Protein AF-0000000072902416 (afdb_homodimer)

Secondary structure (DSSP, 8-state):
-HHHHHHHHHHTT---TT-EEEEE--SSHHHHHHHHHHHHTHHHHT-EEEEEEEE--TTTHHHHHHHHHHHHHHHHTT--EEEEE--HHHHHHHHT--HHHHHHHHHHHHHHHHHHHTT-SEEE----HHHHHHHHHHHHHH---HHHHT---SEEEETTEEEE-GGGG--HHHHHHHHHHTT--PPPPGGGG-TTSHHHHHHTTHHHHHHH-TTHHHHHHHHHHHHHHHHHHHHHHHHHHHHHHEEEE-SSEEEEEHHHHHHS-HHHHHHHHHHHHHHHHSS--TT--HHHHHHHHHHHH---SEEEEEEGGGEEEEEETTEEEEESS-------EEEE-SSEEEE-TTS-EEEEEEEE--SS-PPPSTTEEEEEE-TTSPPP-EEEE---TT-EEEBTTSSSEEEHHHHHHHTT--HHHHTT--EEEETT--EEEETTTEEBTT--SS--SSEEEEEEE-/-HHHHHHHHHHTT---TT-EEEEE--SSHHHHHHHHHHHHTHHHHT-EEEEEEEE--TTTHHHHHHHHHHHHHHHHTT--EEEEE--HHHHHHHHT--HHHHHHHHHHHHHHHHHHHTT-SEEE----HHHHHHHHHHHHHH---HHHHT---SEEEETTEEEE-GGGG--HHHHHHHHHHTT--PPPPGGGG-TTSHHHHHHTTHHHHHHH-TTHHHHHHHHHHHHHHHHHHHHHHHHHHHHHHEEEE-SSEEEEEHHHHHHS-HHHHHHHHHHHHHHHHSS--TT--HHHHHHHHHHHH--SSEEEEEEGGGEEEEEETTEEEEESS-------EEEE-SSEEEE-TTS-EEEEEEEE--SS-PPPSTTEEEEEE-TTSPPP-EEEE---TT-EEEBTTSSSEEEHHHHHHHTT--HHHHTT--EEEETT--EEEETTTEEBTT--SS--SSEEEEEEE-

InterPro domains:
  IPR011063 tRNA(Ile)-lysidine/2-thiocytidine synthase, N-terminal [PF01171] (21-204)
  IPR012094 tRNA(Ile)-lysidine synthase [MF_01161] (5-318)
  IPR012094 tRNA(Ile)-lysidine synthase [PTHR43033] (7-285)
  IPR012795 tRNA(Ile)-lysidine synthase, N-terminal [TIGR02432] (21-204)
  IPR012795 tRNA(Ile)-lysidine synthase, N-terminal [cd01992] (21-207)
  IPR012796 Lysidine-tRNA(Ile) synthetase, C-terminal [PF11734] (386-446)
  IPR012796 Lysidine-tRNA(Ile) synthetase, C-terminal [SM00977] (386-459)
  IPR012796 Lysidine-tRNA(Ile) synthetase, C-terminal [TIGR02433] (386-431)
  IPR014729 Rossmann-like alpha/beta/alpha sandwich fold [G3DSA:3.40.50.620] (7-237)
  IPR015262 tRNA(Ile)-lysidine synthase, substrate-binding domain [PF09179] (259-324)

pLDDT: mean 87.26, std 10.02, range [50.94, 98.5]

Organism: NCBI:txid1402861

Radius of gyration: 38.82 Å; Cα contacts (8 Å, |Δi|>4): 1625; chains: 2; bounding box: 75×131×85 Å

Structure (mmCIF, N/CA/C/O backbone):
data_AF-0000000072902416-model_v1
#
loop_
_entity.id
_entity.type
_entity.pdbx_description
1 polymer 'tRNA(Ile)-lysidine synthase'
#
loop_
_atom_site.group_PDB
_atom_site.id
_atom_site.type_symbol
_atom_site.label_atom_id
_atom_site.label_alt_id
_atom_site.label_comp_id
_atom_site.label_asym_id
_atom_site.label_entity_id
_atom_site.label_seq_id
_atom_site.pdbx_PDB_ins_code
_atom_site.Cartn_x
_atom_site.Cartn_y
_atom_site.Cartn_z
_atom_site.occupancy
_atom_site.B_iso_or_equiv
_atom_site.auth_seq_id
_atom_site.auth_comp_id
_atom_site.auth_asym_id
_atom_site.auth_atom_id
_atom_site.pdbx_PDB_model_num
ATOM 1 N N . MET A 1 1 ? -11.773 -19.172 -18.016 1 92.19 1 MET A N 1
ATOM 2 C CA . MET A 1 1 ? -12.375 -18.281 -17.016 1 92.19 1 MET A CA 1
ATOM 3 C C . MET A 1 1 ? -12.875 -19.062 -15.812 1 92.19 1 MET A C 1
ATOM 5 O O . MET A 1 1 ? -12.57 -18.719 -14.672 1 92.19 1 MET A O 1
ATOM 9 N N . LYS A 1 2 ? -13.5 -20.203 -16.078 1 92.44 2 LYS A N 1
ATOM 10 C CA . LYS A 1 2 ? -14.094 -21 -15 1 92.44 2 LYS A CA 1
ATOM 11 C C . LYS A 1 2 ? -13.023 -21.516 -14.039 1 92.44 2 LYS A C 1
ATOM 13 O O . LYS A 1 2 ? -13.156 -21.375 -12.82 1 92.44 2 LYS A O 1
ATOM 18 N N . THR A 1 3 ? -11.953 -22.016 -14.555 1 92.94 3 THR A N 1
ATOM 19 C CA . THR A 1 3 ? -10.867 -22.562 -13.742 1 92.94 3 THR A CA 1
ATOM 20 C C . THR A 1 3 ? -10.211 -21.469 -12.898 1 92.94 3 THR A C 1
ATOM 22 O O . THR A 1 3 ? -9.906 -21.672 -11.727 1 92.94 3 THR A O 1
ATOM 25 N N . LYS A 1 4 ? -10.047 -20.359 -13.508 1 93.12 4 LYS A N 1
ATOM 26 C CA . LYS A 1 4 ? -9.438 -19.219 -12.812 1 93.12 4 LYS A CA 1
ATOM 27 C C . LYS A 1 4 ? -10.297 -18.766 -11.641 1 93.12 4 LYS A C 1
ATOM 29 O O . LYS A 1 4 ? -9.789 -18.484 -10.555 1 93.12 4 LYS A O 1
ATOM 34 N N . VAL A 1 5 ? -11.594 -18.703 -11.867 1 95.88 5 VAL A N 1
ATOM 35 C CA . VAL A 1 5 ? -12.523 -18.234 -10.852 1 95.88 5 VAL A CA 1
ATOM 36 C C . VAL A 1 5 ? -12.617 -19.25 -9.719 1 95.88 5 VAL A C 1
ATOM 38 O O . VAL A 1 5 ? -12.633 -18.875 -8.539 1 95.88 5 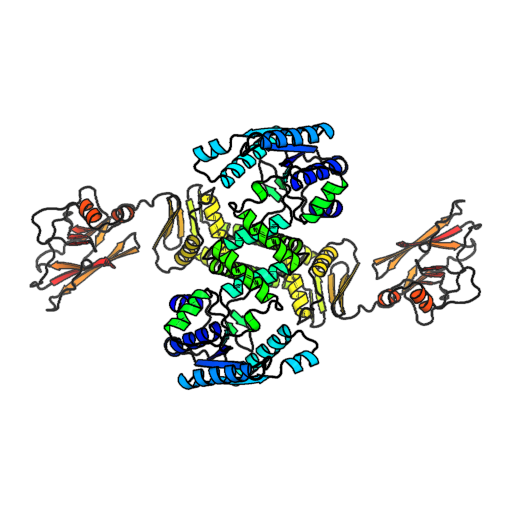VAL A O 1
ATOM 41 N N . GLU A 1 6 ? -12.609 -20.5 -10.062 1 94.94 6 GLU A N 1
ATOM 42 C CA . GLU A 1 6 ? -12.664 -21.547 -9.039 1 94.94 6 GLU A CA 1
ATOM 43 C C . GLU A 1 6 ? -11.414 -21.516 -8.164 1 94.94 6 GLU A C 1
ATOM 45 O O . GLU A 1 6 ? -11.5 -21.688 -6.945 1 94.94 6 GLU A O 1
ATOM 50 N N . LYS A 1 7 ? -10.312 -21.391 -8.852 1 91.94 7 LYS A N 1
ATOM 51 C CA . LYS A 1 7 ? -9.062 -21.281 -8.109 1 91.94 7 LYS A CA 1
ATOM 52 C C . LYS A 1 7 ? -9.094 -20.094 -7.148 1 91.94 7 LYS A C 1
ATOM 54 O O . LYS A 1 7 ? -8.625 -20.188 -6.012 1 91.94 7 LYS A O 1
ATOM 59 N N . PHE A 1 8 ? -9.648 -19 -7.586 1 94.56 8 PHE A N 1
ATOM 60 C CA . PHE A 1 8 ? -9.758 -17.812 -6.762 1 94.56 8 PHE A CA 1
ATOM 61 C C . PHE A 1 8 ? -10.711 -18.031 -5.598 1 94.56 8 PHE A C 1
ATOM 63 O O . PHE A 1 8 ? -10.445 -17.609 -4.473 1 94.56 8 PHE A O 1
ATOM 70 N N . ILE A 1 9 ? -11.805 -18.719 -5.852 1 95.62 9 ILE A N 1
ATOM 71 C CA . ILE A 1 9 ? -12.797 -19.031 -4.832 1 95.62 9 ILE A CA 1
ATOM 72 C C . ILE A 1 9 ? -12.172 -19.906 -3.75 1 95.62 9 ILE A C 1
ATOM 74 O O . ILE A 1 9 ? -12.367 -19.672 -2.557 1 95.62 9 ILE A O 1
ATOM 78 N N . ARG A 1 10 ? -11.406 -20.828 -4.16 1 92.19 10 ARG A N 1
ATOM 79 C CA . ARG A 1 10 ? -10.758 -21.734 -3.219 1 92.19 10 ARG A CA 1
ATOM 80 C C . ARG A 1 10 ? -9.664 -21.016 -2.426 1 92.19 10 ARG A C 1
ATOM 82 O O . ARG A 1 10 ? -9.57 -21.188 -1.207 1 92.19 10 ARG A O 1
ATOM 89 N N . LYS A 1 11 ? -8.922 -20.25 -3.113 1 87.94 11 LYS A N 1
ATOM 90 C CA . LYS A 1 11 ? -7.812 -19.531 -2.492 1 87.94 11 LYS A CA 1
ATOM 91 C C . LYS A 1 11 ? -8.305 -18.625 -1.363 1 87.94 11 LYS A C 1
ATOM 93 O O . LYS A 1 11 ? -7.664 -18.531 -0.316 1 87.94 11 LYS A O 1
ATOM 98 N N . HIS A 1 12 ? -9.445 -18 -1.574 1 93.19 12 HIS A N 1
ATOM 99 C CA . HIS A 1 12 ? -9.93 -17.016 -0.615 1 93.19 12 HIS A CA 1
ATOM 100 C C . HIS A 1 12 ? -11.109 -17.562 0.186 1 93.19 12 HIS A C 1
ATOM 102 O O . HIS A 1 12 ? -11.773 -16.812 0.901 1 93.19 12 HIS A O 1
ATOM 108 N N . CYS A 1 13 ? -11.438 -18.812 0.018 1 93.56 13 CYS A N 1
ATOM 109 C CA . CYS A 1 13 ? -12.531 -19.469 0.73 1 93.56 13 CYS A CA 1
ATOM 110 C C . CYS A 1 13 ? -13.82 -18.672 0.596 1 93.56 13 CYS A C 1
ATOM 112 O O . CYS A 1 13 ? -14.469 -18.359 1.596 1 93.56 13 CYS A O 1
ATOM 114 N N . LEU A 1 14 ? -14.141 -18.344 -0.62 1 96.31 14 LEU A N 1
ATOM 115 C CA . LEU A 1 14 ? -15.289 -17.469 -0.87 1 96.31 14 LEU A CA 1
ATOM 116 C C . LEU A 1 14 ? -16.594 -18.234 -0.757 1 96.31 14 LEU A C 1
ATOM 118 O O . LEU A 1 14 ? -17.641 -17.656 -0.42 1 96.31 14 LEU A O 1
ATOM 122 N N . LEU A 1 15 ? -16.547 -19.547 -1.1 1 96.5 15 LEU A N 1
ATOM 123 C CA . LEU A 1 15 ? -17.734 -20.375 -1.063 1 96.5 15 LEU A CA 1
ATOM 124 C C . LEU A 1 15 ? -17.5 -21.641 -0.241 1 96.5 15 LEU A C 1
ATOM 126 O O . LEU A 1 15 ? -16.375 -22.141 -0.185 1 96.5 15 LEU A O 1
ATOM 130 N N . LYS A 1 16 ? -18.594 -22.078 0.347 1 94.62 16 LYS A N 1
ATOM 131 C CA . LYS A 1 16 ? -18.625 -23.328 1.083 1 94.62 16 LYS A CA 1
ATOM 132 C C . LYS A 1 16 ? -19.859 -24.156 0.702 1 94.62 16 LYS A C 1
ATOM 134 O O . LYS A 1 16 ? -20.797 -23.641 0.115 1 94.62 16 LYS A O 1
ATOM 139 N N . GLU A 1 17 ? -19.781 -25.391 1.167 1 94.38 17 GLU A N 1
ATOM 140 C CA . GLU A 1 17 ? -20.922 -26.25 0.919 1 94.38 17 GLU A CA 1
ATOM 141 C C . GLU A 1 17 ? -22.172 -25.75 1.641 1 94.38 17 GLU A C 1
ATOM 143 O O . GLU A 1 17 ? -22.094 -25.312 2.787 1 94.38 17 GLU A O 1
ATOM 148 N N . ASN A 1 18 ? -23.25 -25.75 0.947 1 93.88 18 ASN A N 1
ATOM 149 C CA . ASN A 1 18 ? -24.562 -25.406 1.484 1 93.88 18 ASN A CA 1
ATOM 150 C C . ASN A 1 18 ? -24.719 -23.891 1.622 1 93.88 18 ASN A C 1
ATOM 152 O O . ASN A 1 18 ? -25.594 -23.422 2.367 1 93.88 18 ASN A O 1
ATOM 156 N N . ASP A 1 19 ? -23.953 -23.172 0.962 1 96.69 19 ASP A N 1
ATOM 157 C CA . ASP A 1 19 ? -24.125 -21.719 0.946 1 96.69 19 ASP A CA 1
ATOM 158 C C . ASP A 1 19 ? -25.359 -21.328 0.149 1 96.69 19 ASP A C 1
ATOM 160 O O . ASP A 1 19 ? -25.672 -21.938 -0.875 1 96.69 19 ASP A O 1
ATOM 164 N N . ASN A 1 20 ? -26.047 -20.375 0.669 1 97.62 20 ASN A N 1
ATOM 165 C CA . ASN A 1 20 ? -27.078 -19.656 -0.087 1 97.62 20 ASN A CA 1
ATOM 166 C C . ASN A 1 20 ? -26.531 -18.359 -0.678 1 97.62 20 ASN A C 1
ATOM 168 O O . ASN A 1 20 ? -26.469 -17.344 0.01 1 97.62 20 ASN A O 1
ATOM 172 N N . VAL A 1 21 ? -26.344 -18.438 -1.997 1 98.38 21 VAL A N 1
ATOM 173 C CA . VAL A 1 21 ? -25.609 -17.344 -2.633 1 98.38 21 VAL A CA 1
ATOM 174 C C . VAL A 1 21 ? -26.578 -16.422 -3.365 1 98.38 21 VAL A C 1
ATOM 176 O O . VAL A 1 21 ? -27.234 -16.828 -4.328 1 98.38 21 VAL A O 1
ATOM 179 N N . ILE A 1 22 ? -26.656 -15.188 -2.859 1 98.5 22 ILE A N 1
ATOM 180 C CA . ILE A 1 22 ? -27.406 -14.141 -3.543 1 98.5 22 ILE A CA 1
ATOM 181 C C . ILE A 1 22 ? -26.5 -13.422 -4.543 1 98.5 22 ILE A C 1
ATOM 183 O O . ILE A 1 22 ? -25.438 -12.922 -4.172 1 98.5 22 ILE A O 1
ATOM 187 N N . VAL A 1 23 ? -26.891 -13.406 -5.793 1 98.38 23 VAL A N 1
ATOM 188 C CA . VAL A 1 23 ? -26.078 -12.773 -6.828 1 98.38 23 VAL A CA 1
ATOM 189 C C . VAL A 1 23 ? -26.719 -11.453 -7.254 1 98.38 23 VAL A C 1
ATOM 191 O O . VAL A 1 23 ? -27.891 -11.43 -7.668 1 98.38 23 VAL A O 1
ATOM 194 N N . GLY A 1 24 ? -25.906 -10.336 -7.062 1 96.88 24 GLY A N 1
ATOM 195 C CA . GLY A 1 24 ? -26.391 -9.078 -7.613 1 96.88 24 GLY A CA 1
ATOM 196 C C . GLY A 1 24 ? -26.281 -9.016 -9.125 1 96.88 24 GLY A C 1
ATOM 197 O O . GLY A 1 24 ? -25.188 -9.07 -9.688 1 96.88 24 GLY A O 1
ATOM 198 N N . VAL A 1 25 ? -27.516 -8.836 -9.773 1 95.38 25 VAL A N 1
ATOM 199 C CA . VAL A 1 25 ? -27.531 -8.875 -11.227 1 95.38 25 VAL A CA 1
ATOM 200 C C . VAL A 1 25 ? -28.125 -7.574 -11.773 1 95.38 25 VAL A C 1
ATOM 202 O O . VAL A 1 25 ? -29.234 -7.188 -11.398 1 95.38 25 VAL A O 1
ATOM 205 N N . SER A 1 26 ? -27.375 -6.906 -12.617 1 89.25 26 SER A N 1
ATOM 206 C CA . SER A 1 26 ? -27.859 -5.676 -13.242 1 89.25 26 SER A CA 1
ATOM 207 C C . SER A 1 26 ? -28.375 -5.938 -14.648 1 89.25 26 SER A C 1
ATOM 209 O O . SER A 1 26 ? -29.109 -5.117 -15.211 1 89.25 26 SER A O 1
ATOM 211 N N . GLY A 1 27 ? -28.047 -7.129 -15.203 1 89.25 27 GLY A N 1
ATOM 212 C CA . GLY A 1 27 ? -28.391 -7.434 -16.578 1 89.25 27 GLY A CA 1
ATOM 213 C C . GLY A 1 27 ? -27.234 -7.199 -17.547 1 89.25 27 GLY A C 1
ATOM 214 O O . GLY A 1 27 ? -27.297 -7.605 -18.703 1 89.25 27 GLY A O 1
ATOM 215 N N . GLY A 1 28 ? -26.219 -6.582 -17.047 1 91.75 28 GLY A N 1
ATOM 216 C CA . GLY A 1 28 ? -25.031 -6.355 -17.844 1 91.75 28 GLY A CA 1
ATOM 217 C C . GLY A 1 28 ? -24.172 -7.602 -18.016 1 91.75 28 GLY A C 1
ATOM 218 O O . GLY A 1 28 ? -24.484 -8.656 -17.453 1 91.75 28 GLY A O 1
ATOM 219 N N . PRO A 1 29 ? -23.156 -7.492 -18.75 1 94 29 PRO A N 1
ATOM 220 C CA . PRO A 1 29 ? -22.344 -8.664 -19.078 1 94 29 PRO A CA 1
ATOM 221 C C . PRO A 1 29 ? -21.672 -9.273 -17.844 1 94 29 PRO A C 1
ATOM 223 O O . PRO A 1 29 ? -21.672 -10.492 -17.672 1 94 29 PRO A O 1
ATOM 226 N N . ASP A 1 30 ? -21.219 -8.469 -16.938 1 95.75 30 ASP A N 1
ATOM 227 C CA . ASP A 1 30 ? -20.453 -8.961 -15.781 1 95.75 30 ASP A CA 1
ATOM 228 C C . ASP A 1 30 ? -21.375 -9.711 -14.812 1 95.75 30 ASP A C 1
ATOM 230 O O . ASP A 1 30 ? -21.062 -10.836 -14.406 1 95.75 30 ASP A O 1
ATOM 234 N N . SER A 1 31 ? -22.453 -9.094 -14.5 1 95.94 31 SER A N 1
ATOM 235 C CA . SER A 1 31 ? -23.359 -9.695 -13.516 1 95.94 31 SER A CA 1
ATOM 236 C C . SER A 1 31 ? -24.016 -10.945 -14.078 1 95.94 31 SER A C 1
ATOM 238 O O . SER A 1 31 ? -24.188 -11.938 -13.359 1 95.94 31 SER A O 1
ATOM 240 N N . LEU A 1 32 ? -24.344 -10.914 -15.344 1 95.81 32 LEU A N 1
ATOM 241 C CA . LEU A 1 32 ? -24.969 -12.078 -15.969 1 95.81 32 LEU A CA 1
ATOM 242 C C . LEU A 1 32 ? -23.984 -13.242 -16.031 1 95.81 32 LEU A C 1
ATOM 244 O O . LEU A 1 32 ? -24.375 -14.398 -15.828 1 95.81 32 LEU A O 1
ATOM 248 N N . ALA A 1 33 ? -22.781 -12.914 -16.422 1 97.19 33 ALA A N 1
ATOM 249 C CA . ALA A 1 33 ? -21.734 -13.945 -16.469 1 97.19 33 ALA A CA 1
ATOM 250 C C . ALA A 1 33 ? -21.547 -14.586 -15.102 1 97.19 33 ALA A C 1
ATOM 252 O O . ALA A 1 33 ? -21.391 -15.812 -15 1 97.19 33 ALA A O 1
ATOM 253 N N . LEU A 1 34 ? -21.516 -13.773 -14.07 1 97.94 34 LEU A N 1
ATOM 254 C CA . LEU A 1 34 ? -21.344 -14.289 -12.719 1 97.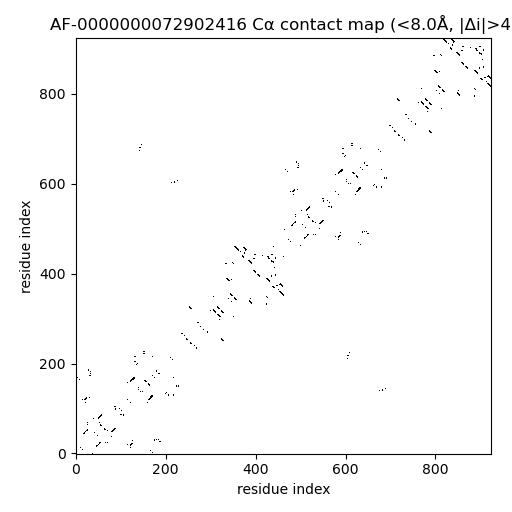94 34 LEU A CA 1
ATOM 255 C C . LEU A 1 34 ? -22.484 -15.211 -12.328 1 97.94 34 LEU A C 1
ATOM 257 O O . LEU A 1 34 ? -22.266 -16.281 -11.766 1 97.94 34 LEU A O 1
ATOM 261 N N . LEU A 1 35 ? -23.719 -14.734 -12.617 1 97.5 35 LEU A N 1
ATOM 262 C CA . LEU A 1 35 ? -24.891 -15.531 -12.312 1 97.5 35 LEU A CA 1
ATOM 263 C C . LEU A 1 35 ? -24.844 -16.891 -13.008 1 97.5 35 LEU A C 1
ATOM 265 O O . LEU A 1 35 ? -25.062 -17.922 -12.383 1 97.5 35 LEU A O 1
ATOM 269 N N . HIS A 1 36 ? -24.516 -16.844 -14.281 1 97.38 36 HIS A N 1
ATOM 270 C CA . HIS A 1 36 ? -24.453 -18.062 -15.078 1 97.38 36 HIS A CA 1
ATOM 271 C C . HIS A 1 36 ? -23.375 -19 -14.57 1 97.38 36 HIS A C 1
ATOM 273 O O . HIS A 1 36 ? -23.578 -20.219 -14.492 1 97.38 36 HIS A O 1
ATOM 279 N N . LEU A 1 37 ? -22.234 -18.453 -14.289 1 97.31 37 LEU A N 1
ATOM 280 C CA . LEU A 1 37 ? -21.109 -19.25 -13.828 1 97.31 37 LEU A CA 1
ATOM 281 C C . LEU A 1 37 ? -21.438 -19.938 -12.508 1 97.31 37 LEU A C 1
ATOM 283 O O . LEU A 1 37 ? -21.203 -21.141 -12.352 1 97.31 37 LEU A O 1
ATOM 287 N N . LEU A 1 38 ? -21.984 -19.188 -11.531 1 97.38 38 LEU A N 1
ATOM 288 C CA . LEU A 1 38 ? -22.297 -19.75 -10.227 1 97.38 38 LEU A CA 1
ATOM 289 C C . LEU A 1 38 ? -23.422 -20.781 -10.344 1 97.38 38 LEU A C 1
ATOM 291 O O . LEU A 1 38 ? -23.422 -21.781 -9.617 1 97.38 38 LEU A O 1
ATOM 295 N N . TRP A 1 39 ? -24.344 -20.484 -11.211 1 96.56 39 TRP A N 1
ATOM 296 C CA . TR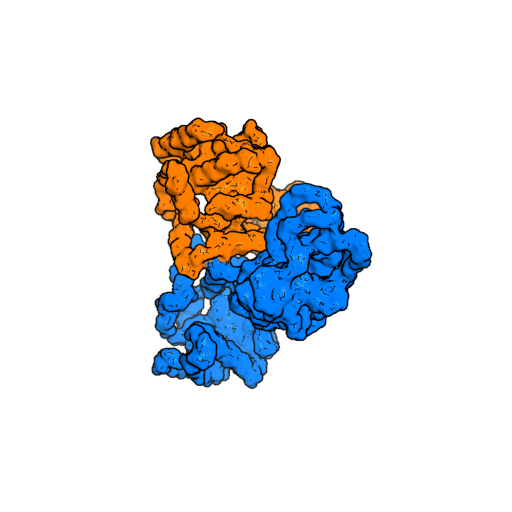P A 1 39 ? -25.406 -21.453 -11.492 1 96.56 39 TRP A CA 1
ATOM 297 C C . TRP A 1 39 ? -24.828 -22.75 -12.031 1 96.56 39 TRP A C 1
ATOM 299 O O . TRP A 1 39 ? -25.266 -23.844 -11.641 1 96.56 39 TRP A O 1
ATOM 309 N N . SER A 1 40 ? -23.891 -22.641 -12.93 1 95.44 40 SER A N 1
ATOM 310 C CA . SER A 1 40 ? -23.266 -23.812 -13.523 1 95.44 40 SER A CA 1
ATOM 311 C C . SER A 1 40 ? -22.484 -24.609 -12.484 1 95.44 40 SER A C 1
ATOM 313 O O . SER A 1 40 ? -22.266 -25.812 -12.648 1 95.44 40 SER A O 1
ATOM 315 N N . LEU A 1 41 ? -22.078 -23.953 -11.438 1 94.06 41 LEU A N 1
ATOM 316 C CA . LEU A 1 41 ? -21.266 -24.578 -10.391 1 94.06 41 LEU A CA 1
ATOM 317 C C . LEU A 1 41 ? -22.141 -25.031 -9.234 1 94.06 41 LEU A C 1
ATOM 319 O O . LEU A 1 41 ? -21.641 -25.609 -8.258 1 94.06 41 LEU A O 1
ATOM 323 N N . LYS A 1 42 ? -23.391 -24.828 -9.297 1 94.75 42 LYS A N 1
ATOM 324 C CA . LYS A 1 42 ? -24.328 -25.047 -8.203 1 94.75 42 LYS A CA 1
ATOM 325 C C . LYS A 1 42 ? -24.266 -26.469 -7.68 1 94.75 42 LYS A C 1
ATOM 327 O O . LYS A 1 42 ? -24.203 -26.703 -6.469 1 94.75 42 LYS A O 1
ATOM 332 N N . LYS A 1 43 ? -24.172 -27.438 -8.547 1 93.62 43 LYS A N 1
ATOM 333 C CA . LYS A 1 43 ? -24.188 -28.844 -8.164 1 93.62 43 LYS A CA 1
ATOM 334 C C . LYS A 1 43 ? -22.828 -29.266 -7.605 1 93.62 43 LYS A C 1
ATOM 336 O O . LYS A 1 43 ? -22.766 -29.938 -6.578 1 93.62 43 LYS A O 1
ATOM 341 N N . GLU A 1 44 ? -21.828 -28.828 -8.336 1 92.25 44 GLU A N 1
ATOM 342 C CA . GLU A 1 44 ? -20.469 -29.203 -7.938 1 92.25 44 GLU A CA 1
ATOM 343 C C . GLU A 1 44 ? -20.156 -28.688 -6.535 1 92.25 44 GLU A C 1
ATOM 345 O O . GLU A 1 44 ? -19.5 -29.375 -5.754 1 92.25 44 GLU A O 1
ATOM 350 N N . TRP A 1 45 ? -20.672 -27.547 -6.195 1 93.31 45 TRP A N 1
ATOM 351 C CA . TRP A 1 45 ? -20.359 -26.906 -4.918 1 93.31 45 TRP A CA 1
ATOM 352 C C . TRP A 1 45 ? -21.5 -27.094 -3.918 1 93.31 45 TRP A C 1
ATOM 354 O O . TRP A 1 45 ? -21.359 -26.719 -2.75 1 93.31 45 TRP A O 1
ATOM 364 N N . ASN A 1 46 ? -22.547 -27.672 -4.332 1 95.31 46 ASN A N 1
ATOM 365 C CA . ASN A 1 46 ? -23.734 -27.844 -3.506 1 95.31 46 ASN A CA 1
ATOM 366 C C . ASN A 1 46 ? -24.203 -26.531 -2.885 1 95.31 46 ASN A C 1
ATOM 368 O O . ASN A 1 46 ? -24.328 -26.438 -1.664 1 95.31 46 ASN A O 1
ATOM 372 N N . ILE A 1 47 ? -24.422 -25.547 -3.723 1 96.5 47 ILE A N 1
ATOM 373 C CA . ILE A 1 47 ? -24.875 -24.234 -3.273 1 96.5 47 ILE A CA 1
ATOM 374 C C . ILE A 1 47 ? -26.219 -23.891 -3.924 1 96.5 47 ILE A C 1
ATOM 376 O O . ILE A 1 47 ? -26.609 -24.516 -4.906 1 96.5 47 ILE A O 1
ATOM 380 N N . GLU A 1 48 ? -26.875 -22.984 -3.281 1 96.94 48 GLU A N 1
ATOM 381 C CA . GLU A 1 48 ? -28.078 -22.391 -3.879 1 96.94 48 GLU A CA 1
ATOM 382 C C . GLU A 1 48 ? -27.781 -21 -4.438 1 96.94 48 GLU A C 1
ATOM 384 O O . GLU A 1 48 ? -27 -20.25 -3.859 1 96.94 48 GLU A O 1
ATOM 389 N N . VAL A 1 49 ? -28.422 -20.75 -5.562 1 97.81 49 VAL A N 1
ATOM 390 C CA . VAL A 1 49 ? -28.172 -19.469 -6.23 1 97.81 49 VAL A CA 1
ATOM 391 C C . VAL A 1 49 ? -29.484 -18.719 -6.406 1 97.81 49 VAL A C 1
ATOM 393 O O . VAL A 1 49 ? -30.469 -19.266 -6.918 1 97.81 49 VAL A O 1
ATOM 396 N N . ILE A 1 50 ? -29.484 -17.469 -5.934 1 97.94 50 ILE A N 1
ATOM 397 C CA . ILE A 1 50 ? -30.641 -16.594 -6.07 1 97.94 50 ILE A CA 1
ATOM 398 C C . ILE A 1 50 ? -30.219 -15.266 -6.707 1 97.94 50 ILE A C 1
ATOM 400 O O . ILE A 1 50 ? -29.188 -14.703 -6.344 1 97.94 50 ILE A O 1
ATOM 404 N N . ALA A 1 51 ? -30.984 -14.812 -7.68 1 97.94 51 ALA A N 1
ATOM 405 C CA . ALA A 1 51 ? -30.672 -13.547 -8.352 1 97.94 51 ALA A CA 1
ATOM 406 C C . ALA A 1 51 ? -31.375 -12.383 -7.676 1 97.94 51 ALA A C 1
ATOM 408 O O . ALA A 1 51 ? -32.562 -12.5 -7.285 1 97.94 51 ALA A O 1
ATOM 409 N N . ALA A 1 52 ? -30.656 -11.359 -7.434 1 97.5 52 ALA A N 1
ATOM 410 C CA . ALA A 1 52 ? -31.203 -10.117 -6.902 1 97.5 52 ALA A CA 1
ATOM 411 C C . ALA A 1 52 ? -31 -8.961 -7.879 1 97.5 52 ALA A C 1
ATOM 413 O O . ALA A 1 52 ? -29.859 -8.625 -8.219 1 97.5 52 ALA A O 1
ATOM 414 N N . HIS A 1 53 ? -32.094 -8.367 -8.336 1 95.12 53 HIS A N 1
ATOM 415 C CA . HIS A 1 53 ? -32.031 -7.293 -9.32 1 95.12 53 HIS A CA 1
ATOM 416 C C . HIS A 1 53 ? -32.781 -6.059 -8.836 1 95.12 53 HIS A C 1
ATOM 418 O O . HIS A 1 53 ? -33.938 -6.152 -8.414 1 95.12 53 HIS A O 1
ATOM 424 N N . LEU A 1 54 ? -32 -4.961 -8.844 1 90.88 54 LEU A N 1
ATOM 425 C CA . LEU A 1 54 ? -32.625 -3.691 -8.477 1 90.88 54 LEU A CA 1
ATOM 426 C C . LEU A 1 54 ? -32.719 -2.762 -9.68 1 90.88 54 LEU A C 1
ATOM 428 O O . LEU A 1 54 ? -31.719 -2.492 -10.344 1 90.88 54 LEU A O 1
ATOM 432 N N . ASP A 1 55 ? -33.906 -2.32 -9.945 1 86.25 55 ASP A N 1
ATOM 433 C CA . ASP A 1 55 ? -34.156 -1.319 -10.977 1 86.25 55 ASP A CA 1
ATOM 434 C C . ASP A 1 55 ? -34.219 0.082 -10.375 1 86.25 55 ASP A C 1
ATOM 436 O O . ASP A 1 55 ? -35.156 0.394 -9.625 1 86.25 55 ASP A O 1
ATOM 440 N N . HIS A 1 56 ? -33.312 0.9 -10.734 1 80.38 56 HIS A N 1
ATOM 441 C CA . HIS A 1 56 ? -33.188 2.23 -10.148 1 80.38 56 HIS A CA 1
ATOM 442 C C . HIS A 1 56 ? -34.156 3.209 -10.797 1 80.38 56 HIS A C 1
ATOM 444 O O . HIS A 1 56 ? -34.312 4.34 -10.336 1 80.38 56 HIS A O 1
ATOM 450 N N . MET A 1 57 ? -34.75 2.895 -11.805 1 69.94 57 MET A N 1
ATOM 451 C CA . MET A 1 57 ? -35.812 3.631 -12.516 1 69.94 57 MET A CA 1
ATOM 452 C C . MET A 1 57 ? -35.25 4.926 -13.102 1 69.94 57 MET A C 1
ATOM 454 O O . MET A 1 57 ? -36 5.898 -13.273 1 69.94 57 MET A O 1
ATOM 458 N N . PHE A 1 58 ? -33.938 5.059 -13.242 1 67.5 58 PHE A N 1
ATOM 459 C CA . PHE A 1 58 ? -33.344 6.285 -13.766 1 67.5 58 PHE A CA 1
ATOM 460 C C . PHE A 1 58 ? -33.75 6.508 -15.219 1 67.5 58 PHE A C 1
ATOM 462 O O . PHE A 1 58 ? -33.844 7.652 -15.672 1 67.5 58 PHE A O 1
ATOM 469 N N . ARG A 1 59 ? -34.094 5.371 -15.961 1 68.62 59 ARG A N 1
ATOM 470 C CA . ARG A 1 59 ? -34.25 5.465 -17.406 1 68.62 59 ARG A CA 1
ATOM 471 C C . ARG A 1 59 ? -35.656 5.121 -17.828 1 68.62 59 ARG A C 1
ATOM 473 O O . ARG A 1 59 ? -35.906 4.75 -18.984 1 68.62 59 ARG A O 1
ATOM 480 N N . GLY A 1 60 ? -36.438 5.137 -17 1 69.75 60 GLY A N 1
ATOM 481 C CA . GLY A 1 60 ? -37.844 4.91 -17.328 1 69.75 60 GLY A CA 1
ATOM 482 C C . GLY A 1 60 ? -38.094 3.555 -17.969 1 69.75 60 GLY A C 1
ATOM 483 O O . GLY A 1 60 ? -37.875 2.518 -17.344 1 69.75 60 GLY A O 1
ATOM 484 N N . GLU A 1 61 ? -38.312 3.559 -19.25 1 70.12 61 GLU A N 1
ATOM 485 C CA . GLU A 1 61 ? -38.688 2.373 -20 1 70.12 61 GLU A CA 1
ATOM 486 C C . GLU A 1 61 ? -37.531 1.396 -20.141 1 70.12 61 GLU A C 1
ATOM 488 O O . GLU A 1 61 ? -37.719 0.18 -20.078 1 70.12 61 GLU A O 1
ATOM 493 N N . GLN A 1 62 ? -36.375 1.865 -20.359 1 75.81 62 GLN A N 1
ATOM 494 C CA . GLN A 1 62 ? -35.219 1.01 -20.531 1 75.81 62 GLN A CA 1
ATOM 495 C C . GLN A 1 62 ? -34.938 0.203 -19.266 1 75.81 62 GLN A C 1
ATOM 497 O O . GLN A 1 62 ? -34.531 -0.956 -19.344 1 75.81 62 GLN A O 1
ATOM 502 N N . SER A 1 63 ? -35.219 0.766 -18.172 1 78.12 63 SER A N 1
ATOM 503 C CA . SER A 1 63 ? -35 0.073 -16.906 1 78.12 63 SER A CA 1
ATOM 504 C C . SER A 1 63 ? -36 -1.076 -16.75 1 78.12 63 SER A C 1
ATOM 506 O O . SER A 1 63 ? -35.656 -2.127 -16.203 1 78.12 63 SER A O 1
ATOM 508 N N . ARG A 1 64 ? -37.188 -0.912 -17.25 1 81.12 64 ARG A N 1
ATOM 509 C CA . ARG A 1 64 ? -38.188 -1.961 -17.203 1 81.12 64 ARG A CA 1
ATOM 510 C C . ARG A 1 64 ? -37.812 -3.133 -18.094 1 81.12 64 ARG A C 1
ATOM 512 O O . ARG A 1 64 ? -38.031 -4.293 -17.734 1 81.12 64 ARG A O 1
ATOM 519 N N . GLU A 1 65 ? -37.25 -2.82 -19.156 1 83.19 65 GLU A N 1
ATOM 520 C CA . GLU A 1 65 ? -36.812 -3.863 -20.078 1 83.19 65 GLU A CA 1
ATOM 521 C C . GLU A 1 65 ? -35.688 -4.695 -19.469 1 83.19 65 GLU A C 1
ATOM 523 O O . GLU A 1 65 ? -35.625 -5.906 -19.672 1 83.19 65 GLU A O 1
ATOM 528 N N . ASP A 1 66 ? -34.812 -4.051 -18.812 1 86.19 66 ASP A N 1
ATOM 529 C CA . ASP A 1 66 ? -33.719 -4.754 -18.156 1 86.19 66 ASP A CA 1
ATOM 530 C C . ASP A 1 66 ? -34.281 -5.707 -17.078 1 86.19 66 ASP A C 1
ATOM 532 O O . ASP A 1 66 ? -33.781 -6.828 -16.938 1 86.19 66 ASP A O 1
ATOM 536 N N . LEU A 1 67 ? -35.25 -5.195 -16.359 1 88 67 LEU A N 1
ATOM 537 C CA . LEU A 1 67 ? -35.875 -6.004 -15.32 1 88 67 LEU A CA 1
ATOM 538 C C . LEU A 1 67 ? -36.5 -7.262 -15.922 1 88 67 LEU A C 1
ATOM 540 O O . LEU A 1 67 ? -36.312 -8.359 -15.398 1 88 67 LEU A O 1
ATOM 544 N N . LEU A 1 68 ? -37.156 -7.086 -17.016 1 89.81 68 LEU A N 1
ATOM 545 C CA . LEU A 1 68 ? -37.812 -8.211 -17.672 1 89.81 68 LEU A CA 1
ATOM 546 C C . LEU A 1 68 ? -36.812 -9.188 -18.234 1 89.81 68 LEU A C 1
ATOM 548 O O . LEU A 1 68 ? -37 -10.406 -18.188 1 89.81 68 LEU A O 1
ATOM 552 N N . TYR A 1 69 ? -35.812 -8.633 -18.734 1 91.69 69 TYR A N 1
ATOM 553 C CA . TYR A 1 69 ? -34.75 -9.469 -19.281 1 91.69 69 TYR A CA 1
ATOM 554 C C . TYR A 1 69 ? -34.156 -10.383 -18.203 1 91.69 69 TYR A C 1
ATOM 556 O O . TYR A 1 69 ? -34 -11.586 -18.422 1 91.69 69 TYR A O 1
ATOM 564 N N . VAL A 1 70 ? -33.844 -9.844 -17.078 1 93.69 70 VAL A N 1
ATOM 565 C CA . VAL A 1 70 ? -33.25 -10.594 -15.992 1 93.69 70 VAL A CA 1
ATOM 566 C C . VAL A 1 70 ? -34.219 -11.648 -15.477 1 93.69 70 VAL A C 1
ATOM 568 O O . VAL A 1 70 ? -33.844 -12.789 -15.219 1 93.69 70 VAL A O 1
ATOM 571 N N . LYS A 1 71 ? -35.469 -11.289 -15.344 1 94.06 71 LYS A N 1
ATOM 572 C CA . LYS A 1 71 ? -36.5 -12.219 -14.883 1 94.06 71 LYS A CA 1
ATOM 573 C C . LYS A 1 71 ? -36.625 -13.406 -15.844 1 94.06 71 LYS A C 1
ATOM 575 O O . LYS A 1 71 ? -36.75 -14.547 -15.406 1 94.06 71 LYS A O 1
ATOM 580 N N . ASN A 1 72 ? -36.625 -13.062 -17.094 1 94.44 72 ASN A N 1
ATOM 581 C CA . ASN A 1 72 ? -36.75 -14.109 -18.094 1 94.44 72 ASN A CA 1
ATOM 582 C C . ASN A 1 72 ? -35.531 -15.047 -18.078 1 94.44 72 ASN A C 1
ATOM 584 O O . ASN A 1 72 ? -35.688 -16.266 -18.25 1 94.44 72 ASN A O 1
ATOM 588 N N . PHE A 1 73 ? -34.406 -14.438 -18 1 94.56 73 PHE A N 1
ATOM 589 C CA . PHE A 1 73 ? -33.188 -15.242 -17.922 1 94.56 73 PHE A CA 1
ATOM 590 C C . PHE A 1 73 ? -33.25 -16.203 -16.75 1 94.56 73 PHE A C 1
ATOM 592 O O . PHE A 1 73 ? -32.938 -17.391 -16.891 1 94.56 73 PHE A O 1
ATOM 599 N N . CYS A 1 74 ? -33.656 -15.719 -15.609 1 96.25 74 CYS A N 1
ATOM 600 C CA . CYS A 1 74 ? -33.75 -16.531 -14.398 1 96.25 74 CYS A CA 1
ATOM 601 C C . CYS A 1 74 ? -34.812 -17.609 -14.555 1 96.25 74 CYS A C 1
ATOM 603 O O . CYS A 1 74 ? -34.625 -18.75 -14.133 1 96.25 74 CYS A O 1
ATOM 605 N N . PHE A 1 75 ? -35.875 -17.281 -15.164 1 95 75 PHE A N 1
ATOM 606 C CA . PHE A 1 75 ? -36.969 -18.219 -15.391 1 95 75 PHE A CA 1
ATOM 607 C C . PHE A 1 75 ? -36.5 -19.375 -16.266 1 95 75 PHE A C 1
ATOM 609 O O . PHE A 1 75 ? -36.75 -20.547 -15.945 1 95 75 PHE A O 1
ATOM 616 N N . LYS A 1 76 ? -35.844 -19.078 -17.266 1 94.5 76 LYS A N 1
ATOM 617 C CA . LYS A 1 76 ? -35.375 -20.062 -18.219 1 94.5 76 LYS A CA 1
ATOM 618 C C . LYS A 1 76 ? -34.375 -21.047 -17.562 1 94.5 76 LYS A C 1
ATOM 620 O O . LYS A 1 76 ? -34.281 -22.203 -17.969 1 94.5 76 LYS A O 1
ATOM 625 N N . HIS A 1 77 ? -33.688 -20.594 -16.609 1 94.62 77 HIS A N 1
ATOM 626 C CA . HIS A 1 77 ? -32.656 -21.422 -15.969 1 94.62 77 HIS A CA 1
ATOM 627 C C . HIS A 1 77 ? -33.125 -21.922 -14.602 1 94.62 77 HIS A C 1
ATOM 629 O O . HIS A 1 77 ? -32.344 -22.5 -13.852 1 94.62 77 HIS A O 1
ATOM 635 N N . ASP A 1 78 ? -34.312 -21.641 -14.219 1 94.69 78 ASP A N 1
ATOM 636 C CA . ASP A 1 78 ? -34.906 -22.062 -12.945 1 94.69 78 ASP A CA 1
ATOM 637 C C . ASP A 1 78 ? -34.125 -21.5 -11.766 1 94.69 78 ASP A C 1
ATOM 639 O O . ASP A 1 78 ? -33.719 -22.234 -10.859 1 94.69 78 ASP A O 1
ATOM 643 N N . ILE A 1 79 ? -33.781 -20.25 -11.859 1 96.5 79 ILE A N 1
ATOM 644 C CA . ILE A 1 79 ? -33.125 -19.531 -10.781 1 96.5 79 ILE A CA 1
ATOM 645 C C . ILE A 1 79 ? -34.125 -18.609 -10.086 1 96.5 79 ILE A C 1
ATOM 647 O O . ILE A 1 79 ? -34.75 -17.781 -10.727 1 96.5 79 ILE A O 1
ATOM 651 N N . PRO A 1 80 ? -34.281 -18.812 -8.727 1 96.75 80 PRO A N 1
ATOM 652 C CA . PRO A 1 80 ? -35.125 -17.844 -8.023 1 96.75 80 PRO A CA 1
ATOM 653 C C . PRO A 1 80 ? -34.625 -16.406 -8.18 1 96.75 80 PRO A C 1
ATOM 655 O O . PRO A 1 80 ? -33.406 -16.156 -8.141 1 96.75 80 PRO A O 1
ATOM 658 N N . CYS A 1 81 ? -35.594 -15.461 -8.406 1 96.44 81 CYS A N 1
ATOM 659 C CA . CYS A 1 81 ? -35.219 -14.086 -8.711 1 96.44 81 CYS A CA 1
ATOM 660 C C . CYS A 1 81 ? -36.031 -13.102 -7.871 1 96.44 81 CYS A C 1
ATOM 662 O O . CYS A 1 81 ? -37.25 -13.188 -7.832 1 96.44 81 CYS A O 1
ATOM 664 N N . GLU A 1 82 ? -35.312 -12.297 -7.121 1 95.62 82 GLU A N 1
ATOM 665 C CA . GLU A 1 82 ? -35.906 -11.164 -6.422 1 95.62 82 GLU A CA 1
ATOM 666 C C . GLU A 1 82 ? -35.625 -9.852 -7.152 1 95.62 82 GLU A C 1
ATOM 668 O O . GLU A 1 82 ? -34.5 -9.406 -7.238 1 95.62 82 GLU A O 1
ATOM 673 N N . ALA A 1 83 ? -36.688 -9.305 -7.762 1 93.25 83 ALA A N 1
ATOM 674 C CA . ALA A 1 83 ? -36.531 -8.062 -8.516 1 93.25 83 ALA A CA 1
ATOM 675 C C . ALA A 1 83 ? -37.5 -6.992 -8.008 1 93.25 83 ALA A C 1
ATOM 677 O O . ALA A 1 83 ? -38.688 -7.262 -7.809 1 93.25 83 ALA A O 1
ATOM 678 N N . ILE A 1 84 ? -36.875 -5.816 -7.699 1 89.81 84 ILE A N 1
ATOM 679 C CA . ILE A 1 84 ? -37.75 -4.727 -7.25 1 89.81 84 ILE A CA 1
ATOM 680 C C . ILE A 1 84 ? -37.375 -3.439 -7.98 1 89.81 84 ILE A C 1
ATOM 682 O O . ILE A 1 84 ? -36.281 -3.33 -8.531 1 89.81 84 ILE A O 1
ATOM 686 N N . SER A 1 85 ? -38.344 -2.525 -8.078 1 90.31 85 SER A N 1
ATOM 687 C CA . SER A 1 85 ? -38.094 -1.184 -8.602 1 90.31 85 SER A CA 1
ATOM 688 C C . SER A 1 85 ? -38.188 -0.138 -7.492 1 90.31 85 SER A C 1
ATOM 690 O O . SER A 1 85 ? -39.094 -0.16 -6.672 1 90.31 85 SER A O 1
ATOM 692 N N . ILE A 1 86 ? -37.125 0.592 -7.438 1 86.69 86 ILE A N 1
ATOM 693 C CA . ILE A 1 86 ? -37.094 1.641 -6.422 1 86.69 86 ILE A CA 1
ATOM 694 C C . ILE A 1 86 ? -36.875 2.998 -7.09 1 86.69 86 ILE A C 1
ATOM 696 O O . ILE A 1 86 ? -36.125 3.119 -8.039 1 86.69 86 ILE A O 1
ATOM 700 N N . ASP A 1 87 ? -37.594 4 -6.637 1 85.56 87 ASP A N 1
ATOM 701 C CA . ASP A 1 87 ? -37.406 5.363 -7.133 1 85.56 87 ASP A CA 1
ATOM 702 C C . ASP A 1 87 ? -36.219 6.039 -6.473 1 85.56 87 ASP A C 1
ATOM 704 O O . ASP A 1 87 ? -36.375 6.777 -5.5 1 85.56 87 ASP A O 1
ATOM 708 N N . VAL A 1 88 ? -35.094 5.938 -7.094 1 85.31 88 VAL A N 1
ATOM 709 C CA . VAL A 1 88 ? -33.844 6.441 -6.539 1 85.31 88 VAL A CA 1
ATOM 710 C C . VAL A 1 88 ? -33.844 7.969 -6.559 1 85.31 88 VAL A C 1
ATOM 712 O O . VAL A 1 88 ? -33.281 8.609 -5.684 1 85.31 88 VAL A O 1
ATOM 715 N N . GLU A 1 89 ? -34.531 8.492 -7.52 1 84.56 89 GLU A N 1
ATOM 716 C CA . GLU A 1 89 ? -34.625 9.945 -7.602 1 84.56 89 GLU A CA 1
ATOM 717 C C . GLU A 1 89 ? -35.312 10.539 -6.375 1 84.56 89 GLU A C 1
ATOM 719 O O . GLU A 1 89 ? -34.875 11.57 -5.852 1 84.56 89 GLU A O 1
ATOM 724 N N . ALA A 1 90 ? -36.344 9.914 -6.039 1 86.31 90 ALA A N 1
ATOM 725 C CA . ALA A 1 90 ? -37.031 10.359 -4.836 1 86.31 90 ALA A CA 1
ATOM 726 C C . ALA A 1 90 ? -36.156 10.203 -3.6 1 86.31 90 ALA A C 1
ATOM 728 O O . ALA A 1 90 ? -36.156 11.055 -2.713 1 86.31 90 ALA A O 1
ATOM 729 N N . TYR A 1 91 ? -35.5 9.164 -3.523 1 88.06 91 TYR A N 1
ATOM 730 C CA . TYR A 1 91 ? -34.594 8.906 -2.418 1 88.06 91 TYR A CA 1
ATOM 731 C C . TYR A 1 91 ? -33.469 9.945 -2.375 1 88.06 91 TYR A C 1
ATOM 733 O O . TYR A 1 91 ? -33.125 10.438 -1.302 1 88.06 91 TYR A O 1
ATOM 741 N N . LYS A 1 92 ? -32.969 10.211 -3.475 1 86.25 92 LYS A N 1
ATOM 742 C CA . LYS A 1 92 ? -31.922 11.219 -3.641 1 86.25 92 LYS A CA 1
ATOM 743 C C . LYS A 1 92 ? -32.375 12.57 -3.094 1 86.25 92 LYS A C 1
ATOM 745 O O . LYS A 1 92 ? -31.641 13.219 -2.35 1 86.25 92 LYS A O 1
ATOM 750 N N . LYS A 1 93 ? -33.5 12.969 -3.486 1 87.56 93 LYS A N 1
ATOM 751 C CA . LYS A 1 93 ? -34.062 14.25 -3.062 1 87.56 93 LYS A CA 1
ATOM 752 C C . LYS A 1 93 ? -34.312 14.266 -1.559 1 87.56 93 LYS A C 1
ATOM 754 O O . LYS A 1 93 ? -34 15.258 -0.888 1 87.56 93 LYS A O 1
ATOM 759 N N . LYS A 1 94 ? -34.75 13.219 -1.128 1 87.31 94 LYS A N 1
ATOM 760 C CA . LYS A 1 94 ? -35.094 13.109 0.286 1 87.31 94 LYS A CA 1
ATOM 761 C C . LYS A 1 94 ? -33.844 13.188 1.167 1 87.31 94 LYS A C 1
ATOM 763 O O . LYS A 1 94 ? -33.875 13.805 2.234 1 87.31 94 LYS A O 1
ATOM 768 N N . HIS A 1 95 ? -32.844 12.664 0.727 1 85.81 95 HIS A N 1
ATOM 769 C CA . HIS A 1 95 ? -31.672 12.547 1.576 1 85.81 95 HIS A CA 1
ATOM 770 C C . HIS A 1 95 ? -30.547 13.477 1.103 1 85.81 95 HIS A C 1
ATOM 772 O O . HIS A 1 95 ? -29.438 13.438 1.634 1 85.81 95 HIS A O 1
ATOM 778 N N . HIS A 1 96 ? -30.766 14.281 0.131 1 86.88 96 HIS A N 1
ATOM 779 C CA . HIS A 1 96 ? -29.828 15.281 -0.384 1 86.88 96 HIS A CA 1
ATOM 780 C C . HIS A 1 96 ? -28.484 14.648 -0.733 1 86.88 96 HIS A C 1
ATOM 782 O O . HIS A 1 96 ? -27.438 15.125 -0.286 1 86.88 96 HIS A O 1
ATOM 788 N N . LEU A 1 97 ? -28.609 13.523 -1.482 1 81 97 LEU A N 1
ATOM 789 C CA . LEU A 1 97 ? -27.438 12.781 -1.898 1 81 97 LEU A CA 1
ATOM 790 C C . LEU A 1 97 ? -27.203 12.922 -3.4 1 81 97 LEU A C 1
ATOM 792 O O . LEU A 1 97 ? -28.109 13.352 -4.133 1 81 97 LEU A O 1
ATOM 796 N N . SER A 1 98 ? -25.938 12.609 -3.811 1 79.31 98 SER A N 1
ATOM 797 C CA . SER A 1 98 ? -25.703 12.5 -5.246 1 79.31 98 SER A CA 1
ATOM 798 C C . SER A 1 98 ? -26.344 11.242 -5.82 1 79.31 98 SER A C 1
ATOM 800 O O . SER A 1 98 ? -26.641 10.297 -5.086 1 79.31 98 SER A O 1
ATOM 802 N N . SER A 1 99 ? -26.594 11.25 -7.105 1 78.38 99 SER A N 1
ATOM 803 C CA . SER A 1 99 ? -27.25 10.133 -7.777 1 78.38 99 SER A CA 1
ATOM 804 C C . SER A 1 99 ? -26.484 8.828 -7.559 1 78.38 99 SER A C 1
ATOM 806 O O . SER A 1 99 ? -27.078 7.781 -7.312 1 78.38 99 SER A O 1
ATOM 808 N N . GLN A 1 100 ? -25.25 8.914 -7.578 1 78.06 100 GLN A N 1
ATOM 809 C CA . GLN A 1 100 ? -24.406 7.727 -7.449 1 78.06 100 GLN A CA 1
ATOM 810 C C . GLN A 1 100 ? -24.453 7.164 -6.035 1 78.06 100 GLN A C 1
ATOM 812 O O . GLN A 1 100 ? -24.578 5.949 -5.844 1 78.06 100 GLN A O 1
ATOM 817 N N . ILE A 1 101 ? -24.422 8.016 -5.094 1 81.5 101 ILE A N 1
ATOM 818 C CA . ILE A 1 101 ? -24.453 7.586 -3.697 1 81.5 101 ILE A CA 1
ATOM 819 C C . ILE A 1 101 ? -25.828 7.035 -3.352 1 81.5 101 ILE A C 1
ATOM 821 O O . ILE A 1 101 ? -25.953 6 -2.695 1 81.5 101 ILE A O 1
ATOM 825 N N . ALA A 1 102 ? -26.812 7.75 -3.793 1 83.56 102 ALA A N 1
ATOM 826 C CA . ALA A 1 102 ? -28.188 7.32 -3.543 1 83.56 102 ALA A CA 1
ATOM 827 C C . ALA A 1 102 ? -28.453 5.941 -4.145 1 83.56 102 ALA A C 1
ATOM 829 O O . ALA A 1 102 ? -29.047 5.078 -3.496 1 83.56 102 ALA A O 1
ATOM 830 N N . ALA A 1 103 ? -28 5.75 -5.363 1 84.75 103 ALA A N 1
ATOM 831 C CA . ALA A 1 103 ? -28.172 4.469 -6.043 1 84.75 103 ALA A CA 1
ATOM 832 C C . ALA A 1 103 ? -27.469 3.348 -5.285 1 84.75 103 ALA A C 1
ATOM 834 O O . ALA A 1 103 ? -28 2.24 -5.168 1 84.75 103 ALA A O 1
ATOM 835 N N . ARG A 1 104 ? -26.375 3.674 -4.793 1 85.44 104 ARG A N 1
ATOM 836 C CA . ARG A 1 104 ? -25.594 2.684 -4.059 1 85.44 104 ARG A CA 1
ATOM 837 C C . ARG A 1 104 ? -26.281 2.318 -2.742 1 85.44 104 ARG A C 1
ATOM 839 O O . ARG A 1 104 ? -26.391 1.139 -2.4 1 85.44 104 ARG A O 1
ATOM 846 N N . GLU A 1 105 ? -26.688 3.268 -2.104 1 86.75 105 GLU A N 1
ATOM 847 C CA . GLU A 1 105 ? -27.328 3.023 -0.813 1 86.75 105 GLU A CA 1
ATOM 848 C C . GLU A 1 105 ? -28.594 2.191 -0.974 1 86.75 105 GLU A C 1
ATOM 850 O O . GLU A 1 105 ? -28.828 1.25 -0.213 1 86.75 105 GLU A O 1
ATOM 855 N N . CYS A 1 106 ? -29.297 2.555 -1.951 1 89.38 106 CYS A N 1
ATOM 856 C CA . CYS A 1 106 ? -30.531 1.812 -2.223 1 89.38 106 CYS A CA 1
ATOM 857 C C . CYS A 1 106 ? -30.219 0.366 -2.594 1 89.38 106 CYS A C 1
ATOM 859 O O . CYS A 1 106 ? -30.891 -0.555 -2.129 1 89.38 106 CYS A O 1
ATOM 861 N N . ARG A 1 107 ? -29.234 0.204 -3.375 1 92.5 107 ARG A N 1
ATOM 862 C CA . ARG A 1 107 ? -28.828 -1.126 -3.824 1 92.5 107 ARG A CA 1
ATOM 863 C C . ARG A 1 107 ? -28.406 -1.998 -2.646 1 92.5 107 ARG A C 1
ATOM 865 O O . ARG A 1 107 ? -28.828 -3.15 -2.539 1 92.5 107 ARG A O 1
ATOM 872 N N . TYR A 1 108 ? -27.641 -1.475 -1.799 1 93.44 108 TYR A N 1
ATOM 873 C CA . TYR A 1 108 ? -27.109 -2.273 -0.701 1 93.44 108 TYR A CA 1
ATOM 874 C C . TYR A 1 108 ? -28.188 -2.537 0.352 1 93.44 108 TYR A C 1
ATOM 876 O O . TYR A 1 108 ? -28.188 -3.596 0.987 1 93.44 108 TYR A O 1
ATOM 884 N N . GLN A 1 109 ? -29.062 -1.583 0.486 1 92.31 109 GLN A N 1
ATOM 885 C CA . GLN A 1 109 ? -30.219 -1.851 1.344 1 92.31 109 GLN A CA 1
ATOM 886 C C . GLN A 1 109 ? -31.062 -2.984 0.783 1 92.31 109 GLN A C 1
ATOM 888 O O . GLN A 1 109 ? -31.516 -3.857 1.528 1 92.31 109 GLN A O 1
ATOM 893 N N . PHE A 1 110 ? -31.281 -2.949 -0.484 1 94.69 110 PHE A N 1
ATOM 894 C CA . PHE A 1 110 ? -32.031 -4.004 -1.163 1 94.69 110 PHE A CA 1
ATOM 895 C C . PHE A 1 110 ? -31.328 -5.352 -0.99 1 94.69 110 PHE A C 1
ATOM 897 O O . PHE A 1 110 ? -31.969 -6.355 -0.682 1 94.69 110 PHE A O 1
ATOM 904 N N . TYR A 1 111 ? -30 -5.375 -1.19 1 96.62 111 TYR A N 1
ATOM 905 C CA . TYR A 1 111 ? -29.234 -6.605 -1.019 1 96.62 111 TYR A CA 1
ATOM 906 C C . TYR A 1 111 ? -29.375 -7.141 0.401 1 96.62 111 TYR A C 1
ATOM 908 O O . TYR A 1 111 ? -29.5 -8.352 0.607 1 96.62 111 TYR A O 1
ATOM 916 N N . GLU A 1 112 ? -29.344 -6.258 1.331 1 96.62 112 GLU A N 1
ATOM 917 C CA . GLU A 1 112 ? -29.484 -6.66 2.727 1 96.62 112 GLU A CA 1
ATOM 918 C C . GLU A 1 112 ? -30.844 -7.32 2.967 1 96.62 112 GLU A C 1
ATOM 920 O O . GLU A 1 112 ? -30.938 -8.344 3.646 1 96.62 112 GLU A O 1
ATOM 925 N N . ASP A 1 113 ? -31.875 -6.723 2.42 1 96.69 113 ASP A N 1
ATOM 926 C CA . ASP A 1 113 ? -33.219 -7.25 2.561 1 96.69 113 ASP A CA 1
ATOM 927 C C . ASP A 1 113 ? -33.344 -8.633 1.934 1 96.69 113 ASP A C 1
ATOM 929 O O . ASP A 1 113 ? -33.969 -9.531 2.504 1 96.69 113 ASP A O 1
ATOM 933 N N . VAL A 1 114 ? -32.812 -8.781 0.795 1 97 114 VAL A N 1
ATOM 934 C CA . VAL A 1 114 ? -32.875 -10.055 0.086 1 97 114 VAL A CA 1
ATOM 935 C C . VAL A 1 114 ? -32.125 -11.125 0.864 1 97 114 VAL A C 1
ATOM 937 O O . VAL A 1 114 ? -32.562 -12.266 0.958 1 97 114 VAL A O 1
ATOM 940 N N . MET A 1 115 ? -30.969 -10.766 1.386 1 97.56 115 MET A N 1
ATOM 941 C CA . MET A 1 115 ? -30.172 -11.688 2.191 1 97.56 115 MET A CA 1
ATOM 942 C C . MET A 1 115 ? -30.969 -12.18 3.396 1 97.56 115 MET A C 1
ATOM 944 O O . MET A 1 115 ? -30.969 -13.375 3.697 1 97.56 115 MET A O 1
ATOM 948 N N . LYS A 1 116 ? -31.625 -11.312 4.031 1 96.62 116 LYS A N 1
ATOM 949 C CA . LYS A 1 116 ? -32.438 -11.664 5.195 1 96.62 116 LYS A CA 1
ATOM 950 C C . LYS A 1 116 ? -33.625 -12.547 4.801 1 96.62 116 LYS A C 1
ATOM 952 O O . LYS A 1 116 ? -33.906 -13.555 5.465 1 96.62 116 LYS A O 1
ATOM 957 N N . LYS A 1 117 ? -34.25 -12.188 3.762 1 96.44 117 LYS A N 1
ATOM 958 C CA . LYS A 1 117 ? -35.438 -12.883 3.303 1 96.44 117 LYS A CA 1
ATOM 959 C C . LYS A 1 117 ? -35.125 -14.336 2.943 1 96.44 117 LYS A C 1
ATOM 961 O O . LYS A 1 117 ? -35.938 -15.234 3.23 1 96.44 117 LYS A O 1
ATOM 966 N N . HIS A 1 118 ? -34.031 -14.57 2.324 1 96.5 118 HIS A N 1
ATOM 967 C CA . HIS A 1 118 ? -33.719 -15.891 1.803 1 96.5 118 HIS A CA 1
ATOM 968 C C . HIS A 1 118 ? -32.656 -16.578 2.656 1 96.5 118 HIS A C 1
ATOM 970 O O . HIS A 1 118 ? -32.062 -17.578 2.24 1 96.5 118 HIS A O 1
ATOM 976 N N . ASN A 1 119 ? -32.25 -16.031 3.838 1 95.75 119 ASN A N 1
ATOM 977 C CA . ASN A 1 119 ? -31.188 -16.547 4.684 1 95.75 119 ASN A CA 1
ATOM 978 C C . ASN A 1 119 ? -29.891 -16.703 3.906 1 95.75 119 ASN A C 1
ATOM 980 O O . ASN A 1 119 ? -29.266 -17.766 3.934 1 95.75 119 ASN A O 1
ATOM 984 N N . GLY A 1 120 ? -29.688 -15.688 3.145 1 96.81 120 GLY A N 1
ATOM 985 C CA . GLY A 1 120 ? -28.469 -15.68 2.352 1 96.81 120 GLY A CA 1
ATOM 986 C C . GLY A 1 120 ? -27.203 -15.68 3.193 1 96.81 120 GLY A C 1
ATOM 987 O O . GLY A 1 120 ? -27.125 -14.969 4.199 1 96.81 120 GLY A O 1
ATOM 988 N N . THR A 1 121 ? -26.219 -16.531 2.807 1 97.75 121 THR A N 1
ATOM 989 C CA . THR A 1 121 ? -24.938 -16.578 3.52 1 97.75 121 THR A CA 1
ATOM 990 C C . THR A 1 121 ? -23.875 -15.773 2.775 1 97.75 121 THR A C 1
ATOM 992 O O . THR A 1 121 ? -22.906 -15.328 3.375 1 97.75 121 THR A O 1
ATOM 995 N N . LYS A 1 122 ? -24.094 -15.648 1.466 1 98.44 122 LYS A N 1
ATOM 996 C CA . LYS A 1 122 ? -23.156 -14.93 0.627 1 98.44 122 LYS A CA 1
ATOM 997 C C . LYS A 1 122 ? -23.875 -14 -0.343 1 98.44 122 LYS A C 1
ATOM 999 O O . LYS A 1 122 ? -24.922 -14.359 -0.898 1 98.44 122 LYS A O 1
ATOM 1004 N N . LEU A 1 123 ? -23.359 -12.789 -0.456 1 98.5 123 LEU A N 1
ATOM 1005 C CA . LEU A 1 123 ? -23.734 -11.898 -1.551 1 98.5 123 LEU A CA 1
ATOM 1006 C C . LEU A 1 123 ? -22.594 -11.797 -2.568 1 98.5 123 LEU A C 1
ATOM 1008 O O . LEU A 1 123 ? -21.516 -11.305 -2.252 1 98.5 123 LEU A O 1
ATOM 1012 N N . ALA A 1 124 ? -22.828 -12.25 -3.771 1 98.5 124 ALA A N 1
ATOM 1013 C CA . ALA A 1 124 ? -21.797 -12.25 -4.805 1 98.5 124 ALA A CA 1
ATOM 1014 C C . ALA A 1 124 ? -22 -11.086 -5.777 1 98.5 124 ALA A C 1
ATOM 1016 O O . ALA A 1 124 ? -23.078 -10.93 -6.34 1 98.5 124 ALA A O 1
ATOM 1017 N N . LEU A 1 125 ? -21 -10.312 -5.934 1 98 125 LEU A N 1
ATOM 1018 C CA . LEU A 1 125 ? -21 -9.219 -6.895 1 98 125 LEU A CA 1
ATOM 1019 C C . LEU A 1 125 ? -19.969 -9.461 -7.996 1 98 125 LEU A C 1
ATOM 1021 O O . LEU A 1 125 ? -18.984 -10.172 -7.793 1 98 125 LEU A O 1
ATOM 1025 N N . ALA A 1 126 ? -20.141 -8.82 -9.133 1 97.44 126 ALA A N 1
ATOM 1026 C CA . ALA A 1 126 ? -19.375 -9.18 -10.32 1 97.44 126 ALA A CA 1
ATOM 1027 C C . ALA A 1 126 ? -18.25 -8.172 -10.578 1 97.44 126 ALA A C 1
ATOM 1029 O O . ALA A 1 126 ? -17.906 -7.895 -11.727 1 97.44 126 ALA A O 1
ATOM 1030 N N . HIS A 1 127 ? -17.812 -7.605 -9.523 1 96.94 127 HIS A N 1
ATOM 1031 C CA . HIS A 1 127 ? -16.625 -6.762 -9.703 1 96.94 127 HIS A CA 1
ATOM 1032 C C . HIS A 1 127 ? -15.438 -7.582 -10.18 1 96.94 127 HIS A C 1
ATOM 1034 O O . HIS A 1 127 ? -15.219 -8.703 -9.719 1 96.94 127 HIS A O 1
ATOM 1040 N N . HIS A 1 128 ? -14.727 -7.051 -11.125 1 97.44 128 HIS A N 1
ATOM 1041 C CA . HIS A 1 128 ? -13.617 -7.801 -11.719 1 97.44 128 HIS A CA 1
ATOM 1042 C C . HIS A 1 128 ? -12.305 -7.035 -11.586 1 97.44 128 HIS A C 1
ATOM 1044 O O . HIS A 1 128 ? -12.242 -6.012 -10.906 1 97.44 128 HIS A O 1
ATOM 1050 N N . GLY A 1 129 ? -11.266 -7.535 -12.188 1 96.5 129 GLY A N 1
ATOM 1051 C CA . GLY A 1 129 ? -9.922 -6.996 -12.031 1 96.5 129 GLY A CA 1
ATOM 1052 C C . GLY A 1 129 ? -9.797 -5.562 -12.508 1 96.5 129 GLY A C 1
ATOM 1053 O O . GLY A 1 129 ? -9.062 -4.766 -11.914 1 96.5 129 GLY A O 1
ATOM 1054 N N . ASP A 1 130 ? -10.477 -5.219 -13.555 1 96.56 130 ASP A N 1
ATOM 1055 C CA . ASP A 1 130 ? -10.422 -3.855 -14.07 1 96.56 130 ASP A CA 1
ATOM 1056 C C . ASP A 1 130 ? -11.055 -2.871 -13.086 1 96.56 130 ASP A C 1
ATOM 1058 O O . ASP A 1 130 ? -10.562 -1.751 -12.922 1 96.56 130 ASP A O 1
ATOM 1062 N N . ASP A 1 131 ? -12.125 -3.389 -12.484 1 95.81 131 ASP A N 1
ATOM 1063 C CA . ASP A 1 131 ? -12.75 -2.562 -11.453 1 95.81 131 ASP A CA 1
ATOM 1064 C C . ASP A 1 131 ? -11.781 -2.301 -10.297 1 95.81 131 ASP A C 1
ATOM 1066 O O . ASP A 1 131 ? -11.805 -1.225 -9.695 1 95.81 131 ASP A O 1
ATOM 1070 N N . GLN A 1 132 ? -11.023 -3.303 -10.008 1 97.38 132 GLN A N 1
ATOM 1071 C CA . GLN A 1 132 ? -10.039 -3.184 -8.93 1 97.38 132 GLN A CA 1
ATOM 1072 C C . GLN A 1 132 ? -9.023 -2.088 -9.227 1 97.38 132 GLN A C 1
ATOM 1074 O O . GLN A 1 132 ? -8.711 -1.271 -8.359 1 97.38 132 GLN A O 1
ATOM 1079 N N . VAL A 1 133 ? -8.516 -2.057 -10.445 1 97.12 133 VAL A N 1
ATOM 1080 C CA . VAL A 1 133 ? -7.543 -1.054 -10.875 1 97.12 133 VAL A CA 1
ATOM 1081 C C . VAL A 1 133 ? -8.156 0.34 -10.758 1 97.12 133 VAL A C 1
ATOM 1083 O O . VAL A 1 133 ? -7.535 1.252 -10.203 1 97.12 133 VAL A O 1
ATOM 1086 N N . GLU A 1 134 ? -9.414 0.449 -11.242 1 96.06 134 GLU A N 1
ATOM 1087 C CA . GLU A 1 134 ? -10.117 1.726 -11.18 1 96.06 134 GLU A CA 1
ATOM 1088 C C . GLU A 1 134 ? -10.258 2.201 -9.734 1 96.06 134 GLU A C 1
ATOM 1090 O O . GLU A 1 134 ? -9.977 3.361 -9.43 1 96.06 134 GLU A O 1
ATOM 1095 N N . THR A 1 135 ? -10.656 1.272 -8.898 1 95.38 135 THR A N 1
ATOM 1096 C CA . THR A 1 135 ? -10.945 1.605 -7.504 1 95.38 135 THR A CA 1
ATOM 1097 C C . THR A 1 135 ? -9.672 2.049 -6.785 1 95.38 135 THR A C 1
ATOM 1099 O O . THR A 1 135 ? -9.672 3.061 -6.078 1 95.38 135 THR A O 1
ATOM 1102 N N . ILE A 1 136 ? -8.609 1.356 -6.965 1 96.5 136 ILE A N 1
ATOM 1103 C CA . ILE A 1 136 ? -7.352 1.678 -6.297 1 96.5 136 ILE A CA 1
ATOM 1104 C C . ILE A 1 136 ? -6.848 3.035 -6.777 1 96.5 136 ILE A C 1
ATOM 1106 O O . ILE A 1 136 ? -6.457 3.881 -5.969 1 96.5 136 ILE A O 1
ATOM 1110 N N . LEU A 1 137 ? -6.91 3.268 -8.07 1 96.44 137 LEU A N 1
ATOM 1111 C CA . LEU A 1 137 ? -6.465 4.543 -8.625 1 96.44 137 LEU A CA 1
ATOM 1112 C C . LEU A 1 137 ? -7.316 5.691 -8.102 1 96.44 137 LEU A C 1
ATOM 1114 O O . LEU A 1 137 ? -6.789 6.746 -7.734 1 96.44 137 LEU A O 1
ATOM 1118 N N . MET A 1 138 ? -8.594 5.48 -8.047 1 93.81 138 MET A N 1
ATOM 1119 C CA . MET A 1 138 ? -9.516 6.5 -7.551 1 93.81 138 MET A CA 1
ATOM 1120 C C . MET A 1 138 ? -9.203 6.844 -6.098 1 93.81 138 MET A C 1
ATOM 1122 O O . MET A 1 138 ? -9.141 8.023 -5.734 1 93.81 138 MET A O 1
ATOM 1126 N N . ARG A 1 139 ? -8.992 5.836 -5.32 1 92.69 139 ARG A N 1
ATOM 1127 C CA . ARG A 1 139 ? -8.797 6.031 -3.889 1 92.69 139 ARG A CA 1
ATOM 1128 C C . ARG A 1 139 ? -7.438 6.664 -3.602 1 92.69 139 ARG A C 1
ATOM 1130 O O . ARG A 1 139 ? -7.316 7.52 -2.721 1 92.69 139 ARG A O 1
ATOM 1137 N N . LEU A 1 140 ? -6.43 6.273 -4.312 1 93.5 140 LEU A N 1
ATOM 1138 C CA . LEU A 1 140 ? -5.117 6.891 -4.156 1 93.5 140 LEU A CA 1
ATOM 1139 C C . LEU A 1 140 ? -5.16 8.367 -4.543 1 93.5 140 LEU A C 1
ATOM 1141 O O . LEU A 1 140 ? -4.531 9.203 -3.891 1 93.5 140 LEU A O 1
ATOM 1145 N N . THR A 1 141 ? -5.914 8.656 -5.605 1 93.44 141 THR A N 1
ATOM 1146 C CA . THR A 1 141 ? -6.02 10.023 -6.098 1 93.44 141 THR A CA 1
ATOM 1147 C C . THR A 1 141 ? -6.742 10.906 -5.082 1 93.44 141 THR A C 1
ATOM 1149 O O . THR A 1 141 ? -6.359 12.062 -4.875 1 93.44 141 THR A O 1
ATOM 1152 N N . ARG A 1 142 ? -7.711 10.398 -4.457 1 88.94 142 ARG A N 1
ATOM 1153 C CA . ARG A 1 142 ? -8.516 11.141 -3.492 1 88.94 142 ARG A CA 1
ATOM 1154 C C . ARG A 1 142 ? -7.809 11.227 -2.145 1 88.94 142 ARG A C 1
ATOM 1156 O O . ARG A 1 142 ? -8.07 12.141 -1.359 1 88.94 142 ARG A O 1
ATOM 1163 N N . GLY A 1 143 ? -6.91 10.391 -1.941 1 85.75 143 GLY A N 1
ATOM 1164 C CA . GLY A 1 143 ? -6.359 10.234 -0.604 1 85.75 143 GLY A CA 1
ATOM 1165 C C . GLY A 1 143 ? -7.168 9.289 0.263 1 85.75 143 GLY A C 1
ATOM 1166 O O . GLY A 1 143 ? -8.391 9.398 0.341 1 85.75 143 GLY A O 1
ATOM 1167 N N . THR A 1 144 ? -6.488 8.266 0.817 1 85 144 THR A N 1
ATOM 1168 C CA . THR A 1 144 ? -7.223 7.238 1.552 1 85 144 THR A CA 1
ATOM 1169 C C . THR A 1 144 ? -6.328 6.582 2.602 1 85 144 THR A C 1
ATOM 1171 O O . THR A 1 144 ? -5.152 6.93 2.727 1 85 144 THR A O 1
ATOM 1174 N N . THR A 1 145 ? -6.977 5.77 3.48 1 83.12 145 THR A N 1
ATOM 1175 C CA . THR A 1 145 ? -6.246 4.945 4.438 1 83.12 145 THR A CA 1
ATOM 1176 C C . THR A 1 145 ? -5.602 3.752 3.744 1 83.12 145 THR A C 1
ATOM 1178 O O . THR A 1 145 ? -5.871 3.49 2.568 1 83.12 145 THR A O 1
ATOM 1181 N N . MET A 1 146 ? -4.777 3.066 4.43 1 88.69 146 MET A N 1
ATOM 1182 C CA . MET A 1 146 ? -4.133 1.887 3.857 1 88.69 146 MET A CA 1
ATOM 1183 C C . MET A 1 146 ? -5.168 0.832 3.479 1 88.69 146 MET A C 1
ATOM 1185 O O . MET A 1 146 ? -5.039 0.176 2.443 1 88.69 146 MET A O 1
ATOM 1189 N N . LYS A 1 147 ? -6.148 0.695 4.344 1 87.81 147 LYS A N 1
ATOM 1190 C CA . LYS A 1 147 ? -7.23 -0.232 4.031 1 87.81 147 LYS A CA 1
ATOM 1191 C C . LYS A 1 147 ? -7.941 0.17 2.74 1 87.81 147 LYS A C 1
ATOM 1193 O O . LYS A 1 147 ? -8.273 -0.685 1.916 1 87.81 147 LYS A O 1
ATOM 1198 N N . GLY A 1 148 ? -8.164 1.476 2.627 1 89.62 148 GLY A N 1
ATOM 1199 C CA . GLY A 1 148 ? -8.789 1.984 1.415 1 89.62 148 GLY A CA 1
ATOM 1200 C C . GLY A 1 148 ? -7.922 1.815 0.182 1 89.62 148 GLY A C 1
ATOM 1201 O O . GLY A 1 148 ? -8.43 1.513 -0.901 1 89.62 148 GLY A O 1
ATOM 1202 N N . ALA A 1 149 ? -6.648 1.991 0.359 1 93.38 149 ALA A N 1
ATOM 1203 C CA . ALA A 1 149 ? -5.711 1.907 -0.756 1 93.38 149 ALA A CA 1
ATOM 1204 C C . ALA A 1 149 ? -5.656 0.491 -1.322 1 93.38 149 ALA A C 1
ATOM 1206 O O . ALA A 1 149 ? -5.254 0.289 -2.471 1 93.38 149 ALA A O 1
ATOM 1207 N N . ALA A 1 150 ? -6.09 -0.484 -0.505 1 94.5 150 ALA A N 1
ATOM 1208 C CA . ALA A 1 150 ? -6.066 -1.884 -0.92 1 94.5 150 ALA A CA 1
ATOM 1209 C C . ALA A 1 150 ? -7.207 -2.189 -1.887 1 94.5 150 ALA A C 1
ATOM 1211 O O . ALA A 1 150 ? -7.246 -3.264 -2.49 1 94.5 150 ALA A O 1
ATOM 1212 N N . GLY A 1 151 ? -8.07 -1.291 -2.119 1 94.75 151 GLY A N 1
ATOM 1213 C CA . GLY A 1 151 ? -9.172 -1.516 -3.041 1 94.75 151 GLY A CA 1
ATOM 1214 C C . GLY A 1 151 ? -10.242 -2.428 -2.477 1 94.75 151 GLY A C 1
ATOM 1215 O O . GLY A 1 151 ? -10.625 -2.299 -1.312 1 94.75 151 GLY A O 1
ATOM 1216 N N . MET A 1 152 ? -10.797 -3.256 -3.309 1 95.62 152 MET A N 1
ATOM 1217 C 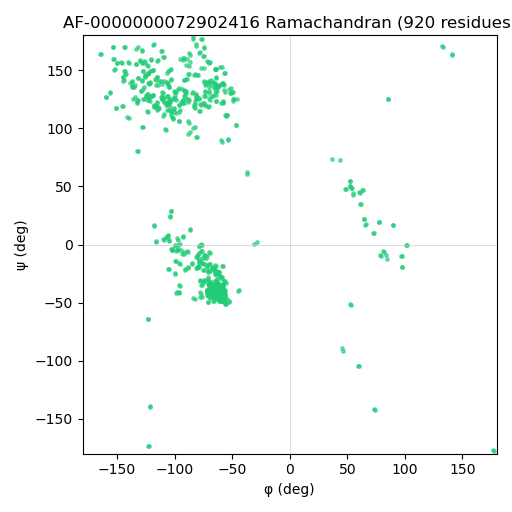CA . MET A 1 152 ? -11.891 -4.133 -2.92 1 95.62 152 MET A CA 1
ATOM 1218 C C . MET A 1 152 ? -11.367 -5.469 -2.4 1 95.62 152 MET A C 1
ATOM 1220 O O . MET A 1 152 ? -10.547 -6.109 -3.053 1 95.62 152 MET A O 1
ATOM 1224 N N . ALA A 1 153 ? -11.906 -5.836 -1.306 1 95.75 153 ALA A N 1
ATOM 1225 C CA . ALA A 1 153 ? -11.539 -7.133 -0.747 1 95.75 153 ALA A CA 1
ATOM 1226 C C . ALA A 1 153 ? -12.312 -8.258 -1.434 1 95.75 153 ALA A C 1
ATOM 1228 O O . ALA A 1 153 ? -13.469 -8.086 -1.823 1 95.75 153 ALA A O 1
ATOM 1229 N N . PRO A 1 154 ? -11.68 -9.375 -1.569 1 96.56 154 PRO A N 1
ATOM 1230 C CA . PRO A 1 154 ? -12.406 -10.508 -2.131 1 96.56 154 PRO A CA 1
ATOM 1231 C C . PRO A 1 154 ? -13.648 -10.867 -1.319 1 96.56 154 PRO A C 1
ATOM 1233 O O . PRO A 1 154 ? -14.656 -11.312 -1.886 1 96.56 154 PRO A O 1
ATOM 1236 N N . SER A 1 155 ? -13.523 -10.68 -0.038 1 96.69 155 SER A N 1
ATOM 1237 C CA . SER A 1 155 ? -14.641 -10.977 0.852 1 96.69 155 SER A CA 1
ATOM 1238 C C . SER A 1 155 ? -14.695 -10 2.02 1 96.69 155 SER A C 1
ATOM 1240 O O . SER A 1 155 ? -13.656 -9.539 2.498 1 96.69 155 SER A O 1
ATOM 1242 N N . ARG A 1 156 ? -15.93 -9.648 2.438 1 93.38 156 ARG A N 1
ATOM 1243 C CA . ARG A 1 156 ? -16.141 -8.844 3.635 1 93.38 156 ARG A CA 1
ATOM 1244 C C . ARG A 1 156 ? -17.469 -9.164 4.293 1 93.38 156 ARG A C 1
ATOM 1246 O O . ARG A 1 156 ? -18.391 -9.648 3.629 1 93.38 156 ARG A O 1
ATOM 1253 N N . SER A 1 157 ? -17.578 -8.906 5.566 1 93.56 157 SER A N 1
ATOM 1254 C CA . SER A 1 157 ? -18.828 -9.148 6.273 1 93.56 157 SER A CA 1
ATOM 1255 C C . SER A 1 157 ? -19.953 -8.242 5.75 1 93.56 157 SER A C 1
ATOM 1257 O O . SER A 1 157 ? -19.719 -7.07 5.453 1 93.56 157 SER A O 1
ATOM 1259 N N . PHE A 1 158 ? -21.141 -8.852 5.625 1 94.62 158 PHE A N 1
ATOM 1260 C CA . PHE A 1 158 ? -22.281 -8.102 5.125 1 94.62 158 PHE A CA 1
ATOM 1261 C C . PHE A 1 158 ? -23.578 -8.781 5.516 1 94.62 158 PHE A C 1
ATOM 1263 O O . PHE A 1 158 ? -23.781 -9.969 5.242 1 94.62 158 PHE A O 1
ATOM 1270 N N . ALA A 1 159 ? -24.469 -8.094 6.117 1 94.62 159 ALA A N 1
ATOM 1271 C CA . ALA A 1 159 ? -25.828 -8.516 6.434 1 94.62 159 ALA A CA 1
ATOM 1272 C C . ALA A 1 159 ? -25.828 -9.898 7.078 1 94.62 159 ALA A C 1
ATOM 1274 O O . ALA A 1 159 ? -26.578 -10.789 6.652 1 94.62 159 ALA A O 1
ATOM 1275 N N . GLY A 1 160 ? -25.016 -10.125 8.031 1 92.5 160 GLY A N 1
ATOM 1276 C CA . GLY A 1 160 ? -24.953 -11.375 8.766 1 92.5 160 GLY A CA 1
ATOM 1277 C C . GLY A 1 160 ? -24.219 -12.469 8.031 1 92.5 160 GLY A C 1
ATOM 1278 O O . GLY A 1 160 ? -23.953 -13.547 8.586 1 92.5 160 GLY A O 1
ATOM 1279 N N . GLY A 1 161 ? -23.891 -12.25 6.777 1 96.19 161 GLY A N 1
ATOM 1280 C CA . GLY A 1 161 ? -23.062 -13.117 5.965 1 96.19 161 GLY A CA 1
ATOM 1281 C C . GLY A 1 161 ? -21.828 -12.422 5.43 1 96.19 161 GLY A C 1
ATOM 1282 O O . GLY A 1 161 ? -21.141 -11.711 6.168 1 96.19 161 GLY A O 1
ATOM 1283 N N . SER A 1 162 ? -21.578 -12.812 4.109 1 97.5 162 SER A N 1
ATOM 1284 C CA . SER A 1 162 ? -20.406 -12.195 3.527 1 97.5 162 SER A CA 1
ATOM 1285 C C . SER A 1 162 ? -20.656 -11.734 2.1 1 97.5 162 SER A C 1
ATOM 1287 O O . SER A 1 162 ? -21.406 -12.375 1.359 1 97.5 162 SER A O 1
ATOM 1289 N N . LEU A 1 163 ? -20.125 -10.586 1.791 1 98 163 LEU A N 1
ATOM 1290 C CA . LEU A 1 163 ? -20.078 -10.117 0.41 1 98 163 LEU A CA 1
ATOM 1291 C C . LEU A 1 163 ? -18.812 -10.609 -0.284 1 98 163 LEU A C 1
ATOM 1293 O O . LEU A 1 163 ? -17.703 -10.43 0.234 1 98 163 LEU A O 1
ATOM 1297 N N . ILE A 1 164 ? -18.953 -11.289 -1.437 1 98.38 164 ILE A N 1
ATOM 1298 C CA . ILE A 1 164 ? -17.797 -11.883 -2.1 1 98.38 164 ILE A CA 1
ATOM 1299 C C . ILE A 1 164 ? -17.703 -11.352 -3.529 1 98.38 164 ILE A C 1
ATOM 1301 O O . ILE A 1 164 ? -18.703 -10.977 -4.133 1 98.38 164 ILE A O 1
ATOM 1305 N N . ARG A 1 165 ? -16.516 -11.359 -4.051 1 98.31 165 ARG A N 1
ATOM 1306 C CA . ARG A 1 165 ? -16.234 -10.875 -5.402 1 98.31 165 ARG A CA 1
ATOM 1307 C C . ARG A 1 165 ? -15.367 -11.875 -6.168 1 98.31 165 ARG A C 1
ATOM 1309 O O . ARG A 1 165 ? -14.18 -11.617 -6.406 1 98.31 165 ARG A O 1
ATOM 1316 N N . PRO A 1 166 ? -15.922 -12.867 -6.684 1 97.69 166 PRO A N 1
ATOM 1317 C CA . PRO A 1 166 ? -15.172 -13.961 -7.305 1 97.69 166 PRO A CA 1
ATOM 1318 C C . PRO A 1 166 ? -14.461 -13.531 -8.586 1 97.69 166 PRO A C 1
ATOM 1320 O O . PRO A 1 166 ? -13.492 -14.164 -9 1 97.69 166 PRO A O 1
ATOM 1323 N N . PHE A 1 167 ? -14.852 -12.438 -9.25 1 98 167 PHE A N 1
ATOM 1324 C CA . PHE A 1 167 ? -14.359 -12.062 -10.57 1 98 167 PHE A CA 1
ATOM 1325 C C . PHE A 1 167 ? -13.164 -11.125 -10.453 1 98 167 PHE A C 1
ATOM 1327 O O . PHE A 1 167 ? -12.625 -10.672 -11.461 1 98 167 PHE A O 1
ATOM 1334 N N . LEU A 1 168 ? -12.641 -10.883 -9.273 1 97 168 LEU A N 1
ATOM 1335 C CA . LEU A 1 168 ? -11.57 -9.906 -9.078 1 97 168 LEU A CA 1
ATOM 1336 C C . LEU A 1 168 ? -10.297 -10.344 -9.797 1 97 168 LEU A C 1
ATOM 1338 O O . LEU A 1 168 ? -9.422 -9.516 -10.062 1 97 168 LEU A O 1
ATOM 1342 N N . THR A 1 169 ? -10.172 -11.562 -10.148 1 93.44 169 THR A N 1
ATOM 1343 C CA . THR A 1 169 ? -8.984 -12.094 -10.812 1 93.44 169 THR A CA 1
ATOM 1344 C C . THR A 1 169 ? -9.117 -11.961 -12.328 1 93.44 169 THR A C 1
ATOM 1346 O O . THR A 1 169 ? -8.133 -12.125 -13.055 1 93.44 169 THR A O 1
ATOM 1349 N N . LEU A 1 170 ? -10.25 -11.523 -12.82 1 96.06 170 LEU A N 1
ATOM 1350 C CA . LEU A 1 170 ? -10.523 -11.555 -14.25 1 96.06 170 LEU A CA 1
ATOM 1351 C C . LEU A 1 170 ? -10.391 -10.164 -14.859 1 96.06 170 LEU A C 1
ATOM 1353 O O . LEU A 1 170 ? -10.586 -9.164 -14.172 1 96.06 170 LEU A O 1
ATOM 1357 N N . LYS A 1 171 ? -10.008 -10.164 -16.125 1 94.38 171 LYS A N 1
ATOM 1358 C CA . LYS A 1 171 ? -10.133 -8.938 -16.906 1 94.38 171 LYS A CA 1
ATOM 1359 C C . LYS A 1 171 ? -11.469 -8.883 -17.641 1 94.38 171 LYS A C 1
ATOM 1361 O O . LYS A 1 171 ? -12.078 -9.922 -17.891 1 94.38 171 LYS A O 1
ATOM 1366 N N . LYS A 1 172 ? -11.891 -7.754 -18.047 1 94.19 172 LYS A N 1
ATOM 1367 C CA . LYS A 1 172 ? -13.164 -7.531 -18.719 1 94.19 172 LYS A CA 1
ATOM 1368 C C . LYS A 1 172 ? -13.266 -8.367 -19.984 1 94.19 172 LYS A C 1
ATOM 1370 O O . LYS A 1 172 ? -14.32 -8.953 -20.281 1 94.19 172 LYS A O 1
ATOM 1375 N N . ASP A 1 173 ? -12.188 -8.523 -20.719 1 94.25 173 ASP A N 1
ATOM 1376 C CA . ASP A 1 173 ? -12.172 -9.25 -21.984 1 94.25 173 ASP A CA 1
ATOM 1377 C C . ASP A 1 173 ? -12.508 -10.727 -21.766 1 94.25 173 ASP A C 1
ATOM 1379 O O . ASP A 1 173 ? -13.18 -11.344 -22.609 1 94.25 173 ASP A O 1
ATOM 1383 N N . GLU A 1 174 ? -12.047 -11.281 -20.734 1 95.44 174 GLU A N 1
ATOM 1384 C CA . GLU A 1 174 ? -12.328 -12.672 -20.422 1 95.44 174 GLU A CA 1
ATOM 1385 C C . GLU A 1 174 ? -13.812 -12.898 -20.172 1 95.44 174 GLU A C 1
ATOM 1387 O O . GLU A 1 174 ? -14.367 -13.922 -20.562 1 95.44 174 GLU A O 1
ATOM 1392 N N . ILE A 1 175 ? -14.445 -11.953 -19.562 1 96.56 175 ILE A N 1
ATOM 1393 C CA . ILE A 1 175 ? -15.875 -12.031 -19.266 1 96.56 175 ILE A CA 1
ATOM 1394 C C . ILE A 1 175 ? -16.688 -11.906 -20.547 1 96.56 175 ILE A C 1
ATOM 1396 O O . ILE A 1 175 ? -17.672 -12.617 -20.75 1 96.56 175 ILE A O 1
ATOM 1400 N N . GLU A 1 176 ? -16.266 -11.031 -21.406 1 95.06 176 GLU A N 1
ATOM 1401 C CA . GLU A 1 176 ? -16.953 -10.844 -22.688 1 95.06 176 GLU A CA 1
ATOM 1402 C C . GLU A 1 176 ? -16.875 -12.109 -23.547 1 95.06 176 GLU A C 1
ATOM 1404 O O . GLU A 1 176 ? -17.859 -12.5 -24.172 1 95.06 176 GLU A O 1
ATOM 1409 N N . VAL A 1 177 ? -15.742 -12.727 -23.562 1 96.06 177 VAL A N 1
ATOM 1410 C CA . VAL A 1 177 ? -15.562 -13.969 -24.312 1 96.06 177 VAL A CA 1
ATOM 1411 C C . VAL A 1 177 ? -16.469 -15.055 -23.719 1 96.06 177 VAL A C 1
ATOM 1413 O O . VAL A 1 177 ? -17.062 -15.844 -24.469 1 96.06 177 VAL A O 1
ATOM 1416 N N . TYR A 1 178 ? -16.547 -15.047 -22.453 1 96.12 178 TYR A N 1
ATOM 1417 C CA . TYR A 1 178 ? -17.438 -15.992 -21.781 1 96.12 178 TYR A CA 1
ATOM 1418 C C . TYR A 1 178 ? -18.891 -15.773 -22.188 1 96.12 178 TYR A C 1
ATOM 1420 O O . TYR A 1 178 ? -19.609 -16.734 -22.484 1 96.12 178 TYR A O 1
ATOM 1428 N N . CYS A 1 179 ? -19.344 -14.57 -22.188 1 95.88 179 CYS A N 1
ATOM 1429 C CA . CYS A 1 179 ? -20.719 -14.242 -22.594 1 95.88 179 CYS A CA 1
ATOM 1430 C C . CYS A 1 179 ? -20.984 -14.68 -24.016 1 95.88 179 CYS A C 1
ATOM 1432 O O . CYS A 1 179 ? -22.062 -15.195 -24.312 1 95.88 179 CYS A O 1
ATOM 1434 N N . GLN A 1 180 ? -20.031 -14.422 -24.828 1 95.44 180 GLN A N 1
ATOM 1435 C CA . GLN A 1 180 ? -20.172 -14.828 -26.219 1 95.44 180 GLN A CA 1
ATOM 1436 C C . GLN A 1 180 ? -20.234 -16.344 -26.359 1 95.44 180 GLN A C 1
ATOM 1438 O O . GLN A 1 180 ? -21.062 -16.875 -27.094 1 95.44 180 GLN A O 1
ATOM 1443 N N . HIS A 1 181 ? -19.422 -17.031 -25.688 1 95.88 181 HIS A N 1
ATOM 1444 C CA . HIS A 1 181 ? -19.312 -18.484 -25.766 1 95.88 181 HIS A CA 1
ATOM 1445 C C . HIS A 1 181 ? -20.609 -19.141 -25.328 1 95.88 181 HIS A C 1
ATOM 1447 O O . HIS A 1 181 ? -21.062 -20.109 -25.938 1 95.88 181 HIS A O 1
ATOM 1453 N N . TYR A 1 182 ? -21.25 -18.625 -24.281 1 94.75 182 TYR A N 1
ATOM 1454 C CA . TYR A 1 182 ? -22.469 -19.219 -23.734 1 94.75 182 TYR A CA 1
ATOM 1455 C C . TYR A 1 182 ? -23.703 -18.5 -24.219 1 94.75 182 TYR A C 1
ATOM 1457 O O . TYR A 1 182 ? -24.812 -18.75 -23.75 1 94.75 182 TYR A O 1
ATOM 1465 N N . GLU A 1 183 ? -23.562 -17.484 -25 1 93.06 183 GLU A N 1
ATOM 1466 C CA . GLU A 1 183 ? -24.641 -16.75 -25.656 1 93.06 183 GLU A CA 1
ATOM 1467 C C . GLU A 1 183 ? -25.562 -16.094 -24.641 1 93.06 183 GLU A C 1
ATOM 1469 O O . GLU A 1 183 ? -26.781 -16.266 -24.703 1 93.06 183 GLU A O 1
ATOM 1474 N N . LEU A 1 184 ? -25.156 -15.414 -23.641 1 92.62 184 LEU A N 1
ATOM 1475 C CA . LEU A 1 184 ? -25.938 -14.773 -22.578 1 92.62 184 LEU A CA 1
ATOM 1476 C C . LEU A 1 184 ? -26.531 -13.453 -23.062 1 92.62 184 LEU A C 1
ATOM 1478 O O . LEU A 1 184 ? -27.5 -12.969 -22.484 1 92.62 184 LEU A O 1
ATOM 1482 N N . HIS A 1 185 ? -26.281 -12.758 -24 1 90.44 185 HIS A N 1
ATOM 1483 C CA . HIS A 1 185 ? -26.766 -11.531 -24.641 1 90.44 185 HIS A CA 1
ATOM 1484 C C . HIS A 1 185 ? -27.062 -10.461 -23.594 1 90.44 185 HIS A C 1
ATOM 1486 O O . HIS A 1 185 ? -28.234 -10.094 -23.391 1 90.44 185 HIS A O 1
ATOM 1492 N N . PRO A 1 186 ? -26.078 -9.883 -23 1 90.56 186 PRO A N 1
ATOM 1493 C CA . PRO A 1 186 ? -26.266 -8.883 -21.938 1 90.56 186 PRO A CA 1
ATOM 1494 C C . PRO A 1 186 ? -26.859 -7.574 -22.453 1 90.56 186 PRO A C 1
ATOM 1496 O O . PRO A 1 186 ? -26.781 -7.293 -23.656 1 90.56 186 PRO A O 1
ATOM 1499 N N . ARG A 1 187 ? -27.484 -6.855 -21.5 1 85.25 187 ARG A N 1
ATOM 1500 C CA . ARG A 1 187 ? -27.984 -5.523 -21.797 1 85.25 187 ARG A CA 1
ATOM 1501 C C . ARG A 1 187 ? -26.938 -4.457 -21.5 1 85.25 187 ARG A C 1
ATOM 1503 O O . ARG A 1 187 ? -26.266 -4.504 -20.469 1 85.25 187 ARG A O 1
ATOM 1510 N N . ILE A 1 188 ? -26.734 -3.611 -22.438 1 80.88 188 ILE A N 1
ATOM 1511 C CA . ILE A 1 188 ? -25.703 -2.596 -22.266 1 80.88 188 ILE A CA 1
ATOM 1512 C C . ILE A 1 188 ? -26.328 -1.324 -21.688 1 80.88 188 ILE A C 1
ATOM 1514 O O . ILE A 1 188 ? -27.328 -0.825 -22.203 1 80.88 188 ILE A O 1
ATOM 1518 N N . ASP A 1 189 ? -25.75 -0.934 -20.578 1 71.75 189 ASP A N 1
ATOM 1519 C CA . ASP A 1 189 ? -26.188 0.297 -19.938 1 71.75 189 ASP A CA 1
ATOM 1520 C C . ASP A 1 189 ? -25.516 1.518 -20.562 1 71.75 189 ASP A C 1
ATOM 1522 O O . ASP A 1 189 ? -24.297 1.675 -20.469 1 71.75 189 ASP A O 1
ATOM 1526 N N . PRO A 1 190 ? -26.25 2.387 -21.109 1 71.31 190 PRO A N 1
ATOM 1527 C CA . PRO A 1 190 ? -25.672 3.561 -21.766 1 71.31 190 PRO A CA 1
ATOM 1528 C C . PRO A 1 190 ? -24.953 4.48 -20.797 1 71.31 190 PRO A C 1
ATOM 1530 O O . PRO A 1 190 ? -24.078 5.262 -21.203 1 71.31 190 PRO A O 1
ATOM 1533 N N . SER A 1 191 ? -25.266 4.457 -19.484 1 69.31 191 SER A N 1
ATOM 1534 C CA . SER A 1 191 ? -24.656 5.344 -18.5 1 69.31 191 SER A CA 1
ATOM 1535 C C . SER A 1 191 ? -23.203 4.988 -18.25 1 69.31 191 SER A C 1
ATOM 1537 O O . SER A 1 191 ? -22.438 5.797 -17.703 1 69.31 191 SER A O 1
ATOM 1539 N N . ASN A 1 192 ? -22.766 3.951 -18.797 1 71.62 192 ASN A N 1
ATOM 1540 C CA . ASN A 1 192 ? -21.391 3.477 -18.609 1 71.62 192 ASN A CA 1
ATOM 1541 C C . ASN A 1 192 ? -20.391 4.332 -19.375 1 71.62 192 ASN A C 1
ATOM 1543 O O . ASN A 1 192 ? -19.188 4.277 -19.109 1 71.62 192 ASN A O 1
ATOM 1547 N N . SER A 1 193 ? -20.906 5.156 -20.156 1 72.94 193 SER A N 1
ATOM 1548 C CA . SER A 1 193 ? -20 5.965 -20.969 1 72.94 193 SER A CA 1
ATOM 1549 C C . SER A 1 193 ? -20.109 7.445 -20.625 1 72.94 193 SER A C 1
ATOM 1551 O O . SER A 1 193 ? -19.422 8.281 -21.203 1 72.94 193 SER A O 1
ATOM 1553 N N . ASP A 1 194 ? -20.969 7.734 -19.609 1 75.69 194 ASP A N 1
ATOM 1554 C CA . ASP A 1 194 ? -21.172 9.133 -19.219 1 75.69 194 ASP A CA 1
ATOM 1555 C C . ASP A 1 194 ? -20.016 9.633 -18.359 1 75.69 194 ASP A C 1
ATOM 1557 O O . ASP A 1 194 ? -19.766 9.102 -17.281 1 75.69 194 ASP A O 1
ATOM 1561 N N . ASP A 1 195 ? -19.406 10.688 -18.734 1 78.38 195 ASP A N 1
ATOM 1562 C CA . ASP A 1 195 ? -18.203 11.219 -18.109 1 78.38 195 ASP A CA 1
ATOM 1563 C C . ASP A 1 195 ? -18.547 11.969 -16.812 1 78.38 195 ASP A C 1
ATOM 1565 O O . ASP A 1 195 ? -17.641 12.438 -16.109 1 78.38 195 ASP A O 1
ATOM 1569 N N . LYS A 1 196 ? -19.797 12.023 -16.516 1 78.44 196 LYS A N 1
ATOM 1570 C CA . LYS A 1 196 ? -20.203 12.727 -15.305 1 78.44 196 LYS A CA 1
ATOM 1571 C C . LYS A 1 196 ? -19.766 11.953 -14.062 1 78.44 196 LYS A C 1
ATOM 1573 O O . LYS A 1 196 ? -19.562 12.547 -13 1 78.44 196 LYS A O 1
ATOM 1578 N N . TYR A 1 197 ? -19.594 10.711 -14.32 1 80.12 197 TYR A N 1
ATOM 1579 C CA . TYR A 1 197 ? -19.234 9.875 -13.18 1 80.12 197 TYR A CA 1
ATOM 1580 C C . TYR A 1 197 ? -17.734 9.672 -13.102 1 80.12 197 TYR A C 1
ATOM 1582 O O . TYR A 1 197 ? -17.078 9.367 -14.109 1 80.12 197 TYR A O 1
ATOM 1590 N N . THR A 1 198 ? -17.172 9.812 -11.938 1 85.5 198 THR A N 1
ATOM 1591 C CA . THR A 1 198 ? -15.734 9.75 -11.695 1 85.5 198 THR A CA 1
ATOM 1592 C C . THR A 1 198 ? -15.172 8.406 -12.156 1 85.5 198 THR A C 1
ATOM 1594 O O . THR A 1 198 ? -14.117 8.359 -12.805 1 85.5 198 THR A O 1
ATOM 1597 N N . ARG A 1 199 ? -15.906 7.352 -11.914 1 86.19 199 ARG A N 1
ATOM 1598 C CA . ARG A 1 199 ? -15.422 6.016 -12.25 1 86.19 199 ARG A CA 1
ATOM 1599 C C . ARG A 1 199 ? -15.25 5.859 -13.758 1 86.19 199 ARG A C 1
ATOM 1601 O O . ARG A 1 199 ? -14.32 5.199 -14.219 1 86.19 199 ARG A O 1
ATOM 1608 N N . ASN A 1 200 ? -16.141 6.445 -14.469 1 88.19 200 ASN A N 1
ATOM 1609 C CA . ASN A 1 200 ? -16.078 6.363 -15.93 1 88.19 200 ASN A CA 1
ATOM 1610 C C . ASN A 1 200 ? -14.836 7.078 -16.469 1 88.19 200 ASN A C 1
ATOM 1612 O O . ASN A 1 200 ? -14.234 6.641 -17.453 1 88.19 200 ASN A O 1
ATOM 1616 N N . ARG A 1 201 ? -14.539 8.109 -15.828 1 91.88 201 ARG A N 1
ATOM 1617 C CA . ARG A 1 201 ? -13.344 8.844 -16.25 1 91.88 201 ARG A CA 1
ATOM 1618 C C . ARG A 1 201 ? -12.086 8.016 -15.992 1 91.88 201 ARG A C 1
ATOM 1620 O O . ARG A 1 201 ? -11.188 7.969 -16.844 1 91.88 201 ARG A O 1
ATOM 1627 N N . PHE A 1 202 ? -12.055 7.391 -14.906 1 93.81 202 PHE A N 1
ATOM 1628 C CA . PHE A 1 202 ? -10.906 6.551 -14.594 1 93.81 202 PHE A CA 1
ATOM 1629 C C . PHE A 1 202 ? -10.859 5.332 -15.508 1 93.81 202 PHE A C 1
ATOM 1631 O O . PHE A 1 202 ? -9.781 4.832 -15.828 1 93.81 202 PHE A O 1
ATOM 1638 N N . ARG A 1 203 ? -12.023 4.879 -15.891 1 92.62 203 ARG A N 1
ATOM 1639 C CA . ARG A 1 203 ? -12.102 3.738 -16.797 1 92.62 203 ARG A CA 1
ATOM 1640 C C . ARG A 1 203 ? -11.398 4.043 -18.109 1 92.62 203 ARG A C 1
ATOM 1642 O O . ARG A 1 203 ? -10.82 3.15 -18.734 1 92.62 203 ARG A O 1
ATOM 1649 N N . LYS A 1 204 ? -11.367 5.219 -18.438 1 92.88 204 LYS A N 1
ATOM 1650 C CA . LYS A 1 204 ? -10.75 5.645 -19.688 1 92.88 204 LYS A CA 1
ATOM 1651 C C . LYS A 1 204 ? -9.234 5.473 -19.641 1 92.88 204 LYS A C 1
ATOM 1653 O O . LYS A 1 204 ? -8.57 5.469 -20.672 1 92.88 204 LYS A O 1
ATOM 1658 N N . LEU A 1 205 ? -8.703 5.324 -18.469 1 94.31 205 LEU A N 1
ATOM 1659 C CA . LEU A 1 205 ? -7.262 5.172 -18.312 1 94.31 205 LEU A CA 1
ATOM 1660 C C . LEU A 1 205 ? -6.844 3.717 -18.5 1 94.31 205 LEU A C 1
ATOM 1662 O O . LEU A 1 205 ? -5.668 3.428 -18.719 1 94.31 205 LEU A O 1
ATOM 1666 N N . LEU A 1 206 ? -7.77 2.824 -18.438 1 94.62 206 LEU A N 1
ATOM 1667 C CA . LEU A 1 206 ? -7.48 1.396 -18.375 1 94.62 206 LEU A CA 1
ATOM 1668 C C . LEU A 1 206 ? -6.738 0.942 -19.625 1 94.62 206 LEU A C 1
ATOM 1670 O O . LEU A 1 206 ? -5.785 0.164 -19.547 1 94.62 206 LEU A O 1
ATOM 1674 N N . PRO A 1 207 ? -7.18 1.437 -20.797 1 94.75 207 PRO A N 1
ATOM 1675 C CA . PRO A 1 207 ? -6.469 1.012 -22 1 94.75 207 PRO A CA 1
ATOM 1676 C C . PRO A 1 207 ? -4.98 1.354 -21.953 1 94.75 207 PRO A C 1
ATOM 1678 O O . PRO A 1 207 ? -4.148 0.579 -22.453 1 94.75 207 PRO A O 1
ATOM 1681 N N . PHE A 1 208 ? -4.707 2.467 -21.391 1 94.88 208 PHE A N 1
ATOM 1682 C CA . PHE A 1 208 ? -3.311 2.863 -21.25 1 94.88 208 PHE A CA 1
ATOM 1683 C C . PHE A 1 208 ? -2.547 1.864 -20.391 1 94.88 208 PHE A C 1
ATOM 1685 O O . PHE A 1 208 ? -1.479 1.389 -20.781 1 94.88 208 PHE A O 1
ATOM 1692 N N . PHE A 1 209 ? -3.066 1.491 -19.266 1 95.81 209 PHE A N 1
ATOM 1693 C CA . PHE A 1 209 ? -2.404 0.588 -18.344 1 95.81 209 PHE A CA 1
ATOM 1694 C C . PHE A 1 209 ? -2.279 -0.81 -18.938 1 95.81 209 PHE A C 1
ATOM 1696 O O . PHE A 1 209 ? -1.255 -1.473 -18.766 1 95.81 209 PHE A O 1
ATOM 1703 N N . LYS A 1 210 ? -3.318 -1.204 -19.578 1 95.31 210 LYS A N 1
ATOM 1704 C CA . LYS A 1 210 ? -3.309 -2.527 -20.203 1 95.31 210 LYS A CA 1
ATOM 1705 C C . LYS A 1 210 ? -2.285 -2.6 -21.328 1 95.31 210 LYS A C 1
ATOM 1707 O O . LYS A 1 210 ? -1.686 -3.65 -21.562 1 95.31 210 LYS A O 1
ATOM 1712 N N . LYS A 1 211 ? -2.109 -1.502 -22.031 1 94.31 211 LYS A N 1
ATOM 1713 C CA . LYS A 1 211 ? -1.108 -1.432 -23.078 1 94.31 211 LYS A CA 1
ATOM 1714 C C . LYS A 1 211 ? 0.305 -1.518 -22.516 1 94.31 211 LYS A C 1
ATOM 1716 O O . LYS A 1 211 ? 1.177 -2.164 -23.094 1 94.31 211 LYS A O 1
ATOM 1721 N N . GLU A 1 212 ? 0.509 -0.871 -21.438 1 92.94 212 GLU A N 1
ATOM 1722 C CA . GLU A 1 212 ? 1.819 -0.899 -20.797 1 92.94 212 GLU A CA 1
ATOM 1723 C C . GLU A 1 212 ? 2.135 -2.289 -20.25 1 92.94 212 GLU A C 1
ATOM 1725 O O . GLU A 1 212 ? 3.289 -2.723 -20.266 1 92.94 212 GLU A O 1
ATOM 1730 N N . ASN A 1 213 ? 1.12 -2.912 -19.688 1 93.12 213 ASN A N 1
ATOM 1731 C CA . ASN A 1 213 ? 1.261 -4.262 -19.156 1 93.12 213 ASN A CA 1
ATOM 1732 C C . ASN A 1 213 ? -0.054 -5.035 -19.219 1 93.12 213 ASN A C 1
ATOM 1734 O O . ASN A 1 213 ? -1.009 -4.711 -18.516 1 93.12 213 ASN A O 1
ATOM 1738 N N . GLU A 1 214 ? -0.052 -6.062 -19.938 1 92.69 214 GLU A N 1
ATOM 1739 C CA . GLU A 1 214 ? -1.27 -6.836 -20.172 1 92.69 214 GLU A CA 1
ATOM 1740 C C . GLU A 1 214 ? -1.745 -7.5 -18.875 1 92.69 214 GLU A C 1
ATOM 1742 O O . GLU A 1 214 ? -2.922 -7.844 -18.75 1 92.69 214 GLU A O 1
ATOM 1747 N N . HIS A 1 215 ? -0.896 -7.66 -17.906 1 91.06 215 HIS A N 1
ATOM 1748 C CA . HIS A 1 215 ? -1.245 -8.336 -16.656 1 91.06 215 HIS A CA 1
ATOM 1749 C C . HIS A 1 215 ? -1.449 -7.328 -15.531 1 91.06 215 HIS A C 1
ATOM 1751 O O . HIS A 1 215 ? -1.352 -7.684 -14.352 1 91.06 215 HIS A O 1
ATOM 1757 N N . VAL A 1 216 ? -1.787 -6.078 -15.891 1 94.56 216 VAL A N 1
ATOM 1758 C CA . VAL A 1 216 ? -1.93 -5 -14.922 1 94.56 216 VAL A CA 1
ATOM 1759 C C . VAL A 1 216 ? -2.986 -5.375 -13.883 1 94.56 216 VAL A C 1
ATOM 1761 O O . VAL A 1 216 ? -2.807 -5.125 -12.688 1 94.56 216 VAL A O 1
ATOM 1764 N N . HIS A 1 217 ? -4.074 -6.02 -14.297 1 94.44 217 HIS A N 1
ATOM 1765 C CA . HIS A 1 217 ? -5.145 -6.375 -13.375 1 94.44 217 HIS A CA 1
ATOM 1766 C C . HIS A 1 217 ? -4.664 -7.379 -12.336 1 94.44 217 HIS A C 1
ATOM 1768 O O . HIS A 1 217 ? -5.043 -7.297 -11.164 1 94.44 217 HIS A O 1
ATOM 1774 N N . THR A 1 218 ? -3.812 -8.297 -12.75 1 91.75 218 THR A N 1
ATOM 1775 C CA . THR A 1 218 ? -3.283 -9.289 -11.82 1 91.75 218 THR A CA 1
ATOM 1776 C C . THR A 1 218 ? -2.33 -8.641 -10.82 1 91.75 218 THR A C 1
ATOM 1778 O O . THR A 1 218 ? -2.303 -9.023 -9.648 1 91.75 218 THR A O 1
ATOM 1781 N N . HIS A 1 219 ? -1.607 -7.699 -11.273 1 92.19 219 HIS A N 1
ATOM 1782 C CA . HIS A 1 219 ? -0.653 -7.016 -10.406 1 92.19 219 HIS A CA 1
ATOM 1783 C C . HIS A 1 219 ? -1.368 -6.176 -9.352 1 92.19 219 HIS A C 1
ATOM 1785 O O . HIS A 1 219 ? -0.986 -6.188 -8.18 1 92.19 219 HIS A O 1
ATOM 1791 N N . PHE A 1 220 ? -2.355 -5.496 -9.789 1 95.5 220 PHE A N 1
ATOM 1792 C CA . PHE A 1 220 ? -3.129 -4.691 -8.852 1 95.5 220 PHE A CA 1
ATOM 1793 C C . PHE A 1 220 ? -3.836 -5.582 -7.832 1 95.5 220 PHE A C 1
ATOM 1795 O O . PHE A 1 220 ? -3.961 -5.215 -6.66 1 95.5 220 PHE A O 1
ATOM 1802 N N . GLN A 1 221 ? -4.305 -6.695 -8.336 1 94.12 221 GLN A N 1
ATOM 1803 C CA . GLN A 1 221 ? -4.965 -7.625 -7.426 1 94.12 221 GLN A CA 1
ATOM 1804 C C . GLN A 1 221 ? -3.982 -8.18 -6.398 1 94.12 221 GLN A C 1
ATOM 1806 O O . GLN A 1 221 ? -4.312 -8.297 -5.219 1 94.12 221 GLN A O 1
ATOM 1811 N N . GLN A 1 222 ? -2.842 -8.539 -6.852 1 89.94 222 GLN A N 1
ATOM 1812 C CA . GLN A 1 222 ? -1.81 -9.023 -5.941 1 89.94 222 GLN A CA 1
ATOM 1813 C C . GLN A 1 222 ? -1.429 -7.961 -4.918 1 89.94 222 GLN A C 1
ATOM 1815 O O . GLN A 1 222 ? -1.252 -8.266 -3.736 1 89.94 222 GLN A O 1
ATOM 1820 N N . PHE A 1 223 ? -1.252 -6.805 -5.375 1 93.56 223 PHE A N 1
ATOM 1821 C CA . PHE A 1 223 ? -0.977 -5.68 -4.488 1 93.56 223 PHE A CA 1
ATOM 1822 C C . PHE A 1 223 ? -2.07 -5.539 -3.436 1 93.56 223 PHE A C 1
ATOM 1824 O O . PHE A 1 223 ? -1.781 -5.395 -2.248 1 93.56 223 PHE A O 1
ATOM 1831 N N . SER A 1 224 ? -3.305 -5.516 -3.918 1 95.81 224 SER A N 1
ATOM 1832 C CA . SER A 1 224 ? -4.465 -5.406 -3.039 1 95.81 224 SER A CA 1
ATOM 1833 C C . SER A 1 224 ? -4.438 -6.473 -1.948 1 95.81 224 SER A C 1
ATOM 1835 O O . SER A 1 224 ? -4.57 -6.156 -0.764 1 95.81 224 SER A O 1
ATOM 1837 N N . GLU A 1 225 ? -4.215 -7.695 -2.34 1 93.19 225 GLU A N 1
ATOM 1838 C CA . GLU A 1 225 ? -4.227 -8.812 -1.402 1 93.19 225 GLU A CA 1
ATOM 1839 C C . GLU A 1 225 ? -3.096 -8.695 -0.383 1 93.19 225 GLU A C 1
ATOM 1841 O O . GLU A 1 225 ? -3.307 -8.914 0.812 1 93.19 225 GLU A O 1
ATOM 1846 N N . ASN A 1 226 ? -1.929 -8.336 -0.855 1 91.88 226 ASN A N 1
ATOM 1847 C CA . ASN A 1 226 ? -0.783 -8.18 0.035 1 91.88 226 ASN A CA 1
ATOM 1848 C C . ASN A 1 226 ? -0.997 -7.051 1.037 1 91.88 226 ASN A C 1
ATOM 1850 O O . ASN A 1 226 ? -0.685 -7.195 2.221 1 91.88 226 ASN A O 1
ATOM 1854 N N . LEU A 1 227 ? -1.47 -5.992 0.531 1 95.25 227 LEU A N 1
ATOM 1855 C CA . LEU A 1 227 ? -1.699 -4.836 1.393 1 95.25 227 LEU A CA 1
ATOM 1856 C C . LEU A 1 227 ? -2.76 -5.145 2.443 1 95.25 227 LEU A C 1
ATOM 1858 O O . LEU A 1 227 ? -2.625 -4.75 3.604 1 95.25 227 LEU A O 1
ATOM 1862 N N . LEU A 1 228 ? -3.807 -5.84 2.055 1 94.69 228 LEU A N 1
ATOM 1863 C CA . LEU A 1 228 ? -4.875 -6.199 2.98 1 94.69 228 LEU A CA 1
ATOM 1864 C C . LEU A 1 228 ? -4.359 -7.137 4.066 1 94.69 228 LEU A C 1
ATOM 1866 O O . LEU A 1 228 ? -4.754 -7.023 5.23 1 94.69 228 LEU A O 1
ATOM 1870 N N . GLU A 1 229 ? -3.549 -8.055 3.672 1 93.62 229 GLU A N 1
ATOM 1871 C CA . GLU A 1 229 ? -2.965 -8.977 4.641 1 93.62 229 GLU A CA 1
ATOM 1872 C C . GLU A 1 229 ? -2.078 -8.242 5.641 1 93.62 229 GLU A C 1
ATOM 1874 O O . GLU A 1 229 ? -2.129 -8.508 6.844 1 93.62 229 GLU A O 1
ATOM 1879 N N . ASP A 1 230 ? -1.261 -7.336 5.133 1 95.69 230 ASP A N 1
ATOM 1880 C CA . ASP A 1 230 ? -0.436 -6.512 6.012 1 95.69 230 ASP A CA 1
ATOM 1881 C C . ASP A 1 230 ? -1.3 -5.707 6.977 1 95.69 230 ASP A C 1
ATOM 1883 O O . ASP A 1 230 ? -1.004 -5.637 8.172 1 95.69 230 ASP A O 1
ATOM 1887 N N . GLN A 1 231 ? -2.318 -5.109 6.387 1 94.38 231 GLN A N 1
ATOM 1888 C CA . GLN A 1 231 ? -3.217 -4.281 7.18 1 94.38 231 GLN A CA 1
ATOM 1889 C C . GLN A 1 231 ? -3.873 -5.09 8.297 1 94.38 231 GLN A C 1
ATOM 1891 O O . GLN A 1 231 ? -3.947 -4.633 9.438 1 94.38 231 GLN A O 1
ATOM 1896 N N . SER A 1 232 ? -4.336 -6.246 7.973 1 94.12 232 SER A N 1
ATOM 1897 C CA . SER A 1 232 ? -5.004 -7.09 8.961 1 94.12 232 SER A CA 1
ATOM 1898 C C . SER A 1 232 ? -4.059 -7.469 10.094 1 94.12 232 SER A C 1
ATOM 1900 O O . SER A 1 232 ? -4.449 -7.461 11.266 1 94.12 232 SER A O 1
ATOM 1902 N N . TYR A 1 233 ? -2.879 -7.805 9.742 1 95.69 233 TYR A N 1
ATOM 1903 C CA . TYR A 1 233 ? -1.897 -8.18 10.75 1 95.69 233 TYR A CA 1
ATOM 1904 C C . TYR A 1 233 ? -1.552 -6.992 11.641 1 95.69 233 TYR A C 1
ATOM 1906 O O . TYR A 1 233 ? -1.499 -7.117 12.867 1 95.69 233 TYR A O 1
ATOM 1914 N N . LEU A 1 234 ? -1.314 -5.879 11.055 1 96.75 234 LEU A N 1
ATOM 1915 C CA . LEU A 1 234 ? -0.984 -4.68 11.812 1 96.75 234 LEU A CA 1
ATOM 1916 C C . LEU A 1 234 ? -2.146 -4.266 12.711 1 96.75 234 LEU A C 1
ATOM 1918 O O . LEU A 1 234 ? -1.936 -3.75 13.812 1 96.75 234 LEU A O 1
ATOM 1922 N N . GLU A 1 235 ? -3.33 -4.445 12.195 1 94.25 235 GLU A N 1
ATOM 1923 C CA . GLU A 1 235 ? -4.504 -4.148 13.016 1 94.25 235 GLU A CA 1
ATOM 1924 C C . GLU A 1 235 ? -4.574 -5.062 14.234 1 94.25 235 GLU A C 1
ATOM 1926 O O . GLU A 1 235 ? -4.941 -4.621 15.328 1 94.25 235 GLU A O 1
ATOM 1931 N N . GLU A 1 236 ? -4.281 -6.305 14.023 1 94.81 236 GLU A N 1
ATOM 1932 C CA . GLU A 1 236 ? -4.246 -7.25 15.141 1 94.81 236 GLU A CA 1
ATOM 1933 C C . GLU A 1 236 ? -3.229 -6.82 16.188 1 94.81 236 GLU A C 1
ATOM 1935 O O . GLU A 1 236 ? -3.523 -6.836 17.391 1 94.81 236 GLU A O 1
ATOM 1940 N N . LEU A 1 237 ? -2.059 -6.508 15.742 1 95.56 237 LEU A N 1
ATOM 1941 C CA . LEU A 1 237 ? -1.024 -6.031 16.656 1 95.56 237 LEU A CA 1
ATOM 1942 C C . LEU A 1 237 ? -1.478 -4.77 17.375 1 95.56 237 LEU A C 1
ATOM 1944 O O . LEU A 1 237 ? -1.208 -4.602 18.578 1 95.56 237 LEU A O 1
ATOM 1948 N N . THR A 1 238 ? -2.129 -3.912 16.625 1 95.88 238 THR A N 1
ATOM 1949 C CA . THR A 1 238 ? -2.615 -2.66 17.203 1 95.88 238 THR A CA 1
ATOM 1950 C C . THR A 1 238 ? -3.646 -2.928 18.297 1 95.88 238 THR A C 1
ATOM 1952 O O . THR A 1 238 ? -3.615 -2.295 19.359 1 95.88 238 THR A O 1
ATOM 1955 N N . TYR A 1 239 ? -4.52 -3.797 17.984 1 94.56 239 TYR A N 1
ATOM 1956 C CA . TYR A 1 239 ? -5.551 -4.148 18.953 1 94.56 239 TYR A CA 1
ATOM 1957 C C . TYR A 1 239 ? -4.93 -4.633 20.266 1 94.56 239 TYR A C 1
ATOM 1959 O O . TYR A 1 239 ? -5.348 -4.223 21.344 1 94.56 239 TYR A O 1
ATOM 1967 N N . ASP A 1 240 ? -3.967 -5.445 20.141 1 94.81 240 ASP A N 1
ATOM 1968 C CA . ASP A 1 240 ? -3.275 -5.984 21.297 1 94.81 240 ASP A CA 1
ATOM 1969 C C . ASP A 1 240 ? -2.594 -4.875 22.094 1 94.81 240 ASP A C 1
ATOM 1971 O O . ASP A 1 240 ? -2.664 -4.852 23.328 1 94.81 240 ASP A O 1
ATOM 1975 N N . MET A 1 241 ? -1.988 -3.996 21.5 1 95.44 241 MET A N 1
ATOM 1976 C CA . MET A 1 241 ? -1.27 -2.914 22.156 1 95.44 241 MET A CA 1
ATOM 1977 C C . MET A 1 241 ? -2.242 -1.912 22.781 1 95.44 241 MET A C 1
ATOM 1979 O O . MET A 1 241 ? -2.008 -1.409 23.875 1 95.44 241 MET A O 1
ATOM 1983 N N . MET A 1 242 ? -3.297 -1.646 22.031 1 95.06 242 MET A N 1
ATOM 1984 C CA . MET A 1 242 ? -4.273 -0.669 22.5 1 95.06 242 MET A CA 1
ATOM 1985 C C . MET A 1 242 ? -4.965 -1.159 23.766 1 95.06 242 MET A C 1
ATOM 1987 O O . MET A 1 242 ? -5.344 -0.358 24.625 1 95.06 242 MET A O 1
ATOM 1991 N N . ASN A 1 243 ? -5.102 -2.432 23.859 1 93.5 243 ASN A N 1
ATOM 1992 C CA . ASN A 1 243 ? -5.691 -3.006 25.062 1 93.5 243 ASN A CA 1
ATOM 1993 C C . ASN A 1 243 ? -4.859 -2.691 26.297 1 93.5 243 ASN A C 1
ATOM 1995 O O . ASN A 1 243 ? -5.391 -2.633 27.406 1 93.5 243 ASN A O 1
ATOM 1999 N N . LYS A 1 244 ? -3.641 -2.439 26.078 1 93.5 244 LYS A N 1
ATOM 2000 C CA . LYS A 1 244 ? -2.75 -2.104 27.172 1 93.5 244 LYS A CA 1
ATOM 2001 C C . LYS A 1 244 ? -2.701 -0.596 27.406 1 93.5 244 LYS A C 1
ATOM 2003 O O . LYS A 1 244 ? -2.34 -0.139 28.5 1 93.5 244 LYS A O 1
ATOM 2008 N N . VAL A 1 245 ? -3.041 0.169 26.438 1 95.06 245 VAL A N 1
ATOM 2009 C CA . VAL A 1 245 ? -2.881 1.618 26.453 1 95.06 245 VAL A CA 1
ATOM 2010 C C . VAL A 1 245 ? -4.184 2.279 26.906 1 95.06 245 VAL A C 1
ATOM 2012 O O . VAL A 1 245 ? -4.168 3.318 27.562 1 95.06 245 VAL A O 1
ATOM 2015 N N . ILE A 1 246 ? -5.312 1.676 26.5 1 95.25 246 ILE A N 1
ATOM 2016 C CA . ILE A 1 246 ? -6.621 2.217 26.844 1 95.25 246 ILE A CA 1
ATOM 2017 C C . ILE A 1 246 ? -6.922 1.944 28.312 1 95.25 246 ILE A C 1
ATOM 2019 O O . ILE A 1 246 ? -6.855 0.799 28.766 1 95.25 246 ILE A O 1
ATOM 2023 N N . VAL A 1 247 ? -7.266 2.945 28.984 1 92.81 247 VAL A N 1
ATOM 2024 C CA . VAL A 1 247 ? -7.527 2.842 30.422 1 92.81 247 VAL A CA 1
ATOM 2025 C C . VAL A 1 247 ? -9.023 2.676 30.656 1 92.81 247 VAL A C 1
ATOM 2027 O O . VAL A 1 247 ? -9.438 2.014 31.625 1 92.81 247 VAL A O 1
ATOM 2030 N N . ASP A 1 248 ? -9.766 3.422 29.906 1 91.75 248 ASP A N 1
ATOM 2031 C CA . ASP A 1 248 ? -11.219 3.395 30.047 1 91.75 248 ASP A CA 1
ATOM 2032 C C . ASP A 1 248 ? -11.906 3.555 28.688 1 91.75 248 ASP A C 1
ATOM 2034 O O . ASP A 1 248 ? -11.422 4.297 27.828 1 91.75 248 ASP A O 1
ATOM 2038 N N . LYS A 1 249 ? -12.984 2.793 28.562 1 92.94 249 LYS A N 1
ATOM 2039 C CA . LYS A 1 249 ? -13.695 2.791 27.281 1 92.94 249 LYS A CA 1
ATOM 2040 C C . LYS A 1 249 ? -15.203 2.633 27.5 1 92.94 249 LYS A C 1
ATOM 2042 O O . LYS A 1 249 ? -15.648 1.7 28.156 1 92.94 249 LYS A O 1
ATOM 2047 N N . THR A 1 250 ? -15.914 3.637 27.062 1 90.5 250 THR A N 1
ATOM 2048 C CA . THR A 1 250 ? -17.375 3.596 27 1 90.5 250 THR A CA 1
ATOM 2049 C C . THR A 1 250 ? -17.859 3.984 25.609 1 90.5 250 THR A C 1
ATOM 2051 O O . THR A 1 250 ? -17.094 4.438 24.766 1 90.5 250 THR A O 1
ATOM 2054 N N . PRO A 1 251 ? -19.031 3.762 25.328 1 88 251 PRO A N 1
ATOM 2055 C CA . PRO A 1 251 ? -19.547 4.156 24.016 1 88 251 PRO A CA 1
ATOM 2056 C C . PRO A 1 251 ? -19.391 5.652 23.75 1 88 251 PRO A C 1
ATOM 2058 O O . PRO A 1 251 ? -19.391 6.078 22.594 1 88 251 PRO A O 1
ATOM 2061 N N . GLU A 1 252 ? -19.188 6.426 24.797 1 87.56 252 GLU A N 1
ATOM 2062 C CA . GLU A 1 252 ? -19.203 7.875 24.641 1 87.56 252 GLU A CA 1
ATOM 2063 C C . GLU A 1 252 ? -17.781 8.453 24.703 1 87.56 252 GLU A C 1
ATOM 2065 O O . GLU A 1 252 ? -17.562 9.586 24.281 1 87.56 252 GLU A O 1
ATOM 2070 N N . TYR A 1 253 ? -16.969 7.645 25.297 1 91.62 253 TYR A N 1
ATOM 2071 C CA . TYR A 1 253 ? -15.609 8.195 25.359 1 91.62 253 TYR A CA 1
ATOM 2072 C C . TYR A 1 253 ? -14.57 7.086 25.422 1 91.62 253 TYR A C 1
ATOM 2074 O O . TYR A 1 253 ? -14.898 5.934 25.719 1 91.62 253 TYR A O 1
ATOM 2082 N N . VAL A 1 254 ? -13.328 7.395 25.078 1 95.5 254 VAL A N 1
ATOM 2083 C CA . VAL A 1 254 ? -12.156 6.527 25.188 1 95.5 254 VAL A CA 1
ATOM 2084 C C . VAL A 1 254 ? -11.008 7.297 25.844 1 95.5 254 VAL A C 1
ATOM 2086 O O . VAL A 1 254 ? -10.695 8.414 25.438 1 95.5 254 VAL A O 1
ATOM 2089 N N . LYS A 1 255 ? -10.492 6.73 26.938 1 93.31 255 LYS A N 1
ATOM 2090 C CA . LYS A 1 255 ? -9.367 7.324 27.656 1 93.31 255 LYS A CA 1
ATOM 2091 C C . LYS A 1 255 ? -8.117 6.453 27.516 1 93.31 255 LYS A C 1
ATOM 2093 O O . LYS A 1 255 ? -8.164 5.246 27.766 1 93.31 255 LYS A O 1
ATOM 2098 N N . LEU A 1 256 ? -7.02 7.078 27.078 1 95.12 256 LEU A N 1
ATOM 2099 C CA . LEU A 1 256 ? -5.809 6.277 26.906 1 95.12 256 LEU A CA 1
ATOM 2100 C C . LEU A 1 256 ? -4.621 6.941 27.594 1 95.12 256 LEU A C 1
ATOM 2102 O O . LEU A 1 256 ? -4.672 8.125 27.922 1 95.12 256 LEU A O 1
ATOM 2106 N N . LEU A 1 257 ? -3.578 6.168 27.922 1 93.38 257 LEU A N 1
ATOM 2107 C CA . LEU A 1 257 ? -2.318 6.648 28.469 1 93.38 257 LEU A CA 1
ATOM 2108 C C . LEU A 1 257 ? -1.442 7.258 27.391 1 93.38 257 LEU A C 1
ATOM 2110 O O . LEU A 1 257 ? -1.013 6.559 26.469 1 93.38 257 LEU A O 1
ATOM 2114 N N . ARG A 1 258 ? -1.112 8.484 27.547 1 91 258 ARG A N 1
ATOM 2115 C CA . ARG A 1 258 ? -0.435 9.258 26.5 1 91 258 ARG A CA 1
ATOM 2116 C C . ARG A 1 258 ? 0.964 8.711 26.25 1 91 258 ARG A C 1
ATOM 2118 O O . ARG A 1 258 ? 1.335 8.453 25.094 1 91 258 ARG A O 1
ATOM 2125 N N . GLN A 1 259 ? 1.73 8.492 27.25 1 90.44 259 GLN A N 1
ATOM 2126 C CA . GLN A 1 259 ? 3.117 8.062 27.109 1 90.44 259 GLN A CA 1
ATOM 2127 C C . GLN A 1 259 ? 3.203 6.668 26.5 1 90.44 259 GLN A C 1
ATOM 2129 O O . GLN A 1 259 ? 4.062 6.402 25.656 1 90.44 259 GLN A O 1
ATOM 2134 N N . ASP A 1 260 ? 2.316 5.805 26.953 1 93.88 260 ASP A N 1
ATOM 2135 C CA . ASP A 1 260 ? 2.301 4.449 26.422 1 93.88 260 ASP A CA 1
ATOM 2136 C C . ASP A 1 260 ? 1.918 4.453 24.938 1 93.88 260 ASP A C 1
ATOM 2138 O O . ASP A 1 260 ? 2.455 3.672 24.156 1 93.88 260 ASP A O 1
ATOM 2142 N N . PHE A 1 261 ? 1.038 5.293 24.641 1 94.5 261 PHE A N 1
ATOM 2143 C CA . PHE A 1 261 ? 0.637 5.426 23.234 1 94.5 261 PHE A CA 1
ATOM 2144 C C . PHE A 1 261 ? 1.8 5.918 22.391 1 94.5 261 PHE A C 1
ATOM 2146 O O . PHE A 1 261 ? 2.037 5.398 21.297 1 94.5 261 PHE A O 1
ATOM 2153 N N . LEU A 1 262 ? 2.545 6.844 22.906 1 91.75 262 LEU A N 1
ATOM 2154 C CA . LEU A 1 262 ? 3.646 7.453 22.172 1 91.75 262 LEU A CA 1
ATOM 2155 C C . LEU A 1 262 ? 4.809 6.473 22.031 1 91.75 262 LEU A C 1
ATOM 2157 O O . LEU A 1 262 ? 5.648 6.633 21.141 1 91.75 262 LEU A O 1
ATOM 2161 N N . ARG A 1 263 ? 4.844 5.48 22.828 1 92.19 263 ARG A N 1
ATOM 2162 C CA . ARG A 1 263 ? 5.906 4.48 22.766 1 92.19 263 ARG A CA 1
ATOM 2163 C C . ARG A 1 263 ? 5.625 3.451 21.672 1 92.19 263 ARG A C 1
ATOM 2165 O O . ARG A 1 263 ? 6.535 2.75 21.219 1 92.19 263 ARG A O 1
ATOM 2172 N N . MET A 1 264 ? 4.379 3.404 21.312 1 93.56 264 MET A N 1
ATOM 2173 C CA . MET A 1 264 ? 4.047 2.5 20.219 1 93.56 264 MET A CA 1
ATOM 2174 C C . MET A 1 264 ? 4.723 2.938 18.922 1 93.56 264 MET A C 1
ATOM 2176 O O . MET A 1 264 ? 5.008 4.121 18.734 1 93.56 264 MET A O 1
ATOM 2180 N N . ARG A 1 265 ? 4.992 1.911 18.062 1 93.12 265 ARG A N 1
ATOM 2181 C CA . ARG A 1 265 ? 5.527 2.244 16.734 1 93.12 265 ARG A CA 1
ATOM 2182 C C . ARG A 1 265 ? 4.508 3.033 15.922 1 93.12 265 ARG A C 1
ATOM 2184 O O . ARG A 1 265 ? 3.301 2.826 16.047 1 93.12 265 ARG A O 1
ATOM 2191 N N . LYS A 1 266 ? 4.922 3.881 15.031 1 91.06 266 LYS A N 1
ATOM 2192 C CA . LYS A 1 266 ? 4.09 4.828 14.297 1 91.06 266 LYS A CA 1
ATOM 2193 C C . LYS A 1 266 ? 2.979 4.109 13.539 1 91.06 266 LYS A C 1
ATOM 2195 O O . LYS A 1 266 ? 1.829 4.559 13.539 1 91.06 266 LYS A O 1
ATOM 2200 N N . PRO A 1 267 ? 3.268 3.01 12.859 1 93.62 267 PRO A N 1
ATOM 2201 C CA . PRO A 1 267 ? 2.188 2.318 12.148 1 93.62 267 PRO A CA 1
ATOM 2202 C C . PRO A 1 267 ? 1.053 1.891 13.078 1 93.62 267 PRO A C 1
ATOM 2204 O O . PRO A 1 267 ? -0.116 1.92 12.688 1 93.62 267 PRO A O 1
ATOM 2207 N N . LEU A 1 268 ? 1.398 1.522 14.273 1 95.38 268 LEU A N 1
ATOM 2208 C CA . LEU A 1 268 ? 0.39 1.092 15.234 1 95.38 268 LEU A CA 1
ATOM 2209 C C . LEU A 1 268 ? -0.359 2.289 15.812 1 95.38 268 LEU A C 1
ATOM 2211 O O . LEU A 1 268 ? -1.562 2.207 16.062 1 95.38 268 LEU A O 1
ATOM 2215 N N . GLN A 1 269 ? 0.385 3.398 15.977 1 92.88 269 GLN A N 1
ATOM 2216 C CA . GLN A 1 269 ? -0.252 4.621 16.453 1 92.88 269 GLN A CA 1
ATOM 2217 C C . GLN A 1 269 ? -1.369 5.062 15.516 1 92.88 269 GLN A C 1
ATOM 2219 O O . GLN A 1 269 ? -2.475 5.379 15.961 1 92.88 269 GLN A O 1
ATOM 2224 N N . ARG A 1 270 ? -1.046 5.09 14.273 1 89.38 270 ARG A N 1
ATOM 2225 C CA . ARG A 1 270 ? -2.006 5.535 13.266 1 89.38 270 ARG A CA 1
ATOM 2226 C C . ARG A 1 270 ? -3.254 4.656 13.281 1 89.38 270 ARG A C 1
ATOM 2228 O O . ARG A 1 270 ? -4.375 5.164 13.25 1 89.38 270 ARG A O 1
ATOM 2235 N N . ARG A 1 271 ? -3.064 3.41 13.273 1 91.88 271 ARG A N 1
ATOM 2236 C CA . ARG A 1 271 ? -4.18 2.473 13.281 1 91.88 271 ARG A CA 1
ATOM 2237 C C . ARG A 1 271 ? -4.934 2.523 14.609 1 91.88 271 ARG A C 1
ATOM 2239 O O . ARG A 1 271 ? -6.148 2.32 14.648 1 91.88 271 ARG A O 1
ATOM 2246 N N . GLY A 1 272 ? -4.184 2.75 15.727 1 92.38 272 GLY A N 1
ATOM 2247 C CA . GLY A 1 272 ? -4.828 2.932 17.016 1 92.38 272 GLY A CA 1
ATOM 2248 C C . GLY A 1 272 ? -5.812 4.086 17.031 1 92.38 272 GLY A C 1
ATOM 2249 O O . GLY A 1 272 ? -6.926 3.949 17.547 1 92.38 272 GLY A O 1
ATOM 2250 N N . ILE A 1 273 ? -5.367 5.125 16.422 1 89.5 273 ILE A N 1
ATOM 2251 C CA . ILE A 1 273 ? -6.23 6.301 16.344 1 89.5 273 ILE A CA 1
ATOM 2252 C C . ILE A 1 273 ? -7.469 5.969 15.5 1 89.5 273 ILE A C 1
ATOM 2254 O O . ILE A 1 273 ? -8.586 6.34 15.867 1 89.5 273 ILE A O 1
ATOM 2258 N N . GLN A 1 274 ? -7.25 5.297 14.445 1 86.56 274 GLN A N 1
ATOM 2259 C CA . GLN A 1 274 ? -8.367 4.906 13.586 1 86.56 274 GLN A CA 1
ATOM 2260 C C . GLN A 1 274 ? -9.352 4.012 14.336 1 86.56 274 GLN A C 1
ATOM 2262 O O . GLN A 1 274 ? -10.562 4.129 14.156 1 86.56 274 GLN A O 1
ATOM 2267 N N . LEU A 1 275 ? -8.852 3.148 15.109 1 88.75 275 LEU A N 1
ATOM 2268 C CA . LEU A 1 275 ? -9.688 2.25 15.898 1 88.75 275 LEU A CA 1
ATOM 2269 C C . LEU A 1 275 ? -10.57 3.033 16.859 1 88.75 275 LEU A C 1
ATOM 2271 O O . LEU A 1 275 ? -11.758 2.73 17 1 88.75 275 LEU A O 1
ATOM 2275 N N . ILE A 1 276 ? -9.969 3.994 17.5 1 91.44 276 ILE A N 1
ATOM 2276 C CA . ILE A 1 276 ? -10.695 4.809 18.469 1 91.44 276 ILE A CA 1
ATOM 2277 C C . ILE A 1 276 ? -11.789 5.598 17.766 1 91.44 276 ILE A C 1
ATOM 2279 O O . ILE A 1 276 ? -12.938 5.641 18.219 1 91.44 276 ILE A O 1
ATOM 2283 N N . LEU A 1 277 ? -11.406 6.176 16.641 1 88.12 277 LEU A N 1
ATOM 2284 C CA . LEU A 1 277 ? -12.352 7 15.906 1 88.12 277 LEU A CA 1
ATOM 2285 C C . LEU A 1 277 ? -13.492 6.152 15.344 1 88.12 277 LEU A C 1
ATOM 2287 O O . LEU A 1 277 ? -14.656 6.566 15.375 1 88.12 277 LEU A O 1
ATOM 2291 N N . ASN A 1 278 ? -13.18 5 14.836 1 84.38 278 ASN A N 1
ATOM 2292 C CA . ASN A 1 278 ? -14.203 4.09 14.344 1 84.38 278 ASN A CA 1
ATOM 2293 C C . ASN A 1 278 ? -15.156 3.654 15.453 1 84.38 278 ASN A C 1
ATOM 2295 O O . ASN A 1 278 ? -16.359 3.471 15.219 1 84.38 278 ASN A O 1
ATOM 2299 N N . TYR A 1 279 ? -14.578 3.438 16.547 1 87.44 279 TYR A N 1
ATOM 2300 C CA . TYR A 1 279 ? -15.352 3.006 17.703 1 87.44 279 TYR A CA 1
ATOM 2301 C C . TYR A 1 279 ? -16.328 4.094 18.156 1 87.44 279 TYR A C 1
ATOM 2303 O O . TYR A 1 279 ? -17.484 3.812 18.438 1 87.44 279 TYR A O 1
ATOM 2311 N N . LEU A 1 280 ? -15.859 5.277 18.141 1 89.38 280 LEU A N 1
ATOM 2312 C CA . LEU A 1 280 ? -16.641 6.387 18.688 1 89.38 280 LEU A CA 1
ATOM 2313 C C . LEU A 1 280 ? -17.625 6.914 17.656 1 89.38 280 LEU A C 1
ATOM 2315 O O . LEU A 1 280 ? -18.781 7.191 17.984 1 89.38 280 LEU A O 1
ATOM 2319 N N . TYR A 1 281 ? -17.234 7.145 16.391 1 85.19 281 TYR A N 1
ATOM 2320 C CA . TYR A 1 281 ? -18.094 7.699 15.352 1 85.19 281 TYR A CA 1
ATOM 2321 C C . TYR A 1 281 ? -19.016 6.629 14.781 1 85.19 281 TYR A C 1
ATOM 2323 O O . TYR A 1 281 ? -20.078 6.938 14.242 1 85.19 281 TYR A O 1
ATOM 2331 N N . LYS A 1 282 ? -18.812 5.402 14.992 1 73.81 282 LYS A N 1
ATOM 2332 C CA . LYS A 1 282 ? -19.516 4.305 14.328 1 73.81 282 LYS A CA 1
ATOM 2333 C C . LYS A 1 282 ? -19.438 4.445 12.812 1 73.81 282 LYS A C 1
ATOM 2335 O O . LYS A 1 282 ? -19.078 3.494 12.117 1 73.81 282 LYS A O 1
ATOM 2340 N N . GLU A 1 283 ? -19.828 5.711 12.242 1 69.5 283 GLU A N 1
ATOM 2341 C CA . GLU A 1 283 ? -19.609 6.074 10.844 1 69.5 283 GLU A CA 1
ATOM 2342 C C . GLU A 1 283 ? -18.688 7.289 10.734 1 69.5 283 GLU A C 1
ATOM 2344 O O . GLU A 1 283 ? -19.016 8.367 11.234 1 69.5 283 GLU A O 1
ATOM 2349 N N . ILE A 1 284 ? -17.594 7.16 10.133 1 69.88 284 ILE A N 1
ATOM 2350 C CA . ILE A 1 284 ? -16.594 8.219 10.039 1 69.88 284 ILE A CA 1
ATOM 2351 C C . ILE A 1 284 ? -17.156 9.398 9.25 1 69.88 284 ILE A C 1
ATOM 2353 O O . ILE A 1 284 ? -17.641 9.227 8.125 1 69.88 284 ILE A O 1
ATOM 2357 N N . PRO A 1 285 ? -17.109 10.461 9.922 1 68.5 285 PRO A N 1
ATOM 2358 C CA . PRO A 1 285 ? -17.625 11.633 9.219 1 68.5 285 PRO A CA 1
ATOM 2359 C C . PRO A 1 285 ? -16.797 12 7.984 1 68.5 285 PRO A C 1
ATOM 2361 O O . PRO A 1 285 ? -15.57 11.852 8 1 68.5 285 PRO A O 1
ATOM 2364 N N . LEU A 1 286 ? -17.375 12.438 6.98 1 59.91 286 LEU A N 1
ATOM 2365 C CA . LEU A 1 286 ? -16.719 12.844 5.738 1 59.91 286 LEU A CA 1
ATOM 2366 C C . LEU A 1 286 ? -15.734 13.977 5.988 1 59.91 286 LEU A C 1
ATOM 2368 O O . LEU A 1 286 ? -14.742 14.109 5.27 1 59.91 286 LEU A O 1
ATOM 2372 N N . ALA A 1 287 ? -16.047 14.742 7.043 1 63.56 287 ALA A N 1
ATOM 2373 C CA . ALA A 1 287 ? -15.227 15.914 7.348 1 63.56 287 ALA A CA 1
ATOM 2374 C C . ALA A 1 287 ? -13.906 15.516 7.992 1 63.56 287 ALA A C 1
ATOM 2376 O O . ALA A 1 287 ? -12.977 16.312 8.07 1 63.56 287 ALA A O 1
ATOM 2377 N N . LEU A 1 288 ? -13.883 14.297 8.445 1 73.88 288 LEU A N 1
ATOM 2378 C CA . LEU A 1 288 ? -12.633 13.836 9.039 1 73.88 288 LEU A CA 1
ATOM 2379 C C . LEU A 1 288 ? -11.562 13.648 7.961 1 73.88 288 LEU A C 1
ATOM 2381 O O . LEU A 1 288 ? -11.789 12.938 6.977 1 73.88 288 LEU A O 1
ATOM 2385 N N . SER A 1 289 ? -10.5 14.383 8.062 1 65.75 289 SER A N 1
ATOM 2386 C CA . SER A 1 289 ? -9.438 14.383 7.062 1 65.75 289 SER A CA 1
ATOM 2387 C C . SER A 1 289 ? -8.117 13.914 7.66 1 65.75 289 SER A C 1
ATOM 2389 O O . SER A 1 289 ? -8.016 13.727 8.875 1 65.75 289 SER A O 1
ATOM 2391 N N . SER A 1 290 ? -7.156 13.742 6.793 1 67.56 290 SER A N 1
ATOM 2392 C CA . SER A 1 290 ? -5.809 13.383 7.227 1 67.56 290 SER A CA 1
ATOM 2393 C C . SER A 1 290 ? -5.195 14.492 8.078 1 67.56 290 SER A C 1
ATOM 2395 O O . SER A 1 290 ? -4.352 14.219 8.938 1 67.56 290 SER A O 1
ATOM 2397 N N . ALA A 1 291 ? -5.719 15.656 7.82 1 69.56 291 ALA A N 1
ATOM 2398 C CA . ALA A 1 291 ? -5.223 16.797 8.594 1 69.56 291 ALA A CA 1
ATOM 2399 C C . ALA A 1 291 ? -5.559 16.641 10.078 1 69.56 291 ALA A C 1
ATOM 2401 O O . ALA A 1 291 ? -4.75 16.969 10.945 1 69.56 291 ALA A O 1
ATOM 2402 N N . HIS A 1 292 ? -6.742 16.125 10.328 1 79.12 292 HIS A N 1
ATOM 2403 C CA . HIS A 1 292 ? -7.141 15.883 11.711 1 79.12 292 HIS A CA 1
ATOM 2404 C C . HIS A 1 292 ? -6.219 14.867 12.375 1 79.12 292 HIS A C 1
ATOM 2406 O O . HIS A 1 292 ? -5.816 15.047 13.531 1 79.12 292 HIS A O 1
ATOM 2412 N N . ILE A 1 293 ? -5.867 13.906 11.641 1 77 293 ILE A N 1
ATOM 2413 C CA . ILE A 1 293 ? -5.023 12.844 12.172 1 77 293 ILE A CA 1
ATOM 2414 C C . ILE A 1 293 ? -3.615 13.375 12.422 1 77 293 ILE A C 1
ATOM 2416 O O . ILE A 1 293 ? -2.998 13.062 13.445 1 77 293 ILE A O 1
ATOM 2420 N N . ASP A 1 294 ? -3.189 14.141 11.508 1 74.44 294 ASP A N 1
ATOM 2421 C CA . ASP A 1 294 ? -1.872 14.75 11.672 1 74.44 294 ASP A CA 1
ATOM 2422 C C . ASP A 1 294 ? -1.835 15.672 12.883 1 74.44 294 ASP A C 1
ATOM 2424 O O . ASP A 1 294 ? -0.851 15.688 13.625 1 74.44 294 ASP A O 1
ATOM 2428 N N . GLN A 1 295 ? -2.896 16.406 12.992 1 80.56 295 GLN A N 1
ATOM 2429 C CA . GLN A 1 295 ? -3.002 17.297 14.141 1 80.56 295 GLN A CA 1
ATOM 2430 C C . GLN A 1 295 ? -3.004 16.5 15.445 1 80.56 295 GLN A C 1
ATOM 2432 O O . GLN A 1 295 ? -2.428 16.938 16.453 1 80.56 295 GLN A O 1
ATOM 2437 N N . LEU A 1 296 ? -3.656 15.484 15.359 1 86.94 296 LEU A N 1
ATOM 2438 C CA . LEU A 1 296 ? -3.75 14.633 16.547 1 86.94 296 LEU A CA 1
ATOM 2439 C C . LEU A 1 296 ? -2.379 14.094 16.938 1 86.94 296 LEU A C 1
ATOM 2441 O O . LEU A 1 296 ? -2.035 14.047 18.109 1 86.94 296 LEU A O 1
ATOM 2445 N N . PHE A 1 297 ? -1.604 13.75 15.992 1 82.62 297 PHE A N 1
ATOM 2446 C CA . PHE A 1 297 ? -0.263 13.242 16.266 1 82.62 297 PHE A CA 1
ATOM 2447 C C . PHE A 1 297 ? 0.607 14.32 16.891 1 82.62 297 PHE A C 1
ATOM 2449 O O . PHE A 1 297 ? 1.343 14.055 17.844 1 82.62 297 PHE A O 1
ATOM 2456 N N . ALA A 1 298 ? 0.486 15.453 16.328 1 80.94 298 ALA A N 1
ATOM 2457 C CA . ALA A 1 298 ? 1.234 16.578 16.891 1 80.94 298 ALA A CA 1
ATOM 2458 C C . ALA A 1 298 ? 0.774 16.891 18.312 1 80.94 298 ALA A C 1
ATOM 2460 O O . ALA A 1 298 ? 1.588 17.219 19.172 1 80.94 298 ALA A O 1
ATOM 2461 N N . PHE A 1 299 ? -0.517 16.75 18.469 1 84.75 299 PHE A N 1
ATOM 2462 C CA . PHE A 1 299 ? -1.154 17.016 19.766 1 84.75 299 PHE A CA 1
ATOM 2463 C C . PHE A 1 299 ? -0.641 16.062 20.828 1 84.75 299 PHE A C 1
ATOM 2465 O O . PHE A 1 299 ? -0.406 16.484 21.969 1 84.75 299 PHE A O 1
ATOM 2472 N N . PHE A 1 300 ? -0.334 14.852 20.5 1 87.06 300 PHE A N 1
ATOM 2473 C CA . PHE A 1 300 ? 0.165 13.852 21.438 1 87.06 300 PHE A CA 1
ATOM 2474 C C . PHE A 1 300 ? 1.612 14.141 21.812 1 87.06 300 PHE A C 1
ATOM 2476 O O . PHE A 1 300 ? 2.035 13.836 22.938 1 87.06 300 PHE A O 1
ATOM 2483 N N . LYS A 1 301 ? 2.307 14.719 20.906 1 82.62 301 LYS A N 1
ATOM 2484 C CA . LYS A 1 301 ? 3.744 14.891 21.094 1 82.62 301 LYS A CA 1
ATOM 2485 C C . LYS A 1 301 ? 4.047 16.203 21.828 1 82.62 301 LYS A C 1
ATOM 2487 O O . LYS A 1 301 ? 5.141 16.375 22.375 1 82.62 301 LYS A O 1
ATOM 2492 N N . GLU A 1 302 ? 3.088 17.031 21.766 1 78.94 302 GLU A N 1
ATOM 2493 C CA . GLU A 1 302 ? 3.305 18.344 22.375 1 78.94 302 GLU A CA 1
ATOM 2494 C C . GLU A 1 302 ? 3.643 18.203 23.859 1 78.94 302 GLU A C 1
ATOM 2496 O O . GLU A 1 302 ? 3.082 17.344 24.562 1 78.94 302 GLU A O 1
ATOM 2501 N N . GLU A 1 303 ? 4.562 18.984 24.219 1 71.25 303 GLU A N 1
ATOM 2502 C CA . GLU A 1 303 ? 5.047 18.938 25.609 1 71.25 303 GLU A CA 1
ATOM 2503 C C . GLU A 1 303 ? 4.109 19.672 26.547 1 71.25 303 GLU A C 1
ATOM 2505 O O . GLU A 1 303 ? 4.086 19.406 27.75 1 71.25 303 GLU A O 1
ATOM 2510 N N . GLN A 1 304 ? 3.283 20.531 25.969 1 67 304 GLN A N 1
ATOM 2511 C CA . GLN A 1 304 ? 2.361 21.25 26.844 1 67 304 GLN A CA 1
ATOM 2512 C C . GLN A 1 304 ? 1.392 20.297 27.531 1 67 304 GLN A C 1
ATOM 2514 O O . GLN A 1 304 ? 0.897 19.344 26.906 1 67 304 GLN A O 1
ATOM 2519 N N . PRO A 1 305 ? 1.283 20.484 28.766 1 61.62 305 PRO A N 1
ATOM 2520 C CA . PRO A 1 305 ? 0.569 19.5 29.578 1 61.62 305 PRO A CA 1
ATOM 2521 C C . PRO A 1 305 ? -0.9 19.359 29.188 1 61.62 305 PRO A C 1
ATOM 2523 O O . PRO A 1 305 ? -1.463 18.266 29.266 1 61.62 305 PRO A O 1
ATOM 25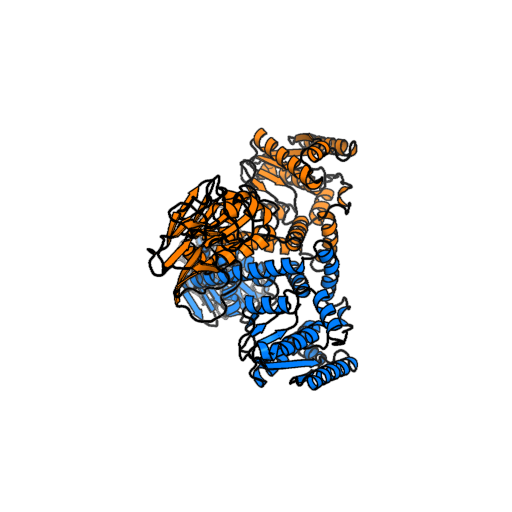26 N N . SER A 1 306 ? -1.546 20.531 28.922 1 71.12 306 SER A N 1
ATOM 2527 C CA . SER A 1 306 ? -2.975 20.375 28.672 1 71.12 306 SER A CA 1
ATOM 2528 C C . SER A 1 306 ? -3.371 21.062 27.359 1 71.12 306 SER A C 1
ATOM 2530 O O . SER A 1 306 ? -2.707 21.984 26.906 1 71.12 306 SER A O 1
ATOM 2532 N N . GLY A 1 307 ? -4.273 20.406 26.625 1 77.44 307 GLY A N 1
ATOM 2533 C CA . GLY A 1 307 ? -4.797 20.938 25.375 1 77.44 307 GLY A CA 1
ATOM 2534 C C . GLY A 1 307 ? -6.055 20.234 24.906 1 77.44 307 GLY A C 1
ATOM 2535 O O . GLY A 1 307 ? -6.465 19.234 25.484 1 77.44 307 GLY A O 1
ATOM 2536 N N . MET A 1 308 ? -6.695 20.922 24 1 83.25 308 MET A N 1
ATOM 2537 C CA . MET A 1 308 ? -7.934 20.359 23.484 1 83.25 308 MET A CA 1
ATOM 2538 C C . MET A 1 308 ? -8.016 20.516 21.969 1 83.25 308 MET A C 1
ATOM 2540 O O . MET A 1 308 ? -7.629 21.547 21.422 1 83.25 308 MET A O 1
ATOM 2544 N N . LEU A 1 309 ? -8.438 19.469 21.281 1 88.25 309 LEU A N 1
ATOM 2545 C CA . LEU A 1 309 ? -8.695 19.5 19.844 1 88.25 309 LEU A CA 1
ATOM 2546 C C . LEU A 1 309 ? -10.172 19.266 19.547 1 88.25 309 LEU A C 1
ATOM 2548 O O . LEU A 1 309 ? -10.836 18.5 20.25 1 88.25 309 LEU A O 1
ATOM 2552 N N . HIS A 1 310 ? -10.617 19.938 18.547 1 86.88 310 HIS A N 1
ATOM 2553 C CA . HIS A 1 310 ? -12 19.781 18.094 1 86.88 310 HIS A CA 1
ATOM 2554 C C . HIS A 1 310 ? -12.062 18.938 16.828 1 86.88 310 HIS A C 1
ATOM 2556 O O . HIS A 1 310 ? -11.43 19.281 15.82 1 86.88 310 HIS A O 1
ATOM 2562 N N . PHE A 1 311 ? -12.812 17.906 16.859 1 88.5 311 PHE A N 1
ATOM 2563 C CA . PHE A 1 311 ? -13.023 17.047 15.695 1 88.5 311 PHE A CA 1
ATOM 2564 C C . PHE A 1 311 ? -14.453 17.156 15.188 1 88.5 311 PHE A C 1
ATOM 2566 O O . PHE A 1 311 ? -15.312 17.719 15.859 1 88.5 311 PHE A O 1
ATOM 2573 N N . PRO A 1 312 ? -14.664 16.672 14.055 1 84.88 312 PRO A N 1
ATOM 2574 C CA . PRO A 1 312 ? -16 16.781 13.484 1 84.88 312 PRO A CA 1
ATOM 2575 C C . PRO A 1 312 ? -17.062 16.094 14.344 1 84.88 312 PRO A C 1
ATOM 2577 O O . PRO A 1 312 ? -16.75 15.18 15.109 1 84.88 312 PRO A O 1
ATOM 2580 N N . LYS A 1 313 ? -18.328 16.578 14.266 1 86.06 313 LYS A N 1
ATOM 2581 C CA . LYS A 1 313 ? -19.516 16.047 14.93 1 86.06 313 LYS A CA 1
ATOM 2582 C C . LYS A 1 313 ? -19.391 16.156 16.453 1 86.06 313 LYS A C 1
ATOM 2584 O O . LYS A 1 313 ? -19.875 15.289 17.172 1 86.06 313 LYS A O 1
ATOM 2589 N N . GLY A 1 314 ? -18.562 17.031 16.922 1 84.38 314 GLY A N 1
ATOM 2590 C CA . GLY A 1 314 ? -18.547 17.391 18.328 1 84.38 314 GLY A CA 1
ATOM 2591 C C . GLY A 1 314 ? -17.609 16.516 19.141 1 84.38 314 GLY A C 1
ATOM 2592 O O . GLY A 1 314 ? -17.75 16.406 20.359 1 84.38 314 GLY A O 1
ATOM 2593 N N . LEU A 1 315 ? -16.719 15.828 18.516 1 90.38 315 LEU A N 1
ATOM 2594 C CA . LEU A 1 315 ? -15.742 15.023 19.25 1 90.38 315 LEU A CA 1
ATOM 2595 C C . LEU A 1 315 ? -14.594 15.891 19.75 1 90.38 315 LEU A C 1
ATOM 2597 O O . LEU A 1 315 ? -14.039 16.688 18.984 1 90.38 315 LEU A O 1
ATOM 2601 N N . TYR A 1 316 ? -14.352 15.789 21.047 1 89.62 316 TYR A N 1
ATOM 2602 C CA . TYR A 1 316 ? -13.242 16.5 21.656 1 89.62 316 TYR A CA 1
ATOM 2603 C C . TYR A 1 316 ? -12.102 15.555 22.016 1 89.62 316 TYR A C 1
ATOM 2605 O O . TYR A 1 316 ? -12.344 14.43 22.453 1 89.62 316 TYR A O 1
ATOM 2613 N N . VAL A 1 317 ? -10.953 16.016 21.766 1 92.19 317 VAL A N 1
ATOM 2614 C CA . VAL A 1 317 ? -9.766 15.32 22.25 1 92.19 317 VAL A CA 1
ATOM 2615 C C . VAL A 1 317 ? -9.047 16.188 23.281 1 92.19 317 VAL A C 1
ATOM 2617 O O . VAL A 1 317 ? -8.578 17.281 22.969 1 92.19 317 VAL A O 1
ATOM 2620 N N . ILE A 1 318 ? -9 15.672 24.484 1 86.62 318 ILE A N 1
ATOM 2621 C CA . ILE A 1 318 ? -8.469 16.453 25.609 1 86.62 318 ILE A CA 1
ATOM 2622 C C . ILE A 1 318 ? -7.207 15.781 26.141 1 86.62 318 ILE A C 1
ATOM 2624 O O . ILE A 1 318 ? -7.234 14.594 26.5 1 86.62 318 ILE A O 1
ATOM 2628 N N . ARG A 1 319 ? -6.184 16.5 26.062 1 87.31 319 ARG A N 1
ATOM 2629 C CA . ARG A 1 319 ? -4.938 16.031 26.656 1 87.31 319 ARG A CA 1
ATOM 2630 C C . ARG A 1 319 ? -4.785 16.547 28.094 1 87.31 319 ARG A C 1
ATOM 2632 O O . ARG A 1 319 ? -4.902 17.75 28.344 1 87.31 319 ARG A O 1
ATOM 2639 N N . SER A 1 320 ? -4.656 15.625 28.969 1 78 320 SER A N 1
ATOM 2640 C CA . SER A 1 320 ? -4.418 15.969 30.375 1 78 320 SER A CA 1
ATOM 2641 C C . SER A 1 320 ? -3.215 15.211 30.922 1 78 320 SER A C 1
ATOM 2643 O O . SER A 1 320 ? -3.35 14.086 31.406 1 78 320 SER A O 1
ATOM 2645 N N . TYR A 1 321 ? -2.135 15.805 31.016 1 75.44 321 TYR A N 1
ATOM 2646 C CA . TYR A 1 321 ? -0.888 15.258 31.531 1 75.44 321 TYR A CA 1
ATOM 2647 C C . TYR A 1 321 ? -0.611 13.883 30.938 1 75.44 321 TYR A C 1
ATOM 2649 O O . TYR A 1 321 ? -0.223 13.758 29.781 1 75.44 321 TYR A O 1
ATOM 2657 N N . GLU A 1 322 ? -1.122 12.898 31.719 1 81.44 322 GLU A N 1
ATOM 2658 C CA . GLU A 1 322 ? -0.682 11.562 31.344 1 81.44 322 GLU A CA 1
ATOM 2659 C C . GLU A 1 322 ? -1.727 10.852 30.484 1 81.44 322 GLU A C 1
ATOM 2661 O O . GLU A 1 322 ? -1.472 9.773 29.953 1 81.44 322 GLU A O 1
ATOM 2666 N N . THR A 1 323 ? -2.852 11.586 30.359 1 88.75 323 THR A N 1
ATOM 2667 C CA . THR A 1 323 ? -3.924 10.891 29.641 1 88.75 323 THR A CA 1
ATOM 2668 C C . THR A 1 323 ? -4.457 11.758 28.5 1 88.75 323 THR A C 1
ATOM 2670 O O . THR A 1 323 ? -4.227 12.961 28.469 1 88.75 323 THR A O 1
ATOM 2673 N N . CYS A 1 324 ? -4.996 11.109 27.594 1 92.44 324 CYS A N 1
ATOM 2674 C CA . CYS A 1 324 ? -5.742 11.742 26.516 1 92.44 324 CYS A CA 1
ATOM 2675 C C . CYS A 1 324 ? -7.164 11.195 26.438 1 92.44 324 CYS A C 1
ATOM 2677 O O . CYS A 1 324 ? -7.363 9.984 26.375 1 92.44 324 CYS A O 1
ATOM 2679 N N . LEU A 1 325 ? -8.07 12.062 26.406 1 91 325 LEU A N 1
ATOM 2680 C CA . LEU A 1 325 ? -9.477 11.68 26.453 1 91 325 LEU A CA 1
ATOM 2681 C C . LEU A 1 325 ? -10.18 12.062 25.156 1 91 325 LEU A C 1
ATOM 2683 O O . LEU A 1 325 ? -10.086 13.211 24.703 1 91 325 LEU A O 1
ATOM 2687 N N . PHE A 1 326 ? -10.758 11.039 24.5 1 94.12 326 PHE A N 1
ATOM 2688 C CA . PHE A 1 326 ? -11.68 11.266 23.406 1 94.12 326 PHE A CA 1
ATOM 2689 C C . PHE A 1 326 ? -13.125 11.227 23.891 1 94.12 326 PHE A C 1
ATOM 2691 O O . PHE A 1 326 ? -13.586 10.219 24.422 1 94.12 326 PHE A O 1
ATOM 2698 N N . THR A 1 327 ? -13.82 12.336 23.688 1 91.69 327 THR A N 1
ATOM 2699 C CA . THR A 1 327 ? -15.156 12.352 24.266 1 91.69 327 THR A CA 1
ATOM 2700 C C . THR A 1 327 ? -16.078 13.258 23.469 1 91.69 327 THR A C 1
ATOM 2702 O O . THR A 1 327 ? -15.625 14.219 22.844 1 91.69 327 THR A O 1
ATOM 2705 N N . PHE A 1 328 ? -17.344 12.93 23.484 1 90.56 328 PHE A N 1
ATOM 2706 C CA . PHE A 1 328 ? -18.344 13.789 22.875 1 90.56 328 PHE A CA 1
ATOM 2707 C C . PHE A 1 328 ? -18.938 14.742 23.906 1 90.56 328 PHE A C 1
ATOM 2709 O O . PHE A 1 328 ? -19.703 15.648 23.562 1 90.56 328 PHE A O 1
ATOM 2716 N N . GLU A 1 329 ? -18.578 14.5 25.109 1 81.62 329 GLU A N 1
ATOM 2717 C CA . GLU A 1 329 ? -19.062 15.375 26.172 1 81.62 329 GLU A CA 1
ATOM 2718 C C . GLU A 1 329 ? -18.219 16.641 26.266 1 81.62 329 GLU A C 1
ATOM 2720 O O . GLU A 1 329 ? -17 16.578 26.344 1 81.62 329 GLU A O 1
ATOM 2725 N N . LYS A 1 330 ? -19.016 17.672 26.078 1 71 330 LYS A N 1
ATOM 2726 C CA . LYS A 1 330 ? -18.328 18.953 26.203 1 71 330 LYS A CA 1
ATOM 2727 C C . LYS A 1 330 ? -17.609 19.078 27.547 1 71 330 LYS A C 1
ATOM 2729 O O . LYS A 1 330 ? -18.219 18.797 28.594 1 71 330 LYS A O 1
ATOM 2734 N N . PRO A 1 331 ? -16.359 19.047 27.406 1 63 331 PRO A N 1
ATOM 2735 C CA . PRO A 1 331 ? -15.633 19.172 28.672 1 63 331 PRO A CA 1
ATOM 2736 C C . PRO A 1 331 ? -16.172 20.297 29.547 1 63 331 PRO A C 1
ATOM 2738 O O . PRO A 1 331 ? -16.453 21.391 29.047 1 63 331 PRO A O 1
ATOM 2741 N N . ARG A 1 332 ? -16.969 19.922 30.594 1 55.44 332 ARG A N 1
ATOM 2742 C CA . ARG A 1 332 ? -17.453 20.906 31.562 1 55.44 332 ARG A CA 1
ATOM 2743 C C . ARG A 1 332 ? -16.281 21.609 32.25 1 55.44 332 ARG A C 1
ATOM 2745 O O . ARG A 1 332 ? -15.398 20.953 32.812 1 55.44 332 ARG A O 1
ATOM 2752 N N . VAL A 1 333 ? -15.898 22.562 31.688 1 55.19 333 VAL A N 1
ATOM 2753 C CA . VAL A 1 333 ? -14.922 23.281 32.5 1 55.19 333 VAL A CA 1
ATOM 2754 C C . VAL A 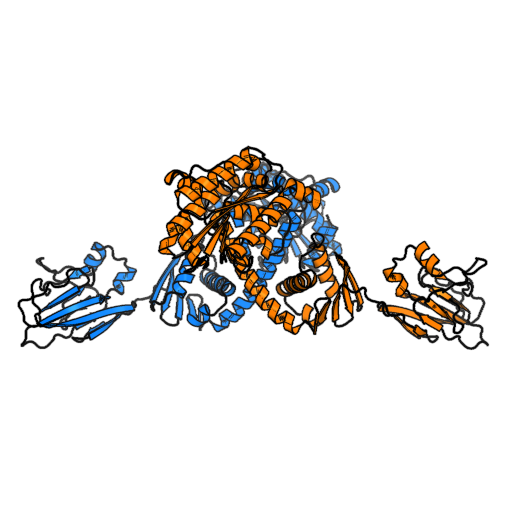1 333 ? -15.5 23.578 33.875 1 55.19 333 VAL A C 1
ATOM 2756 O O . VAL A 1 333 ? -16.547 24.203 34 1 55.19 333 VAL A O 1
ATOM 2759 N N . GLU A 1 334 ? -15.305 22.688 34.781 1 60.94 334 GLU A N 1
ATOM 2760 C CA . GLU A 1 334 ? -15.758 22.969 36.156 1 60.94 334 GLU A CA 1
ATOM 2761 C C . GLU A 1 334 ? -15.281 24.344 36.594 1 60.94 334 GLU A C 1
ATOM 2763 O O . GLU A 1 334 ? -14.141 24.734 36.344 1 60.94 334 GLU A O 1
ATOM 2768 N N . PRO A 1 335 ? -16.359 25.062 37.156 1 73.31 335 PRO A N 1
ATOM 2769 C CA . PRO A 1 335 ? -15.922 26.328 37.75 1 73.31 335 PRO A CA 1
ATOM 2770 C C . PRO A 1 335 ? -14.766 26.141 38.75 1 73.31 335 PRO A C 1
ATOM 2772 O O . PRO A 1 335 ? -14.695 25.125 39.438 1 73.31 335 PRO A O 1
ATOM 2775 N N . TYR A 1 336 ? -13.789 26.875 38.719 1 79.56 336 TYR A N 1
ATOM 2776 C CA . TYR A 1 336 ? -12.664 26.812 39.656 1 79.56 336 TYR A CA 1
ATOM 2777 C C . TYR A 1 336 ? -12.516 28.109 40.438 1 79.56 336 TYR A C 1
ATOM 2779 O O . TYR A 1 336 ? -13.086 29.141 40.031 1 79.56 336 TYR A O 1
ATOM 2787 N N . CYS A 1 337 ? -12.008 28.062 41.688 1 85.62 337 CYS A N 1
ATOM 2788 C CA . CYS A 1 337 ? -11.703 29.172 42.562 1 85.62 337 CYS A CA 1
ATOM 2789 C C . CYS A 1 337 ? -10.406 28.922 43.344 1 85.62 337 CYS A C 1
ATOM 2791 O O . CYS A 1 337 ? -10.32 28.016 44.156 1 85.62 337 CYS A O 1
ATOM 2793 N N . PHE A 1 338 ? -9.398 29.656 43 1 88.44 338 PHE A N 1
ATOM 2794 C CA . PHE A 1 338 ? -8.102 29.531 43.656 1 88.44 338 PHE A CA 1
ATOM 2795 C C . PHE A 1 338 ? -7.73 30.812 44.375 1 88.44 338 PHE A C 1
ATOM 2797 O O . PHE A 1 338 ? -7.992 31.906 43.875 1 88.44 338 PHE A O 1
ATOM 2804 N N . SER A 1 339 ? -7.098 30.688 45.562 1 88.69 339 SER A N 1
ATOM 2805 C CA . SER A 1 339 ? -6.523 31.844 46.25 1 88.69 339 SER A CA 1
ATOM 2806 C C . SER A 1 339 ? -5.121 32.156 45.75 1 88.69 339 SER A C 1
ATOM 2808 O O . SER A 1 339 ? -4.309 31.234 45.562 1 88.69 339 SER A O 1
ATOM 2810 N N . LEU A 1 340 ? -4.957 33.312 45.469 1 89.06 340 LEU A N 1
ATOM 2811 C CA . LEU A 1 340 ? -3.643 33.781 45.031 1 89.06 340 LEU A CA 1
ATOM 2812 C C . LEU A 1 340 ? -2.998 34.656 46.094 1 89.06 340 LEU A C 1
ATOM 2814 O O . LEU A 1 340 ? -3.479 35.781 46.344 1 89.06 340 LEU A O 1
ATOM 2818 N N . HIS A 1 341 ? -1.958 34.156 46.656 1 85.69 341 HIS A N 1
ATOM 2819 C CA . HIS A 1 341 ? -1.204 34.938 47.625 1 85.69 341 HIS A CA 1
ATOM 2820 C C . HIS A 1 341 ? -0.211 35.875 46.938 1 85.69 341 HIS A C 1
ATOM 2822 O O . HIS A 1 341 ? 0.326 35.531 45.875 1 85.69 341 HIS A O 1
ATOM 2828 N N . ILE A 1 342 ? -0.038 37 47.562 1 82 342 ILE A N 1
ATOM 2829 C CA . ILE A 1 342 ? 0.911 37.969 47.062 1 82 342 ILE A CA 1
ATOM 2830 C C . ILE A 1 342 ? 2.197 37.938 47.875 1 82 342 ILE A C 1
ATOM 2832 O O . ILE A 1 342 ? 2.182 38.219 49.062 1 82 342 ILE A O 1
ATOM 2836 N N . PRO A 1 343 ? 3.242 37.5 47.375 1 82.56 343 PRO A N 1
ATOM 2837 C CA . PRO A 1 343 ? 3.494 37.062 46 1 82.56 343 PRO A CA 1
ATOM 2838 C C . PRO A 1 343 ? 3.197 35.562 45.812 1 82.56 343 PRO A C 1
ATOM 2840 O O . PRO A 1 343 ? 3.133 34.812 46.781 1 82.56 343 PRO A O 1
ATOM 2843 N N . GLY A 1 344 ? 2.879 35.188 44.594 1 86.94 344 GLY A N 1
ATOM 2844 C CA . GLY A 1 344 ? 2.572 33.781 44.344 1 86.94 344 GLY A CA 1
ATOM 2845 C C . GLY A 1 344 ? 2.145 33.5 42.906 1 86.94 344 GLY A C 1
ATOM 2846 O O . GLY A 1 344 ? 2.295 34.375 42.031 1 86.94 344 GLY A O 1
ATOM 2847 N N . ARG A 1 345 ? 1.805 32.281 42.656 1 88.56 345 ARG A N 1
ATOM 2848 C CA . ARG A 1 345 ? 1.306 31.859 41.344 1 88.56 345 ARG A CA 1
ATOM 2849 C C . ARG A 1 345 ? 0.217 30.797 41.5 1 88.56 345 ARG A C 1
ATOM 2851 O O . ARG A 1 345 ? 0.184 30.078 42.5 1 88.56 345 ARG A O 1
ATOM 2858 N N . VAL A 1 346 ? -0.708 30.797 40.562 1 87.44 346 VAL A N 1
ATOM 2859 C CA . VAL A 1 346 ? -1.75 29.781 40.531 1 87.44 346 VAL A CA 1
ATOM 2860 C C . VAL A 1 346 ? -1.811 29.172 39.125 1 87.44 346 VAL A C 1
ATOM 2862 O O . VAL A 1 346 ? -1.762 29.891 38.125 1 87.44 346 VAL A O 1
ATOM 2865 N N . THR A 1 347 ? -1.829 27.906 39.094 1 84.44 347 THR A N 1
ATOM 2866 C CA . THR A 1 347 ? -1.996 27.203 37.844 1 84.44 347 THR A CA 1
ATOM 2867 C C . THR A 1 347 ? -3.471 26.922 37.562 1 84.44 347 THR A C 1
ATOM 2869 O O . THR A 1 347 ? -4.168 26.344 38.406 1 84.44 347 THR A O 1
ATOM 2872 N N . LEU A 1 348 ? -3.881 27.297 36.438 1 81.31 348 LEU A N 1
ATOM 2873 C CA . LEU A 1 348 ? -5.281 27.156 36.062 1 81.31 348 LEU A CA 1
ATOM 2874 C C . LEU A 1 348 ? -5.547 25.797 35.438 1 81.31 348 LEU A C 1
ATOM 2876 O O . LEU A 1 348 ? -4.613 25.125 35 1 81.31 348 LEU A O 1
ATOM 2880 N N . PRO A 1 349 ? -6.863 25.484 35.375 1 71.5 349 PRO A N 1
ATOM 2881 C CA . PRO A 1 349 ? -7.219 24.188 34.781 1 71.5 349 PRO A CA 1
ATOM 2882 C C . PRO A 1 349 ? -6.859 24.125 33.281 1 71.5 349 PRO A C 1
ATOM 2884 O O . PRO A 1 349 ? -6.672 23.031 32.75 1 71.5 349 PRO A O 1
ATOM 2887 N N . THR A 1 350 ? -6.762 25.266 32.75 1 66.69 350 THR A N 1
ATOM 2888 C CA . THR A 1 350 ? -6.43 25.328 31.328 1 66.69 350 THR A CA 1
ATOM 2889 C C . THR A 1 350 ? -4.93 25.125 31.109 1 66.69 350 THR A C 1
ATOM 2891 O O . THR A 1 350 ? -4.473 25.016 29.969 1 66.69 350 THR A O 1
ATOM 2894 N N . GLY A 1 351 ? -4.227 25.109 32.188 1 69.06 351 GLY A N 1
ATOM 2895 C CA . GLY A 1 351 ? -2.785 24.938 32.094 1 69.06 351 GLY A CA 1
ATOM 2896 C C . GLY A 1 351 ? -2.033 26.266 32.156 1 69.06 351 GLY A C 1
ATOM 2897 O O . GLY A 1 351 ? -0.819 26.281 32.375 1 69.06 351 GLY A O 1
ATOM 2898 N N . ARG A 1 352 ? -2.621 27.297 31.922 1 76.81 352 ARG A N 1
ATOM 2899 C CA . ARG A 1 352 ? -2 28.625 32.031 1 76.81 352 ARG A CA 1
ATOM 2900 C C . ARG A 1 352 ? -1.844 29.016 33.5 1 76.81 352 ARG A C 1
ATOM 2902 O O . ARG A 1 352 ? -2.359 28.344 34.406 1 76.81 352 ARG A O 1
ATOM 2909 N N . GLU A 1 353 ? -0.962 30.016 33.75 1 86.31 353 GLU A N 1
ATOM 2910 C CA . GLU A 1 353 ? -0.699 30.422 35.125 1 86.31 353 GLU A CA 1
ATOM 2911 C C . GLU A 1 353 ? -0.913 31.922 35.312 1 86.31 353 GLU A C 1
ATOM 2913 O O . GLU A 1 353 ? -0.7 32.688 34.375 1 86.31 353 GLU A O 1
ATOM 2918 N N . ILE A 1 354 ? -1.382 32.344 36.406 1 90.12 354 ILE A N 1
ATOM 2919 C CA . ILE A 1 354 ? -1.408 33.719 36.844 1 90.12 354 ILE A CA 1
ATOM 2920 C C . ILE A 1 354 ? -0.367 33.938 37.938 1 90.12 354 ILE A C 1
ATOM 2922 O O . ILE A 1 354 ? -0.365 33.25 38.969 1 90.12 354 ILE A O 1
ATOM 2926 N N . VAL A 1 355 ? 0.515 34.844 37.656 1 90.56 355 VAL A N 1
ATOM 2927 C CA . VAL A 1 355 ? 1.604 35.094 38.594 1 90.56 355 VAL A CA 1
ATOM 2928 C C . VAL A 1 355 ? 1.442 36.5 39.188 1 90.56 355 VAL A C 1
ATOM 2930 O O . VAL A 1 355 ? 1.05 37.438 38.469 1 90.56 355 VAL A O 1
ATOM 2933 N N . CYS A 1 356 ? 1.718 36.625 40.469 1 88.38 356 CYS A N 1
ATOM 2934 C CA . CYS A 1 356 ? 1.701 37.906 41.188 1 88.38 356 CYS A CA 1
ATOM 2935 C C . CYS A 1 356 ? 3.055 38.188 41.812 1 88.38 356 CYS A C 1
ATOM 2937 O O . CYS A 1 356 ? 3.584 37.375 42.562 1 88.38 356 CYS A O 1
ATOM 2939 N N . GLU A 1 357 ? 3.572 39.281 41.469 1 87.75 357 GLU A N 1
ATOM 2940 C CA . GLU A 1 357 ? 4.852 39.75 42.031 1 87.75 357 GLU A CA 1
ATOM 2941 C C . GLU A 1 357 ? 4.73 41.094 42.688 1 87.75 357 GLU A C 1
ATOM 2943 O O . GLU A 1 357 ? 3.916 41.938 42.281 1 87.75 357 GLU A O 1
ATOM 2948 N N . ILE A 1 358 ? 5.555 41.25 43.75 1 83.12 358 ILE A N 1
ATOM 2949 C CA . ILE A 1 358 ? 5.609 42.531 44.406 1 83.12 358 ILE A CA 1
ATOM 2950 C C . ILE A 1 358 ? 6.84 43.312 43.938 1 83.12 358 ILE A C 1
ATOM 2952 O O . ILE A 1 358 ? 7.938 42.75 43.875 1 83.12 358 ILE A O 1
ATOM 2956 N N . HIS A 1 359 ? 6.559 44.375 43.531 1 81.25 359 HIS A N 1
ATOM 2957 C CA . HIS A 1 359 ? 7.66 45.25 43.125 1 81.25 359 HIS A CA 1
ATOM 2958 C C . HIS A 1 359 ? 7.734 46.5 44 1 81.25 359 HIS A C 1
ATOM 2960 O O . HIS A 1 359 ? 6.719 46.938 44.531 1 81.25 359 HIS A O 1
ATOM 2966 N N . LYS A 1 360 ? 8.961 46.844 44.375 1 72.25 360 LYS A N 1
ATOM 2967 C CA . LYS A 1 360 ? 9.195 48.125 45.062 1 72.25 360 LYS A CA 1
ATOM 2968 C C . LYS A 1 360 ? 9.453 49.219 44.031 1 72.25 360 LYS A C 1
ATOM 2970 O O . LYS A 1 360 ? 9.945 48.969 42.938 1 72.25 360 LYS A O 1
ATOM 2975 N N . THR A 1 361 ? 9.047 50.312 44.344 1 58.62 361 THR A N 1
ATOM 2976 C CA . THR A 1 361 ? 9.023 51.531 43.531 1 58.62 361 THR A CA 1
ATOM 2977 C C . THR A 1 361 ? 10.25 51.625 42.656 1 58.62 361 THR A C 1
ATOM 2979 O O . THR A 1 361 ? 11.383 51.625 43.125 1 58.62 361 THR A O 1
ATOM 2982 N N . GLU A 1 362 ? 10.516 50.688 41.688 1 54.5 362 GLU A N 1
ATOM 2983 C CA . GLU A 1 362 ? 11.547 51.25 40.812 1 54.5 362 GLU A CA 1
ATOM 2984 C C . GLU A 1 362 ? 10.953 52.188 39.781 1 54.5 362 GLU A C 1
ATOM 2986 O O . GLU A 1 362 ? 9.789 52.031 39.406 1 54.5 362 GLU A O 1
ATOM 2991 N N . THR A 1 363 ? 11.383 53.469 39.625 1 50.94 363 THR A N 1
ATOM 2992 C CA . THR A 1 363 ? 11.117 54.531 38.656 1 50.94 363 THR A CA 1
ATOM 2993 C C . THR A 1 363 ? 10.805 53.969 37.281 1 50.94 363 THR A C 1
ATOM 2995 O O . THR A 1 363 ? 10.609 54.719 36.312 1 50.94 363 THR A O 1
ATOM 2998 N N . GLY A 1 364 ? 10.789 52.75 37.094 1 53.72 364 GLY A N 1
ATOM 2999 C CA . GLY A 1 364 ? 10.805 52.344 35.688 1 53.72 364 GLY A CA 1
ATOM 3000 C C . GLY A 1 364 ? 9.422 52.125 35.094 1 53.72 364 GLY A C 1
ATOM 3001 O O . GLY A 1 364 ? 8.422 52.219 35.812 1 53.72 364 GLY A O 1
ATOM 3002 N N . LYS A 1 365 ? 9.156 52.156 33.75 1 60.09 365 LYS A N 1
ATOM 3003 C CA . LYS A 1 365 ? 7.992 51.969 32.906 1 60.09 365 LYS A CA 1
ATOM 3004 C C . LYS A 1 365 ? 7.297 50.656 33.156 1 60.09 365 LYS A C 1
ATOM 3006 O O . LYS A 1 365 ? 7.922 49.594 33.094 1 60.09 365 LYS A O 1
ATOM 3011 N N . LEU A 1 366 ? 6.156 50.688 33.688 1 64.62 366 LEU A N 1
ATOM 3012 C CA . LEU A 1 366 ? 5.336 49.5 33.906 1 64.62 366 LEU A CA 1
ATOM 3013 C C . LEU A 1 366 ? 5.02 48.844 32.562 1 64.62 366 LEU A C 1
ATOM 3015 O O . LEU A 1 366 ? 4.891 49.5 31.547 1 64.62 366 LEU A O 1
ATOM 3019 N N . LYS A 1 367 ? 5.125 47.594 32.625 1 68.94 367 LYS A N 1
ATOM 3020 C CA . LYS A 1 367 ? 4.77 46.844 31.438 1 68.94 367 LYS A CA 1
ATOM 3021 C C . LYS A 1 367 ? 3.332 47.125 31.016 1 68.94 367 LYS A C 1
ATOM 3023 O O . LYS A 1 367 ? 2.428 47.156 31.844 1 68.94 367 LYS A O 1
ATOM 3028 N N . LYS A 1 368 ? 3.215 47.625 29.734 1 70.19 368 LYS A N 1
ATOM 3029 C CA . LYS A 1 368 ? 1.91 47.938 29.172 1 70.19 368 LYS A CA 1
ATOM 3030 C C . LYS A 1 368 ? 1.329 46.75 28.422 1 70.19 368 LYS A C 1
ATOM 3032 O O . LYS A 1 368 ? 2.064 45.844 28.031 1 70.19 368 LYS A O 1
ATOM 3037 N N . GLY A 1 369 ? 0.004 46.5 28.5 1 75.94 369 GLY A N 1
ATOM 3038 C CA . GLY A 1 369 ? -0.714 45.469 27.766 1 75.94 369 GLY A CA 1
ATOM 3039 C C . GLY A 1 369 ? -1.796 44.781 28.594 1 75.94 369 GLY A C 1
ATOM 3040 O O . GLY A 1 369 ? -1.777 44.875 29.828 1 75.94 369 GLY A O 1
ATOM 3041 N N . HIS A 1 370 ? -2.658 44.125 27.953 1 78.5 370 HIS A N 1
ATOM 3042 C CA . HIS A 1 370 ? -3.801 43.5 28.609 1 78.5 370 HIS A CA 1
ATOM 3043 C C . HIS A 1 370 ? -3.389 42.219 29.328 1 78.5 370 HIS A C 1
ATOM 3045 O O . HIS A 1 370 ? -4.184 41.625 30.062 1 78.5 370 HIS A O 1
ATOM 3051 N N . ASP A 1 371 ? -2.117 41.938 29.234 1 83.81 371 ASP A N 1
ATOM 3052 C CA . ASP A 1 371 ? -1.664 40.688 29.891 1 83.81 371 ASP A CA 1
ATOM 3053 C C . ASP A 1 371 ? -1.083 41 31.266 1 83.81 371 ASP A C 1
ATOM 3055 O O . ASP A 1 371 ? -0.704 40.062 32 1 83.81 371 ASP A O 1
ATOM 3059 N N . PHE A 1 372 ? -1.019 42.25 31.562 1 85.06 372 PHE A N 1
ATOM 3060 C CA . PHE A 1 372 ? -0.481 42.656 32.875 1 85.06 372 PHE A CA 1
ATOM 3061 C C . PHE A 1 372 ? -1.499 43.5 33.625 1 85.06 372 PHE A C 1
ATOM 3063 O O . PHE A 1 372 ? -2.318 44.188 33.031 1 85.06 372 PHE A O 1
ATOM 3070 N N . PHE A 1 373 ? -1.508 43.375 34.875 1 87.81 373 PHE A N 1
ATOM 3071 C CA . PHE A 1 373 ? -2.311 44.219 35.75 1 87.81 373 PHE A CA 1
ATOM 3072 C C . PHE A 1 373 ? -1.483 44.688 36.938 1 87.81 373 PHE A C 1
ATOM 3074 O O . PHE A 1 373 ? -0.853 43.906 37.625 1 87.81 373 PHE A O 1
ATOM 3081 N N . HIS A 1 374 ? -1.48 45.969 37.125 1 85.81 374 HIS A N 1
ATOM 3082 C CA . HIS A 1 374 ? -0.712 46.562 38.219 1 85.81 374 HIS A CA 1
ATOM 3083 C C . HIS A 1 374 ? -1.63 47.094 39.312 1 85.81 374 HIS A C 1
ATOM 3085 O O . HIS A 1 374 ? -2.469 47.969 39.031 1 85.81 374 HIS A O 1
ATOM 3091 N N . LEU A 1 375 ? -1.459 46.625 40.469 1 83.56 375 LEU A N 1
ATOM 3092 C CA . LEU A 1 375 ? -2.24 47.031 41.625 1 83.56 375 LEU A CA 1
ATOM 3093 C C . LEU A 1 375 ? -1.371 47.75 42.656 1 83.56 375 LEU A C 1
ATOM 3095 O O . LEU A 1 375 ? -0.384 47.219 43.156 1 83.56 375 LEU A O 1
ATOM 3099 N N . PRO A 1 376 ? -1.692 48.938 42.906 1 79.56 376 PRO A N 1
ATOM 3100 C CA . PRO A 1 376 ? -0.915 49.656 43.938 1 79.56 376 PRO A CA 1
ATOM 3101 C C . PRO A 1 376 ? -1.168 49.156 45.344 1 79.56 376 PRO A C 1
ATOM 3103 O O . PRO A 1 376 ? -2.299 48.781 45.688 1 79.56 376 PRO A O 1
ATOM 3106 N N . LEU A 1 377 ? -0.063 48.906 46.031 1 76.44 377 LEU A N 1
ATOM 3107 C CA . LEU A 1 377 ? -0.181 48.5 47.438 1 76.44 377 LEU A CA 1
ATOM 3108 C C . LEU A 1 377 ? 0.053 49.688 48.375 1 76.44 377 LEU A C 1
ATOM 3110 O O . LEU A 1 377 ? 1.035 50.406 48.219 1 76.44 377 LEU A O 1
ATOM 3114 N N . ASN A 1 378 ? -0.911 50.094 49.062 1 64.75 378 ASN A N 1
ATOM 3115 C CA . ASN A 1 378 ? -0.672 51.062 50.125 1 64.75 378 ASN A CA 1
ATOM 3116 C C . ASN A 1 378 ? 0.099 50.438 51.312 1 64.75 378 ASN A C 1
ATOM 3118 O O . ASN A 1 378 ? -0.172 49.312 51.688 1 64.75 378 ASN A O 1
ATOM 3122 N N . GLU A 1 379 ? 1.234 51 51.75 1 56.81 379 GLU A N 1
ATOM 3123 C CA . GLU A 1 379 ? 2.154 50.531 52.781 1 56.81 379 GLU A CA 1
ATOM 3124 C C . GLU A 1 379 ? 1.397 50.062 54.031 1 56.81 379 GLU A C 1
ATOM 3126 O O . GLU A 1 379 ? 1.839 49.156 54.75 1 56.81 379 GLU A O 1
ATOM 3131 N N . LYS A 1 380 ? 0.392 50.688 54.469 1 61.09 380 LYS A N 1
ATOM 3132 C CA . LYS A 1 380 ? -0.292 50.438 55.75 1 61.09 380 LYS A CA 1
ATOM 3133 C C . LYS A 1 380 ? -1.427 49.438 55.562 1 61.09 380 LYS A C 1
ATOM 3135 O O . LYS A 1 380 ? -2.012 48.969 56.531 1 61.09 380 LYS A O 1
ATOM 3140 N N . ALA A 1 381 ? -1.718 49.062 54.406 1 57.09 381 ALA A N 1
ATOM 3141 C CA . ALA A 1 381 ? -2.922 48.25 54.188 1 57.09 381 ALA A CA 1
ATOM 3142 C C . ALA A 1 381 ? -2.58 46.781 54.062 1 57.09 381 ALA A C 1
ATOM 3144 O O . ALA A 1 381 ? -1.481 46.438 53.625 1 57.09 381 ALA A O 1
ATOM 3145 N N . LYS A 1 382 ? -3.205 45.875 54.781 1 61.91 382 LYS A N 1
ATOM 3146 C CA . LYS A 1 382 ? -3.109 44.438 54.656 1 61.91 382 LYS A CA 1
ATOM 3147 C C . LYS A 1 382 ? -3.213 44 53.188 1 61.91 382 LYS A C 1
ATOM 3149 O O . LYS A 1 382 ? -4.043 44.531 52.438 1 61.91 382 LYS A O 1
ATOM 3154 N N . LEU A 1 383 ? -2.213 43.281 52.812 1 65 383 LEU A N 1
ATOM 3155 C CA . LEU A 1 383 ? -2.234 42.719 51.438 1 65 383 LEU A CA 1
ATOM 3156 C C . LEU A 1 383 ? -3.568 42.031 51.156 1 65 383 LEU A C 1
ATOM 3158 O O . LEU A 1 383 ? -4.043 41.219 51.938 1 65 383 LEU A O 1
ATOM 3162 N N . PRO A 1 384 ? -4.211 42.469 50.125 1 72 384 PRO A N 1
ATOM 3163 C CA . PRO A 1 384 ? -5.488 41.812 49.812 1 72 384 PRO A CA 1
ATOM 3164 C C . PRO A 1 384 ? -5.324 40.375 49.344 1 72 384 PRO A C 1
ATOM 3166 O O . PRO A 1 384 ? -4.266 40.031 48.844 1 72 384 PRO A O 1
ATOM 3169 N N . THR A 1 385 ? -6.141 39.594 49.719 1 79.31 385 THR A N 1
ATOM 3170 C CA . THR A 1 385 ? -6.207 38.219 49.188 1 79.31 385 THR A CA 1
ATOM 3171 C C . THR A 1 385 ? -6.891 38.219 47.812 1 79.31 385 THR A C 1
ATOM 3173 O O . THR A 1 385 ? -8.023 38.719 47.688 1 79.31 385 THR A O 1
ATOM 3176 N N . LEU A 1 386 ? -6.027 37.844 46.844 1 89.31 386 LEU A N 1
ATOM 3177 C CA . LEU A 1 386 ? -6.586 37.781 45.5 1 89.31 386 LEU A CA 1
ATOM 3178 C C . LEU A 1 386 ? -7.148 36.375 45.219 1 89.31 386 LEU A C 1
ATOM 3180 O O . LEU A 1 386 ? -6.66 35.375 45.781 1 89.31 386 LEU A O 1
ATOM 3184 N N . ILE A 1 387 ? -8.242 36.344 44.531 1 92.06 387 ILE A N 1
ATOM 3185 C CA . ILE A 1 387 ? -8.867 35.094 44.125 1 92.06 387 ILE A CA 1
ATOM 3186 C C . ILE A 1 387 ? -8.93 35 42.594 1 92.06 387 ILE A C 1
ATOM 3188 O O . ILE A 1 387 ? -9.297 35.969 41.938 1 92.06 387 ILE A O 1
ATOM 3192 N N . VAL A 1 388 ? -8.445 33.906 42.156 1 93.12 388 VAL A N 1
ATOM 3193 C CA . VAL A 1 388 ? -8.586 33.625 40.719 1 93.12 388 VAL A CA 1
ATOM 3194 C C . VAL A 1 388 ? -9.68 32.562 40.531 1 93.12 388 VAL A C 1
ATOM 3196 O O . VAL A 1 388 ? -9.594 31.453 41.062 1 93.12 388 VAL A O 1
ATOM 3199 N N . ARG A 1 389 ? -10.672 32.969 39.781 1 90.25 389 ARG A N 1
ATOM 3200 C CA . ARG A 1 389 ? -11.797 32.031 39.625 1 90.25 389 ARG A CA 1
ATOM 3201 C C . ARG A 1 389 ? -12.367 32.125 38.219 1 90.25 389 ARG A C 1
ATOM 3203 O O . ARG A 1 389 ? -12.023 33.062 37.469 1 90.25 389 ARG A O 1
ATOM 3210 N N . SER A 1 390 ? -13.266 31.125 37.938 1 88.81 390 SER A N 1
ATOM 3211 C CA . SER A 1 390 ? -14.016 31.172 36.688 1 88.81 390 SER A CA 1
ATOM 3212 C C . SER A 1 390 ? -15.172 32.156 36.781 1 88.81 390 SER A C 1
ATOM 3214 O O . SER A 1 390 ? -15.531 32.625 37.875 1 88.81 390 SER A O 1
ATOM 3216 N N . ARG A 1 391 ? -15.711 32.5 35.656 1 87.31 391 ARG A N 1
ATOM 3217 C CA . ARG A 1 391 ? -16.766 33.5 35.625 1 87.31 391 ARG A CA 1
ATOM 3218 C C . ARG A 1 391 ? -18.031 33 36.312 1 87.31 391 ARG A C 1
ATOM 3220 O O . ARG A 1 391 ? -18.312 31.781 36.312 1 87.31 391 ARG A O 1
ATOM 3227 N N . LYS A 1 392 ? -18.688 33.844 37.062 1 86.19 392 LYS A N 1
ATOM 3228 C CA . LYS A 1 392 ? -20 33.625 37.656 1 86.19 392 LYS A CA 1
ATOM 3229 C C . LYS A 1 392 ? -21.078 34.406 36.969 1 86.19 392 LYS A C 1
ATOM 3231 O O . LYS A 1 392 ? -20.797 35.469 36.406 1 86.19 392 LYS A O 1
ATOM 3236 N N . THR A 1 393 ? -22.25 33.75 37 1 85.62 393 THR A N 1
ATOM 3237 C CA . THR A 1 393 ? -23.375 34.469 36.406 1 85.62 393 THR A CA 1
ATOM 3238 C C . THR A 1 393 ? -23.578 35.812 37.094 1 85.62 393 THR A C 1
ATOM 3240 O O . THR A 1 393 ? -23.672 35.875 38.312 1 85.62 393 THR A O 1
ATOM 3243 N N . GLY A 1 394 ? -23.531 36.875 36.344 1 86.12 394 GLY A N 1
ATOM 3244 C CA . GLY A 1 394 ? -23.812 38.188 36.875 1 86.12 394 GLY A CA 1
ATOM 3245 C C . GLY A 1 394 ? -22.547 39 37.156 1 86.12 394 GLY A C 1
ATOM 3246 O O . GLY A 1 394 ? -22.625 40.125 37.656 1 86.12 394 GLY A O 1
ATOM 3247 N N . ASP A 1 395 ? -21.438 38.438 36.906 1 91.62 395 ASP A N 1
ATOM 3248 C CA . ASP A 1 395 ? -20.172 39.125 37.156 1 91.62 395 ASP A CA 1
ATOM 3249 C C . ASP A 1 395 ? -20.141 40.438 36.375 1 91.62 395 ASP A C 1
ATOM 3251 O O . ASP A 1 395 ? -20.5 40.5 35.219 1 91.62 395 ASP A O 1
ATOM 3255 N N . LYS A 1 396 ? -19.734 41.531 37.094 1 92.69 396 LYS A N 1
ATOM 3256 C CA . LYS A 1 396 ? -19.562 42.875 36.5 1 92.69 396 LYS A CA 1
ATOM 3257 C C . LYS A 1 396 ? -18.234 43.469 36.906 1 92.69 396 LYS A C 1
ATOM 3259 O O . LYS A 1 396 ? -17.766 43.281 38.031 1 92.69 396 LYS A O 1
ATOM 3264 N N . ILE A 1 397 ? -17.625 44.188 36 1 92.5 397 ILE A N 1
ATOM 3265 C CA . ILE A 1 397 ? -16.359 44.844 36.281 1 92.5 397 ILE A CA 1
ATOM 3266 C C . ILE A 1 397 ? -16.5 46.344 36.062 1 92.5 397 ILE A C 1
ATOM 3268 O O . ILE A 1 397 ? -17.172 46.781 35.125 1 92.5 397 ILE A O 1
ATOM 3272 N N . ARG A 1 398 ? -15.875 47.094 36.969 1 89.69 398 ARG A N 1
ATOM 3273 C CA . ARG A 1 398 ? -15.75 48.562 36.781 1 89.69 398 ARG A CA 1
ATOM 3274 C C . ARG A 1 398 ? -14.492 48.875 36 1 89.69 398 ARG A C 1
ATOM 3276 O O . ARG A 1 398 ? -13.383 48.812 36.531 1 89.69 398 ARG A O 1
ATOM 3283 N N . LEU A 1 399 ? -14.695 49.25 34.719 1 87.69 399 LEU A N 1
ATOM 3284 C CA . LEU A 1 399 ? -13.57 49.406 33.812 1 87.69 399 LEU A CA 1
ATOM 3285 C C . LEU A 1 399 ? -12.836 50.719 34.094 1 87.69 399 LEU A C 1
ATOM 3287 O O . LEU A 1 399 ? -13.453 51.719 34.5 1 87.69 399 LEU A O 1
ATOM 3291 N N . LYS A 1 400 ? -11.586 50.656 33.781 1 79.19 400 LYS A N 1
ATOM 3292 C CA . LYS A 1 400 ? -10.773 51.844 33.875 1 79.19 400 LYS A CA 1
ATOM 3293 C C . LYS A 1 400 ? -11.234 52.938 32.906 1 79.19 400 LYS A C 1
ATOM 3295 O O . LYS A 1 400 ? -11.375 52.656 31.703 1 79.19 400 LYS A O 1
ATOM 3300 N N . GLY A 1 401 ? -11.469 54.188 33.344 1 72.25 401 GLY A N 1
ATOM 3301 C CA . GLY A 1 401 ? -11.805 55.312 32.531 1 72.25 401 GLY A CA 1
ATOM 3302 C C . GLY A 1 401 ? -13.281 55.406 32.188 1 72.25 401 GLY A C 1
ATOM 3303 O O . GLY A 1 401 ? -13.719 56.312 31.484 1 72.25 401 GLY A O 1
ATOM 3304 N N . MET A 1 402 ? -14.086 54.438 32.469 1 72.06 402 MET A N 1
ATOM 3305 C CA . MET A 1 402 ? -15.516 54.438 32.156 1 72.06 402 MET A CA 1
ATOM 3306 C C . MET A 1 402 ? -16.344 54.531 33.438 1 72.06 402 MET A C 1
ATOM 3308 O O . MET A 1 402 ? -15.922 54.031 34.5 1 72.06 402 MET A O 1
ATOM 3312 N N . ASN A 1 403 ? -17.406 55.375 33.312 1 75 403 ASN A N 1
ATOM 3313 C CA . ASN A 1 403 ? -18.359 55.5 34.406 1 75 403 ASN A CA 1
ATOM 3314 C C . ASN A 1 403 ? -19.406 54.375 34.375 1 75 403 ASN A C 1
ATOM 3316 O O . ASN A 1 403 ? -20.109 54.219 33.406 1 75 403 ASN A O 1
ATOM 3320 N N . GLY A 1 404 ? -19.281 53.219 35.281 1 80.38 404 GLY A N 1
ATOM 3321 C CA . GLY A 1 404 ? -20.266 52.125 35.375 1 80.38 404 GLY A CA 1
ATOM 3322 C C . GLY A 1 404 ? -19.656 50.75 35.344 1 80.38 404 GLY A C 1
ATOM 3323 O O . GLY A 1 404 ? -18.438 50.594 35.219 1 80.38 404 GLY A O 1
ATOM 3324 N N . ARG A 1 405 ? -20.531 49.781 35.625 1 89.56 405 ARG A N 1
ATOM 3325 C CA . ARG A 1 405 ? -20.125 48.375 35.625 1 89.56 405 ARG A CA 1
ATOM 3326 C C . ARG A 1 405 ? -20.531 47.688 34.312 1 89.56 405 ARG A C 1
ATOM 3328 O O . ARG A 1 405 ? -21.625 47.938 33.781 1 89.56 405 ARG A O 1
ATOM 3335 N N . LYS A 1 406 ? -19.641 47 33.719 1 91.44 406 LYS A N 1
ATOM 3336 C CA . LYS A 1 406 ? -19.906 46.219 32.5 1 91.44 406 LYS A CA 1
ATOM 3337 C C . LYS A 1 406 ? -19.969 44.719 32.844 1 91.44 406 LYS A C 1
ATOM 3339 O O . LYS A 1 406 ? -19.141 44.219 33.594 1 91.44 406 LYS A O 1
ATOM 3344 N N . LYS A 1 407 ? -20.922 44.094 32.25 1 92.75 407 LYS A N 1
ATOM 3345 C CA . LYS A 1 407 ? -21.047 42.656 32.469 1 92.75 407 LYS A CA 1
ATOM 3346 C C . LYS A 1 407 ? -19.906 41.875 31.797 1 92.75 407 LYS A C 1
ATOM 3348 O O . LYS A 1 407 ? -19.531 42.188 30.672 1 92.75 407 LYS A O 1
ATOM 3353 N N . VAL A 1 408 ? -19.359 40.906 32.562 1 93.69 408 VAL A N 1
ATOM 3354 C CA . VAL A 1 408 ? -18.266 40.094 32.062 1 93.69 408 VAL A CA 1
ATOM 3355 C C . VAL A 1 408 ? -18.703 39.344 30.797 1 93.69 408 VAL A C 1
ATOM 3357 O O . VAL A 1 408 ? -17.938 39.219 29.844 1 93.69 408 VAL A O 1
ATOM 3360 N N . LYS A 1 409 ? -19.953 38.906 30.797 1 89.88 409 LYS A N 1
ATOM 3361 C CA . LYS A 1 409 ? -20.5 38.219 29.625 1 89.88 409 LYS A CA 1
ATOM 3362 C C . LYS A 1 409 ? -20.391 39.094 28.375 1 89.88 409 LYS A C 1
ATOM 3364 O O . LYS A 1 409 ? -20 38.625 27.297 1 89.88 409 LYS A O 1
ATOM 3369 N N . ASP A 1 410 ? -20.688 40.344 28.484 1 89.62 410 ASP A N 1
ATOM 3370 C CA . ASP A 1 410 ? -20.609 41.281 27.359 1 89.62 410 ASP A CA 1
ATOM 3371 C C . ASP A 1 410 ? -19.172 41.469 26.906 1 89.62 410 ASP A C 1
ATOM 3373 O O . ASP A 1 410 ? -18.906 41.625 25.719 1 89.62 410 ASP A O 1
ATOM 3377 N N . ILE A 1 411 ? -18.312 41.469 27.844 1 91.88 411 ILE A N 1
ATOM 3378 C CA . ILE A 1 411 ? -16.906 41.625 27.516 1 91.88 411 ILE A CA 1
ATOM 3379 C C . ILE A 1 411 ? -16.422 40.469 26.688 1 91.88 411 ILE A C 1
ATOM 3381 O O . ILE A 1 411 ? -15.688 40.625 25.703 1 91.88 411 ILE A O 1
ATOM 3385 N N . PHE A 1 412 ? -16.781 39.344 27.031 1 89.69 412 PHE A N 1
ATOM 3386 C CA . PHE A 1 412 ? -16.406 38.156 26.281 1 89.69 412 PHE A CA 1
ATOM 3387 C C . PHE A 1 412 ? -16.953 38.219 24.859 1 89.69 412 PHE A C 1
ATOM 3389 O O . PHE A 1 412 ? -16.25 37.875 23.906 1 89.69 412 PHE A O 1
ATOM 3396 N N . ILE A 1 413 ? -18.172 38.562 24.719 1 85.5 413 ILE A N 1
ATOM 3397 C CA . ILE A 1 413 ? -18.828 38.656 23.406 1 85.5 413 ILE A CA 1
ATOM 3398 C C . ILE A 1 413 ? -18.156 39.719 22.562 1 85.5 413 ILE A C 1
ATOM 3400 O O . ILE A 1 413 ? -17.875 39.5 21.375 1 85.5 413 ILE A O 1
ATOM 3404 N N . ASP A 1 414 ? -17.844 40.844 23.219 1 87.44 414 ASP A N 1
ATOM 3405 C CA . ASP A 1 414 ? -17.219 41.969 22.516 1 87.44 414 ASP A CA 1
ATOM 3406 C C . ASP A 1 414 ? -15.828 41.594 22.016 1 87.44 414 ASP A C 1
ATOM 3408 O O . ASP A 1 414 ? -15.391 42.094 20.969 1 87.44 414 ASP A O 1
ATOM 3412 N N . ASN A 1 415 ? -15.227 40.781 22.703 1 88.25 415 ASN A N 1
ATOM 3413 C CA . ASN A 1 415 ? -13.867 40.406 22.328 1 88.25 415 ASN A CA 1
ATOM 3414 C C . ASN A 1 415 ? -13.844 39.094 21.547 1 88.25 415 ASN A C 1
ATOM 3416 O O . ASN A 1 415 ? -12.781 38.5 21.359 1 88.25 415 ASN A O 1
ATOM 3420 N N . LYS A 1 416 ? -15.055 38.562 21.234 1 81.88 416 LYS A N 1
ATOM 3421 C CA . LYS A 1 416 ? -15.25 37.406 20.375 1 81.88 416 LYS A CA 1
ATOM 3422 C C . LYS A 1 416 ? -14.57 36.156 20.953 1 81.88 416 LYS A C 1
ATOM 3424 O O . LYS A 1 416 ? -13.93 35.406 20.219 1 81.88 416 LYS A O 1
ATOM 3429 N N . ILE A 1 417 ? -14.609 36.125 22.219 1 81.06 417 ILE A N 1
ATOM 3430 C CA . ILE A 1 417 ? -14.125 34.938 22.875 1 81.06 417 ILE A CA 1
ATOM 3431 C C . ILE A 1 417 ? -15.141 33.812 22.703 1 81.06 417 ILE A C 1
ATOM 3433 O O . ILE A 1 417 ? -16.312 33.969 23.031 1 81.06 417 ILE A O 1
ATOM 3437 N N . PRO A 1 418 ? -14.766 32.75 22.141 1 73.62 418 PRO A N 1
ATOM 3438 C CA . PRO A 1 418 ? -15.703 31.625 21.953 1 73.62 418 PRO A CA 1
ATOM 3439 C C . PRO A 1 418 ? -16.312 31.156 23.266 1 73.62 418 PRO A C 1
ATOM 3441 O O . PRO A 1 418 ? -15.648 31.188 24.312 1 73.62 418 PRO A O 1
ATOM 3444 N N . LYS A 1 419 ? -17.547 30.688 23.203 1 72.06 419 LYS A N 1
ATOM 3445 C CA . LYS A 1 419 ? -18.312 30.266 24.375 1 72.06 419 LYS A CA 1
ATOM 3446 C C . LYS A 1 419 ? -17.578 29.172 25.141 1 72.06 419 LYS A C 1
ATOM 3448 O O . LYS A 1 419 ? -17.578 29.172 26.375 1 72.06 419 LYS A O 1
ATOM 3453 N N . SER A 1 420 ? -16.875 28.406 24.469 1 67.25 420 SER A N 1
ATOM 3454 C CA . SER A 1 420 ? -16.188 27.266 25.078 1 67.25 420 SER A CA 1
ATOM 3455 C C . SER A 1 420 ? -15.023 27.734 25.953 1 67.25 420 SER A C 1
ATOM 3457 O O . SER A 1 420 ? -14.664 27.062 26.922 1 67.25 420 SER A O 1
ATOM 3459 N N . GLU A 1 421 ? -14.523 28.828 25.719 1 73.44 421 GLU A N 1
ATOM 3460 C CA . GLU A 1 421 ? -13.375 29.344 26.469 1 73.44 421 GLU A CA 1
ATOM 3461 C C . GLU A 1 421 ? -13.82 30.25 27.609 1 73.44 421 GLU A C 1
ATOM 3463 O O . GLU A 1 421 ? -13.086 30.453 28.578 1 73.44 421 GLU A O 1
ATOM 3468 N N . ARG A 1 422 ? -15.031 30.688 27.531 1 79.62 422 ARG A N 1
ATOM 3469 C CA . ARG A 1 422 ? -15.516 31.688 28.484 1 79.62 422 ARG A CA 1
ATOM 3470 C C . ARG A 1 422 ? -15.633 31.094 29.891 1 79.62 422 ARG A C 1
ATOM 3472 O O . ARG A 1 422 ? -15.305 31.75 30.875 1 79.62 422 ARG A O 1
ATOM 3479 N N . GLU A 1 423 ? -16.016 29.812 29.828 1 76.94 423 GLU A N 1
ATOM 3480 C CA . GLU A 1 423 ? -16.266 29.203 31.125 1 76.94 423 GLU A CA 1
ATOM 3481 C C . GLU A 1 423 ? -14.953 28.906 31.859 1 76.94 423 GLU A C 1
ATOM 3483 O O . GLU A 1 423 ? -14.922 28.859 33.094 1 76.94 423 GLU A O 1
ATOM 3488 N N . ALA A 1 424 ? -13.953 28.812 31.172 1 76.75 424 ALA A N 1
ATOM 3489 C CA . ALA A 1 424 ? -12.672 28.469 31.781 1 76.75 424 ALA A CA 1
ATOM 3490 C C . ALA A 1 424 ? -11.781 29.703 31.938 1 76.75 424 ALA A C 1
ATOM 3492 O O . ALA A 1 424 ? -10.719 29.625 32.531 1 76.75 424 ALA A O 1
ATOM 3493 N N . TRP A 1 425 ? -12.219 30.828 31.438 1 85.44 425 TRP A N 1
ATOM 3494 C CA . TRP A 1 425 ? -11.398 32.031 31.469 1 85.44 425 TRP A CA 1
ATOM 3495 C C . TRP A 1 425 ? -11.203 32.531 32.906 1 85.44 425 TRP A C 1
ATOM 3497 O O . TRP A 1 425 ? -12.164 32.656 33.656 1 85.44 425 TRP A O 1
ATOM 3507 N N . PRO A 1 426 ? -9.984 32.75 33.281 1 90.38 426 PRO A N 1
ATOM 3508 C CA . PRO A 1 426 ? -9.766 33.188 34.656 1 90.38 426 PRO A CA 1
ATOM 3509 C C . PRO A 1 426 ? -10.164 34.656 34.875 1 90.38 426 PRO A C 1
ATOM 3511 O O . PRO A 1 426 ? -9.992 35.469 34 1 90.38 426 PRO A O 1
ATOM 3514 N N . ILE A 1 427 ? -10.75 34.938 35.969 1 93.19 427 ILE A N 1
ATOM 3515 C CA . ILE A 1 427 ? -11.062 36.281 36.469 1 93.19 427 ILE A CA 1
ATOM 3516 C C . ILE A 1 427 ? -10.375 36.5 37.812 1 93.19 427 ILE A C 1
ATOM 3518 O O . ILE A 1 427 ? -10.438 35.656 38.688 1 93.19 427 ILE A O 1
ATOM 3522 N N . VAL A 1 428 ? -9.656 37.562 37.906 1 94 428 VAL A N 1
ATOM 3523 C CA . VAL A 1 428 ? -9.008 37.875 39.188 1 94 428 VAL A CA 1
ATOM 3524 C C . VAL A 1 428 ? -9.898 38.844 40 1 94 428 VAL A C 1
ATOM 3526 O O . VAL A 1 428 ? -10.266 39.906 39.5 1 94 428 VAL A O 1
ATOM 3529 N N . VAL A 1 429 ? -10.227 38.406 41.156 1 92.94 429 VAL A N 1
ATOM 3530 C CA . VAL A 1 429 ? -11.148 39.188 41.969 1 92.94 429 VAL A CA 1
ATOM 3531 C C . VAL A 1 429 ? -10.531 39.438 43.344 1 92.94 429 VAL A C 1
ATOM 3533 O O . VAL A 1 429 ? -9.641 38.688 43.781 1 92.94 429 VAL A O 1
ATOM 3536 N N . LEU A 1 430 ? -10.992 40.5 44.062 1 87.12 430 LEU A N 1
ATOM 3537 C CA . LEU A 1 430 ? -10.664 40.75 45.438 1 87.12 430 LEU A CA 1
ATOM 3538 C C . LEU A 1 430 ? -11.555 39.906 46.375 1 87.12 430 LEU A C 1
ATOM 3540 O O . LEU A 1 430 ? -12.508 39.281 45.906 1 87.12 430 LEU A O 1
ATOM 3544 N N . ASP A 1 431 ? -11.227 39.938 47.656 1 80.81 431 ASP A N 1
ATOM 3545 C CA . ASP A 1 431 ? -11.984 39.188 48.656 1 80.81 431 ASP A CA 1
ATOM 3546 C C . ASP A 1 431 ? -13.453 39.625 48.656 1 80.81 431 ASP A C 1
ATOM 3548 O O . ASP A 1 431 ? -14.336 38.812 48.969 1 80.81 431 ASP A O 1
ATOM 3552 N N . ASN A 1 432 ? -13.727 40.844 48.312 1 80.88 432 ASN A N 1
ATOM 3553 C CA . ASN A 1 432 ? -15.094 41.344 48.281 1 80.88 432 ASN A CA 1
ATOM 3554 C C . ASN A 1 432 ? -15.781 41.062 46.969 1 80.88 432 ASN A C 1
ATOM 3556 O O . ASN A 1 432 ? -16.828 41.656 46.656 1 80.88 432 ASN A O 1
ATOM 3560 N N . GLU A 1 433 ? -15.219 40.219 46.125 1 86.12 433 GLU A N 1
ATOM 3561 C CA . GLU A 1 433 ? -15.766 39.75 44.844 1 86.12 433 GLU A CA 1
ATOM 3562 C C . GLU A 1 433 ? -15.703 40.844 43.781 1 86.12 433 GLU A C 1
ATOM 3564 O O . GLU A 1 433 ? -16.328 40.719 42.719 1 86.12 433 GLU A O 1
ATOM 3569 N N . GLU A 1 434 ? -15.023 41.875 44.125 1 88.31 434 GLU A N 1
ATOM 3570 C CA . GLU A 1 434 ? -14.812 42.875 43.094 1 88.31 434 GLU A CA 1
ATOM 3571 C C . GLU A 1 434 ? -13.797 42.406 42.062 1 88.31 434 GLU A C 1
ATOM 3573 O O . GLU A 1 434 ? -12.695 42 42.406 1 88.31 434 GLU A O 1
ATOM 3578 N N . ILE A 1 435 ? -14.148 42.531 40.781 1 92.5 435 ILE A N 1
ATOM 3579 C CA . ILE A 1 435 ? -13.281 42.031 39.719 1 92.5 435 ILE A CA 1
ATOM 3580 C C . ILE A 1 435 ? -12.18 43.062 39.438 1 92.5 435 ILE A C 1
ATOM 3582 O O . ILE A 1 435 ? -12.453 44.219 39.188 1 92.5 435 ILE A O 1
ATOM 3586 N N . LEU A 1 436 ? -10.93 42.594 39.438 1 90.81 436 LEU A N 1
ATOM 3587 C CA . LEU A 1 436 ? -9.766 43.469 39.219 1 90.81 436 LEU A CA 1
ATOM 3588 C C . LEU A 1 436 ? -9.32 43.375 37.75 1 90.81 436 LEU A C 1
ATOM 3590 O O . LEU A 1 436 ? -8.969 44.406 37.156 1 90.81 436 LEU A O 1
ATOM 3594 N N . TRP A 1 437 ? -9.375 42.188 37.344 1 92.19 437 TRP A N 1
ATOM 3595 C CA . TRP A 1 437 ? -8.664 41.969 36.094 1 92.19 437 TRP A CA 1
ATOM 3596 C C . TRP A 1 437 ? -9.234 40.75 35.375 1 92.19 437 TRP A C 1
ATOM 3598 O O . TRP A 1 437 ? -9.547 39.719 36 1 92.19 437 TRP A O 1
ATOM 3608 N N . ILE A 1 438 ? -9.539 40.875 34.094 1 92.69 438 ILE A N 1
ATOM 3609 C CA . ILE A 1 438 ? -9.781 39.781 33.188 1 92.69 438 ILE A CA 1
ATOM 3610 C C . ILE A 1 438 ? -8.609 39.656 32.219 1 92.69 438 ILE A C 1
ATOM 3612 O O . ILE A 1 438 ? -8.562 40.375 31.188 1 92.69 438 ILE A O 1
ATOM 3616 N N . PRO A 1 439 ? -7.758 38.719 32.562 1 90.88 439 PRO A N 1
ATOM 3617 C CA . PRO A 1 439 ? -6.488 38.656 31.828 1 90.88 439 PRO A CA 1
ATOM 3618 C C . PRO A 1 439 ? -6.672 38.625 30.312 1 90.88 439 PRO A C 1
ATOM 3620 O O . PRO A 1 439 ? -7.445 37.844 29.797 1 90.88 439 PRO A O 1
ATOM 3623 N N . GLY A 1 440 ? -5.906 39.531 29.688 1 87.44 440 GLY A N 1
ATOM 3624 C CA . GLY A 1 440 ? -5.891 39.594 28.234 1 87.44 440 GLY A CA 1
ATOM 3625 C C . GLY A 1 440 ? -7.055 40.344 27.641 1 87.44 440 GLY A C 1
ATOM 3626 O O . GLY A 1 440 ? -7.098 40.594 26.438 1 87.44 440 GLY A O 1
ATOM 3627 N N . LEU A 1 441 ? -8.023 40.781 28.438 1 89.88 441 LEU A N 1
ATOM 3628 C CA . LEU A 1 441 ? -9.234 41.375 27.891 1 89.88 441 LEU A CA 1
ATOM 3629 C C . LEU A 1 441 ? -9.43 42.781 28.453 1 89.88 441 LEU A C 1
ATOM 3631 O O . LEU A 1 441 ? -9.391 43.781 27.703 1 89.88 441 LEU A O 1
ATOM 3635 N N . LYS A 1 442 ? -9.641 42.875 29.766 1 89.81 442 LYS A N 1
ATOM 3636 C CA . LYS A 1 442 ? -9.938 44.188 30.344 1 89.81 442 LYS A CA 1
ATOM 3637 C C . LYS A 1 442 ? -9.367 44.312 31.75 1 89.81 442 LYS A C 1
ATOM 3639 O O . LYS A 1 442 ? -9.211 43.312 32.438 1 89.81 442 LYS A O 1
ATOM 3644 N N . LYS A 1 443 ? -9.164 45.562 32.156 1 90.19 443 LYS A N 1
ATOM 3645 C CA . LYS A 1 443 ? -8.641 45.906 33.469 1 90.19 443 LYS A CA 1
ATOM 3646 C C . LYS A 1 443 ? -9.625 46.781 34.25 1 90.19 443 LYS A C 1
ATOM 3648 O O . LYS A 1 443 ? -10.375 47.562 33.656 1 90.19 443 LYS A O 1
ATOM 3653 N N . SER A 1 444 ? -9.578 46.625 35.531 1 90.25 444 SER A N 1
ATOM 3654 C CA . SER A 1 444 ? -10.477 47.406 36.344 1 90.25 444 SER A CA 1
ATOM 3655 C C . SER A 1 444 ? -9.898 48.781 36.625 1 90.25 444 SER A C 1
ATOM 3657 O O . SER A 1 444 ? -8.727 49.062 36.344 1 90.25 444 SER A O 1
ATOM 3659 N N . HIS A 1 445 ? -10.719 49.594 37.375 1 86.19 445 HIS A N 1
ATOM 3660 C CA . HIS A 1 445 ? -10.312 50.969 37.75 1 86.19 445 HIS A CA 1
ATOM 3661 C C . HIS A 1 445 ? -9.227 50.938 38.812 1 86.19 445 HIS A C 1
ATOM 3663 O O . HIS A 1 445 ? -8.586 51.969 39.062 1 86.19 445 HIS A O 1
ATOM 3669 N N . TYR A 1 446 ? -9.031 49.781 39.344 1 83.38 446 TYR A N 1
ATOM 3670 C CA . TYR A 1 446 ? -8.016 49.656 40.406 1 83.38 446 TYR A CA 1
ATOM 3671 C C . TYR A 1 446 ? -6.613 49.719 39.812 1 83.38 446 TYR A C 1
ATOM 3673 O O . TYR A 1 446 ? -5.637 49.938 40.531 1 83.38 446 TYR A O 1
ATOM 3681 N N . GLU A 1 447 ? -6.598 49.625 38.531 1 84.69 447 GLU A N 1
ATOM 3682 C CA . GLU A 1 447 ? -5.289 49.625 37.875 1 84.69 447 GLU A CA 1
ATOM 3683 C C . GLU A 1 447 ? -4.668 51 37.875 1 84.69 447 GLU A C 1
ATOM 3685 O O . GLU A 1 447 ? -5.348 52 37.625 1 84.69 447 GLU A O 1
ATOM 3690 N N . VAL A 1 448 ? -3.387 51 38.156 1 75.88 448 VAL A N 1
ATOM 3691 C CA . VAL A 1 448 ? -2.723 52.312 38.188 1 75.88 448 VAL A CA 1
ATOM 3692 C C . VAL A 1 448 ? -1.771 52.438 37 1 75.88 448 VAL A C 1
ATOM 3694 O O . VAL A 1 448 ? -1.125 51.438 36.625 1 75.88 448 VAL A O 1
ATOM 3697 N N . ASP A 1 449 ? -1.816 53.5 36.25 1 68.31 449 ASP A N 1
ATOM 3698 C CA . ASP A 1 449 ? -0.94 53.781 35.125 1 68.31 449 ASP A CA 1
ATOM 3699 C C . ASP A 1 449 ? 0.436 54.25 35.594 1 68.31 449 ASP A C 1
ATOM 3701 O O . ASP A 1 449 ? 1.438 54 34.906 1 68.31 449 ASP A O 1
ATOM 3705 N N . ASN A 1 450 ? 0.437 55.062 36.531 1 65.5 450 ASN A N 1
ATOM 3706 C CA . ASN A 1 450 ? 1.666 55.625 37.094 1 65.5 450 ASN A CA 1
ATOM 3707 C C . ASN A 1 450 ? 1.762 55.344 38.594 1 65.5 450 ASN A C 1
ATOM 3709 O O . ASN A 1 450 ? 0.768 55.469 39.312 1 65.5 450 ASN A O 1
ATOM 3713 N N . ILE A 1 451 ? 2.709 54.562 39.031 1 58.97 451 ILE A N 1
ATOM 3714 C CA . ILE A 1 451 ? 2.803 54.188 40.438 1 58.97 451 ILE A CA 1
ATOM 3715 C C . ILE A 1 451 ? 3.596 55.219 41.219 1 58.97 451 ILE A C 1
ATOM 3717 O O . ILE A 1 451 ? 4.762 55.5 40.906 1 58.97 451 ILE A O 1
ATOM 3721 N N . GLN A 1 452 ? 3.029 56.094 41.844 1 58.62 452 GLN A N 1
ATOM 3722 C CA . GLN A 1 452 ? 3.695 56.969 42.781 1 58.62 452 GLN A CA 1
ATOM 3723 C C . GLN A 1 452 ? 3.969 56.25 44.094 1 58.62 452 GLN A C 1
ATOM 3725 O O . GLN A 1 452 ? 4.742 56.75 44.938 1 58.62 452 GLN A O 1
ATOM 3730 N N . GLU A 1 453 ? 3.359 55.188 44.281 1 61.16 453 GLU A N 1
ATOM 3731 C CA . GLU A 1 453 ? 3.463 54.531 45.594 1 61.16 453 GLU A CA 1
ATOM 3732 C C . GLU A 1 453 ? 4.688 53.625 45.656 1 61.16 453 GLU A C 1
ATOM 3734 O O . GLU A 1 453 ? 5.238 53.25 44.625 1 61.16 453 GLU A O 1
ATOM 3739 N N . GLN A 1 454 ? 5.133 53.375 46.844 1 67.38 454 GLN A N 1
ATOM 3740 C CA . GLN A 1 454 ? 6.391 52.719 47.188 1 67.38 454 GLN A CA 1
ATOM 3741 C C . GLN A 1 454 ? 6.363 51.219 46.844 1 67.38 454 GLN A C 1
ATOM 3743 O O . GLN A 1 454 ? 7.395 50.656 46.5 1 67.38 454 GLN A O 1
ATOM 3748 N N . LYS A 1 455 ? 5.145 50.656 46.875 1 77.88 455 LYS A N 1
ATOM 3749 C CA . LYS A 1 455 ? 5.094 49.219 46.531 1 77.88 455 LYS A CA 1
ATOM 3750 C C . LYS A 1 455 ? 3.898 48.906 45.656 1 77.88 455 LYS A C 1
ATOM 3752 O O . LYS A 1 455 ? 2.836 49.531 45.781 1 77.88 455 LYS A O 1
ATOM 3757 N N . TYR A 1 456 ? 4.094 48.094 44.688 1 83.06 456 TYR A N 1
ATOM 3758 C CA . TYR A 1 456 ? 2.975 47.656 43.844 1 83.06 456 TYR A CA 1
ATOM 3759 C C . TYR A 1 456 ? 3.096 46.188 43.5 1 83.06 456 TYR A C 1
ATOM 3761 O O . TYR A 1 456 ? 4.18 45.594 43.562 1 83.06 456 TYR A O 1
ATOM 3769 N N . VAL A 1 457 ? 1.926 45.656 43.188 1 85.94 457 VAL A N 1
ATOM 3770 C CA . VAL A 1 457 ? 1.841 44.25 42.781 1 85.94 457 VAL A CA 1
ATOM 3771 C C . VAL A 1 457 ? 1.598 44.156 41.25 1 85.94 457 VAL A C 1
ATOM 3773 O O . VAL A 1 457 ? 0.749 44.875 40.719 1 85.94 457 VAL A O 1
ATOM 3776 N N . THR A 1 458 ? 2.402 43.406 40.625 1 87.88 458 THR A N 1
ATOM 3777 C CA . THR A 1 458 ? 2.189 43.125 39.219 1 87.88 458 THR A CA 1
ATOM 3778 C C . THR A 1 458 ? 1.646 41.719 39 1 87.88 458 THR A C 1
ATOM 3780 O O . THR A 1 458 ? 2.227 40.75 39.5 1 87.88 458 THR A O 1
ATOM 3783 N N . LEU A 1 459 ? 0.481 41.688 38.312 1 90.06 459 LEU A N 1
ATOM 3784 C CA . LEU A 1 459 ? -0.097 40.406 37.906 1 90.06 459 LEU A CA 1
ATOM 3785 C C . LEU A 1 459 ? 0.108 40.156 36.406 1 90.06 459 LEU A C 1
ATOM 3787 O O . LEU A 1 459 ? -0.037 41.062 35.594 1 90.06 459 LEU A O 1
ATOM 3791 N N . TYR A 1 460 ? 0.474 39.031 36.062 1 90.5 460 TYR A N 1
ATOM 3792 C CA . TYR A 1 460 ? 0.54 38.719 34.625 1 90.5 460 TYR A CA 1
ATOM 3793 C C . TYR A 1 460 ? 0.105 37.281 34.344 1 90.5 460 TYR A C 1
ATOM 3795 O O . TYR A 1 460 ? 0.236 36.406 35.219 1 90.5 460 TYR A O 1
ATOM 3803 N N . TYR A 1 461 ? -0.509 37.094 33.188 1 86 461 TYR A N 1
ATOM 3804 C CA . TYR A 1 461 ? -1.099 35.844 32.656 1 86 461 TYR A CA 1
ATOM 3805 C C . TYR A 1 461 ? -0.178 35.188 31.641 1 86 461 TYR A C 1
ATOM 3807 O O . TYR A 1 461 ? 0.224 35.812 30.672 1 86 461 TYR A O 1
ATOM 3815 N N . LYS A 1 462 ? 0.297 33.906 32 1 79.12 462 LYS A N 1
ATOM 3816 C CA . LYS A 1 462 ? 1.217 33.219 31.094 1 79.12 462 LYS A CA 1
ATOM 3817 C C . LYS A 1 462 ? 0.796 31.781 30.891 1 79.12 462 LYS A C 1
ATOM 3819 O O . LYS A 1 462 ? 0.217 31.156 31.781 1 79.12 462 LYS A O 1
ATOM 3824 N N . MET B 1 1 ? 7.207 27.781 -1.469 1 92.12 1 MET B N 1
ATOM 3825 C CA . MET B 1 1 ? 7.984 26.594 -1.791 1 92.12 1 MET B CA 1
ATOM 3826 C C . MET B 1 1 ? 9.07 26.344 -0.749 1 92.12 1 MET B C 1
ATOM 3828 O O . MET B 1 1 ? 9.203 25.234 -0.224 1 92.12 1 MET B O 1
ATOM 3832 N N . LYS B 1 2 ? 9.742 27.422 -0.343 1 92.44 2 LYS B N 1
ATOM 3833 C CA . LYS B 1 2 ? 10.852 27.297 0.593 1 92.44 2 LYS B CA 1
ATOM 3834 C C . LYS B 1 2 ? 10.383 26.75 1.938 1 92.44 2 LYS B C 1
ATOM 3836 O O . LYS B 1 2 ? 10.977 25.812 2.477 1 92.44 2 LYS B O 1
ATOM 3841 N N . THR B 1 3 ? 9.297 27.25 2.451 1 92.94 3 THR B N 1
ATOM 3842 C CA . THR B 1 3 ? 8.766 26.844 3.742 1 92.94 3 THR B CA 1
ATOM 3843 C C . THR B 1 3 ? 8.32 25.391 3.699 1 92.94 3 THR B C 1
ATOM 3845 O O . THR B 1 3 ? 8.562 24.625 4.641 1 92.94 3 THR B O 1
ATOM 3848 N N . LYS B 1 4 ? 7.711 25.031 2.631 1 93.12 4 LYS B N 1
ATOM 3849 C CA . LYS B 1 4 ? 7.238 23.656 2.465 1 93.12 4 LYS B CA 1
ATOM 3850 C C . LYS B 1 4 ? 8.406 22.672 2.449 1 93.12 4 LYS B C 1
ATOM 3852 O O . LYS B 1 4 ? 8.336 21.609 3.07 1 93.12 4 LYS B O 1
ATOM 3857 N N . VAL B 1 5 ? 9.453 23.031 1.742 1 95.88 5 VAL B N 1
ATOM 3858 C CA . VAL B 1 5 ? 10.617 22.172 1.604 1 95.88 5 VAL B CA 1
ATOM 3859 C C . VAL B 1 5 ? 11.344 22.062 2.943 1 95.88 5 VAL B C 1
ATOM 3861 O O . VAL B 1 5 ? 11.766 20.969 3.338 1 95.88 5 VAL B O 1
ATOM 3864 N N . GLU B 1 6 ? 11.445 23.141 3.645 1 94.94 6 GLU B N 1
ATOM 3865 C CA . GLU B 1 6 ? 12.094 23.109 4.949 1 94.94 6 GLU B CA 1
ATOM 3866 C C . GLU B 1 6 ? 11.328 22.25 5.938 1 94.94 6 GLU B C 1
ATOM 3868 O O . GLU B 1 6 ? 11.93 21.5 6.719 1 94.94 6 GLU B O 1
ATOM 3873 N N . LYS B 1 7 ? 10.039 22.438 5.902 1 92 7 LYS B N 1
ATOM 3874 C CA . LYS B 1 7 ? 9.203 21.594 6.758 1 92 7 LYS B CA 1
ATOM 3875 C C . LYS B 1 7 ? 9.398 20.125 6.441 1 92 7 LYS B C 1
ATOM 3877 O O . LYS B 1 7 ? 9.453 19.281 7.348 1 92 7 LYS B O 1
ATOM 3882 N N . PHE B 1 8 ? 9.516 19.812 5.191 1 94.69 8 PHE B N 1
ATOM 3883 C CA . PHE B 1 8 ? 9.719 18.438 4.754 1 94.69 8 PHE B CA 1
ATOM 3884 C C . PHE B 1 8 ? 11.094 17.938 5.188 1 94.69 8 PHE B C 1
ATOM 3886 O O . PHE B 1 8 ? 11.227 16.797 5.633 1 94.69 8 PHE B O 1
ATOM 3893 N N . ILE B 1 9 ? 12.094 18.766 5.078 1 95.69 9 ILE B N 1
ATOM 3894 C CA . ILE B 1 9 ? 13.461 18.438 5.48 1 95.69 9 ILE B CA 1
ATOM 3895 C C . ILE B 1 9 ? 13.5 18.141 6.977 1 95.69 9 ILE B C 1
ATOM 3897 O O . ILE B 1 9 ? 14.117 17.156 7.402 1 95.69 9 ILE B O 1
ATOM 3901 N N . ARG B 1 10 ? 12.812 18.906 7.719 1 92.25 10 ARG B N 1
ATOM 3902 C CA . ARG B 1 10 ? 12.789 18.734 9.164 1 92.25 10 ARG B CA 1
ATOM 3903 C C . ARG B 1 10 ? 12 17.484 9.547 1 92.25 10 ARG B C 1
ATOM 3905 O O . ARG B 1 10 ? 12.438 16.703 10.391 1 92.25 10 ARG B O 1
ATOM 3912 N N . LYS B 1 11 ? 10.906 17.312 8.914 1 87.94 11 LYS B N 1
ATOM 3913 C CA . LYS B 1 11 ? 10.031 16.172 9.195 1 87.94 11 LYS B CA 1
ATOM 3914 C C . LYS B 1 11 ? 10.758 14.852 8.992 1 87.94 11 LYS B C 1
ATOM 3916 O O . LYS B 1 11 ? 10.594 13.914 9.781 1 87.94 11 LYS B O 1
ATOM 3921 N N . HIS B 1 12 ? 11.586 14.797 7.961 1 93.25 12 HIS B N 1
ATOM 3922 C CA . HIS B 1 12 ? 12.219 13.539 7.605 1 93.25 12 HIS B CA 1
ATOM 3923 C C . HIS B 1 12 ? 13.703 13.547 7.965 1 93.25 12 HIS B C 1
ATOM 3925 O O . HIS B 1 12 ? 14.453 12.656 7.566 1 93.25 12 HIS B O 1
ATOM 3931 N N . CYS B 1 13 ? 14.156 14.57 8.633 1 93.62 13 CYS B N 1
ATOM 3932 C CA . CYS B 1 13 ? 15.547 14.703 9.062 1 93.62 13 CYS B CA 1
ATOM 3933 C C . CYS B 1 13 ? 16.5 14.5 7.887 1 93.62 13 CYS B C 1
ATOM 3935 O O . CYS B 1 13 ? 17.438 13.703 7.973 1 93.62 13 CYS B O 1
ATOM 3937 N N . LEU B 1 14 ? 16.234 15.203 6.824 1 96.31 14 LEU B N 1
ATOM 3938 C CA . LEU B 1 14 ? 16.984 15.008 5.594 1 96.31 14 LEU B CA 1
ATOM 3939 C C . LEU B 1 14 ? 18.359 15.688 5.68 1 96.31 14 LEU B C 1
ATOM 3941 O O . LEU B 1 14 ? 19.312 15.25 5.039 1 96.31 14 LEU B O 1
ATOM 3945 N N . LEU B 1 15 ? 18.422 16.812 6.441 1 96.5 15 LEU B N 1
ATOM 3946 C CA . LEU B 1 15 ? 19.656 17.562 6.574 1 96.5 15 LEU B CA 1
ATOM 3947 C C . LEU B 1 15 ? 20 17.781 8.047 1 96.5 15 LEU B C 1
ATOM 3949 O O . LEU B 1 15 ? 19.109 17.875 8.891 1 96.5 15 LEU B O 1
ATOM 3953 N N . LYS B 1 16 ? 21.312 17.844 8.242 1 94.62 16 LYS B N 1
ATOM 3954 C CA . LYS B 1 16 ? 21.875 18.188 9.547 1 94.62 16 LYS B CA 1
ATOM 3955 C C . LYS B 1 16 ? 22.953 19.25 9.422 1 94.62 16 LYS B C 1
ATOM 3957 O O . LYS B 1 16 ? 23.469 19.5 8.328 1 94.62 16 LYS B O 1
ATOM 3962 N N . GLU B 1 17 ? 23.312 19.719 10.602 1 94.31 17 GLU B N 1
ATOM 3963 C CA . GLU B 1 17 ? 24.391 20.703 10.625 1 94.31 17 GLU B CA 1
ATOM 3964 C C . GLU B 1 17 ? 25.703 20.078 10.164 1 94.31 17 GLU B C 1
ATOM 3966 O O . GLU B 1 17 ? 26.031 18.953 10.523 1 94.31 17 GLU B O 1
ATOM 3971 N N . ASN B 1 18 ? 26.391 20.781 9.328 1 93.88 18 ASN B N 1
ATOM 3972 C CA . ASN B 1 18 ? 27.719 20.422 8.844 1 93.88 18 ASN B CA 1
ATOM 3973 C C . ASN B 1 18 ? 27.641 19.328 7.773 1 93.88 18 ASN B C 1
ATOM 3975 O O . ASN B 1 18 ? 28.625 18.641 7.512 1 93.88 18 ASN B O 1
ATOM 3979 N N . ASP B 1 19 ? 26.531 19.156 7.199 1 96.62 19 ASP B N 1
ATOM 3980 C CA . ASP B 1 19 ? 26.422 18.234 6.082 1 96.62 19 ASP B CA 1
ATOM 3981 C C . ASP B 1 19 ? 27.125 18.766 4.84 1 96.62 19 ASP B C 1
ATOM 3983 O O . ASP B 1 19 ? 27.109 19.969 4.574 1 96.62 19 ASP B O 1
ATOM 3987 N N . ASN B 1 20 ? 27.781 17.875 4.18 1 97.62 20 ASN B N 1
ATOM 3988 C CA . ASN B 1 20 ? 28.25 18.125 2.826 1 97.62 20 ASN B CA 1
ATOM 3989 C C . ASN B 1 20 ? 27.297 17.578 1.779 1 97.62 20 ASN B C 1
ATOM 3991 O O . ASN B 1 20 ? 27.328 16.391 1.463 1 97.62 20 ASN B O 1
ATOM 3995 N N . VAL B 1 21 ? 26.594 18.531 1.155 1 98.38 21 VAL B N 1
ATOM 3996 C CA . VAL B 1 21 ? 25.484 18.109 0.316 1 98.38 21 VAL B CA 1
ATOM 3997 C C . VAL B 1 21 ? 25.875 18.188 -1.155 1 98.38 21 VAL B C 1
ATOM 3999 O O . VAL B 1 21 ? 26.141 19.281 -1.674 1 98.38 21 VAL B O 1
ATOM 4002 N N . ILE B 1 22 ? 25.938 17.016 -1.778 1 98.44 22 ILE B N 1
ATOM 4003 C CA . ILE B 1 22 ? 26.125 16.953 -3.221 1 98.44 22 ILE B CA 1
ATOM 4004 C C . ILE B 1 22 ? 24.781 17.016 -3.932 1 98.44 22 ILE B C 1
ATOM 4006 O O . ILE B 1 22 ? 23.891 16.203 -3.652 1 98.44 22 ILE B O 1
ATOM 4010 N N . VAL B 1 23 ? 24.625 17.953 -4.816 1 98.38 23 VAL B N 1
ATOM 4011 C CA . VAL B 1 23 ? 23.359 18.125 -5.527 1 98.38 23 VAL B CA 1
ATOM 4012 C C . VAL B 1 23 ? 23.516 17.656 -6.977 1 98.38 23 VAL B C 1
ATOM 4014 O O . VAL B 1 23 ? 24.375 18.156 -7.703 1 98.38 23 VAL B O 1
ATOM 4017 N N . GLY B 1 24 ? 22.656 16.625 -7.328 1 96.88 24 GLY B N 1
ATOM 4018 C CA . GLY B 1 24 ? 22.625 16.266 -8.734 1 96.88 24 GLY B CA 1
ATOM 4019 C C . GLY B 1 24 ? 21.906 17.281 -9.602 1 96.88 24 GLY B C 1
ATOM 4020 O O . GLY B 1 24 ? 20.703 17.516 -9.422 1 96.88 24 GLY B O 1
ATOM 4021 N N . VAL B 1 25 ? 22.703 17.844 -10.609 1 95.31 25 VAL B N 1
ATOM 4022 C CA . VAL B 1 25 ? 22.141 18.922 -11.422 1 95.31 25 VAL B CA 1
ATOM 4023 C C . VAL B 1 25 ? 22.203 18.531 -12.898 1 95.31 25 VAL B C 1
ATOM 4025 O O . VAL B 1 25 ? 23.266 18.203 -13.414 1 95.31 25 VAL B O 1
ATOM 4028 N N . SER B 1 26 ? 21.078 18.562 -13.555 1 89.19 26 SER B N 1
ATOM 4029 C CA . SER B 1 26 ? 21.016 18.266 -14.984 1 89.19 26 SER B CA 1
ATOM 4030 C C . SER B 1 26 ? 20.953 19.547 -15.805 1 89.19 26 SER B C 1
ATOM 4032 O O . SER B 1 26 ? 21.219 19.531 -17.016 1 89.19 26 SER B O 1
ATOM 4034 N N . GLY B 1 27 ? 20.672 20.672 -15.125 1 89.12 27 GLY B N 1
ATOM 4035 C CA . GLY B 1 27 ? 20.469 21.938 -15.836 1 89.12 27 GLY B CA 1
ATOM 4036 C C . GLY B 1 27 ? 19.016 22.25 -16.078 1 89.12 27 GLY B C 1
ATOM 4037 O O . GLY B 1 27 ? 18.672 23.359 -16.469 1 89.12 27 GLY B O 1
ATOM 4038 N N . GLY B 1 28 ? 18.172 21.297 -15.812 1 91.75 28 GLY B N 1
ATOM 4039 C CA . GLY B 1 28 ? 16.75 21.5 -15.953 1 91.75 28 GLY B CA 1
ATOM 4040 C C . GLY B 1 28 ? 16.141 22.297 -14.812 1 91.75 28 GLY B C 1
ATOM 4041 O O . GLY B 1 28 ? 16.844 22.672 -13.867 1 91.75 28 GLY B O 1
ATOM 4042 N N . PRO B 1 29 ? 14.922 22.562 -14.898 1 94 29 PRO B N 1
ATOM 4043 C CA . PRO B 1 29 ? 14.273 23.438 -13.906 1 94 29 PRO B CA 1
ATOM 4044 C C . PRO B 1 29 ? 14.281 22.828 -12.5 1 94 29 PRO B C 1
ATOM 4046 O O . PRO B 1 29 ? 14.57 23.531 -11.531 1 94 29 PRO B O 1
ATOM 4049 N N . ASP B 1 30 ? 14.094 21.562 -12.375 1 95.75 30 ASP B N 1
ATOM 4050 C CA . ASP B 1 30 ? 13.977 20.922 -11.062 1 95.75 30 ASP B CA 1
ATOM 4051 C C . ASP B 1 30 ? 15.32 20.906 -10.344 1 95.75 30 ASP B C 1
ATOM 4053 O O . ASP B 1 30 ? 15.414 21.312 -9.18 1 95.75 30 ASP B O 1
ATOM 4057 N N . SER B 1 31 ? 16.312 20.469 -11.047 1 95.94 31 SER B N 1
ATOM 4058 C CA . SER B 1 31 ? 17.625 20.328 -10.43 1 95.94 31 SER B CA 1
ATOM 4059 C C . SER B 1 31 ? 18.219 21.703 -10.117 1 95.94 31 SER B C 1
ATOM 4061 O O . SER B 1 31 ? 18.844 21.875 -9.07 1 95.94 31 SER B O 1
ATOM 4063 N N . LEU B 1 32 ? 18 22.641 -10.992 1 95.75 32 LEU B N 1
ATOM 4064 C CA . LEU B 1 32 ? 18.516 23.984 -10.766 1 95.75 32 LEU B CA 1
ATOM 4065 C C . LEU B 1 32 ? 17.828 24.641 -9.57 1 95.75 32 LEU B C 1
ATOM 4067 O O . LEU B 1 32 ? 18.469 25.328 -8.789 1 95.75 32 LEU B O 1
ATOM 4071 N N . ALA B 1 33 ? 16.531 24.469 -9.531 1 97.19 33 ALA B N 1
ATOM 4072 C CA . ALA B 1 33 ? 15.773 25.016 -8.398 1 97.19 33 ALA B CA 1
ATOM 4073 C C . ALA B 1 33 ? 16.266 24.422 -7.082 1 97.19 33 ALA B C 1
ATOM 4075 O O . ALA B 1 33 ? 16.406 25.141 -6.09 1 97.19 33 ALA B O 1
ATOM 4076 N N . LEU B 1 34 ? 16.531 23.141 -7.078 1 97.94 34 LEU B N 1
ATOM 4077 C CA . LEU B 1 34 ? 17 22.484 -5.871 1 97.94 34 LEU B CA 1
ATOM 4078 C C . LEU B 1 34 ? 18.359 23.031 -5.457 1 97.94 34 LEU B C 1
ATOM 4080 O O . LEU B 1 34 ? 18.594 23.312 -4.277 1 97.94 34 LEU B O 1
ATOM 4084 N N . LEU B 1 35 ? 19.266 23.141 -6.453 1 97.5 35 LEU B N 1
ATOM 4085 C CA . LEU B 1 35 ? 20.594 23.688 -6.188 1 97.5 35 LEU B CA 1
ATOM 4086 C C . LEU B 1 35 ? 20.5 25.078 -5.59 1 97.5 35 LEU B C 1
ATOM 4088 O O . LEU B 1 35 ? 21.156 25.375 -4.586 1 97.5 35 LEU B O 1
ATOM 4092 N N . HIS B 1 36 ? 19.688 25.906 -6.219 1 97.38 36 HIS B N 1
ATOM 4093 C CA . HIS B 1 36 ? 19.531 27.281 -5.773 1 97.38 36 HIS B CA 1
ATOM 4094 C C . HIS B 1 36 ? 18.953 27.344 -4.367 1 97.38 36 HIS B C 1
ATOM 4096 O O . HIS B 1 36 ? 19.391 28.156 -3.539 1 97.38 36 HIS B O 1
ATOM 4102 N N . LEU B 1 37 ? 17.938 26.578 -4.141 1 97.25 37 LEU B N 1
ATOM 4103 C CA . LEU B 1 37 ? 17.266 26.578 -2.846 1 97.25 37 LEU B CA 1
ATOM 4104 C C . LEU B 1 37 ? 18.234 26.156 -1.738 1 97.25 37 LEU B C 1
ATOM 4106 O O . LEU B 1 37 ? 18.312 26.812 -0.694 1 97.25 37 LEU B O 1
ATOM 4110 N N . LEU B 1 38 ? 18.969 25.047 -1.952 1 97.31 38 LEU B N 1
ATOM 4111 C CA . LEU B 1 38 ? 19.891 24.547 -0.935 1 97.31 38 LEU B CA 1
ATOM 4112 C C . LEU B 1 38 ? 21.031 25.531 -0.709 1 97.31 38 LEU B C 1
ATOM 4114 O O . LEU B 1 38 ? 21.516 25.688 0.417 1 97.31 38 LEU B O 1
ATOM 4118 N N . TRP B 1 39 ? 21.453 26.125 -1.783 1 96.56 39 TRP B N 1
ATOM 4119 C CA . TRP B 1 39 ? 22.484 27.172 -1.684 1 96.56 39 TRP B CA 1
ATOM 4120 C C . TRP B 1 39 ? 21.984 28.328 -0.825 1 96.56 39 TRP B C 1
ATOM 4122 O O . TRP B 1 39 ? 22.734 28.859 -0.001 1 96.56 39 TRP B O 1
ATOM 4132 N N . SER B 1 40 ? 20.75 28.734 -1.052 1 95.44 40 SER B N 1
ATOM 4133 C CA . SER B 1 40 ? 20.172 29.828 -0.294 1 95.44 40 SER B CA 1
ATOM 4134 C C . SER B 1 40 ? 20.047 29.484 1.184 1 95.44 40 SER B C 1
ATOM 4136 O O . SER B 1 40 ? 20.016 30.359 2.039 1 95.44 40 SER B O 1
ATOM 4138 N N . LEU B 1 41 ? 19.969 28.203 1.476 1 94.06 41 LEU B N 1
ATOM 4139 C CA . LEU B 1 41 ? 19.797 27.719 2.844 1 94.06 41 LEU B CA 1
ATOM 4140 C C . LEU B 1 41 ? 21.125 27.359 3.475 1 94.06 41 LEU B C 1
ATOM 4142 O O . LEU B 1 41 ? 21.188 26.953 4.641 1 94.06 41 LEU B O 1
ATOM 4146 N N . LYS B 1 42 ? 22.188 27.516 2.787 1 94.75 42 LYS B N 1
ATOM 4147 C CA . LYS B 1 42 ? 23.516 27.031 3.174 1 94.75 42 LYS B CA 1
ATOM 4148 C C . LYS B 1 42 ? 23.938 27.609 4.523 1 94.75 42 LYS B C 1
ATOM 4150 O O . LYS B 1 42 ? 24.422 26.891 5.391 1 94.75 42 LYS B O 1
ATOM 4155 N N . LYS B 1 43 ? 23.688 28.859 4.758 1 93.56 43 LYS B N 1
ATOM 4156 C CA . LYS B 1 43 ? 24.094 29.531 5.98 1 93.56 43 LYS B CA 1
ATOM 4157 C C . LYS B 1 43 ? 23.203 29.172 7.152 1 93.56 43 LYS B C 1
ATOM 4159 O O . LYS B 1 43 ? 23.672 28.875 8.25 1 93.56 43 LYS B O 1
ATOM 4164 N N . GLU B 1 44 ? 21.906 29.203 6.848 1 92.12 44 GLU B N 1
ATOM 4165 C CA . GLU B 1 44 ? 20.922 28.922 7.883 1 92.12 44 GLU B CA 1
ATOM 4166 C C . GLU B 1 44 ? 21.109 27.516 8.445 1 92.12 44 GLU B C 1
ATOM 4168 O O . GLU B 1 44 ? 20.969 27.297 9.648 1 92.12 44 GLU B O 1
ATOM 4173 N N . TRP B 1 45 ? 21.516 26.594 7.594 1 93.31 45 TRP B N 1
ATOM 4174 C CA . TRP B 1 45 ? 21.641 25.203 7.996 1 93.31 45 TRP B CA 1
ATOM 4175 C C . TRP B 1 45 ? 23.094 24.828 8.234 1 93.31 45 TRP B C 1
ATOM 4177 O O . TRP B 1 45 ? 23.391 23.719 8.688 1 93.31 45 TRP B O 1
ATOM 4187 N N . ASN B 1 46 ? 23.984 25.703 7.988 1 95.31 46 ASN B N 1
ATOM 4188 C CA . ASN B 1 46 ? 25.406 25.453 8.102 1 95.31 46 ASN B CA 1
ATOM 4189 C C . ASN B 1 46 ? 25.828 24.203 7.32 1 95.31 46 ASN B C 1
ATOM 4191 O O . ASN B 1 46 ? 26.438 23.297 7.883 1 95.31 46 ASN B O 1
ATOM 4195 N N . ILE B 1 47 ? 25.5 24.188 6.043 1 96.5 47 ILE B N 1
ATOM 4196 C CA . ILE B 1 47 ? 25.844 23.078 5.176 1 96.5 47 ILE B CA 1
ATOM 4197 C C . ILE B 1 47 ? 26.719 23.547 4.02 1 96.5 47 ILE B C 1
ATOM 4199 O O . ILE B 1 47 ? 26.781 24.75 3.75 1 96.5 47 ILE B O 1
ATOM 4203 N N . GLU B 1 48 ? 27.406 22.609 3.465 1 97 48 GLU B N 1
ATOM 4204 C CA . GLU B 1 48 ? 28.125 22.859 2.221 1 97 48 GLU B CA 1
ATOM 4205 C C . GLU B 1 48 ? 27.391 22.266 1.024 1 97 48 GLU B C 1
ATOM 4207 O O . GLU B 1 48 ? 26.781 21.203 1.127 1 97 48 GLU B O 1
ATOM 4212 N N . VAL B 1 49 ? 27.453 23.031 -0.054 1 97.81 49 VAL B N 1
ATOM 4213 C CA . VAL B 1 49 ? 26.719 22.594 -1.242 1 97.81 49 VAL B CA 1
ATOM 4214 C C . VAL B 1 49 ? 27.688 22.453 -2.418 1 97.81 49 VAL B C 1
ATOM 4216 O O . VAL B 1 49 ? 28.453 23.375 -2.711 1 97.81 49 VAL B O 1
ATOM 4219 N N . ILE B 1 50 ? 27.641 21.281 -3.037 1 97.88 50 ILE B N 1
ATOM 4220 C CA . ILE B 1 50 ? 28.453 21 -4.215 1 97.88 50 ILE B CA 1
ATOM 4221 C C . ILE B 1 50 ? 27.562 20.5 -5.348 1 97.88 50 ILE B C 1
ATOM 4223 O O . ILE B 1 50 ? 26.688 19.656 -5.125 1 97.88 50 ILE B O 1
ATOM 4227 N N . ALA B 1 51 ? 27.781 21.016 -6.539 1 97.94 51 ALA B N 1
ATOM 4228 C CA . ALA B 1 51 ? 26.984 20.594 -7.695 1 97.94 51 ALA B CA 1
ATOM 4229 C C . ALA B 1 51 ? 27.688 19.453 -8.438 1 97.94 51 ALA B C 1
ATOM 4231 O O . ALA B 1 51 ? 28.906 19.469 -8.609 1 97.94 51 ALA B O 1
ATOM 4232 N N . ALA B 1 52 ? 26.938 18.453 -8.75 1 97.44 52 ALA B N 1
ATOM 4233 C CA . ALA B 1 52 ? 27.406 17.344 -9.562 1 97.44 52 ALA B CA 1
ATOM 4234 C C . ALA B 1 52 ? 26.609 17.234 -10.859 1 97.44 52 ALA B C 1
ATOM 4236 O O . ALA B 1 52 ? 25.391 17.047 -10.828 1 97.44 52 ALA B O 1
ATOM 4237 N N . HIS B 1 53 ? 27.297 17.344 -11.984 1 95.06 53 HIS B N 1
ATOM 4238 C CA . HIS B 1 53 ? 26.641 17.328 -13.281 1 95.06 53 HIS B CA 1
ATOM 4239 C C . HIS B 1 53 ? 27.281 16.281 -14.195 1 95.06 53 HIS B C 1
ATOM 4241 O O . HIS B 1 53 ? 28.5 16.266 -14.367 1 95.06 53 HIS B O 1
ATOM 4247 N N . LEU B 1 54 ? 26.359 15.414 -14.672 1 90.75 54 LEU B N 1
ATOM 4248 C CA . LEU B 1 54 ? 26.828 14.406 -15.625 1 90.75 54 LEU B CA 1
ATOM 4249 C C . LEU B 1 54 ? 26.266 14.664 -17.016 1 90.75 54 LEU B C 1
ATOM 4251 O O . LEU B 1 54 ? 25.047 14.773 -17.172 1 90.75 54 LEU B O 1
ATOM 4255 N N . ASP B 1 55 ? 27.141 14.766 -17.953 1 86.06 55 ASP B N 1
ATOM 4256 C CA . ASP B 1 55 ? 26.766 14.875 -19.359 1 86.06 55 ASP B CA 1
ATOM 4257 C C . ASP B 1 55 ? 26.812 13.516 -20.062 1 86.06 55 ASP B C 1
ATOM 4259 O O . ASP B 1 55 ? 27.875 12.938 -20.219 1 86.06 55 ASP B O 1
ATOM 4263 N N . HIS B 1 56 ? 25.672 13.039 -20.469 1 80.31 56 HIS B N 1
ATOM 4264 C CA . HIS B 1 56 ? 25.547 11.703 -21.031 1 80.31 56 HIS B CA 1
ATOM 4265 C C . HIS B 1 56 ? 25.969 11.688 -22.5 1 80.31 56 HIS B C 1
ATOM 4267 O O . HIS B 1 56 ? 26.078 10.625 -23.109 1 80.31 56 HIS B O 1
ATOM 4273 N N . MET B 1 57 ? 26.172 12.742 -23.094 1 69.94 57 MET B N 1
ATOM 4274 C CA . MET B 1 57 ? 26.688 12.945 -24.438 1 69.94 57 MET B CA 1
ATOM 4275 C C . MET B 1 57 ? 25.703 12.398 -25.484 1 69.94 57 MET B C 1
ATOM 4277 O O . MET B 1 57 ? 26.125 12.008 -26.578 1 69.94 57 MET B O 1
ATOM 4281 N N . PHE B 1 58 ? 24.438 12.156 -25.125 1 67.31 58 PHE B N 1
ATOM 4282 C CA . PHE B 1 58 ? 23.469 11.602 -26.047 1 67.31 58 PHE B CA 1
ATOM 4283 C C . PHE B 1 58 ? 23.203 12.562 -27.203 1 67.31 58 PHE B C 1
ATOM 4285 O O . PHE B 1 58 ? 22.891 12.141 -28.312 1 67.31 58 PHE B O 1
ATOM 4292 N N . ARG B 1 59 ? 23.422 13.922 -26.938 1 68.44 59 ARG B N 1
ATOM 4293 C CA . ARG B 1 59 ? 22.953 14.93 -27.891 1 68.44 59 ARG B CA 1
ATOM 4294 C C . ARG B 1 59 ? 24.109 15.727 -28.469 1 68.44 59 ARG B C 1
ATOM 4296 O O . ARG B 1 59 ? 23.938 16.844 -28.953 1 68.44 59 ARG B O 1
ATOM 4303 N N . GLY B 1 60 ? 25.141 15.266 -28.328 1 69.12 60 GLY B N 1
ATOM 4304 C CA . GLY B 1 60 ? 26.312 15.914 -28.922 1 69.12 60 GLY B CA 1
ATOM 4305 C C . GLY B 1 60 ? 26.516 17.328 -28.422 1 69.12 60 GLY B C 1
ATOM 4306 O O . GLY B 1 60 ? 26.781 17.531 -27.234 1 69.12 60 GLY B O 1
ATOM 4307 N N . GLU B 1 61 ? 26.188 18.281 -29.25 1 69.62 61 GLU B N 1
ATOM 4308 C CA . GLU B 1 61 ? 26.453 19.688 -28.984 1 69.62 61 GLU B CA 1
ATOM 4309 C C . GLU B 1 61 ? 25.547 20.234 -27.891 1 69.62 61 GLU B C 1
ATOM 4311 O O . GLU B 1 61 ? 25.969 21.047 -27.062 1 69.62 61 GLU B O 1
ATOM 4316 N N . GLN B 1 62 ? 24.344 19.859 -27.875 1 75.5 62 GLN B N 1
ATOM 4317 C CA . GLN B 1 62 ? 23.375 20.344 -26.891 1 75.5 62 GLN B CA 1
ATOM 4318 C C . GLN B 1 62 ? 23.781 19.938 -25.469 1 75.5 62 GLN B C 1
ATOM 4320 O O . GLN B 1 62 ? 23.594 20.688 -24.516 1 75.5 62 GLN B O 1
ATOM 4325 N N . SER B 1 63 ? 24.375 18.828 -25.375 1 77.88 63 SER B N 1
ATOM 4326 C CA . SER B 1 63 ? 24.844 18.344 -24.078 1 77.88 63 SER B CA 1
ATOM 4327 C C . SER B 1 63 ? 26 19.188 -23.562 1 77.88 63 SER B C 1
ATOM 4329 O O . SER B 1 63 ? 26.109 19.438 -22.359 1 77.88 63 SER B O 1
ATOM 4331 N N . ARG B 1 64 ? 26.828 19.656 -24.453 1 80.75 64 ARG B N 1
ATOM 4332 C CA . ARG B 1 64 ? 27.953 20.5 -24.078 1 80.75 64 ARG B CA 1
ATOM 4333 C C . ARG B 1 64 ? 27.469 21.859 -23.609 1 80.75 64 ARG B C 1
ATOM 4335 O O . ARG B 1 64 ? 28.031 22.438 -22.656 1 80.75 64 ARG B O 1
ATOM 4342 N N . GLU B 1 65 ? 26.469 22.312 -24.188 1 82.94 65 GLU B N 1
ATOM 4343 C CA . GLU B 1 65 ? 25.891 23.594 -23.797 1 82.94 65 GLU B CA 1
ATOM 4344 C C . GLU B 1 65 ? 25.281 23.5 -22.391 1 82.94 65 GLU B C 1
ATOM 4346 O O . GLU B 1 65 ? 25.375 24.453 -21.625 1 82.94 65 GLU B O 1
ATOM 4351 N N . ASP B 1 66 ? 24.656 22.438 -22.125 1 86.12 66 ASP B N 1
ATOM 4352 C CA . ASP B 1 66 ? 24.094 22.234 -20.797 1 86.12 66 ASP B CA 1
ATOM 4353 C C . ASP B 1 66 ? 25.188 22.219 -19.734 1 86.12 66 ASP B C 1
ATOM 4355 O O . ASP B 1 66 ? 25.016 22.766 -18.641 1 86.12 66 ASP B O 1
ATOM 4359 N N . LEU B 1 67 ? 26.25 21.531 -20.078 1 87.81 67 LEU B N 1
ATOM 4360 C CA . LEU B 1 67 ? 27.391 21.453 -19.172 1 87.81 67 LEU B CA 1
ATOM 4361 C C . LEU B 1 67 ? 27.938 22.844 -18.875 1 87.81 67 LEU B C 1
ATOM 4363 O O . LEU B 1 67 ? 28.188 23.188 -17.703 1 87.81 67 LEU B O 1
ATOM 4367 N N . LEU B 1 68 ? 28.078 23.625 -19.891 1 89.5 68 LEU B N 1
ATOM 4368 C CA . LEU B 1 68 ? 28.594 24.984 -19.734 1 89.5 68 LEU B CA 1
ATOM 4369 C C . LEU B 1 68 ? 27.641 25.844 -18.922 1 89.5 68 LEU B C 1
ATOM 4371 O O . LEU B 1 68 ? 28.062 26.688 -18.125 1 89.5 68 LEU B O 1
ATOM 4375 N N . TYR B 1 69 ? 26.422 25.656 -19.203 1 91.5 69 TYR B N 1
ATOM 4376 C CA . TYR B 1 69 ? 25.406 26.422 -18.484 1 91.5 69 TYR B CA 1
ATOM 4377 C C . TYR B 1 69 ? 25.5 26.156 -16.984 1 91.5 69 TYR B C 1
ATOM 4379 O O . TYR B 1 69 ? 25.5 27.094 -16.188 1 91.5 69 TYR B O 1
ATOM 4387 N N . VAL B 1 70 ? 25.594 24.922 -16.609 1 93.5 70 VAL B N 1
ATOM 4388 C CA . VAL B 1 70 ? 25.625 24.531 -15.211 1 93.5 70 VAL B CA 1
ATOM 4389 C C . VAL B 1 70 ? 26.906 25.047 -14.562 1 93.5 70 VAL B C 1
ATOM 4391 O O . VAL B 1 70 ? 26.891 25.578 -13.445 1 93.5 70 VAL B O 1
ATOM 4394 N N . LYS B 1 71 ? 28 24.953 -15.25 1 93.88 71 LYS B N 1
ATOM 4395 C CA . LYS B 1 71 ? 29.281 25.438 -14.742 1 93.88 71 LYS B CA 1
ATOM 4396 C C . LYS B 1 71 ? 29.25 26.938 -14.492 1 93.88 71 LYS B C 1
ATOM 4398 O O . LYS B 1 71 ? 29.75 27.422 -13.477 1 93.88 71 LYS B O 1
ATOM 4403 N N . ASN B 1 72 ? 28.672 27.609 -15.438 1 94.31 72 ASN B N 1
ATOM 4404 C CA . ASN B 1 72 ? 28.562 29.062 -15.312 1 94.31 72 ASN B CA 1
ATOM 4405 C C . ASN B 1 72 ? 27.672 29.453 -14.141 1 94.31 72 ASN B C 1
ATOM 4407 O O . ASN B 1 72 ? 27.969 30.422 -13.43 1 94.31 72 ASN B O 1
ATOM 4411 N N . PHE B 1 73 ? 26.578 28.797 -14.07 1 94.5 73 PHE B N 1
ATOM 4412 C CA . PHE B 1 73 ? 25.672 29.047 -12.953 1 94.5 73 PHE B CA 1
ATOM 4413 C C . PHE B 1 73 ? 26.391 28.875 -11.617 1 94.5 73 PHE B C 1
ATOM 4415 O O . PHE B 1 73 ? 26.266 29.719 -10.727 1 94.5 73 PHE B O 1
ATOM 4422 N N . CYS B 1 74 ? 27.125 27.797 -11.5 1 96.19 74 CYS B N 1
ATOM 4423 C CA . CYS B 1 74 ? 27.859 27.5 -10.273 1 96.19 74 CYS B CA 1
ATOM 4424 C C . CYS B 1 74 ? 28.938 28.531 -10.008 1 96.19 74 CYS B C 1
ATOM 4426 O O . CYS B 1 74 ? 29.141 28.953 -8.875 1 96.19 74 CYS B O 1
ATOM 4428 N N . PHE B 1 75 ? 29.594 28.938 -11.031 1 94.81 75 PHE B N 1
ATOM 4429 C CA . PHE B 1 75 ? 30.641 29.938 -10.922 1 94.81 75 PHE B CA 1
ATOM 4430 C C . PHE B 1 75 ? 30.094 31.25 -10.406 1 94.81 75 PHE B C 1
ATOM 4432 O O . PHE B 1 75 ? 30.672 31.859 -9.492 1 94.81 75 PHE B O 1
ATOM 4439 N N . LYS B 1 76 ? 29.031 31.641 -10.922 1 94.38 76 LYS B N 1
ATOM 4440 C CA . LYS B 1 76 ? 28.406 32.906 -10.547 1 94.38 76 LYS B CA 1
ATOM 4441 C C . LYS B 1 76 ? 27.984 32.906 -9.078 1 94.38 76 LYS B C 1
ATOM 4443 O O . LYS B 1 76 ? 27.938 33.969 -8.445 1 94.38 76 LYS B O 1
ATOM 4448 N N . HIS B 1 77 ? 27.656 31.797 -8.562 1 94.56 77 HIS B N 1
ATOM 4449 C CA . HIS B 1 77 ? 27.141 31.703 -7.195 1 94.56 77 HIS B CA 1
ATOM 4450 C C . HIS B 1 77 ? 28.203 31.141 -6.254 1 94.56 77 HIS B C 1
ATOM 4452 O O . HIS B 1 77 ? 27.922 30.844 -5.09 1 94.56 77 HIS B O 1
ATOM 4458 N N . ASP B 1 78 ? 29.391 30.906 -6.719 1 94.62 78 ASP B N 1
ATOM 4459 C CA . ASP B 1 78 ? 30.5 30.391 -5.938 1 94.62 78 ASP B CA 1
ATOM 4460 C C . ASP B 1 78 ? 30.172 29.016 -5.355 1 94.62 78 ASP B C 1
ATOM 4462 O O . ASP B 1 78 ? 30.328 28.797 -4.152 1 94.62 78 ASP B O 1
ATOM 4466 N N . ILE B 1 79 ? 29.625 28.188 -6.164 1 96.5 79 ILE B N 1
ATOM 4467 C CA . ILE B 1 79 ? 29.328 26.812 -5.797 1 96.5 79 ILE B CA 1
ATOM 4468 C C . ILE B 1 79 ? 30.328 25.875 -6.469 1 96.5 79 ILE B C 1
ATOM 4470 O O . ILE B 1 79 ? 30.469 25.891 -7.691 1 96.5 79 ILE B O 1
ATOM 4474 N N . PRO B 1 80 ? 31.047 25.078 -5.613 1 96.69 80 PRO B N 1
ATOM 4475 C CA . PRO B 1 80 ? 31.906 24.062 -6.25 1 96.69 80 PRO B CA 1
ATOM 4476 C C . PRO B 1 80 ? 31.141 23.125 -7.164 1 96.69 80 PRO B C 1
ATOM 4478 O O . PRO B 1 80 ? 30.031 22.703 -6.824 1 96.69 80 PRO B O 1
ATOM 4481 N N . CYS B 1 81 ? 31.719 22.828 -8.367 1 96.38 81 CYS B N 1
ATOM 4482 C CA . CYS B 1 81 ? 31.016 22.047 -9.367 1 96.38 81 CYS B CA 1
ATOM 4483 C C . CYS B 1 81 ? 31.906 20.938 -9.922 1 96.38 81 CYS B C 1
ATOM 4485 O O . CYS B 1 81 ? 33.031 21.188 -10.344 1 96.38 81 CYS B O 1
ATOM 4487 N N . GLU B 1 82 ? 31.406 19.719 -9.789 1 95.5 82 GLU B N 1
ATOM 4488 C CA . GLU B 1 82 ? 32 18.562 -10.445 1 95.5 82 GLU B CA 1
ATOM 4489 C C . GLU B 1 82 ? 31.234 18.156 -11.688 1 95.5 82 GLU B C 1
ATOM 4491 O O . GLU B 1 82 ? 30.078 17.734 -11.586 1 95.5 82 GLU B O 1
ATOM 4496 N N . ALA B 1 83 ? 31.828 18.406 -12.852 1 93.12 83 ALA B N 1
ATOM 4497 C CA . ALA B 1 83 ? 31.156 18.078 -14.109 1 93.12 83 ALA B CA 1
ATOM 4498 C C . ALA B 1 83 ? 32.031 17.172 -14.977 1 93.12 83 ALA B C 1
ATOM 4500 O O . ALA B 1 83 ? 33.219 17.422 -15.141 1 93.12 83 ALA B O 1
ATOM 4501 N N . ILE B 1 84 ? 31.375 16.062 -15.391 1 89.62 84 ILE B N 1
ATOM 4502 C CA . ILE B 1 84 ? 32.125 15.164 -16.266 1 89.62 84 ILE B CA 1
ATOM 4503 C C . ILE B 1 84 ? 31.25 14.75 -17.453 1 89.62 84 ILE B C 1
ATOM 4505 O O . ILE B 1 84 ? 30.016 14.875 -17.391 1 89.62 84 ILE B O 1
ATOM 4509 N N . SER B 1 85 ? 31.891 14.375 -18.547 1 90.19 85 SER B N 1
ATOM 4510 C CA . SER B 1 85 ? 31.219 13.805 -19.719 1 90.19 85 SER B CA 1
ATOM 4511 C C . SER B 1 85 ? 31.547 12.32 -19.859 1 90.19 85 SER B C 1
ATOM 4513 O O . SER B 1 85 ? 32.688 11.914 -19.75 1 90.19 85 SER B O 1
ATOM 4515 N N . ILE B 1 86 ? 30.484 11.602 -19.938 1 86.69 86 ILE B N 1
ATOM 4516 C CA . ILE B 1 86 ? 30.672 10.164 -20.094 1 86.69 86 ILE B CA 1
ATOM 4517 C C . ILE B 1 86 ? 29.969 9.695 -21.359 1 86.69 86 ILE B C 1
ATOM 4519 O O . ILE B 1 86 ? 28.859 10.148 -21.672 1 86.69 86 ILE B O 1
ATOM 4523 N N . ASP B 1 87 ? 30.578 8.828 -22.109 1 85.38 87 ASP B N 1
ATOM 4524 C CA . ASP B 1 87 ? 29.969 8.234 -23.297 1 85.38 87 ASP B CA 1
ATOM 4525 C C . ASP B 1 87 ? 29.047 7.082 -22.906 1 85.38 87 ASP B C 1
ATOM 4527 O O . ASP B 1 87 ? 29.438 5.914 -22.953 1 85.38 87 ASP B O 1
ATOM 4531 N N . VAL B 1 88 ? 27.828 7.391 -22.734 1 85.31 88 VAL B N 1
ATOM 4532 C CA . VAL B 1 88 ? 26.828 6.422 -22.281 1 85.31 88 VAL B CA 1
ATOM 4533 C C . VAL B 1 88 ? 26.547 5.41 -23.375 1 85.31 88 VAL B C 1
ATOM 4535 O O . VAL B 1 88 ? 26.266 4.242 -23.109 1 85.31 88 VAL B O 1
ATOM 4538 N N . GLU B 1 89 ? 26.672 5.875 -24.578 1 84.5 89 GLU B N 1
ATOM 4539 C CA . GLU B 1 89 ? 26.422 4.969 -25.703 1 84.5 89 GLU B CA 1
ATOM 4540 C C . GLU B 1 89 ? 27.438 3.82 -25.703 1 84.5 89 GLU B C 1
ATOM 4542 O O . GLU B 1 89 ? 27.078 2.672 -25.969 1 84.5 89 GLU B O 1
ATOM 4547 N N . ALA B 1 90 ? 28.625 4.188 -25.5 1 86.19 90 ALA B N 1
ATOM 4548 C CA . ALA B 1 90 ? 29.656 3.156 -25.422 1 86.19 90 ALA B CA 1
ATOM 4549 C C . ALA B 1 90 ? 29.391 2.215 -24.25 1 86.19 90 ALA B C 1
ATOM 4551 O O . ALA B 1 90 ? 29.594 1.005 -24.359 1 86.19 90 ALA B O 1
ATOM 4552 N N . TYR B 1 91 ? 29.031 2.732 -23.188 1 87.81 91 TYR B N 1
ATOM 4553 C CA . TYR B 1 91 ? 28.703 1.946 -22 1 87.81 91 TYR B CA 1
ATOM 4554 C C . TYR B 1 91 ? 27.531 1.009 -22.266 1 87.81 91 TYR B C 1
ATOM 4556 O O . TYR B 1 91 ? 27.562 -0.159 -21.875 1 87.81 91 TYR B O 1
ATOM 4564 N N . LYS B 1 92 ? 26.578 1.523 -22.875 1 86.12 92 LYS B N 1
ATOM 4565 C CA . LYS B 1 92 ? 25.391 0.77 -23.266 1 86.12 92 LYS B CA 1
ATOM 4566 C C . LYS B 1 92 ? 25.766 -0.447 -24.109 1 86.12 92 LYS B C 1
ATOM 4568 O O . LYS B 1 92 ? 25.281 -1.556 -23.844 1 86.12 92 LYS B O 1
ATOM 4573 N N . LYS B 1 93 ? 26.531 -0.222 -25.078 1 87.5 93 LYS B N 1
ATOM 4574 C CA . LYS B 1 93 ? 26.969 -1.285 -25.984 1 87.5 93 LYS B CA 1
ATOM 4575 C C . LYS B 1 93 ? 27.797 -2.332 -25.25 1 87.5 93 LYS B C 1
ATOM 4577 O O . LYS B 1 93 ? 27.609 -3.533 -25.453 1 87.5 93 LYS B O 1
ATOM 4582 N N . LYS B 1 94 ? 28.578 -1.844 -24.422 1 87.25 94 LYS B N 1
ATOM 4583 C CA . LYS B 1 94 ? 29.484 -2.723 -23.688 1 87.25 94 LYS B CA 1
ATOM 4584 C C . LYS B 1 94 ? 28.719 -3.635 -22.734 1 87.25 94 LYS B C 1
ATOM 4586 O O . LYS B 1 94 ? 29.062 -4.809 -22.578 1 87.25 94 LYS B O 1
ATOM 4591 N N . HIS B 1 95 ? 27.734 -3.158 -22.188 1 85.88 95 HIS B N 1
ATOM 4592 C CA . HIS B 1 95 ? 27.047 -3.906 -21.141 1 85.88 95 HIS B CA 1
ATOM 4593 C C . HIS B 1 95 ? 25.688 -4.402 -21.625 1 85.88 95 HIS B C 1
ATOM 4595 O O . HIS B 1 95 ? 24.922 -4.973 -20.844 1 85.88 95 HIS B O 1
ATOM 4601 N N . HIS B 1 96 ? 25.328 -4.199 -22.844 1 86.69 96 HIS B N 1
ATOM 4602 C CA . HIS B 1 96 ? 24.094 -4.676 -23.469 1 86.69 96 HIS B CA 1
ATOM 4603 C C . HIS B 1 96 ? 22.875 -4.254 -22.672 1 86.69 96 HIS B C 1
ATOM 4605 O O . HIS B 1 96 ? 22.031 -5.086 -22.328 1 86.69 96 HIS B O 1
ATOM 4611 N N . LEU B 1 97 ? 22.891 -2.936 -22.344 1 80.88 97 LEU B N 1
ATOM 4612 C CA . LEU B 1 97 ? 21.797 -2.359 -21.562 1 80.88 97 LEU B CA 1
ATOM 4613 C C . LEU B 1 97 ? 20.969 -1.415 -22.422 1 80.88 97 LEU B C 1
ATOM 4615 O O . LEU B 1 97 ? 21.391 -1.014 -23.5 1 80.88 97 LEU B O 1
ATOM 4619 N N . SER B 1 98 ? 19.719 -1.147 -21.922 1 79.12 98 SER B N 1
ATOM 4620 C CA . SER B 1 98 ? 18.938 -0.092 -22.547 1 79.12 98 SER B CA 1
ATOM 4621 C C . SER B 1 98 ? 19.516 1.286 -22.234 1 79.12 98 SER B C 1
ATOM 4623 O O . SER B 1 98 ? 20.25 1.449 -21.266 1 79.12 98 SER B O 1
ATOM 4625 N N . SER B 1 99 ? 19.219 2.258 -23.062 1 78.25 99 SER B N 1
ATOM 4626 C CA . SER B 1 99 ? 19.734 3.613 -22.922 1 78.25 99 SER B CA 1
ATOM 4627 C C . SER B 1 99 ? 19.375 4.188 -21.547 1 78.25 99 SER B C 1
ATOM 4629 O O . SER B 1 99 ? 20.219 4.828 -20.906 1 78.25 99 SER B O 1
ATOM 4631 N N . GLN B 1 100 ? 18.25 3.91 -21.109 1 77.88 100 GLN B N 1
ATOM 4632 C CA . GLN B 1 100 ? 17.766 4.465 -19.844 1 77.88 100 GLN B CA 1
ATOM 4633 C C . GLN B 1 100 ? 18.5 3.834 -18.656 1 77.88 100 GLN B C 1
ATOM 4635 O O . GLN B 1 100 ? 18.906 4.535 -17.734 1 77.88 100 GLN B O 1
ATOM 4640 N N . ILE B 1 101 ? 18.703 2.58 -18.734 1 81.38 101 ILE B N 1
ATOM 4641 C CA . ILE B 1 101 ? 19.375 1.874 -17.656 1 81.38 101 ILE B CA 1
ATOM 4642 C C . ILE B 1 101 ? 20.859 2.252 -17.625 1 81.38 101 ILE B C 1
ATOM 4644 O O . ILE B 1 101 ? 21.422 2.502 -16.562 1 81.38 101 ILE B O 1
ATOM 4648 N N . ALA B 1 102 ? 21.422 2.27 -18.781 1 83.38 102 ALA B N 1
ATOM 4649 C CA . ALA B 1 102 ? 22.828 2.637 -18.891 1 83.38 102 ALA B CA 1
ATOM 4650 C C . ALA B 1 102 ? 23.062 4.043 -18.359 1 83.38 102 ALA B C 1
ATOM 4652 O O . ALA B 1 102 ? 24.031 4.273 -17.609 1 83.38 102 ALA B O 1
ATOM 4653 N N . ALA B 1 103 ? 22.203 4.965 -18.719 1 84.56 103 ALA B N 1
ATOM 4654 C CA . ALA B 1 103 ? 22.328 6.344 -18.266 1 84.56 103 ALA B CA 1
ATOM 4655 C C . ALA B 1 103 ? 22.219 6.426 -16.75 1 84.56 103 ALA B C 1
ATOM 4657 O O . ALA B 1 103 ? 22.938 7.184 -16.109 1 84.56 103 ALA B O 1
ATOM 4658 N N . ARG B 1 104 ? 21.375 5.652 -16.25 1 85.25 104 ARG B N 1
ATOM 4659 C CA . ARG B 1 104 ? 21.156 5.648 -14.812 1 85.25 104 ARG B CA 1
ATOM 4660 C C . ARG B 1 104 ? 22.375 5.078 -14.078 1 85.25 104 ARG B C 1
ATOM 4662 O O . ARG B 1 104 ? 22.828 5.645 -13.086 1 85.25 104 ARG B O 1
ATOM 4669 N N . GLU B 1 105 ? 22.828 4.059 -14.57 1 86.75 105 GLU B N 1
ATOM 4670 C CA . GLU B 1 105 ? 23.969 3.416 -13.93 1 86.75 105 GLU B CA 1
ATOM 4671 C C . GLU B 1 105 ? 25.188 4.324 -13.938 1 86.75 105 GLU B C 1
ATOM 4673 O O . GLU B 1 105 ? 25.891 4.457 -12.93 1 86.75 105 GLU B O 1
ATOM 4678 N N . CYS B 1 106 ? 25.359 4.914 -15.039 1 89.25 106 CYS B N 1
ATOM 4679 C CA . CYS B 1 106 ? 26.484 5.836 -15.164 1 89.25 106 CYS B CA 1
ATOM 4680 C C . CYS B 1 106 ? 26.328 7.02 -14.219 1 89.25 106 CYS B C 1
ATOM 4682 O O . CYS B 1 106 ? 27.297 7.434 -13.57 1 89.25 106 CYS B O 1
ATOM 4684 N N . ARG B 1 107 ? 25.156 7.504 -14.133 1 92.44 107 ARG B N 1
ATOM 4685 C CA . ARG B 1 107 ? 24.859 8.648 -13.281 1 92.44 107 ARG B CA 1
ATOM 4686 C C . ARG B 1 107 ? 25.125 8.32 -11.812 1 92.44 107 ARG B C 1
ATOM 4688 O O . ARG B 1 107 ? 25.766 9.094 -11.102 1 92.44 107 ARG B O 1
ATOM 4695 N N . TYR B 1 108 ? 24.688 7.215 -11.398 1 93.38 108 TYR B N 1
ATOM 4696 C CA . TYR B 1 108 ? 24.797 6.867 -9.984 1 93.38 108 TYR B CA 1
ATOM 4697 C C . TYR B 1 108 ? 26.234 6.488 -9.633 1 93.38 108 TYR B C 1
ATOM 4699 O O . TYR B 1 108 ? 26.703 6.746 -8.523 1 93.38 108 TYR B O 1
ATOM 4707 N N . GLN B 1 109 ? 26.906 5.926 -10.602 1 92.31 109 GLN B N 1
ATOM 4708 C CA . GLN B 1 109 ? 28.344 5.707 -10.398 1 92.31 109 GLN B CA 1
ATOM 4709 C C . GLN B 1 109 ? 29.078 7.027 -10.25 1 92.31 109 GLN B C 1
ATOM 4711 O O . GLN B 1 109 ? 29.953 7.164 -9.383 1 92.31 109 GLN B O 1
ATOM 4716 N N . PHE B 1 110 ? 28.75 7.941 -11.078 1 94.62 110 PHE B N 1
ATOM 4717 C CA . PHE B 1 110 ? 29.328 9.273 -11.008 1 94.62 110 PHE B CA 1
ATOM 4718 C C . PHE B 1 110 ? 29.031 9.93 -9.664 1 94.62 110 PHE B C 1
ATOM 4720 O O . PHE B 1 110 ? 29.922 10.5 -9.031 1 94.62 110 PHE B O 1
ATOM 4727 N N . TYR B 1 111 ? 27.766 9.836 -9.219 1 96.56 111 TYR B N 1
ATOM 4728 C CA . TYR B 1 111 ? 27.391 10.398 -7.934 1 96.56 111 TYR B CA 1
ATOM 4729 C C . TYR B 1 111 ? 28.188 9.773 -6.801 1 96.56 111 TYR B C 1
ATOM 4731 O O . TYR B 1 111 ? 28.594 10.461 -5.863 1 96.56 111 TYR B O 1
ATOM 4739 N N . GLU B 1 112 ? 28.375 8.5 -6.879 1 96.56 112 GLU B N 1
ATOM 4740 C CA . GLU B 1 112 ? 29.141 7.805 -5.859 1 96.56 112 GLU B CA 1
ATOM 4741 C C . GLU B 1 112 ? 30.578 8.328 -5.801 1 96.56 112 GLU B C 1
ATOM 4743 O O . GLU B 1 112 ? 31.125 8.547 -4.719 1 96.56 112 GLU B O 1
ATOM 4748 N N . ASP B 1 113 ? 31.172 8.508 -6.957 1 96.62 113 ASP B N 1
ATOM 4749 C CA . ASP B 1 113 ? 32.531 9.016 -7.051 1 96.62 113 ASP B CA 1
ATOM 4750 C C . ASP B 1 113 ? 32.656 10.422 -6.465 1 96.62 113 ASP B C 1
ATOM 4752 O O . ASP B 1 113 ? 33.594 10.727 -5.758 1 96.62 113 ASP B O 1
ATOM 4756 N N . VAL B 1 114 ? 31.719 11.227 -6.789 1 96.94 114 VAL B N 1
ATOM 4757 C CA . VAL B 1 114 ? 31.734 12.609 -6.309 1 96.94 114 VAL B CA 1
ATOM 4758 C C . VAL B 1 114 ? 31.562 12.625 -4.793 1 96.94 114 VAL B C 1
ATOM 4760 O O . VAL B 1 114 ? 32.219 13.414 -4.102 1 96.94 114 VAL B O 1
ATOM 4763 N N . MET B 1 115 ? 30.703 11.797 -4.285 1 97.5 115 MET B N 1
ATOM 4764 C CA . MET B 1 115 ? 30.484 11.695 -2.844 1 97.5 115 MET B CA 1
ATOM 4765 C C . MET B 1 115 ? 31.781 11.312 -2.129 1 97.5 115 MET B C 1
ATOM 4767 O O . MET B 1 115 ? 32.125 11.898 -1.104 1 97.5 115 MET B O 1
ATOM 4771 N N . LYS B 1 116 ? 32.438 10.398 -2.658 1 96.62 116 LYS B N 1
ATOM 4772 C CA . LYS B 1 116 ? 33.719 9.945 -2.074 1 96.62 116 LYS B CA 1
ATOM 4773 C C . LYS B 1 116 ? 34.781 11.047 -2.145 1 96.62 116 LYS B C 1
ATOM 4775 O O . LYS B 1 116 ? 35.469 11.297 -1.165 1 96.62 116 LYS B O 1
ATOM 4780 N N . LYS B 1 117 ? 34.844 11.664 -3.268 1 96.38 117 LYS B N 1
ATOM 4781 C CA . LYS B 1 117 ? 35.875 12.68 -3.518 1 96.38 117 LYS B CA 1
ATOM 4782 C C . LYS B 1 117 ? 35.719 13.859 -2.559 1 96.38 117 LYS B C 1
ATOM 4784 O O . LYS B 1 117 ? 36.719 14.406 -2.072 1 96.38 117 LYS B O 1
ATOM 4789 N N . HIS B 1 118 ? 34.531 14.266 -2.291 1 96.44 118 HIS B N 1
ATOM 4790 C CA . HIS B 1 118 ? 34.281 15.469 -1.512 1 96.44 118 HIS B CA 1
ATOM 4791 C C . HIS B 1 118 ? 33.812 15.125 -0.104 1 96.44 118 HIS B C 1
ATOM 4793 O O . HIS B 1 118 ? 33.281 15.992 0.614 1 96.44 118 HIS B O 1
ATOM 4799 N N . ASN B 1 119 ? 33.812 13.836 0.333 1 95.69 119 ASN B N 1
ATOM 4800 C CA . ASN B 1 119 ? 33.312 13.375 1.617 1 95.69 119 ASN B CA 1
ATOM 4801 C C . ASN B 1 119 ? 31.859 13.805 1.822 1 95.69 119 ASN B C 1
ATOM 4803 O O . ASN B 1 119 ? 31.516 14.391 2.852 1 95.69 119 ASN B O 1
ATOM 4807 N N . GLY B 1 120 ? 31.172 13.609 0.747 1 96.81 120 GLY B N 1
ATOM 4808 C CA . GLY B 1 120 ? 29.766 13.953 0.793 1 96.81 120 GLY B CA 1
ATOM 4809 C C . GLY B 1 120 ? 28.984 13.117 1.787 1 96.81 120 GLY B C 1
ATOM 4810 O O . GLY B 1 120 ? 29.188 11.906 1.884 1 96.81 120 GLY B O 1
ATOM 4811 N N . THR B 1 121 ? 28.094 13.789 2.576 1 97.75 121 THR B N 1
ATOM 4812 C CA . THR B 1 121 ? 27.25 13.07 3.531 1 97.75 121 THR B CA 1
ATOM 4813 C C . THR B 1 121 ? 25.844 12.867 2.969 1 97.75 121 THR B C 1
ATOM 4815 O O . THR B 1 121 ? 25.125 11.961 3.387 1 97.75 121 THR B O 1
ATOM 4818 N N . LYS B 1 122 ? 25.5 13.758 2.047 1 98.44 122 LYS B N 1
ATOM 4819 C CA . LYS B 1 122 ? 24.172 13.688 1.437 1 98.44 122 LYS B CA 1
ATOM 4820 C C . LYS B 1 122 ? 24.25 13.898 -0.074 1 98.44 122 LYS B C 1
ATOM 4822 O O . LYS B 1 122 ? 25.016 14.734 -0.553 1 98.44 122 LYS B O 1
ATOM 4827 N N . LEU B 1 123 ? 23.531 13.078 -0.8 1 98.5 123 LEU B N 1
ATOM 4828 C CA . LEU B 1 123 ? 23.234 13.328 -2.209 1 98.5 123 LEU B CA 1
ATOM 4829 C C . LEU B 1 123 ? 21.797 13.781 -2.396 1 98.5 123 LEU B C 1
ATOM 4831 O O . LEU B 1 123 ? 20.859 13.023 -2.129 1 98.5 123 LEU B O 1
ATOM 4835 N N . ALA B 1 124 ? 21.594 14.984 -2.844 1 98.5 124 ALA B N 1
ATOM 4836 C CA . ALA B 1 124 ? 20.25 15.531 -3.018 1 98.5 124 ALA B CA 1
ATOM 4837 C C . ALA B 1 124 ? 19.828 15.484 -4.48 1 98.5 124 ALA B C 1
ATOM 4839 O O . ALA B 1 124 ? 20.531 15.977 -5.359 1 98.5 124 ALA B O 1
ATOM 4840 N N . LEU B 1 125 ? 18.719 14.891 -4.711 1 98 125 LEU B N 1
ATOM 4841 C CA . LEU B 1 125 ? 18.125 14.844 -6.047 1 98 125 LEU B CA 1
ATOM 4842 C C . LEU B 1 125 ? 16.797 15.609 -6.082 1 98 125 LEU B C 1
ATOM 4844 O O . LEU B 1 125 ? 16.141 15.758 -5.051 1 98 125 LEU B O 1
ATOM 4848 N N . ALA B 1 126 ? 16.375 16.031 -7.254 1 97.44 126 ALA B N 1
ATOM 4849 C CA . ALA B 1 126 ? 15.273 16.984 -7.355 1 97.44 126 ALA B CA 1
ATOM 4850 C C . ALA B 1 126 ? 13.984 16.266 -7.77 1 97.44 126 ALA B C 1
ATOM 4852 O O . ALA B 1 126 ? 13.156 16.844 -8.477 1 97.44 126 ALA B O 1
ATOM 4853 N N . HIS B 1 127 ? 13.906 15.055 -7.406 1 96.94 127 HIS B N 1
ATOM 4854 C CA . HIS B 1 127 ? 12.625 14.391 -7.625 1 96.94 127 HIS B CA 1
ATOM 4855 C C . HIS B 1 127 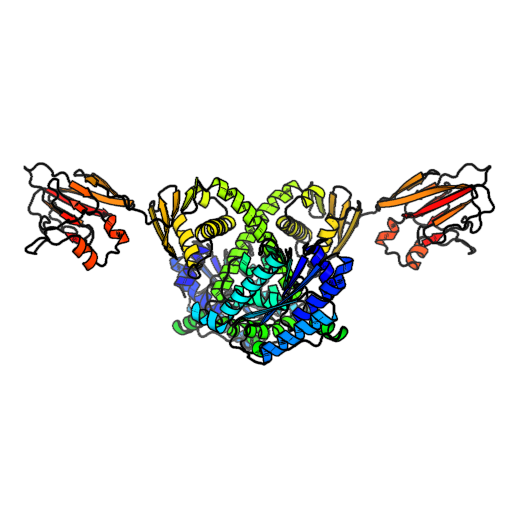? 11.508 15.062 -6.828 1 96.94 127 HIS B C 1
ATOM 4857 O O . HIS B 1 127 ? 11.711 15.453 -5.676 1 96.94 127 HIS B O 1
ATOM 4863 N N . HIS B 1 128 ? 10.391 15.25 -7.449 1 97.5 128 HIS B N 1
ATOM 4864 C CA . HIS B 1 128 ? 9.305 15.969 -6.797 1 97.5 128 HIS B CA 1
ATOM 4865 C C . HIS B 1 128 ? 8.039 15.125 -6.738 1 97.5 128 HIS B C 1
ATOM 4867 O O . HIS B 1 128 ? 8.07 13.93 -7.051 1 97.5 128 HIS B O 1
ATOM 4873 N N . GLY B 1 129 ? 6.945 15.688 -6.301 1 96.56 129 GLY B N 1
ATOM 4874 C CA . GLY B 1 129 ? 5.711 14.969 -6.051 1 96.56 129 GLY B CA 1
ATOM 4875 C C . GLY B 1 129 ? 5.133 14.32 -7.297 1 96.56 129 GLY B C 1
ATOM 4876 O O . GLY B 1 129 ? 4.574 13.227 -7.234 1 96.56 129 GLY B O 1
ATOM 4877 N N . ASP B 1 130 ? 5.266 14.969 -8.406 1 96.56 130 ASP B N 1
ATOM 4878 C CA . ASP B 1 130 ? 4.754 14.414 -9.656 1 96.56 130 ASP B CA 1
ATOM 4879 C C . ASP B 1 130 ? 5.535 13.164 -10.062 1 96.56 130 ASP B C 1
ATOM 4881 O O . ASP B 1 130 ? 4.953 12.203 -10.57 1 96.56 130 ASP B O 1
ATOM 4885 N N . ASP B 1 131 ? 6.832 13.273 -9.781 1 95.75 131 ASP B N 1
ATOM 4886 C CA . ASP B 1 131 ? 7.652 12.094 -10.047 1 95.75 131 ASP B CA 1
ATOM 4887 C C . ASP B 1 131 ? 7.203 10.914 -9.188 1 95.75 131 ASP B C 1
ATOM 4889 O O . ASP B 1 131 ? 7.262 9.758 -9.617 1 95.75 131 ASP B O 1
ATOM 4893 N N . GLN B 1 132 ? 6.836 11.234 -7.988 1 97.38 132 GLN B N 1
ATOM 4894 C CA . GLN B 1 132 ? 6.371 10.203 -7.066 1 97.38 132 GLN B CA 1
ATOM 4895 C C . GLN B 1 132 ? 5.137 9.492 -7.609 1 97.38 132 GLN B C 1
ATOM 4897 O O . GLN B 1 132 ? 5.059 8.266 -7.574 1 97.38 132 GLN B O 1
ATOM 4902 N N . VAL B 1 133 ? 4.176 10.25 -8.117 1 97.19 133 VAL B N 1
ATOM 4903 C CA . VAL B 1 133 ? 2.949 9.703 -8.688 1 97.19 133 VAL B CA 1
ATOM 4904 C C . VAL B 1 133 ? 3.289 8.797 -9.867 1 97.19 133 VAL B C 1
ATOM 4906 O O . VAL B 1 133 ? 2.793 7.668 -9.953 1 97.19 133 VAL B O 1
ATOM 4909 N N . GLU B 1 134 ? 4.191 9.305 -10.734 1 96.06 134 GLU B N 1
ATOM 4910 C CA . GLU B 1 134 ? 4.609 8.531 -11.898 1 96.06 134 GLU B CA 1
ATOM 4911 C C . GLU B 1 134 ? 5.234 7.203 -11.477 1 96.06 134 GLU B C 1
ATOM 4913 O O . GLU B 1 134 ? 4.895 6.148 -12.023 1 96.06 134 GLU B O 1
ATOM 4918 N N . THR B 1 135 ? 6.105 7.301 -10.492 1 95.44 135 THR B N 1
ATOM 4919 C CA . THR B 1 135 ? 6.859 6.133 -10.062 1 95.44 135 THR B CA 1
ATOM 4920 C C . THR B 1 135 ? 5.934 5.082 -9.453 1 95.44 135 THR B C 1
ATOM 4922 O O . THR B 1 135 ? 6.035 3.898 -9.773 1 95.44 135 THR B O 1
ATOM 4925 N N . ILE B 1 136 ? 5.039 5.473 -8.625 1 96.56 136 ILE B N 1
ATOM 4926 C CA . ILE B 1 136 ? 4.129 4.543 -7.969 1 96.56 136 ILE B CA 1
ATOM 4927 C C . ILE B 1 136 ? 3.227 3.883 -9.008 1 96.56 136 ILE B C 1
ATOM 4929 O O . ILE B 1 136 ? 3.049 2.662 -9 1 96.56 136 ILE B O 1
ATOM 4933 N N . LEU B 1 137 ? 2.725 4.668 -9.93 1 96.44 137 LEU B N 1
ATOM 4934 C CA . LEU B 1 137 ? 1.863 4.125 -10.977 1 96.44 137 LEU B CA 1
ATOM 4935 C C . LEU B 1 137 ? 2.625 3.131 -11.844 1 96.44 137 LEU B C 1
ATOM 4937 O O . LEU B 1 137 ? 2.104 2.064 -12.18 1 96.44 137 LEU B O 1
ATOM 4941 N N . MET B 1 138 ? 3.824 3.482 -12.195 1 93.81 138 MET B N 1
ATOM 4942 C CA . MET B 1 138 ? 4.656 2.605 -13.016 1 93.81 138 MET B CA 1
ATOM 4943 C C . MET B 1 138 ? 4.902 1.276 -12.312 1 93.81 138 MET B C 1
ATOM 4945 O O . MET B 1 138 ? 4.773 0.213 -12.922 1 93.81 138 MET B O 1
ATOM 4949 N N . ARG B 1 139 ? 5.215 1.363 -11.062 1 92.69 139 ARG B N 1
ATOM 4950 C CA . ARG B 1 139 ? 5.586 0.169 -10.305 1 92.69 139 ARG B CA 1
ATOM 4951 C C . ARG B 1 139 ? 4.367 -0.712 -10.047 1 92.69 139 ARG B C 1
ATOM 4953 O O . ARG B 1 139 ? 4.457 -1.94 -10.109 1 92.69 139 ARG B O 1
ATOM 4960 N N . LEU B 1 140 ? 3.254 -0.134 -9.758 1 93.5 140 LEU B N 1
ATOM 4961 C CA . LEU B 1 140 ? 2.027 -0.903 -9.578 1 93.5 140 LEU B CA 1
ATOM 4962 C C . LEU B 1 140 ? 1.634 -1.609 -10.875 1 93.5 140 LEU B C 1
ATOM 4964 O O . LEU B 1 140 ? 1.18 -2.756 -10.844 1 93.5 140 LEU B O 1
ATOM 4968 N N . THR B 1 141 ? 1.822 -0.9 -11.992 1 93.44 141 THR B N 1
ATOM 4969 C CA . THR B 1 141 ? 1.461 -1.45 -13.297 1 93.44 141 THR B CA 1
ATOM 4970 C C . THR B 1 141 ? 2.354 -2.637 -13.648 1 93.44 141 THR B C 1
ATOM 4972 O O . THR B 1 141 ? 1.883 -3.631 -14.203 1 93.44 141 THR B O 1
ATOM 4975 N N . ARG B 1 142 ? 3.572 -2.562 -13.32 1 88.94 142 ARG B N 1
ATOM 4976 C CA . ARG B 1 142 ? 4.547 -3.604 -13.633 1 88.94 142 ARG B CA 1
ATOM 4977 C C . ARG B 1 142 ? 4.445 -4.762 -12.648 1 88.94 142 ARG B C 1
ATOM 4979 O O . ARG B 1 142 ? 4.832 -5.887 -12.961 1 88.94 142 ARG B O 1
ATOM 4986 N N . GLY B 1 143 ? 3.879 -4.512 -11.57 1 85.88 143 GLY B N 1
ATOM 4987 C CA . GLY B 1 143 ? 3.963 -5.465 -10.477 1 85.88 143 GLY B CA 1
ATOM 4988 C C . GLY B 1 143 ? 5.215 -5.301 -9.633 1 85.88 143 GLY B C 1
ATOM 4989 O O . GLY B 1 143 ? 6.32 -5.203 -10.172 1 85.88 143 GLY B O 1
ATOM 4990 N N . THR B 1 144 ? 5.02 -5.141 -8.305 1 85.12 144 THR B N 1
ATOM 4991 C CA . THR B 1 144 ? 6.168 -4.84 -7.453 1 85.12 144 THR B CA 1
ATOM 4992 C C . THR B 1 144 ? 5.926 -5.324 -6.023 1 85.12 144 THR B C 1
ATOM 4994 O O . THR B 1 144 ? 4.859 -5.863 -5.719 1 85.12 144 THR B O 1
ATOM 4997 N N . THR B 1 145 ? 7.016 -5.281 -5.215 1 83.31 145 THR B N 1
ATOM 4998 C CA . THR B 1 145 ? 6.914 -5.547 -3.785 1 83.31 145 THR B CA 1
ATOM 4999 C C . THR B 1 145 ? 6.27 -4.367 -3.061 1 83.31 145 THR B C 1
ATOM 5001 O O . THR B 1 145 ? 6.07 -3.305 -3.65 1 83.31 145 THR B O 1
ATOM 5004 N N . MET B 1 146 ? 5.934 -4.555 -1.841 1 88.75 146 MET B N 1
ATOM 5005 C CA . MET B 1 146 ? 5.34 -3.475 -1.058 1 88.75 146 MET B CA 1
ATOM 5006 C C . MET B 1 146 ? 6.305 -2.297 -0.936 1 88.75 146 MET B C 1
ATOM 5008 O O . MET B 1 146 ? 5.887 -1.14 -0.999 1 88.75 146 MET B O 1
ATOM 5012 N N . LYS B 1 147 ? 7.57 -2.627 -0.746 1 87.94 147 LYS B N 1
ATOM 5013 C CA . LYS B 1 147 ? 8.578 -1.575 -0.703 1 87.94 147 LYS B CA 1
ATOM 5014 C C . LYS B 1 147 ? 8.609 -0.791 -2.012 1 87.94 147 LYS B C 1
ATOM 5016 O O . LYS B 1 147 ? 8.734 0.437 -2.002 1 87.94 147 LYS B O 1
ATOM 5021 N N . GLY B 1 148 ? 8.523 -1.555 -3.098 1 89.75 148 GLY B N 1
ATOM 5022 C CA . GLY B 1 148 ? 8.484 -0.915 -4.402 1 89.75 148 GLY B CA 1
ATOM 5023 C C . GLY B 1 148 ? 7.242 -0.078 -4.625 1 89.75 148 GLY B C 1
ATOM 5024 O O . GLY B 1 148 ? 7.309 0.997 -5.227 1 89.75 148 GLY B O 1
ATOM 5025 N N . ALA B 1 149 ? 6.148 -0.561 -4.129 1 93.38 149 ALA B N 1
ATOM 5026 C CA . ALA B 1 149 ? 4.871 0.122 -4.312 1 93.38 149 ALA B CA 1
ATOM 5027 C C . ALA B 1 149 ? 4.859 1.468 -3.592 1 93.38 149 ALA B C 1
ATOM 5029 O O . ALA B 1 149 ? 4.066 2.354 -3.93 1 93.38 149 ALA B O 1
ATOM 5030 N N . ALA B 1 150 ? 5.762 1.618 -2.613 1 94.5 150 ALA B N 1
ATOM 5031 C CA . ALA B 1 150 ? 5.836 2.852 -1.835 1 94.5 150 ALA B CA 1
ATOM 5032 C C . ALA B 1 150 ? 6.523 3.959 -2.627 1 94.5 150 ALA B C 1
ATOM 5034 O O . ALA B 1 150 ? 6.52 5.121 -2.213 1 94.5 150 ALA B O 1
ATOM 5035 N N . GLY B 1 151 ? 7.027 3.674 -3.766 1 94.88 151 GLY B N 1
ATOM 5036 C CA . GLY B 1 151 ? 7.68 4.691 -4.578 1 94.88 151 GLY B CA 1
ATOM 5037 C C . GLY B 1 151 ? 9.039 5.102 -4.043 1 94.88 151 GLY B C 1
ATOM 5038 O O . GLY B 1 151 ? 9.836 4.254 -3.631 1 94.88 151 GLY B O 1
ATOM 5039 N N . MET B 1 152 ? 9.344 6.367 -4.133 1 95.62 152 MET B N 1
ATOM 5040 C CA . MET B 1 152 ? 10.648 6.887 -3.734 1 95.62 152 MET B CA 1
ATOM 5041 C C . MET B 1 152 ? 10.641 7.316 -2.271 1 95.62 152 MET B C 1
ATOM 5043 O O . MET B 1 152 ? 9.758 8.062 -1.844 1 95.62 152 MET B O 1
ATOM 5047 N N . ALA B 1 153 ? 11.633 6.879 -1.608 1 95.81 153 ALA B N 1
ATOM 5048 C CA . ALA B 1 153 ? 11.781 7.285 -0.213 1 95.81 153 ALA B CA 1
ATOM 5049 C C . ALA B 1 153 ? 12.391 8.68 -0.108 1 95.81 153 ALA B C 1
ATOM 5051 O O . ALA B 1 153 ? 13.234 9.055 -0.925 1 95.81 153 ALA B O 1
ATOM 5052 N N . PRO B 1 154 ? 11.977 9.406 0.868 1 96.56 154 PRO B N 1
ATOM 5053 C CA . PRO B 1 154 ? 12.617 10.711 1.068 1 96.56 154 PRO B CA 1
ATOM 5054 C C . PRO B 1 154 ? 14.125 10.602 1.28 1 96.56 154 PRO B C 1
ATOM 5056 O O . PRO B 1 154 ? 14.867 11.492 0.867 1 96.56 154 PRO B O 1
ATOM 5059 N N . SER B 1 155 ? 14.492 9.539 1.927 1 96.69 155 SER B N 1
ATOM 5060 C CA . SER B 1 155 ? 15.906 9.305 2.191 1 96.69 155 SER B CA 1
ATOM 5061 C C . SER B 1 155 ? 16.25 7.824 2.135 1 96.69 155 SER B C 1
ATOM 5063 O O . SER B 1 155 ? 15.43 6.977 2.502 1 96.69 155 SER B O 1
ATOM 5065 N N . ARG B 1 156 ? 17.453 7.508 1.62 1 93.5 156 ARG B N 1
ATOM 5066 C CA . ARG B 1 156 ? 17.984 6.145 1.639 1 93.5 156 ARG B CA 1
ATOM 5067 C C . ARG B 1 156 ? 19.5 6.145 1.704 1 93.5 156 ARG B C 1
ATOM 5069 O O . ARG B 1 156 ? 20.156 7.113 1.296 1 93.5 156 ARG B O 1
ATOM 5076 N N . SER B 1 157 ? 20.062 5.082 2.197 1 93.56 157 SER B N 1
ATOM 5077 C CA . SER B 1 157 ? 21.516 4.969 2.262 1 93.56 157 SER B CA 1
ATOM 5078 C C . SER B 1 157 ? 22.141 4.941 0.865 1 93.56 157 SER B C 1
ATOM 5080 O O . SER B 1 157 ? 21.594 4.32 -0.048 1 93.56 157 SER B O 1
ATOM 5082 N N . PHE B 1 158 ? 23.25 5.66 0.742 1 94.62 158 PHE B N 1
ATOM 5083 C CA . PHE B 1 158 ? 23.938 5.727 -0.545 1 94.62 158 PHE B CA 1
ATOM 5084 C C . PHE B 1 158 ? 25.391 6.148 -0.366 1 94.62 158 PHE B C 1
ATOM 5086 O O . PHE B 1 158 ? 25.672 7.18 0.25 1 94.62 158 PHE B O 1
ATOM 5093 N N . ALA B 1 159 ? 26.312 5.422 -0.87 1 94.62 159 ALA B N 1
ATOM 5094 C CA . ALA B 1 159 ? 27.734 5.734 -0.942 1 94.62 159 ALA B CA 1
ATOM 5095 C C . ALA B 1 159 ? 28.25 6.207 0.409 1 94.62 159 ALA B C 1
ATOM 5097 O O . ALA B 1 159 ? 28.906 7.25 0.495 1 94.62 159 ALA B O 1
ATOM 5098 N N . GLY B 1 160 ? 27.953 5.527 1.461 1 92.44 160 GLY B N 1
ATOM 5099 C CA . GLY B 1 160 ? 28.438 5.84 2.797 1 92.44 160 GLY B CA 1
ATOM 5100 C C . GLY B 1 160 ? 27.672 6.965 3.461 1 92.44 160 GLY B C 1
ATOM 5101 O O . GLY B 1 160 ? 27.859 7.246 4.645 1 92.44 160 GLY B O 1
ATOM 5102 N N . GLY B 1 161 ? 26.828 7.637 2.715 1 96.19 161 GLY B N 1
ATOM 5103 C CA . GLY B 1 161 ? 25.906 8.648 3.213 1 96.19 161 GLY B CA 1
ATOM 5104 C C . GLY B 1 161 ? 24.453 8.336 2.916 1 96.19 161 GLY B C 1
ATOM 5105 O O . GLY B 1 161 ? 24.016 7.199 3.104 1 96.19 161 GLY B O 1
ATOM 5106 N N . SER B 1 162 ? 23.781 9.492 2.537 1 97.5 162 SER B N 1
ATOM 5107 C CA . SER B 1 162 ? 22.375 9.273 2.244 1 97.5 162 SER B CA 1
ATOM 5108 C C . SER B 1 162 ? 21.938 10.031 0.993 1 97.5 162 SER B C 1
ATOM 5110 O O . SER B 1 162 ? 22.438 11.133 0.726 1 97.5 162 SER B O 1
ATOM 5112 N N . LEU B 1 163 ? 21.125 9.391 0.222 1 98 163 LEU B N 1
ATOM 5113 C CA . LEU B 1 163 ? 20.438 10.055 -0.878 1 98 163 LEU B CA 1
ATOM 5114 C C . LEU B 1 163 ? 19.109 10.648 -0.409 1 98 163 LEU B C 1
ATOM 5116 O O . LEU B 1 163 ? 18.297 9.953 0.205 1 98 163 LEU B O 1
ATOM 5120 N N . ILE B 1 164 ? 18.906 11.953 -0.636 1 98.38 164 ILE B N 1
ATOM 5121 C CA . ILE B 1 164 ? 17.719 12.617 -0.119 1 98.38 164 ILE B CA 1
ATOM 5122 C C . ILE B 1 164 ? 16.953 13.266 -1.269 1 98.38 164 ILE B C 1
ATOM 5124 O O . ILE B 1 164 ? 17.531 13.625 -2.289 1 98.38 164 ILE B O 1
ATOM 5128 N N . ARG B 1 165 ? 15.656 13.414 -1.078 1 98.38 165 ARG B N 1
ATOM 5129 C CA . ARG B 1 165 ? 14.773 14 -2.074 1 98.38 165 ARG B CA 1
ATOM 5130 C C . ARG B 1 165 ? 13.867 15.062 -1.444 1 98.38 165 ARG B C 1
ATOM 5132 O O . ARG B 1 165 ? 12.672 14.836 -1.274 1 98.38 165 ARG B O 1
ATOM 5139 N N . PRO B 1 166 ? 14.359 16.203 -1.255 1 97.69 166 PRO B N 1
ATOM 5140 C CA . PRO B 1 166 ? 13.641 17.25 -0.516 1 97.69 166 PRO B CA 1
ATOM 5141 C C . PRO B 1 166 ? 12.406 17.75 -1.256 1 97.69 166 PRO B C 1
ATOM 5143 O O . PRO B 1 166 ? 11.484 18.281 -0.634 1 97.69 166 PRO B O 1
ATOM 5146 N N . PHE B 1 167 ? 12.273 17.562 -2.576 1 97.94 167 PHE B N 1
ATOM 5147 C CA . PHE B 1 167 ? 11.227 18.156 -3.387 1 97.94 167 PHE B CA 1
ATOM 5148 C C . PHE B 1 167 ? 10.031 17.219 -3.504 1 97.94 167 PHE B C 1
ATOM 5150 O O . PHE B 1 167 ? 9.055 17.531 -4.188 1 97.94 167 PHE B O 1
ATOM 5157 N N . LEU B 1 168 ? 9.992 16.109 -2.807 1 97.06 168 LEU B N 1
ATOM 5158 C CA . LEU B 1 168 ? 8.938 15.117 -2.959 1 97.06 168 LEU B CA 1
ATOM 5159 C C . LEU B 1 168 ? 7.586 15.688 -2.545 1 97.06 168 LEU B C 1
ATOM 5161 O O . LEU B 1 168 ? 6.539 15.164 -2.926 1 97.06 168 LEU B O 1
ATOM 5165 N N . THR B 1 169 ? 7.551 16.734 -1.81 1 93.56 169 THR B N 1
ATOM 5166 C CA . THR B 1 169 ? 6.316 17.344 -1.331 1 93.56 169 THR B CA 1
ATOM 5167 C C . THR B 1 169 ? 5.789 18.359 -2.338 1 93.56 169 THR B C 1
ATOM 5169 O O . THR B 1 169 ? 4.645 18.812 -2.238 1 93.56 169 THR B O 1
ATOM 5172 N N . LEU B 1 170 ? 6.535 18.641 -3.391 1 96.12 170 LEU B N 1
ATOM 5173 C CA . LEU B 1 170 ? 6.199 19.75 -4.289 1 96.12 170 LEU B CA 1
ATOM 5174 C C . LEU B 1 170 ? 5.574 19.219 -5.578 1 96.12 170 LEU B C 1
ATOM 5176 O O . LEU B 1 170 ? 5.836 18.078 -5.984 1 96.12 170 LEU B O 1
ATOM 5180 N N . LYS B 1 171 ? 4.719 20.047 -6.148 1 94.38 171 LYS B N 1
ATOM 5181 C CA . LYS B 1 171 ? 4.285 19.797 -7.52 1 94.38 171 LYS B CA 1
ATOM 5182 C C . LYS B 1 171 ? 5.168 20.547 -8.523 1 94.38 171 LYS B C 1
ATOM 5184 O O . LYS B 1 171 ? 5.809 21.547 -8.172 1 94.38 171 LYS B O 1
ATOM 5189 N N . LYS B 1 172 ? 5.18 20.156 -9.727 1 94.19 172 LYS B N 1
ATOM 5190 C CA . LYS B 1 172 ? 6.004 20.719 -10.789 1 94.19 172 LYS B CA 1
ATOM 5191 C C . LYS B 1 172 ? 5.734 22.219 -10.953 1 94.19 172 LYS B C 1
ATOM 5193 O O . LYS B 1 172 ? 6.668 23 -11.125 1 94.19 172 LYS B O 1
ATOM 5198 N N . ASP B 1 173 ? 4.504 22.641 -10.82 1 94.19 173 ASP B N 1
ATOM 5199 C CA . ASP B 1 173 ? 4.113 24.031 -11.008 1 94.19 173 ASP B CA 1
ATOM 5200 C C . ASP B 1 173 ? 4.77 24.938 -9.969 1 94.19 173 ASP B C 1
ATOM 5202 O O . ASP B 1 173 ? 5.141 26.062 -10.266 1 94.19 173 ASP B O 1
ATOM 5206 N N . GLU B 1 174 ? 4.875 24.469 -8.797 1 95.44 174 GLU B N 1
ATOM 5207 C CA . GLU B 1 174 ? 5.516 25.234 -7.727 1 95.44 174 GLU B CA 1
ATOM 5208 C C . GLU B 1 174 ? 6.988 25.484 -8.031 1 95.44 174 GLU B C 1
ATOM 5210 O O . GLU B 1 174 ? 7.516 26.562 -7.746 1 95.44 174 GLU B O 1
ATOM 5215 N N . ILE B 1 175 ? 7.621 24.531 -8.625 1 96.56 175 ILE B N 1
ATOM 5216 C CA . ILE B 1 175 ? 9.031 24.641 -8.969 1 96.56 175 ILE B CA 1
ATOM 5217 C C . ILE B 1 175 ? 9.211 25.625 -10.125 1 96.56 175 ILE B C 1
ATOM 5219 O O . ILE B 1 175 ? 10.148 26.422 -10.125 1 96.56 175 ILE B O 1
ATOM 5223 N N . GLU B 1 176 ? 8.344 25.578 -11.062 1 95 176 GLU B N 1
ATOM 5224 C CA . GLU B 1 176 ? 8.398 26.5 -12.195 1 95 176 GLU B CA 1
ATOM 5225 C C . GLU B 1 176 ? 8.211 27.938 -11.75 1 95 176 GLU B C 1
ATOM 5227 O O . GLU B 1 176 ? 8.906 28.844 -12.227 1 95 176 GLU B O 1
ATOM 5232 N N . VAL B 1 177 ? 7.305 28.156 -10.867 1 96 177 VAL B N 1
ATOM 5233 C CA . VAL B 1 177 ? 7.074 29.484 -10.32 1 96 177 VAL B CA 1
ATOM 5234 C C . VAL B 1 177 ? 8.32 29.969 -9.586 1 96 177 VAL B C 1
ATOM 5236 O O . VAL B 1 177 ? 8.695 31.141 -9.68 1 96 177 VAL B O 1
ATOM 5239 N N . TYR B 1 178 ? 8.906 29.078 -8.906 1 96.06 178 TYR B N 1
ATOM 5240 C CA . TYR B 1 178 ? 10.148 29.391 -8.203 1 96.06 178 TYR B CA 1
ATOM 5241 C C . TYR B 1 178 ? 11.234 29.812 -9.18 1 96.06 178 TYR B C 1
ATOM 5243 O O . TYR B 1 178 ? 11.938 30.797 -8.953 1 96.06 178 TYR B O 1
ATOM 5251 N N . CYS B 1 179 ? 11.43 29.094 -10.234 1 95.81 179 CYS B N 1
ATOM 5252 C CA . CYS B 1 179 ? 12.43 29.391 -11.25 1 95.81 179 CYS B CA 1
ATOM 5253 C C . CYS B 1 179 ? 12.18 30.766 -11.859 1 95.81 179 CYS B C 1
ATOM 5255 O O . CYS B 1 179 ? 13.117 31.531 -12.094 1 95.81 179 CYS B O 1
ATOM 5257 N N . GLN B 1 180 ? 10.945 31 -12.109 1 95.31 180 GLN B N 1
ATOM 5258 C CA . GLN B 1 180 ? 10.586 32.281 -12.672 1 95.31 180 GLN B CA 1
ATOM 5259 C C . GLN B 1 180 ? 10.859 33.406 -11.688 1 95.31 180 GLN B C 1
ATOM 5261 O O . GLN B 1 180 ? 11.406 34.469 -12.055 1 95.31 180 GLN B O 1
ATOM 5266 N N . HIS B 1 181 ? 10.523 33.25 -10.5 1 95.75 181 HIS B N 1
ATOM 5267 C CA . HIS B 1 181 ? 10.672 34.25 -9.453 1 95.75 181 HIS B CA 1
ATOM 5268 C C . HIS B 1 181 ? 12.133 34.625 -9.25 1 95.75 181 HIS B C 1
ATOM 5270 O O . HIS B 1 181 ? 12.461 35.812 -9.094 1 95.75 181 HIS B O 1
ATOM 5276 N N . TYR B 1 182 ? 13.039 33.656 -9.289 1 94.69 182 TYR B N 1
ATOM 5277 C CA . TYR B 1 182 ? 14.453 33.906 -9.039 1 94.69 182 TYR B CA 1
ATOM 5278 C C . TYR B 1 182 ? 15.234 34 -10.352 1 94.69 182 TYR B C 1
ATOM 5280 O O . TYR B 1 182 ? 16.469 34.031 -10.344 1 94.69 182 TYR B O 1
ATOM 5288 N N . GLU B 1 183 ? 14.609 33.844 -11.445 1 92.88 183 GLU B N 1
ATOM 5289 C CA . GLU B 1 183 ? 15.164 34.031 -12.781 1 92.88 183 GLU B CA 1
ATOM 5290 C C . GLU B 1 183 ? 16.281 33.031 -13.055 1 92.88 183 GLU B C 1
ATOM 5292 O O . GLU B 1 183 ? 17.375 33.406 -13.469 1 92.88 183 GLU B O 1
ATOM 5297 N N . LEU B 1 184 ? 16.203 31.75 -12.805 1 92.19 184 LEU B N 1
ATOM 5298 C CA . LEU B 1 184 ? 17.203 30.703 -12.992 1 92.19 184 LEU B CA 1
ATOM 5299 C C . LEU B 1 184 ? 17.266 30.266 -14.453 1 92.19 184 LEU B C 1
ATOM 5301 O O . LEU B 1 184 ? 18.281 29.703 -14.883 1 92.19 184 LEU B O 1
ATOM 5305 N N . HIS B 1 185 ? 16.578 30.469 -15.383 1 90.19 185 HIS B N 1
ATOM 5306 C CA . HIS B 1 185 ? 16.5 30.172 -16.812 1 90.19 185 HIS B CA 1
ATOM 5307 C C . HIS B 1 185 ? 17 28.766 -17.109 1 90.19 185 HIS B C 1
ATOM 5309 O O . HIS B 1 185 ? 18.047 28.578 -17.734 1 90.19 185 HIS B O 1
ATOM 5315 N N . PRO B 1 186 ? 16.266 27.75 -16.797 1 90.31 186 PRO B N 1
ATOM 5316 C CA . PRO B 1 186 ? 16.672 26.359 -16.984 1 90.31 186 PRO B CA 1
ATOM 5317 C C . PRO B 1 186 ? 16.734 25.953 -18.453 1 90.31 186 PRO B C 1
ATOM 5319 O O . PRO B 1 186 ? 16.125 26.609 -19.312 1 90.31 186 PRO B O 1
ATOM 5322 N N . ARG B 1 187 ? 17.547 24.906 -18.688 1 84.94 187 ARG B N 1
ATOM 5323 C CA . ARG B 1 187 ? 17.625 24.312 -20.016 1 84.94 187 ARG B CA 1
ATOM 5324 C C . ARG B 1 187 ? 16.594 23.188 -20.188 1 84.94 187 ARG B C 1
ATOM 5326 O O . ARG B 1 187 ? 16.438 22.359 -19.281 1 84.94 187 ARG B O 1
ATOM 5333 N N . ILE B 1 188 ? 15.883 23.25 -21.234 1 80.5 188 ILE B N 1
ATOM 5334 C CA . ILE B 1 188 ? 14.844 22.234 -21.438 1 80.5 188 ILE B CA 1
ATOM 5335 C C . ILE B 1 188 ? 15.398 21.078 -22.266 1 80.5 188 ILE B C 1
ATOM 5337 O O . ILE B 1 188 ? 15.984 21.312 -23.328 1 80.5 188 ILE B O 1
ATOM 5341 N N . ASP B 1 189 ? 15.273 19.938 -21.688 1 71.56 189 ASP B N 1
ATOM 5342 C CA . ASP B 1 189 ? 15.695 18.719 -22.375 1 71.56 189 ASP B CA 1
ATOM 5343 C C . ASP B 1 189 ? 14.617 18.219 -23.328 1 71.56 189 ASP B C 1
ATOM 5345 O O . ASP B 1 189 ? 13.531 17.828 -22.891 1 71.56 189 ASP B O 1
ATOM 5349 N N . PRO B 1 190 ? 14.891 18.172 -24.562 1 71 190 PRO B N 1
ATOM 5350 C CA . PRO B 1 190 ? 13.891 17.75 -25.547 1 71 190 PRO B CA 1
ATOM 5351 C C . PRO B 1 190 ? 13.453 16.297 -25.344 1 71 190 PRO B C 1
ATOM 5353 O O . PRO B 1 190 ? 12.375 15.906 -25.781 1 71 190 PRO B O 1
ATOM 5356 N N . SER B 1 191 ? 14.273 15.43 -24.719 1 69.25 191 SER B N 1
ATOM 5357 C CA . SER B 1 191 ? 13.969 14.016 -24.547 1 69.25 191 SER B CA 1
ATOM 5358 C C . SER B 1 191 ? 12.82 13.812 -23.562 1 69.25 191 SER B C 1
ATOM 5360 O O . SER B 1 191 ? 12.219 12.734 -23.516 1 69.25 191 SER B O 1
ATOM 5362 N N . ASN B 1 192 ? 12.406 14.812 -22.953 1 71.5 192 ASN B N 1
ATOM 5363 C CA . ASN B 1 192 ? 11.352 14.742 -21.953 1 71.5 192 ASN B CA 1
ATOM 5364 C C . ASN B 1 192 ? 9.977 14.539 -22.594 1 71.5 192 ASN B C 1
ATOM 5366 O O . ASN B 1 192 ? 9.023 14.156 -21.922 1 71.5 192 ASN B O 1
ATOM 5370 N N . SER B 1 193 ? 9.984 14.641 -23.844 1 72.81 193 SER B N 1
ATOM 5371 C CA . SER B 1 193 ? 8.695 14.516 -24.516 1 72.81 193 SER B CA 1
ATOM 5372 C C . SER B 1 193 ? 8.664 13.281 -25.422 1 72.81 193 SER B C 1
ATOM 5374 O O . SER B 1 193 ? 7.652 13.016 -26.062 1 72.81 193 SER B O 1
ATOM 5376 N N . ASP B 1 194 ? 9.766 12.523 -25.391 1 75.75 194 ASP B N 1
ATOM 5377 C CA . ASP B 1 194 ? 9.844 11.344 -26.25 1 75.75 194 ASP B CA 1
ATOM 5378 C C . ASP B 1 194 ? 9.062 10.18 -25.656 1 75.75 194 ASP B C 1
ATOM 5380 O O . ASP B 1 194 ? 9.375 9.711 -24.562 1 75.75 194 ASP B O 1
ATOM 5384 N N . ASP B 1 195 ? 8.18 9.625 -26.391 1 78.31 195 ASP B N 1
ATOM 5385 C CA . ASP B 1 195 ? 7.266 8.586 -25.922 1 78.31 195 ASP B CA 1
ATOM 5386 C C . ASP B 1 195 ? 7.953 7.227 -25.859 1 78.31 195 ASP B C 1
ATOM 5388 O O . ASP B 1 195 ? 7.352 6.238 -25.438 1 78.31 195 ASP B O 1
ATOM 5392 N N . LYS B 1 196 ? 9.188 7.215 -26.25 1 78.5 196 LYS B N 1
ATOM 5393 C CA . LYS B 1 196 ? 9.914 5.945 -26.219 1 78.5 196 LYS B CA 1
ATOM 5394 C C . LYS B 1 196 ? 10.172 5.492 -24.781 1 78.5 196 LYS B C 1
ATOM 5396 O O . LYS B 1 196 ? 10.305 4.293 -24.516 1 78.5 196 LYS B O 1
ATOM 5401 N N . TYR B 1 197 ? 10.141 6.484 -23.984 1 80.12 197 TYR B N 1
ATOM 5402 C CA . TYR B 1 197 ? 10.445 6.168 -22.594 1 80.12 197 TYR B CA 1
ATOM 5403 C C . TYR B 1 197 ? 9.164 5.969 -21.781 1 80.12 197 TYR B C 1
ATOM 5405 O O . TYR B 1 197 ? 8.234 6.773 -21.875 1 80.12 197 TYR B O 1
ATOM 5413 N N . THR B 1 198 ? 9.109 4.934 -21 1 85.56 198 THR B N 1
ATOM 5414 C CA . THR B 1 198 ? 7.938 4.539 -20.219 1 85.56 198 THR B CA 1
ATOM 5415 C C . THR B 1 198 ? 7.496 5.668 -19.297 1 85.56 198 THR B C 1
ATOM 5417 O O . THR B 1 198 ? 6.305 5.965 -19.203 1 85.56 198 THR B O 1
ATOM 5420 N N . ARG B 1 199 ? 8.453 6.344 -18.703 1 86.19 199 ARG B N 1
ATOM 5421 C CA . ARG B 1 199 ? 8.133 7.395 -17.734 1 86.19 199 ARG B CA 1
ATOM 5422 C C . ARG B 1 199 ? 7.398 8.547 -18.406 1 86.19 199 ARG B C 1
ATOM 5424 O O . ARG B 1 199 ? 6.496 9.148 -17.812 1 86.19 199 ARG B O 1
ATOM 5431 N N . ASN B 1 200 ? 7.805 8.828 -19.594 1 88.19 200 ASN B N 1
ATOM 5432 C CA . ASN B 1 200 ? 7.156 9.914 -20.328 1 88.19 200 ASN B CA 1
ATOM 5433 C C . ASN B 1 200 ? 5.699 9.586 -20.641 1 88.19 200 ASN B C 1
ATOM 5435 O O . ASN B 1 200 ? 4.844 10.469 -20.641 1 88.19 200 ASN B O 1
ATOM 5439 N N . ARG B 1 201 ? 5.504 8.383 -20.922 1 91.94 201 ARG B N 1
ATOM 5440 C CA . ARG B 1 201 ? 4.129 7.965 -21.188 1 91.94 201 ARG B CA 1
ATOM 5441 C C . ARG B 1 201 ? 3.26 8.102 -19.938 1 91.94 201 ARG B C 1
ATOM 5443 O O . ARG B 1 201 ? 2.121 8.57 -20.016 1 91.94 201 ARG B O 1
ATOM 5450 N N . PHE B 1 202 ? 3.787 7.754 -18.859 1 93.81 202 PHE B N 1
ATOM 5451 C CA . PHE B 1 202 ? 3.045 7.875 -17.609 1 93.81 202 PHE B CA 1
ATOM 5452 C C . PHE B 1 202 ? 2.857 9.344 -17.234 1 93.81 202 PHE B C 1
ATOM 5454 O O . PHE B 1 202 ? 1.852 9.703 -16.625 1 93.81 202 PHE B O 1
ATOM 5461 N N . ARG B 1 203 ? 3.84 10.133 -17.594 1 92.62 203 ARG B N 1
ATOM 5462 C CA . ARG B 1 203 ? 3.748 11.562 -17.328 1 92.62 203 ARG B CA 1
ATOM 5463 C C . ARG B 1 203 ? 2.529 12.172 -18 1 92.62 203 ARG B C 1
ATOM 5465 O O . ARG B 1 203 ? 1.919 13.109 -17.484 1 92.62 203 ARG B O 1
ATOM 5472 N N . LYS B 1 204 ? 2.143 11.602 -19.016 1 92.88 204 LYS B N 1
ATOM 5473 C CA . LYS B 1 204 ? 1.001 12.102 -19.781 1 92.88 204 LYS B CA 1
ATOM 5474 C C . LYS B 1 204 ? -0.302 11.898 -19.016 1 92.88 204 LYS B C 1
ATOM 5476 O O . LYS B 1 204 ? -1.318 12.523 -19.328 1 92.88 204 LYS B O 1
ATOM 5481 N N . LEU B 1 205 ? -0.272 11.055 -18.031 1 94.31 205 LEU B N 1
ATOM 5482 C CA . LEU B 1 205 ? -1.469 10.773 -17.25 1 94.31 205 LEU B CA 1
ATOM 5483 C C . LEU B 1 205 ? -1.648 11.812 -16.141 1 94.31 205 LEU B C 1
ATOM 5485 O O . LEU B 1 205 ? -2.736 11.938 -15.57 1 94.31 205 LEU B O 1
ATOM 5489 N N . LEU B 1 206 ? -0.623 12.539 -15.836 1 94.62 206 LEU B N 1
ATOM 5490 C CA . LEU B 1 206 ? -0.596 13.406 -14.664 1 94.62 206 LEU B CA 1
ATOM 5491 C C . LEU B 1 206 ? -1.688 14.469 -14.75 1 94.62 206 LEU B C 1
ATOM 5493 O O . LEU B 1 206 ? -2.359 14.75 -13.758 1 94.62 206 LEU B O 1
ATOM 5497 N N . PRO B 1 207 ? -1.865 15.055 -15.945 1 94.81 207 PRO B N 1
ATOM 5498 C CA . PRO B 1 207 ? -2.916 16.078 -16.031 1 94.81 207 PRO B CA 1
ATOM 5499 C C . PRO B 1 207 ? -4.293 15.531 -15.648 1 94.81 207 PRO B C 1
ATOM 5501 O O . PRO B 1 207 ? -5.09 16.25 -15.031 1 94.81 207 PRO B O 1
ATOM 5504 N N . PHE B 1 208 ? -4.512 14.328 -16.016 1 94.88 208 PHE B N 1
ATOM 5505 C CA . PHE B 1 208 ? -5.777 13.695 -15.656 1 94.88 208 PHE B CA 1
ATOM 5506 C C . PHE B 1 208 ? -5.922 13.609 -14.141 1 94.88 208 PHE B C 1
ATOM 5508 O O . PHE B 1 208 ? -6.949 14.008 -13.594 1 94.88 208 PHE B O 1
ATOM 5515 N N . PHE B 1 209 ? -4.945 13.156 -13.453 1 95.88 209 PHE B N 1
ATOM 5516 C CA . PHE B 1 209 ? -4.992 12.969 -12.008 1 95.88 209 PHE B CA 1
ATOM 5517 C C . PHE B 1 209 ? -5.082 14.312 -11.289 1 95.88 209 PHE B C 1
ATOM 5519 O O . PHE B 1 209 ? -5.809 14.445 -10.305 1 95.88 209 PHE B O 1
ATOM 5526 N N . LYS B 1 210 ? -4.34 15.242 -11.797 1 95.31 210 LYS B N 1
ATOM 5527 C CA . LYS B 1 210 ? -4.355 16.578 -11.203 1 95.31 210 LYS B CA 1
ATOM 5528 C C . LYS B 1 210 ? -5.719 17.234 -11.367 1 95.31 210 LYS B C 1
ATOM 5530 O O . LYS B 1 210 ? -6.156 18 -10.508 1 95.31 210 LYS B O 1
ATOM 5535 N N . LYS B 1 211 ? -6.363 16.953 -12.477 1 94.44 211 LYS B N 1
ATOM 5536 C CA . LYS B 1 211 ? -7.703 17.484 -12.727 1 94.44 211 LYS B CA 1
ATOM 5537 C C . LYS B 1 211 ? -8.719 16.875 -11.766 1 94.44 211 LYS B C 1
ATOM 5539 O O . LYS B 1 211 ? -9.617 17.562 -11.273 1 94.44 211 LYS B O 1
ATOM 5544 N N . GLU B 1 212 ? -8.578 15.625 -11.531 1 92.94 212 GLU B N 1
ATOM 5545 C CA . GLU B 1 212 ? -9.484 14.945 -10.609 1 92.94 212 GLU B CA 1
ATOM 5546 C C . GLU B 1 212 ? -9.289 15.422 -9.172 1 92.94 212 GLU B C 1
ATOM 5548 O O . GLU B 1 212 ? -10.25 15.516 -8.406 1 92.94 212 GLU B O 1
ATOM 5553 N N . ASN B 1 213 ? -8.039 15.633 -8.828 1 93.25 213 ASN B N 1
ATOM 5554 C CA . ASN B 1 213 ? -7.691 16.141 -7.5 1 93.25 213 ASN B CA 1
ATOM 5555 C C . ASN B 1 213 ? -6.402 16.953 -7.523 1 93.25 213 ASN B C 1
ATOM 5557 O O . ASN B 1 213 ? -5.32 16.406 -7.742 1 93.25 213 ASN B O 1
ATOM 5561 N N . GLU B 1 214 ? -6.5 18.156 -7.199 1 92.75 214 GLU B N 1
ATOM 5562 C CA . GLU B 1 214 ? -5.355 19.062 -7.27 1 92.75 214 GLU B CA 1
ATOM 5563 C C . GLU B 1 214 ? -4.285 18.688 -6.254 1 92.75 214 GLU B C 1
ATOM 5565 O O . GLU B 1 214 ? -3.115 19.031 -6.41 1 92.75 214 GLU B O 1
ATOM 5570 N N . HIS B 1 215 ? -4.621 17.938 -5.242 1 91.25 215 HIS B N 1
ATOM 5571 C CA . HIS B 1 215 ? -3.678 17.562 -4.191 1 91.25 215 HIS B CA 1
ATOM 5572 C C . HIS B 1 215 ? -3.225 16.125 -4.352 1 91.25 215 HIS B C 1
ATOM 5574 O O . HIS B 1 215 ? -2.766 15.5 -3.391 1 91.25 215 HIS B O 1
ATOM 5580 N N . VAL B 1 216 ? -3.307 15.602 -5.594 1 94.69 216 VAL B N 1
ATOM 5581 C CA . VAL B 1 216 ? -2.986 14.211 -5.871 1 94.69 216 VAL B CA 1
ATOM 5582 C C . VAL B 1 216 ? -1.55 13.914 -5.441 1 94.69 216 VAL B C 1
ATOM 5584 O O . VAL B 1 216 ? -1.27 12.859 -4.871 1 94.69 216 VAL B O 1
ATOM 5587 N N . HIS B 1 217 ? -0.624 14.852 -5.668 1 94.5 217 HIS B N 1
ATOM 5588 C CA . HIS B 1 217 ? 0.776 14.625 -5.324 1 94.5 217 HIS B CA 1
ATOM 5589 C C . HIS B 1 217 ? 0.955 14.469 -3.818 1 94.5 217 HIS B C 1
ATOM 5591 O O . HIS B 1 217 ? 1.758 13.648 -3.367 1 94.5 217 HIS B O 1
ATOM 5597 N N . THR B 1 218 ? 0.195 15.219 -3.049 1 91.81 218 THR B N 1
ATOM 5598 C CA . THR B 1 218 ? 0.285 15.125 -1.596 1 91.81 218 THR B CA 1
ATOM 5599 C C . THR B 1 218 ? -0.28 13.797 -1.101 1 91.81 218 THR B C 1
ATOM 5601 O O . THR B 1 218 ? 0.244 13.211 -0.152 1 91.81 218 THR B O 1
ATOM 5604 N N . HIS B 1 219 ? -1.293 13.352 -1.742 1 92.19 219 HIS B N 1
ATOM 5605 C CA . HIS B 1 219 ? -1.919 12.094 -1.351 1 92.19 219 HIS B CA 1
ATOM 5606 C C . HIS B 1 219 ? -1.006 10.914 -1.644 1 92.19 219 HIS B C 1
ATOM 5608 O O . HIS B 1 219 ? -0.867 10.008 -0.815 1 92.19 219 HIS B O 1
ATOM 5614 N N . PHE B 1 220 ? -0.422 10.945 -2.775 1 95.62 220 PHE B N 1
ATOM 5615 C CA . PHE B 1 220 ? 0.503 9.875 -3.133 1 95.62 220 PHE B CA 1
ATOM 5616 C C . PHE B 1 220 ? 1.715 9.883 -2.207 1 95.62 220 PHE B C 1
ATOM 5618 O O . PHE B 1 220 ? 2.234 8.82 -1.856 1 95.62 220 PHE B O 1
ATOM 5625 N N . GLN B 1 221 ? 2.137 11.086 -1.89 1 94.12 221 GLN B N 1
ATOM 5626 C CA . GLN B 1 221 ? 3.271 11.18 -0.978 1 94.12 221 GLN B CA 1
ATOM 5627 C C . GLN B 1 221 ? 2.916 10.633 0.402 1 94.12 221 GLN B C 1
ATOM 5629 O O . GLN B 1 221 ? 3.713 9.93 1.02 1 94.12 221 GLN B O 1
ATOM 5634 N N . GLN B 1 222 ? 1.775 10.984 0.868 1 90 222 GLN B N 1
ATOM 5635 C CA . GLN B 1 222 ? 1.316 10.477 2.154 1 90 222 GLN B CA 1
ATOM 5636 C C . GLN B 1 222 ? 1.191 8.953 2.129 1 90 222 GLN B C 1
ATOM 5638 O O . GLN B 1 222 ? 1.573 8.281 3.086 1 90 222 GLN B O 1
ATOM 5643 N N . PHE B 1 223 ? 0.632 8.469 1.12 1 93.56 223 PHE B N 1
ATOM 5644 C CA . PHE B 1 223 ? 0.536 7.027 0.932 1 93.56 223 PHE B CA 1
ATOM 5645 C C . PHE B 1 223 ? 1.916 6.379 0.977 1 93.56 223 PHE B C 1
ATOM 5647 O O . PHE B 1 223 ? 2.113 5.375 1.661 1 93.56 223 PHE B O 1
ATOM 5654 N N . SER B 1 224 ? 2.816 6.938 0.179 1 95.81 224 SER B N 1
ATOM 5655 C CA . SER B 1 224 ? 4.191 6.449 0.123 1 95.81 224 SER B CA 1
ATOM 5656 C C . SER B 1 224 ? 4.809 6.379 1.515 1 95.81 224 SER B C 1
ATOM 5658 O O . SER B 1 224 ? 5.355 5.344 1.905 1 95.81 224 SER B O 1
ATOM 5660 N N . GLU B 1 225 ? 4.688 7.445 2.262 1 93.12 225 GLU B N 1
ATOM 5661 C CA . GLU B 1 225 ? 5.289 7.531 3.59 1 93.12 225 GLU B CA 1
ATOM 5662 C C . GLU B 1 225 ? 4.672 6.508 4.539 1 93.12 225 GLU B C 1
ATOM 5664 O O . GLU B 1 225 ? 5.383 5.836 5.289 1 93.12 225 GLU B O 1
ATOM 5669 N N . ASN B 1 226 ? 3.365 6.383 4.496 1 91.88 226 ASN B N 1
ATOM 5670 C CA . ASN B 1 226 ? 2.674 5.434 5.359 1 91.88 226 ASN B CA 1
ATOM 5671 C C . ASN B 1 226 ? 3.061 3.994 5.031 1 91.88 226 ASN B C 1
ATOM 5673 O O . ASN B 1 226 ? 3.291 3.186 5.93 1 91.88 226 ASN B O 1
ATOM 5677 N N . LEU B 1 227 ? 3.082 3.738 3.793 1 95.19 227 LEU B N 1
ATOM 5678 C CA . LEU B 1 227 ? 3.422 2.387 3.361 1 95.19 227 LEU B CA 1
ATOM 5679 C C . LEU B 1 227 ? 4.855 2.039 3.742 1 95.19 227 LEU B C 1
ATOM 5681 O O . LEU B 1 227 ? 5.133 0.916 4.172 1 95.19 227 LEU B O 1
ATOM 5685 N N . LEU B 1 228 ? 5.766 2.975 3.586 1 94.62 228 LEU B N 1
ATOM 5686 C CA . LEU B 1 228 ? 7.164 2.752 3.934 1 94.62 228 LEU B CA 1
ATOM 5687 C C . LEU B 1 228 ? 7.32 2.506 5.43 1 94.62 228 LEU B C 1
ATOM 5689 O O . LEU B 1 228 ? 8.125 1.67 5.844 1 94.62 228 LEU B O 1
ATOM 5693 N N . GLU B 1 229 ? 6.605 3.256 6.191 1 93.69 229 GLU B N 1
ATOM 5694 C CA . GLU B 1 229 ? 6.652 3.072 7.641 1 93.69 229 GLU B CA 1
ATOM 5695 C C . GLU B 1 229 ? 6.129 1.697 8.039 1 93.69 229 GLU B C 1
ATOM 5697 O O . GLU B 1 229 ? 6.711 1.03 8.898 1 93.69 229 GLU B O 1
ATOM 5702 N N . ASP B 1 230 ? 5.016 1.303 7.441 1 95.69 230 ASP B N 1
ATOM 5703 C CA . ASP B 1 230 ? 4.484 -0.034 7.688 1 95.69 230 ASP B CA 1
ATOM 5704 C C . ASP B 1 230 ? 5.5 -1.108 7.305 1 95.69 230 ASP B C 1
ATOM 5706 O O . ASP B 1 230 ? 5.707 -2.066 8.055 1 95.69 230 ASP B O 1
ATOM 5710 N N . GLN B 1 231 ? 6.055 -0.901 6.125 1 94.38 231 GLN B N 1
ATOM 5711 C CA . GLN B 1 231 ? 7.027 -1.861 5.613 1 94.38 231 GLN B CA 1
ATOM 5712 C C . GLN B 1 231 ? 8.219 -1.992 6.559 1 94.38 231 GLN B C 1
ATOM 5714 O O . GLN B 1 231 ? 8.664 -3.104 6.848 1 94.38 231 GLN B O 1
ATOM 5719 N N . SER B 1 232 ? 8.727 -0.895 7.02 1 94.12 232 SER B N 1
ATOM 5720 C CA . SER B 1 232 ? 9.875 -0.906 7.914 1 94.12 232 SER B CA 1
ATOM 5721 C C . SER B 1 232 ? 9.562 -1.642 9.211 1 94.12 232 SER B C 1
ATOM 5723 O O . SER B 1 232 ? 10.383 -2.414 9.711 1 94.12 232 SER B O 1
ATOM 5725 N N . TYR B 1 233 ? 8.422 -1.385 9.734 1 95.62 233 TYR B N 1
ATOM 5726 C CA . TYR B 1 233 ? 8.023 -2.041 10.977 1 95.62 233 TYR B CA 1
ATOM 5727 C C . TYR B 1 233 ? 7.855 -3.543 10.773 1 95.62 233 TYR B C 1
ATOM 5729 O O . TYR B 1 233 ? 8.328 -4.344 11.578 1 95.62 233 TYR B O 1
ATOM 5737 N N . LEU B 1 234 ? 7.203 -3.916 9.742 1 96.75 234 LEU B N 1
ATOM 5738 C CA . LEU B 1 234 ? 6.992 -5.328 9.445 1 96.75 234 LEU B CA 1
ATOM 5739 C C . LEU B 1 234 ? 8.32 -6.031 9.18 1 96.75 234 LEU B C 1
ATOM 5741 O O . LEU B 1 234 ? 8.484 -7.207 9.523 1 96.75 234 LEU B O 1
ATOM 5745 N N . GLU B 1 235 ? 9.211 -5.32 8.531 1 94.25 235 GLU B N 1
ATOM 5746 C CA . GLU B 1 235 ? 10.531 -5.887 8.305 1 94.25 235 GLU B CA 1
ATOM 5747 C C . GLU B 1 235 ? 11.266 -6.133 9.625 1 94.25 235 GLU B C 1
ATOM 5749 O O . GLU B 1 235 ? 11.953 -7.145 9.773 1 94.25 235 GLU B O 1
ATOM 5754 N N . GLU B 1 236 ? 11.148 -5.199 10.516 1 94.81 236 GLU B N 1
ATOM 5755 C CA . GLU B 1 236 ? 11.742 -5.367 11.836 1 94.81 236 GLU B CA 1
ATOM 5756 C C . GLU B 1 236 ? 11.188 -6.602 12.547 1 94.81 236 GLU B C 1
ATOM 5758 O O . GLU B 1 236 ? 11.945 -7.395 13.109 1 94.81 236 GLU B O 1
ATOM 5763 N N . LEU B 1 237 ? 9.898 -6.707 12.547 1 95.62 237 LEU B N 1
ATOM 5764 C CA . LEU B 1 237 ? 9.258 -7.875 13.148 1 95.62 237 LEU B CA 1
ATOM 5765 C C . LEU B 1 237 ? 9.719 -9.156 12.469 1 95.62 237 LEU B C 1
ATOM 5767 O O . LEU B 1 237 ? 9.938 -10.172 13.133 1 95.62 237 LEU B O 1
ATOM 5771 N N . THR B 1 238 ? 9.844 -9.086 11.148 1 95.94 238 THR B N 1
ATOM 5772 C CA . THR B 1 238 ? 10.273 -10.242 10.375 1 95.94 238 THR B CA 1
ATOM 5773 C C . THR B 1 238 ? 11.688 -10.656 10.766 1 95.94 238 THR B C 1
ATOM 5775 O O . THR B 1 238 ? 11.977 -11.844 10.922 1 95.94 238 THR B O 1
ATOM 5778 N N . TYR B 1 239 ? 12.508 -9.68 10.852 1 94.56 239 TYR B N 1
ATOM 5779 C CA . TYR B 1 239 ? 13.891 -9.945 11.227 1 94.56 239 TYR B CA 1
ATOM 5780 C C . TYR B 1 239 ? 13.961 -10.672 12.57 1 94.56 239 TYR B C 1
ATOM 5782 O O . TYR B 1 239 ? 14.703 -11.648 12.711 1 94.56 239 TYR B O 1
ATOM 5790 N N . ASP B 1 240 ? 13.195 -10.219 13.484 1 94.81 240 ASP B N 1
ATOM 5791 C CA . ASP B 1 240 ? 13.156 -10.82 14.812 1 94.81 240 ASP B CA 1
ATOM 5792 C C . ASP B 1 240 ? 12.664 -12.266 14.742 1 94.81 240 ASP B C 1
ATOM 5794 O O . ASP B 1 240 ? 13.227 -13.148 15.391 1 94.81 240 ASP B O 1
ATOM 5798 N N . MET B 1 241 ? 11.711 -12.539 14.023 1 95.5 241 MET B N 1
ATOM 5799 C CA . MET B 1 241 ? 11.141 -13.875 13.914 1 95.5 241 MET B CA 1
ATOM 5800 C C . MET B 1 241 ? 12.07 -14.805 13.148 1 95.5 241 MET B C 1
ATOM 5802 O O . MET B 1 241 ? 12.219 -15.977 13.5 1 95.5 241 MET B O 1
ATOM 5806 N N . MET B 1 242 ? 12.664 -14.258 12.086 1 95.12 242 MET B N 1
ATOM 5807 C CA . MET B 1 242 ? 13.547 -15.062 11.25 1 95.12 242 MET B CA 1
ATOM 5808 C C . MET B 1 242 ? 14.773 -15.516 12.039 1 95.12 242 MET B C 1
ATOM 5810 O O . MET B 1 242 ? 15.32 -16.594 11.789 1 95.12 242 MET B O 1
ATOM 5814 N N . ASN B 1 243 ? 15.18 -14.695 12.945 1 93.56 243 ASN B N 1
ATOM 5815 C CA . ASN B 1 243 ? 16.312 -15.062 13.797 1 93.56 243 ASN B CA 1
ATOM 5816 C C . ASN B 1 243 ? 16.016 -16.312 14.609 1 93.56 243 ASN B C 1
ATOM 5818 O O . ASN B 1 243 ? 16.922 -17.047 14.977 1 93.56 243 ASN B O 1
ATOM 5822 N N . LYS B 1 244 ? 14.766 -16.547 14.805 1 93.5 244 LYS B N 1
ATOM 5823 C CA . LYS B 1 244 ? 14.359 -17.734 15.555 1 93.5 244 LYS B CA 1
ATOM 5824 C C . LYS B 1 244 ? 14.125 -18.922 14.625 1 93.5 244 LYS B C 1
ATOM 5826 O O . LYS B 1 244 ? 14.164 -20.078 15.055 1 93.5 244 LYS B O 1
ATOM 5831 N N . VAL B 1 245 ? 13.891 -18.672 13.398 1 95.12 245 VAL B N 1
ATOM 5832 C CA . VAL B 1 245 ? 13.484 -19.703 12.438 1 95.12 245 VAL B CA 1
ATOM 5833 C C . VAL B 1 245 ? 14.703 -20.219 11.68 1 95.12 245 VAL B C 1
ATOM 5835 O O . VAL B 1 245 ? 14.766 -21.391 11.312 1 95.12 245 VAL B O 1
ATOM 5838 N N . ILE B 1 246 ? 15.664 -19.312 11.414 1 95.31 246 ILE B N 1
ATOM 5839 C CA . ILE B 1 246 ? 16.875 -19.688 10.688 1 95.31 246 ILE B CA 1
ATOM 5840 C C . ILE B 1 246 ? 17.797 -20.5 11.586 1 95.31 246 ILE B C 1
ATOM 5842 O O . ILE B 1 246 ? 18.125 -20.062 12.695 1 95.31 246 ILE B O 1
ATOM 5846 N N . VAL B 1 247 ? 18.188 -21.594 11.109 1 92.81 247 VAL B N 1
ATOM 5847 C CA . VAL B 1 247 ? 19.016 -22.5 11.891 1 92.81 247 VAL B CA 1
ATOM 5848 C C . VAL B 1 247 ? 20.484 -22.281 11.539 1 92.81 247 VAL B C 1
ATOM 5850 O O . VAL B 1 247 ? 21.359 -22.469 12.383 1 92.81 247 VAL B O 1
ATOM 5853 N N . ASP B 1 248 ? 20.703 -22.094 10.266 1 91.75 248 ASP B N 1
ATOM 5854 C CA . ASP B 1 248 ? 22.062 -21.906 9.773 1 91.75 248 ASP B CA 1
ATOM 5855 C C . ASP B 1 248 ? 22.094 -20.922 8.609 1 91.75 248 ASP B C 1
ATOM 5857 O O . ASP B 1 248 ? 21.172 -20.891 7.781 1 91.75 248 ASP B O 1
ATOM 5861 N N . LYS B 1 249 ? 23.156 -20.109 8.656 1 92.94 249 LYS B N 1
ATOM 5862 C CA . LYS B 1 249 ? 23.266 -19.062 7.648 1 92.94 249 LYS B CA 1
ATOM 5863 C C . LYS B 1 249 ? 24.719 -18.828 7.262 1 92.94 249 LYS B C 1
ATOM 5865 O O . LYS B 1 249 ? 25.562 -18.594 8.125 1 92.94 249 LYS B O 1
ATOM 5870 N N . THR B 1 250 ? 25 -19.047 6 1 90.5 250 THR B N 1
ATOM 5871 C CA . THR B 1 250 ? 26.281 -18.703 5.402 1 90.5 250 THR B CA 1
ATOM 5872 C C . THR B 1 250 ? 26.094 -17.875 4.137 1 90.5 250 THR B C 1
ATOM 5874 O O . THR B 1 250 ? 24.969 -17.734 3.652 1 90.5 250 THR B O 1
ATOM 5877 N N . PRO B 1 251 ? 27.062 -17.328 3.668 1 87.94 251 PRO B N 1
ATOM 5878 C CA . PRO B 1 251 ? 26.906 -16.547 2.432 1 87.94 251 PRO B CA 1
ATOM 5879 C C . PRO B 1 251 ? 26.375 -17.391 1.272 1 87.94 251 PRO B C 1
ATOM 5881 O O . PRO B 1 251 ? 25.828 -16.844 0.31 1 87.94 251 PRO B O 1
ATOM 5884 N N . GLU B 1 252 ? 26.484 -18.703 1.396 1 87.62 252 GLU B N 1
ATOM 5885 C CA . GLU B 1 252 ? 26.156 -19.562 0.26 1 87.62 252 GLU B CA 1
ATOM 5886 C C . GLU B 1 252 ? 24.812 -20.25 0.458 1 87.62 252 GLU B C 1
ATOM 5888 O O . GLU B 1 252 ? 24.219 -20.766 -0.496 1 87.62 252 GLU B O 1
ATOM 5893 N N . TYR B 1 253 ? 24.469 -20.281 1.708 1 91.62 253 TYR B N 1
ATOM 5894 C CA . TYR B 1 253 ? 23.188 -20.953 1.903 1 91.62 253 TYR B CA 1
ATOM 5895 C C . TYR B 1 253 ? 22.484 -20.453 3.16 1 91.62 253 TYR B C 1
ATOM 5897 O O . TYR B 1 253 ? 23.109 -19.828 4.016 1 91.62 253 TYR B O 1
ATOM 5905 N N . VAL B 1 254 ? 21.172 -20.641 3.254 1 95.5 254 VAL B N 1
ATOM 5906 C CA . VAL B 1 254 ? 20.344 -20.359 4.418 1 95.5 254 VAL B CA 1
ATOM 5907 C C . VAL B 1 254 ? 19.438 -21.562 4.707 1 95.5 254 VAL B C 1
ATOM 5909 O O . VAL B 1 254 ? 18.781 -22.094 3.801 1 95.5 254 VAL B O 1
ATOM 5912 N N . LYS B 1 255 ? 19.547 -22.062 5.941 1 93.31 255 LYS B N 1
ATOM 5913 C CA . LYS B 1 255 ? 18.703 -23.172 6.379 1 93.31 255 LYS B CA 1
ATOM 5914 C C . LYS B 1 255 ? 17.703 -22.719 7.438 1 93.31 255 LYS B C 1
ATOM 5916 O O . LYS B 1 255 ? 18.078 -22.078 8.422 1 93.31 255 LYS B O 1
ATOM 5921 N N . LEU B 1 256 ? 16.406 -23.031 7.18 1 95.12 256 LEU B N 1
ATOM 5922 C CA . LEU B 1 256 ? 15.422 -22.609 8.156 1 95.12 256 LEU B CA 1
ATOM 5923 C C . LEU B 1 256 ? 14.508 -23.766 8.555 1 95.12 256 LEU B C 1
ATOM 5925 O O . LEU B 1 256 ? 14.461 -24.781 7.859 1 95.12 256 LEU B O 1
ATOM 5929 N N . LEU B 1 257 ? 13.852 -23.672 9.711 1 93.38 257 LEU B N 1
ATOM 5930 C CA . LEU B 1 257 ? 12.859 -24.625 10.188 1 93.38 257 LEU B CA 1
ATOM 5931 C C . LEU B 1 257 ? 11.523 -24.406 9.492 1 93.38 257 LEU B C 1
ATOM 5933 O O . LEU B 1 257 ? 10.891 -23.359 9.648 1 93.38 257 LEU B O 1
ATOM 5937 N N . ARG B 1 258 ? 11.062 -25.422 8.836 1 90.94 258 ARG B N 1
ATOM 5938 C CA . ARG B 1 258 ? 9.891 -25.312 7.977 1 90.94 258 ARG B CA 1
ATOM 5939 C C . ARG B 1 258 ? 8.633 -25.016 8.789 1 90.94 258 ARG B C 1
ATOM 5941 O O . ARG B 1 258 ? 7.883 -24.094 8.477 1 90.94 258 ARG B O 1
ATOM 5948 N N . GLN B 1 259 ? 8.398 -25.734 9.828 1 90.38 259 GLN B N 1
ATOM 5949 C CA . GLN B 1 259 ? 7.18 -25.609 10.617 1 90.38 259 GLN B CA 1
ATOM 5950 C C . GLN B 1 259 ? 7.117 -24.25 11.312 1 90.38 259 GLN B C 1
ATOM 5952 O O . GLN B 1 259 ? 6.055 -23.625 11.367 1 90.38 259 GLN B O 1
ATOM 5957 N N . ASP B 1 260 ? 8.258 -23.828 11.836 1 93.88 260 ASP B N 1
ATOM 5958 C CA . ASP B 1 260 ? 8.305 -22.531 12.5 1 93.88 260 ASP B CA 1
ATOM 5959 C C . ASP B 1 260 ? 8.047 -21.406 11.5 1 93.88 260 ASP B C 1
ATOM 5961 O O . ASP B 1 260 ? 7.391 -20.422 11.836 1 93.88 260 ASP B O 1
ATOM 5965 N N . PHE B 1 261 ? 8.547 -21.578 10.367 1 94.44 261 PHE B N 1
ATOM 5966 C CA . PHE B 1 261 ? 8.32 -20.594 9.32 1 94.44 261 PHE B CA 1
ATOM 5967 C C . PHE B 1 261 ? 6.84 -20.531 8.953 1 94.44 261 PHE B C 1
ATOM 5969 O O . PHE B 1 261 ? 6.281 -19.438 8.805 1 94.44 261 PHE B O 1
ATOM 5976 N N . LEU B 1 262 ? 6.215 -21.672 8.898 1 91.69 262 LEU B N 1
ATOM 5977 C CA . LEU B 1 262 ? 4.816 -21.75 8.492 1 91.69 262 LEU B CA 1
ATOM 5978 C C . LEU B 1 262 ? 3.898 -21.203 9.578 1 91.69 262 LEU B C 1
ATOM 5980 O O . LEU B 1 262 ? 2.756 -20.828 9.305 1 91.69 262 LEU B O 1
ATOM 5984 N N . ARG B 1 263 ? 4.371 -21.125 10.758 1 92.12 263 ARG B N 1
ATOM 5985 C CA . ARG B 1 263 ? 3.586 -20.609 11.875 1 92.12 263 ARG B CA 1
ATOM 5986 C C . ARG B 1 263 ? 3.582 -19.078 11.883 1 92.12 263 ARG B C 1
ATOM 5988 O O . ARG B 1 263 ? 2.711 -18.453 12.492 1 92.12 263 ARG B O 1
ATOM 5995 N N . MET B 1 264 ? 4.566 -18.562 11.203 1 93.56 264 MET B N 1
ATOM 5996 C CA . MET B 1 264 ? 4.586 -17.109 11.094 1 93.56 264 MET B CA 1
ATOM 5997 C C . MET B 1 264 ? 3.371 -16.609 10.32 1 93.56 264 MET B C 1
ATOM 5999 O O . MET B 1 264 ? 2.822 -17.312 9.484 1 93.56 264 MET B O 1
ATOM 6003 N N . ARG B 1 265 ? 2.961 -15.336 10.68 1 93.19 265 ARG B N 1
ATOM 6004 C CA . ARG B 1 265 ? 1.888 -14.711 9.906 1 93.19 265 ARG B CA 1
ATOM 6005 C C . ARG B 1 265 ? 2.32 -14.469 8.469 1 93.19 265 ARG B C 1
ATOM 6007 O O . ARG B 1 265 ? 3.494 -14.195 8.203 1 93.19 265 ARG B O 1
ATOM 6014 N N . LYS B 1 266 ? 1.433 -14.477 7.516 1 91.06 266 LYS B N 1
ATOM 6015 C CA . LYS B 1 266 ? 1.7 -14.43 6.078 1 91.06 266 LYS B CA 1
ATOM 6016 C C . LYS B 1 266 ? 2.523 -13.195 5.715 1 91.06 266 LYS B C 1
ATOM 6018 O O . LYS B 1 266 ? 3.469 -13.289 4.93 1 91.06 266 LYS B O 1
ATOM 6023 N N . PRO B 1 267 ? 2.193 -12.023 6.246 1 93.62 267 PRO B N 1
ATOM 6024 C CA . PRO B 1 267 ? 3.002 -10.844 5.902 1 93.62 267 PRO B CA 1
ATOM 6025 C C . PRO B 1 267 ? 4.473 -11.016 6.273 1 93.62 267 PRO B C 1
ATOM 6027 O O . PRO B 1 267 ? 5.352 -10.539 5.551 1 93.62 267 PRO B O 1
ATOM 6030 N N . LEU B 1 268 ? 4.723 -11.695 7.352 1 95.38 268 LEU B N 1
ATOM 6031 C CA . LEU B 1 268 ? 6.094 -11.906 7.797 1 95.38 268 LEU B CA 1
ATOM 6032 C C . LEU B 1 268 ? 6.773 -12.984 6.961 1 95.38 268 LEU B C 1
ATOM 6034 O O . LEU B 1 268 ? 7.973 -12.898 6.676 1 95.38 268 LEU B O 1
ATOM 6038 N N . GLN B 1 269 ? 5.965 -13.992 6.555 1 92.88 269 GLN B N 1
ATOM 6039 C CA . GLN B 1 269 ? 6.504 -15.039 5.691 1 92.88 269 GLN B CA 1
ATOM 6040 C C . GLN B 1 269 ? 7.035 -14.453 4.387 1 92.88 269 GLN B C 1
ATOM 6042 O O . GLN B 1 269 ? 8.148 -14.781 3.961 1 92.88 269 GLN B O 1
ATOM 6047 N N . ARG B 1 270 ? 6.238 -13.641 3.793 1 89.25 270 ARG B N 1
ATOM 6048 C CA . ARG B 1 270 ? 6.605 -13.039 2.516 1 89.25 270 ARG B CA 1
ATOM 6049 C C . ARG B 1 270 ? 7.887 -12.227 2.645 1 89.25 270 ARG B C 1
ATOM 6051 O O . ARG B 1 270 ? 8.789 -12.336 1.809 1 89.25 270 ARG B O 1
ATOM 6058 N N . ARG B 1 271 ? 7.941 -11.414 3.615 1 91.88 271 ARG B N 1
ATOM 6059 C CA . ARG B 1 271 ? 9.117 -10.586 3.84 1 91.88 271 ARG B CA 1
ATOM 6060 C C . ARG B 1 271 ? 10.32 -11.43 4.25 1 91.88 271 ARG B C 1
ATOM 6062 O O . ARG B 1 271 ? 11.461 -11.094 3.926 1 91.88 271 ARG B O 1
ATOM 6069 N N . GLY B 1 272 ? 10.062 -12.523 5.02 1 92.31 272 GLY B N 1
ATOM 6070 C CA . GLY B 1 272 ? 11.133 -13.445 5.359 1 92.31 272 GLY B CA 1
ATOM 6071 C C . GLY B 1 272 ? 11.805 -14.055 4.141 1 92.31 272 GLY B C 1
ATOM 6072 O O . GLY B 1 272 ? 13.039 -14.125 4.074 1 92.31 272 GLY B O 1
ATOM 6073 N N . ILE B 1 273 ? 10.969 -14.398 3.223 1 89.44 273 ILE B N 1
ATOM 6074 C CA . ILE B 1 273 ? 11.492 -14.961 1.982 1 89.44 273 ILE B CA 1
ATOM 6075 C C . ILE B 1 273 ? 12.32 -13.914 1.245 1 89.44 273 ILE B C 1
ATOM 6077 O O . ILE B 1 273 ? 13.398 -14.219 0.732 1 89.44 273 ILE B O 1
ATOM 6081 N N . GLN B 1 274 ? 11.812 -12.742 1.217 1 86.56 274 GLN B N 1
ATOM 6082 C CA . GLN B 1 274 ? 12.531 -11.664 0.557 1 86.56 274 GLN B CA 1
ATOM 6083 C C . GLN B 1 274 ? 13.883 -11.414 1.224 1 86.56 274 GLN B C 1
ATOM 6085 O O . GLN B 1 274 ? 14.875 -11.133 0.545 1 86.56 274 GLN B O 1
ATOM 6090 N N . LEU B 1 275 ? 13.914 -11.477 2.482 1 88.69 275 LEU B N 1
ATOM 6091 C CA . LEU B 1 275 ? 15.148 -11.281 3.234 1 88.69 275 LEU B CA 1
ATOM 6092 C C . LEU B 1 275 ? 16.188 -12.328 2.855 1 88.69 275 LEU B C 1
ATOM 6094 O O . LEU B 1 275 ? 17.375 -12.008 2.678 1 88.69 275 LEU B O 1
ATOM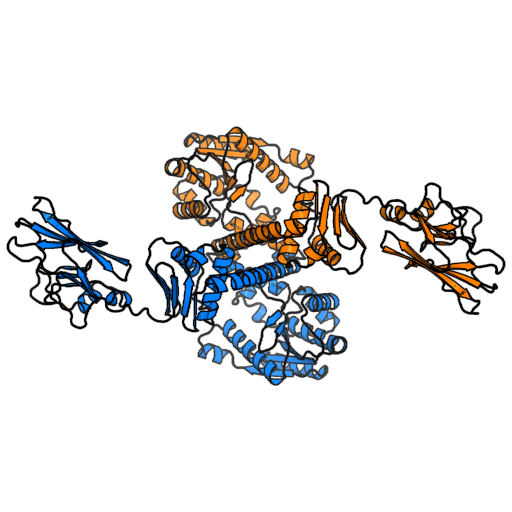 6098 N N . ILE B 1 276 ? 15.727 -13.555 2.783 1 91.38 276 ILE B N 1
ATOM 6099 C CA . ILE B 1 276 ? 16.625 -14.664 2.449 1 91.38 276 ILE B CA 1
ATOM 6100 C C . ILE B 1 276 ? 17.172 -14.477 1.036 1 91.38 276 ILE B C 1
ATOM 6102 O O . ILE B 1 276 ? 18.375 -14.625 0.805 1 91.38 276 ILE B O 1
ATOM 6106 N N . LEU B 1 277 ? 16.266 -14.133 0.146 1 88.12 277 LEU B N 1
ATOM 6107 C CA . LEU B 1 277 ? 16.656 -13.977 -1.249 1 88.12 277 LEU B CA 1
ATOM 6108 C C . LEU B 1 277 ? 17.609 -12.797 -1.417 1 88.12 277 LEU B C 1
ATOM 6110 O O . LEU B 1 277 ? 18.578 -12.875 -2.172 1 88.12 277 LEU B O 1
ATOM 6114 N N . ASN B 1 278 ? 17.344 -11.719 -0.754 1 84.38 278 ASN B N 1
ATOM 6115 C CA . ASN B 1 278 ? 18.219 -10.555 -0.799 1 84.38 278 ASN B CA 1
ATOM 6116 C C . ASN B 1 278 ? 19.609 -10.891 -0.248 1 84.38 278 ASN B C 1
ATOM 6118 O O . ASN B 1 278 ? 20.609 -10.383 -0.74 1 84.38 278 ASN B O 1
ATOM 6122 N N . TYR B 1 279 ? 19.578 -11.633 0.769 1 87.44 279 TYR B N 1
ATOM 6123 C CA . TYR B 1 279 ? 20.812 -12.031 1.418 1 87.44 279 TYR B CA 1
ATOM 6124 C C . TYR B 1 279 ? 21.656 -12.898 0.492 1 87.44 279 TYR B C 1
ATOM 6126 O O . TYR B 1 279 ? 22.875 -12.703 0.381 1 87.44 279 TYR B O 1
ATOM 6134 N N . LEU B 1 280 ? 21.016 -13.789 -0.173 1 89.38 280 LEU B N 1
ATOM 6135 C CA . LEU B 1 280 ? 21.719 -14.773 -0.978 1 89.38 280 LEU B CA 1
ATOM 6136 C C . LEU B 1 280 ? 22.094 -14.203 -2.342 1 89.38 280 LEU B C 1
ATOM 6138 O O . LEU B 1 280 ? 23.203 -14.406 -2.824 1 89.38 280 LEU B O 1
ATOM 6142 N N . TYR B 1 281 ? 21.172 -13.516 -3.061 1 85.12 281 TYR B N 1
ATOM 6143 C CA . TYR B 1 281 ? 21.422 -12.984 -4.395 1 85.12 281 TYR B CA 1
ATOM 6144 C C . TYR B 1 281 ? 22.219 -11.688 -4.32 1 85.12 281 TYR B C 1
ATOM 6146 O O . TYR B 1 281 ? 22.891 -11.312 -5.281 1 85.12 281 TYR B O 1
ATOM 6154 N N . LYS B 1 282 ? 22.359 -11.055 -3.234 1 73.81 282 LYS B N 1
ATOM 6155 C CA . LYS B 1 282 ? 22.906 -9.711 -3.104 1 73.81 282 LYS B CA 1
ATOM 6156 C C . LYS B 1 282 ? 22.203 -8.734 -4.031 1 73.81 282 LYS B C 1
ATOM 6158 O O . LYS B 1 282 ? 21.766 -7.664 -3.596 1 73.81 282 LYS B O 1
ATOM 6163 N N . GLU B 1 283 ? 22.094 -9.094 -5.426 1 69.19 283 GLU B N 1
ATOM 6164 C CA . GLU B 1 283 ? 21.25 -8.383 -6.383 1 69.19 283 GLU B CA 1
ATOM 6165 C C . GLU B 1 283 ? 20.156 -9.289 -6.945 1 69.19 283 GLU B C 1
ATOM 6167 O O . GLU B 1 283 ? 20.453 -10.305 -7.578 1 69.19 283 GLU B O 1
ATOM 6172 N N . ILE B 1 284 ? 18.969 -8.969 -6.746 1 69.62 284 ILE B N 1
ATOM 6173 C CA . ILE B 1 284 ? 17.828 -9.797 -7.152 1 69.62 284 ILE B CA 1
ATOM 6174 C C . ILE B 1 284 ? 17.797 -9.914 -8.672 1 69.62 284 ILE B C 1
ATOM 6176 O O . ILE B 1 284 ? 17.797 -8.906 -9.383 1 69.62 284 ILE B O 1
ATOM 6180 N N . PRO B 1 285 ? 17.828 -11.133 -9.047 1 68.31 285 PRO B N 1
ATOM 6181 C CA . PRO B 1 285 ? 17.781 -11.32 -10.492 1 68.31 285 PRO B CA 1
ATOM 6182 C C . PRO B 1 285 ? 16.469 -10.836 -11.117 1 68.31 285 PRO B C 1
ATOM 6184 O O . PRO B 1 285 ? 15.406 -10.977 -10.508 1 68.31 285 PRO B O 1
ATOM 6187 N N . LEU B 1 286 ? 16.5 -10.305 -12.227 1 59.78 286 LEU B N 1
ATOM 6188 C CA . LEU B 1 286 ? 15.344 -9.805 -12.953 1 59.78 286 LEU B CA 1
ATOM 6189 C C . LEU B 1 286 ? 14.352 -10.93 -13.227 1 59.78 286 LEU B C 1
ATOM 6191 O O . LEU B 1 286 ? 13.148 -10.695 -13.328 1 59.78 286 LEU B O 1
ATOM 6195 N N . ALA B 1 287 ? 14.922 -12.141 -13.305 1 63.81 287 ALA B N 1
ATOM 6196 C CA . ALA B 1 287 ? 14.102 -13.297 -13.648 1 63.81 287 ALA B CA 1
ATOM 6197 C C . ALA B 1 287 ? 13.25 -13.734 -12.461 1 63.81 287 ALA B C 1
ATOM 6199 O O . ALA B 1 287 ? 12.297 -14.5 -12.617 1 63.81 287 ALA B O 1
ATOM 6200 N N . LEU B 1 288 ? 13.656 -13.25 -11.32 1 73.94 288 LEU B N 1
ATOM 6201 C CA . LEU B 1 288 ? 12.852 -13.602 -10.148 1 73.94 288 LEU B CA 1
ATOM 6202 C C . LEU B 1 288 ? 11.492 -12.906 -10.195 1 73.94 288 LEU B C 1
ATOM 6204 O O . LEU B 1 288 ? 11.422 -11.68 -10.336 1 73.94 288 LEU B O 1
ATOM 6208 N N . SER B 1 289 ? 10.445 -13.664 -10.227 1 65.94 289 SER B N 1
ATOM 6209 C CA . SER B 1 289 ? 9.086 -13.148 -10.367 1 65.94 289 SER B CA 1
ATOM 6210 C C . SER B 1 289 ? 8.227 -13.516 -9.156 1 65.94 289 SER B C 1
ATOM 6212 O O . SER B 1 289 ? 8.664 -14.273 -8.289 1 65.94 289 SER B O 1
ATOM 6214 N N . SER B 1 290 ? 7.047 -12.945 -9.133 1 67.56 290 SER B N 1
ATOM 6215 C CA . SER B 1 290 ? 6.086 -13.266 -8.086 1 67.56 290 SER B CA 1
ATOM 6216 C C . SER B 1 290 ? 5.68 -14.734 -8.133 1 67.56 290 SER B C 1
ATOM 6218 O O . SER B 1 290 ? 5.32 -15.328 -7.113 1 67.56 290 SER B O 1
ATOM 6220 N N . ALA B 1 291 ? 5.836 -15.25 -9.336 1 69.62 291 ALA B N 1
ATOM 6221 C CA . ALA B 1 291 ? 5.492 -16.656 -9.5 1 69.62 291 ALA B CA 1
ATOM 6222 C C . ALA B 1 291 ? 6.422 -17.547 -8.688 1 69.62 291 ALA B C 1
ATOM 6224 O O . ALA B 1 291 ? 5.988 -18.547 -8.102 1 69.62 291 ALA B O 1
ATOM 6225 N N . HIS B 1 292 ? 7.68 -17.156 -8.664 1 79.19 292 HIS B N 1
ATOM 6226 C CA . HIS B 1 292 ? 8.641 -17.906 -7.867 1 79.19 292 HIS B CA 1
ATOM 6227 C C . HIS B 1 292 ? 8.281 -17.875 -6.387 1 79.19 292 HIS B C 1
ATOM 6229 O O . HIS B 1 292 ? 8.352 -18.891 -5.699 1 79.19 292 HIS B O 1
ATOM 6235 N N . ILE B 1 293 ? 7.844 -16.781 -5.973 1 76.88 293 ILE B N 1
ATOM 6236 C CA . ILE B 1 293 ? 7.5 -16.594 -4.566 1 76.88 293 ILE B CA 1
ATOM 6237 C C . ILE B 1 293 ? 6.242 -17.391 -4.234 1 76.88 293 ILE B C 1
ATOM 6239 O O . ILE B 1 293 ? 6.164 -18.031 -3.182 1 76.88 293 ILE B O 1
ATOM 6243 N N . ASP B 1 294 ? 5.352 -17.328 -5.133 1 74.44 294 ASP B N 1
ATOM 6244 C CA . ASP B 1 294 ? 4.121 -18.094 -4.941 1 74.44 294 ASP B CA 1
ATOM 6245 C C . ASP B 1 294 ? 4.41 -19.594 -4.898 1 74.44 294 ASP B C 1
ATOM 6247 O O . ASP B 1 294 ? 3.826 -20.312 -4.09 1 74.44 294 ASP B O 1
ATOM 6251 N N . GLN B 1 295 ? 5.27 -19.969 -5.789 1 80.5 295 GLN B N 1
ATOM 6252 C CA . GLN B 1 295 ? 5.66 -21.375 -5.816 1 80.5 295 GLN B CA 1
ATOM 6253 C C . GLN B 1 295 ? 6.336 -21.781 -4.512 1 80.5 295 GLN B C 1
ATOM 6255 O O . GLN B 1 295 ? 6.141 -22.906 -4.023 1 80.5 295 GLN B O 1
ATOM 6260 N N . LEU B 1 296 ? 7.078 -20.906 -4.098 1 86.94 296 LEU B N 1
ATOM 6261 C CA . LEU B 1 296 ? 7.801 -21.172 -2.857 1 86.94 296 LEU B CA 1
ATOM 6262 C C . LEU B 1 296 ? 6.832 -21.328 -1.689 1 86.94 296 LEU B C 1
ATOM 6264 O O . LEU B 1 296 ? 7.012 -22.219 -0.85 1 86.94 296 LEU B O 1
ATOM 6268 N N . PHE B 1 297 ? 5.82 -20.562 -1.654 1 82.56 297 PHE B N 1
ATOM 6269 C CA . PHE B 1 297 ? 4.82 -20.672 -0.595 1 82.56 297 PHE B CA 1
ATOM 6270 C C . PHE B 1 297 ? 4.094 -22 -0.661 1 82.56 297 PHE B C 1
ATOM 6272 O O . PHE B 1 297 ? 3.873 -22.656 0.367 1 82.56 297 PHE B O 1
ATOM 6279 N N . ALA B 1 298 ? 3.781 -22.344 -1.845 1 80.56 298 ALA B N 1
ATOM 6280 C CA . ALA B 1 298 ? 3.125 -23.625 -2.031 1 80.56 298 ALA B CA 1
ATOM 6281 C C . ALA B 1 298 ? 4.055 -24.781 -1.639 1 80.56 298 ALA B C 1
ATOM 6283 O O . ALA B 1 298 ? 3.611 -25.766 -1.059 1 80.56 298 ALA B O 1
ATOM 6284 N N . PHE B 1 299 ? 5.297 -24.578 -1.967 1 84.62 299 PHE B N 1
ATOM 6285 C CA . PHE B 1 299 ? 6.336 -25.562 -1.697 1 84.62 299 PHE B CA 1
ATOM 6286 C C . PHE B 1 299 ? 6.488 -25.781 -0.198 1 84.62 299 PHE B C 1
ATOM 6288 O O . PHE B 1 299 ? 6.664 -26.922 0.249 1 84.62 299 PHE B O 1
ATOM 6295 N N . PHE B 1 300 ? 6.32 -24.781 0.613 1 86.94 300 PHE B N 1
ATOM 6296 C CA . PHE B 1 300 ? 6.438 -24.859 2.064 1 86.94 300 PHE B CA 1
ATOM 6297 C C . PHE B 1 300 ? 5.246 -25.594 2.662 1 86.94 300 PHE B C 1
ATOM 6299 O O . PHE B 1 300 ? 5.379 -26.281 3.678 1 86.94 300 PHE B O 1
ATOM 6306 N N . LYS B 1 301 ? 4.133 -25.469 2.018 1 82.56 301 LYS B N 1
ATOM 6307 C CA . LYS B 1 301 ? 2.889 -25.984 2.584 1 82.56 301 LYS B CA 1
ATOM 6308 C C . LYS B 1 301 ? 2.666 -27.438 2.188 1 82.56 301 LYS B C 1
ATOM 6310 O O . LYS B 1 301 ? 1.874 -28.141 2.814 1 82.56 301 LYS B O 1
ATOM 6315 N N . GLU B 1 302 ? 3.348 -27.781 1.15 1 78.88 302 GLU B N 1
ATOM 6316 C CA . GLU B 1 302 ? 3.156 -29.141 0.652 1 78.88 302 GLU B CA 1
ATOM 6317 C C . GLU B 1 302 ? 3.482 -30.172 1.726 1 78.88 302 GLU B C 1
ATOM 6319 O O . GLU B 1 302 ? 4.426 -29.984 2.5 1 78.88 302 GLU B O 1
ATOM 6324 N N . GLU B 1 303 ? 2.662 -31.125 1.742 1 71 303 GLU B N 1
ATOM 6325 C CA . GLU B 1 303 ? 2.801 -32.188 2.756 1 71 303 GLU B CA 1
ATOM 6326 C C . GLU B 1 303 ? 3.881 -33.188 2.369 1 71 303 GLU B C 1
ATOM 6328 O O . GLU B 1 303 ? 4.441 -33.844 3.232 1 71 303 GLU B O 1
ATOM 6333 N N . GLN B 1 304 ? 4.219 -33.188 1.094 1 67 304 GLN B N 1
ATOM 6334 C CA . GLN B 1 304 ? 5.258 -34.125 0.695 1 67 304 GLN B CA 1
ATOM 6335 C C . GLN B 1 304 ? 6.586 -33.781 1.372 1 67 304 GLN B C 1
ATOM 6337 O O . GLN B 1 304 ? 6.957 -32.625 1.492 1 67 304 GLN B O 1
ATOM 6342 N N . PRO B 1 305 ? 7.145 -34.781 1.881 1 61.31 305 PRO B N 1
ATOM 6343 C CA . PRO B 1 305 ? 8.297 -34.562 2.76 1 61.31 305 PRO B CA 1
ATOM 6344 C C . PRO B 1 305 ? 9.484 -33.938 2.043 1 61.31 305 PRO B C 1
ATOM 6346 O O . PRO B 1 305 ? 10.227 -33.156 2.648 1 61.31 305 PRO B O 1
ATOM 6349 N N . SER B 1 306 ? 9.734 -34.406 0.794 1 70.75 306 SER B N 1
ATOM 6350 C CA . SER B 1 306 ? 10.938 -33.844 0.179 1 70.75 306 SER B CA 1
ATOM 6351 C C . SER B 1 306 ? 10.641 -33.281 -1.206 1 70.75 306 SER B C 1
ATOM 6353 O O . SER B 1 306 ? 9.68 -33.719 -1.862 1 70.75 306 SER B O 1
ATOM 6355 N N . GLY B 1 307 ? 11.258 -32.156 -1.527 1 77.38 307 GLY B N 1
ATOM 6356 C CA . GLY B 1 307 ? 11.125 -31.516 -2.828 1 77.38 307 GLY B CA 1
ATOM 6357 C C . GLY B 1 307 ? 12.188 -30.484 -3.098 1 77.38 307 GLY B C 1
ATOM 6358 O O . GLY B 1 307 ? 12.969 -30.141 -2.209 1 77.38 307 GLY B O 1
ATOM 6359 N N . MET B 1 308 ? 12.266 -30.172 -4.355 1 83.25 308 MET B N 1
ATOM 6360 C CA . MET B 1 308 ? 13.273 -29.203 -4.742 1 83.25 308 MET B CA 1
ATOM 6361 C C . MET B 1 308 ? 12.711 -28.203 -5.746 1 83.25 308 MET B C 1
ATOM 6363 O O . MET B 1 308 ? 11.953 -28.578 -6.641 1 83.25 308 MET B O 1
ATOM 6367 N N . LEU B 1 309 ? 13 -26.922 -5.555 1 88.19 309 LEU B N 1
ATOM 6368 C CA . LEU B 1 309 ? 12.641 -25.875 -6.496 1 88.19 309 LEU B CA 1
ATOM 6369 C C . LEU B 1 309 ? 13.891 -25.234 -7.098 1 88.19 309 LEU B C 1
ATOM 6371 O O . LEU B 1 309 ? 14.906 -25.094 -6.422 1 88.19 309 LEU B O 1
ATOM 6375 N N . HIS B 1 310 ? 13.766 -24.891 -8.328 1 86.88 310 HIS B N 1
ATOM 6376 C CA . HIS B 1 310 ? 14.844 -24.203 -9.039 1 86.88 310 HIS B CA 1
ATOM 6377 C C . HIS B 1 310 ? 14.539 -22.719 -9.188 1 86.88 310 HIS B C 1
ATOM 6379 O O . HIS B 1 310 ? 13.5 -22.344 -9.742 1 86.88 310 HIS B O 1
ATOM 6385 N N . PHE B 1 311 ? 15.414 -21.906 -8.711 1 88.56 311 PHE B N 1
ATOM 6386 C CA . PHE B 1 311 ? 15.281 -20.453 -8.836 1 88.56 311 PHE B CA 1
ATOM 6387 C C . PHE B 1 311 ? 16.344 -19.891 -9.781 1 88.56 311 PHE B C 1
ATOM 6389 O O . PHE B 1 311 ? 17.281 -20.594 -10.156 1 88.56 311 PHE B O 1
ATOM 6396 N N . PRO B 1 312 ? 16.156 -18.719 -10.164 1 84.81 312 PRO B N 1
ATOM 6397 C CA . PRO B 1 312 ? 17.109 -18.125 -11.109 1 84.81 312 PRO B CA 1
ATOM 6398 C C . PRO B 1 312 ? 18.547 -18.094 -10.57 1 84.81 312 PRO B C 1
ATOM 6400 O O . PRO B 1 312 ? 18.75 -18.094 -9.352 1 84.81 312 PRO B O 1
ATOM 6403 N N . LYS B 1 313 ? 19.562 -18.125 -11.461 1 86 313 LYS B N 1
ATOM 6404 C CA . LYS B 1 313 ? 20.984 -18.016 -11.188 1 86 313 LYS B CA 1
ATOM 6405 C C . LYS B 1 313 ? 21.469 -19.203 -10.367 1 86 313 LYS B C 1
ATOM 6407 O O . LYS B 1 313 ? 22.375 -19.062 -9.523 1 86 313 LYS B O 1
ATOM 6412 N N . GLY B 1 314 ? 20.75 -20.297 -10.398 1 84.31 314 GLY B N 1
ATOM 6413 C CA . GLY B 1 314 ? 21.25 -21.547 -9.844 1 84.31 314 GLY B CA 1
ATOM 6414 C C . GLY B 1 314 ? 20.906 -21.719 -8.375 1 84.31 314 GLY B C 1
ATOM 6415 O O . GLY B 1 314 ? 21.562 -22.5 -7.672 1 84.31 314 GLY B O 1
ATOM 6416 N N . LEU B 1 315 ? 19.984 -20.969 -7.883 1 90.44 315 LEU B N 1
ATOM 6417 C CA . LEU B 1 315 ? 19.547 -21.141 -6.5 1 90.44 315 LEU B CA 1
ATOM 6418 C C . LEU B 1 315 ? 18.562 -22.297 -6.371 1 90.44 315 LEU B C 1
ATOM 6420 O O . LEU B 1 315 ? 17.609 -22.391 -7.145 1 90.44 315 LEU B O 1
ATOM 6424 N N . TYR B 1 316 ? 18.891 -23.203 -5.457 1 89.56 316 TYR B N 1
ATOM 6425 C CA . TYR B 1 316 ? 18.016 -24.328 -5.176 1 89.56 316 TYR B CA 1
ATOM 6426 C C . TYR B 1 316 ? 17.312 -24.156 -3.83 1 89.56 316 TYR B C 1
ATOM 6428 O O . TYR B 1 316 ? 17.922 -23.672 -2.867 1 89.56 316 TYR B O 1
ATOM 6436 N N . VAL B 1 317 ? 16.094 -24.516 -3.828 1 92.12 317 VAL B N 1
ATOM 6437 C CA . VAL B 1 317 ? 15.359 -24.609 -2.574 1 92.12 317 VAL B CA 1
ATOM 6438 C C . VAL B 1 317 ? 14.969 -26.062 -2.311 1 92.12 317 VAL B C 1
ATOM 6440 O O . VAL B 1 317 ? 14.219 -26.656 -3.082 1 92.12 317 VAL B O 1
ATOM 6443 N N . ILE B 1 318 ? 15.523 -26.578 -1.243 1 86.56 318 ILE B N 1
ATOM 6444 C CA . ILE B 1 318 ? 15.352 -28 -0.954 1 86.56 318 ILE B CA 1
ATOM 6445 C C . ILE B 1 318 ? 14.578 -28.172 0.35 1 86.56 318 ILE B C 1
ATOM 6447 O O . ILE B 1 318 ? 14.969 -27.641 1.388 1 86.56 318 ILE B O 1
ATOM 6451 N N . ARG B 1 319 ? 13.477 -28.781 0.2 1 87.25 319 ARG B N 1
ATOM 6452 C CA . ARG B 1 319 ? 12.695 -29.125 1.382 1 87.25 319 ARG B CA 1
ATOM 6453 C C . ARG B 1 319 ? 13.039 -30.531 1.884 1 87.25 319 ARG B C 1
ATOM 6455 O O . ARG B 1 319 ? 13.023 -31.484 1.115 1 87.25 319 ARG B O 1
ATOM 6462 N N . SER B 1 320 ? 13.469 -30.562 3.096 1 77.81 320 SER B N 1
ATOM 6463 C CA . SER B 1 320 ? 13.758 -31.844 3.74 1 77.81 320 SER B CA 1
ATOM 6464 C C . SER B 1 320 ? 13.039 -31.953 5.082 1 77.81 320 SER B C 1
ATOM 6466 O O . SER B 1 320 ? 13.562 -31.516 6.109 1 77.81 320 SER B O 1
ATOM 6468 N N . TYR B 1 321 ? 11.992 -32.625 5.137 1 75.25 321 TYR B N 1
ATOM 6469 C CA . TYR B 1 321 ? 11.18 -32.844 6.328 1 75.25 321 TYR B CA 1
ATOM 6470 C C . TYR B 1 321 ? 10.961 -31.562 7.109 1 75.25 321 TYR B C 1
ATOM 6472 O O . TYR B 1 321 ? 10.156 -30.719 6.711 1 75.25 321 TYR B O 1
ATOM 6480 N N . GLU B 1 322 ? 11.945 -31.375 8.023 1 81.31 322 GLU B N 1
ATOM 6481 C CA . GLU B 1 322 ? 11.656 -30.297 8.969 1 81.31 322 GLU B CA 1
ATOM 6482 C C . GLU B 1 322 ? 12.367 -29 8.562 1 81.31 322 GLU B C 1
ATOM 6484 O O . GLU B 1 322 ? 12.133 -27.953 9.156 1 81.31 322 GLU B O 1
ATOM 6489 N N . THR B 1 323 ? 13.188 -29.188 7.5 1 88.75 323 THR B N 1
ATOM 6490 C CA . THR B 1 323 ? 13.977 -28.016 7.156 1 88.75 323 THR B CA 1
ATOM 6491 C C . THR B 1 323 ? 13.828 -27.672 5.676 1 88.75 323 THR B C 1
ATOM 6493 O O . THR B 1 323 ? 13.375 -28.5 4.887 1 88.75 323 THR B O 1
ATOM 6496 N N . CYS B 1 324 ? 14.055 -26.484 5.402 1 92.44 324 CYS B N 1
ATOM 6497 C CA . CYS B 1 324 ? 14.164 -26 4.031 1 92.44 324 CYS B CA 1
ATOM 6498 C C . CYS B 1 324 ? 15.508 -25.312 3.803 1 92.44 324 CYS B C 1
ATOM 6500 O O . CYS B 1 324 ? 15.883 -24.406 4.555 1 92.44 324 CYS B O 1
ATOM 6502 N N . LEU B 1 325 ? 16.141 -25.703 2.801 1 90.88 325 LEU B N 1
ATOM 6503 C CA . LEU B 1 325 ? 17.484 -25.219 2.523 1 90.88 325 LEU B CA 1
ATOM 6504 C C . LEU B 1 325 ? 17.516 -24.422 1.228 1 90.88 325 LEU B C 1
ATOM 6506 O O . LEU B 1 325 ? 17.047 -24.891 0.191 1 90.88 325 LEU B O 1
ATOM 6510 N N . PHE B 1 326 ? 17.969 -23.156 1.362 1 94.12 326 PHE B N 1
ATOM 6511 C CA . PHE B 1 326 ? 18.297 -22.344 0.199 1 94.12 326 PHE B CA 1
ATOM 6512 C C . PHE B 1 326 ? 19.797 -22.406 -0.091 1 94.12 326 PHE B C 1
ATOM 6514 O O . PHE B 1 326 ? 20.609 -22.031 0.755 1 94.12 326 PHE B O 1
ATOM 6521 N N . THR B 1 327 ? 20.125 -22.875 -1.279 1 91.75 327 THR B N 1
ATOM 6522 C CA . THR B 1 327 ? 21.562 -23.047 -1.508 1 91.75 327 THR B CA 1
ATOM 6523 C C . THR B 1 327 ? 21.891 -22.922 -2.99 1 91.75 327 THR B C 1
ATOM 6525 O O . THR B 1 327 ? 21.047 -23.188 -3.848 1 91.75 327 THR B O 1
ATOM 6528 N N . PHE B 1 328 ? 23.078 -22.469 -3.25 1 90.44 328 PHE B N 1
ATOM 6529 C CA . PHE B 1 328 ? 23.578 -22.422 -4.621 1 90.44 328 PHE B CA 1
ATOM 6530 C C . PHE B 1 328 ? 24.344 -23.703 -4.957 1 90.44 328 PHE B C 1
ATOM 6532 O O . PHE B 1 328 ? 24.703 -23.922 -6.113 1 90.44 328 PHE B O 1
ATOM 6539 N N . GLU B 1 329 ? 24.547 -24.469 -3.967 1 81.56 329 GLU B N 1
ATOM 6540 C CA . GLU B 1 329 ? 25.25 -25.719 -4.195 1 81.56 329 GLU B CA 1
ATOM 6541 C C . GLU B 1 329 ? 24.297 -26.797 -4.699 1 81.56 329 GLU B C 1
ATOM 6543 O O . GLU B 1 329 ? 23.25 -27.047 -4.102 1 81.56 329 GLU B O 1
ATOM 6548 N N . LYS B 1 330 ? 24.719 -27.188 -5.887 1 71 330 LYS B N 1
ATOM 6549 C CA . LYS B 1 330 ? 23.906 -28.266 -6.453 1 71 330 LYS B CA 1
ATOM 6550 C C . LYS B 1 330 ? 23.812 -29.453 -5.488 1 71 330 LYS B C 1
ATOM 6552 O O . LYS B 1 330 ? 24.828 -29.906 -4.949 1 71 330 LYS B O 1
ATOM 6557 N N . PRO B 1 331 ? 22.625 -29.562 -5.035 1 62.72 331 PRO B N 1
ATOM 6558 C CA . PRO B 1 331 ? 22.484 -30.688 -4.109 1 62.72 331 PRO B CA 1
ATOM 6559 C C . PRO B 1 331 ? 23.109 -31.969 -4.645 1 62.72 331 PRO B C 1
ATOM 6561 O O . PRO B 1 331 ? 22.969 -32.281 -5.828 1 62.72 331 PRO B O 1
ATOM 6564 N N . ARG B 1 332 ? 24.328 -32.312 -4.102 1 55.69 332 ARG B N 1
ATOM 6565 C CA . ARG B 1 332 ? 24.953 -33.562 -4.465 1 55.69 332 ARG B CA 1
ATOM 6566 C C . ARG B 1 332 ? 24.062 -34.75 -4.109 1 55.69 332 ARG B C 1
ATOM 6568 O O . ARG B 1 332 ? 23.625 -34.875 -2.963 1 55.69 332 ARG B O 1
ATOM 6575 N N . VAL B 1 333 ? 23.328 -35.062 -4.969 1 55.19 333 VAL B N 1
ATOM 6576 C CA . VAL B 1 333 ? 22.656 -36.312 -4.633 1 55.19 333 VAL B CA 1
ATOM 6577 C C . VAL B 1 333 ? 23.688 -37.375 -4.285 1 55.19 333 VAL B C 1
ATOM 6579 O O . VAL B 1 333 ? 24.578 -37.688 -5.086 1 55.19 333 VAL B O 1
ATOM 6582 N N . GLU B 1 334 ? 24.031 -37.469 -3.057 1 60.94 334 GLU B N 1
ATOM 6583 C CA . GLU B 1 334 ? 24.938 -38.531 -2.674 1 60.94 334 GLU B CA 1
ATOM 6584 C C . GLU B 1 334 ? 24.453 -39.875 -3.199 1 60.94 334 GLU B C 1
ATOM 6586 O O . GLU B 1 334 ? 23.25 -40.156 -3.172 1 60.94 334 GLU B O 1
ATOM 6591 N N . PRO B 1 335 ? 25.516 -40.531 -3.844 1 73.31 335 PRO B N 1
ATOM 6592 C CA . PRO B 1 335 ? 25.141 -41.906 -4.234 1 73.31 335 PRO B CA 1
ATOM 6593 C C . PRO B 1 335 ? 24.547 -42.688 -3.08 1 73.31 335 PRO B C 1
ATOM 6595 O O . PRO B 1 335 ? 24.938 -42.5 -1.925 1 73.31 335 PRO B O 1
ATOM 6598 N N . TYR B 1 336 ? 23.531 -43.375 -3.217 1 79.44 336 TYR B N 1
ATOM 6599 C CA . TYR B 1 336 ? 22.922 -44.188 -2.189 1 79.44 336 TYR B CA 1
ATOM 6600 C C . TYR B 1 336 ? 22.859 -45.656 -2.625 1 79.44 336 TYR B C 1
ATOM 6602 O O . TYR B 1 336 ? 23.031 -45.969 -3.809 1 79.44 336 TYR B O 1
ATOM 6610 N N . CYS B 1 337 ? 22.938 -46.625 -1.669 1 85.81 337 CYS B N 1
ATOM 6611 C CA . CYS B 1 337 ? 22.828 -48.062 -1.844 1 85.81 337 CYS B CA 1
ATOM 6612 C C . CYS B 1 337 ? 22.016 -48.688 -0.717 1 85.81 337 CYS B C 1
ATOM 6614 O O . CYS B 1 337 ? 22.438 -48.656 0.441 1 85.81 337 CYS B O 1
ATOM 6616 N N . PHE B 1 338 ? 20.844 -49.125 -1.024 1 88.44 338 PHE B N 1
ATOM 6617 C CA . PHE B 1 338 ? 19.969 -49.75 -0.035 1 88.44 338 PHE B CA 1
ATOM 6618 C C . PHE B 1 338 ? 19.703 -51.219 -0.396 1 88.44 338 PHE B C 1
ATOM 6620 O O . PHE B 1 338 ? 19.547 -51.562 -1.571 1 88.44 338 PHE B O 1
ATOM 6627 N N . SER B 1 339 ? 19.656 -52.094 0.626 1 88.69 339 SER B N 1
ATOM 6628 C CA . SER B 1 339 ? 19.219 -53.469 0.417 1 88.69 339 SER B CA 1
ATOM 6629 C C . SER B 1 339 ? 17.688 -53.562 0.472 1 88.69 339 SER B C 1
ATOM 6631 O O . SER B 1 339 ? 17.062 -53 1.356 1 88.69 339 SER B O 1
ATOM 6633 N N . LEU B 1 340 ? 17.219 -54.188 -0.478 1 89.06 340 LEU B N 1
ATOM 6634 C CA . LEU B 1 340 ? 15.781 -54.438 -0.531 1 89.06 340 LEU B CA 1
ATOM 6635 C C . LEU B 1 340 ? 15.477 -55.906 -0.313 1 89.06 340 LEU B C 1
ATOM 6637 O O . LEU B 1 340 ? 15.812 -56.75 -1.152 1 89.06 340 LEU B O 1
ATOM 6641 N N . HIS B 1 341 ? 14.891 -56.188 0.804 1 85.69 341 HIS B N 1
ATOM 6642 C CA . HIS B 1 341 ? 14.484 -57.562 1.095 1 85.69 341 HIS B CA 1
ATOM 6643 C C . HIS B 1 341 ? 13.148 -57.875 0.437 1 85.69 341 HIS B C 1
ATOM 6645 O O . HIS B 1 341 ? 12.289 -57 0.3 1 85.69 341 HIS B O 1
ATOM 6651 N N . ILE B 1 342 ? 13.047 -59.125 0.051 1 82.12 342 ILE B N 1
ATOM 6652 C CA . ILE B 1 342 ? 11.805 -59.594 -0.57 1 82.12 342 ILE B CA 1
ATOM 6653 C C . ILE B 1 342 ? 10.992 -60.406 0.438 1 82.12 342 ILE B C 1
ATOM 6655 O O . ILE B 1 342 ? 11.445 -61.438 0.913 1 82.12 342 ILE B O 1
ATOM 6659 N N . PRO B 1 343 ? 9.914 -59.969 0.876 1 82.62 343 PRO B N 1
ATOM 6660 C CA . PRO B 1 343 ? 9.211 -58.719 0.511 1 82.62 343 PRO B CA 1
ATOM 6661 C C . PRO B 1 343 ? 9.656 -57.531 1.338 1 82.62 343 PRO B C 1
ATOM 6663 O O . PRO B 1 343 ? 10.234 -57.688 2.414 1 82.62 343 PRO B O 1
ATOM 6666 N N . GLY B 1 344 ? 9.531 -56.344 0.806 1 87.06 344 GLY B N 1
ATOM 6667 C CA . GLY B 1 344 ? 9.961 -55.156 1.546 1 87.06 344 GLY B CA 1
ATOM 6668 C C . GLY B 1 344 ? 9.805 -53.875 0.76 1 87.06 344 GLY B C 1
ATOM 6669 O O . GLY B 1 344 ? 9.156 -53.875 -0.291 1 87.06 344 GLY B O 1
ATOM 6670 N N . ARG B 1 345 ? 10.219 -52.812 1.353 1 88.56 345 ARG B N 1
ATOM 6671 C CA . ARG B 1 345 ? 10.211 -51.5 0.722 1 88.56 345 ARG B CA 1
ATOM 6672 C C . ARG B 1 345 ? 11.43 -50.688 1.133 1 88.56 345 ARG B C 1
ATOM 6674 O O . ARG B 1 345 ? 11.992 -50.906 2.209 1 88.56 345 ARG B O 1
ATOM 6681 N N . VAL B 1 346 ? 11.875 -49.844 0.255 1 87.5 346 VAL B N 1
ATOM 6682 C CA . VAL B 1 346 ? 12.969 -48.906 0.542 1 87.5 346 VAL B CA 1
ATOM 6683 C C . VAL B 1 346 ? 12.555 -47.469 0.149 1 87.5 346 VAL B C 1
ATOM 6685 O O . VAL B 1 346 ? 11.984 -47.281 -0.921 1 87.5 346 VAL B O 1
ATOM 6688 N N . THR B 1 347 ? 12.797 -46.625 1.04 1 84.44 347 THR B N 1
ATOM 6689 C CA . THR B 1 347 ? 12.547 -45.188 0.754 1 84.44 347 THR B CA 1
ATOM 6690 C C . THR B 1 347 ? 13.805 -44.531 0.206 1 84.44 347 THR B C 1
ATOM 6692 O O . THR B 1 347 ? 14.875 -44.625 0.816 1 84.44 347 THR B O 1
ATOM 6695 N N . LEU B 1 348 ? 13.633 -43.906 -0.889 1 81.25 348 LEU B N 1
ATOM 6696 C CA . LEU B 1 348 ? 14.758 -43.25 -1.566 1 81.25 348 LEU B CA 1
ATOM 6697 C C . LEU B 1 348 ? 14.984 -41.844 -1.044 1 81.25 348 LEU B C 1
ATOM 6699 O O . LEU B 1 348 ? 14.086 -41.25 -0.438 1 81.25 348 LEU B O 1
ATOM 6703 N N . PRO B 1 349 ? 16.203 -41.344 -1.365 1 71.5 349 PRO B N 1
ATOM 6704 C CA . PRO B 1 349 ? 16.5 -39.969 -0.927 1 71.5 349 PRO B CA 1
ATOM 6705 C C . PRO B 1 349 ? 15.578 -38.938 -1.572 1 71.5 349 PRO B C 1
ATOM 6707 O O . PRO B 1 349 ? 15.391 -37.844 -1.021 1 71.5 349 PRO B O 1
ATOM 6710 N N . THR B 1 350 ? 15.07 -39.344 -2.666 1 67 350 THR B N 1
ATOM 6711 C CA . THR B 1 350 ? 14.18 -38.438 -3.385 1 67 350 THR B CA 1
ATOM 6712 C C . THR B 1 350 ? 12.789 -38.438 -2.756 1 67 350 THR B C 1
ATOM 6714 O O . THR B 1 350 ? 11.938 -37.625 -3.135 1 67 350 THR B O 1
ATOM 6717 N N . GLY B 1 351 ? 12.609 -39.312 -1.846 1 69.25 351 GLY B N 1
ATOM 6718 C CA . GLY B 1 351 ? 11.305 -39.406 -1.203 1 69.25 351 GLY B CA 1
ATOM 6719 C C . GLY B 1 351 ? 10.422 -40.5 -1.812 1 69.25 351 GLY B C 1
ATOM 6720 O O . GLY B 1 351 ? 9.422 -40.875 -1.219 1 69.25 351 GLY B O 1
ATOM 6721 N N . ARG B 1 352 ? 10.672 -40.938 -2.934 1 76.88 352 ARG B N 1
ATOM 6722 C CA . ARG B 1 352 ? 9.93 -42 -3.562 1 76.88 352 ARG B CA 1
ATOM 6723 C C . ARG B 1 352 ? 10.312 -43.344 -2.955 1 76.88 352 ARG B C 1
ATOM 6725 O O . ARG B 1 352 ? 11.258 -43.438 -2.168 1 76.88 352 ARG B O 1
ATOM 6732 N N . GLU B 1 353 ? 9.453 -44.375 -3.166 1 86.25 353 GLU B N 1
ATOM 6733 C CA . GLU B 1 353 ? 9.703 -45.688 -2.578 1 86.25 353 GLU B CA 1
ATOM 6734 C C . GLU B 1 353 ? 9.703 -46.781 -3.643 1 86.25 353 GLU B C 1
ATOM 6736 O O . GLU B 1 353 ? 8.992 -46.656 -4.645 1 86.25 353 GLU B O 1
ATOM 6741 N N . ILE B 1 354 ? 10.516 -47.75 -3.506 1 90.06 354 ILE B N 1
ATOM 6742 C CA . ILE B 1 354 ? 10.477 -49 -4.262 1 90.06 354 ILE B CA 1
ATOM 6743 C C . ILE B 1 354 ? 9.953 -50.125 -3.375 1 90.06 354 ILE B C 1
ATOM 6745 O O . ILE B 1 354 ? 10.492 -50.375 -2.293 1 90.06 354 ILE B O 1
ATOM 6749 N N . VAL B 1 355 ? 8.883 -50.688 -3.836 1 90.62 355 VAL B N 1
ATOM 6750 C CA . VAL B 1 355 ? 8.242 -51.75 -3.055 1 90.62 355 VAL B CA 1
ATOM 6751 C C . VAL B 1 355 ? 8.383 -53.062 -3.781 1 90.62 355 VAL B C 1
ATOM 6753 O O . VAL B 1 355 ? 8.281 -53.125 -5.008 1 90.62 355 VAL B O 1
ATOM 6756 N N . CYS B 1 356 ? 8.641 -54.156 -3.018 1 88.31 356 CYS B N 1
ATOM 6757 C CA . CYS B 1 356 ? 8.711 -55.5 -3.549 1 88.31 356 CYS B CA 1
ATOM 6758 C C . CYS B 1 356 ? 7.707 -56.406 -2.854 1 88.31 356 CYS B C 1
ATOM 6760 O O . CYS B 1 356 ? 7.691 -56.5 -1.625 1 88.31 356 CYS B O 1
ATOM 6762 N N . GLU B 1 357 ? 6.914 -57.031 -3.637 1 87.75 357 GLU B N 1
ATOM 6763 C CA . GLU B 1 357 ? 5.91 -57.938 -3.127 1 87.75 357 GLU B CA 1
ATOM 6764 C C . GLU B 1 357 ? 6.047 -59.312 -3.781 1 87.75 357 GLU B C 1
ATOM 6766 O O . GLU B 1 357 ? 6.461 -59.406 -4.938 1 87.75 357 GLU B O 1
ATOM 6771 N N . ILE B 1 358 ? 5.734 -60.344 -2.949 1 83.12 358 ILE B N 1
ATOM 6772 C CA . ILE B 1 358 ? 5.727 -61.688 -3.48 1 83.12 358 ILE B CA 1
ATOM 6773 C C . ILE B 1 358 ? 4.293 -62.125 -3.814 1 83.12 358 ILE B C 1
ATOM 6775 O O . ILE B 1 358 ? 3.379 -61.906 -3.016 1 83.12 358 ILE B O 1
ATOM 6779 N N . HIS B 1 359 ? 4.18 -62.469 -4.941 1 81.06 359 HIS B N 1
ATOM 6780 C CA . HIS B 1 359 ? 2.873 -62.969 -5.352 1 81.06 359 HIS B CA 1
ATOM 6781 C C . HIS B 1 359 ? 2.943 -64.438 -5.715 1 81.06 359 HIS B C 1
ATOM 6783 O O . HIS B 1 359 ? 3.988 -64.938 -6.148 1 81.06 359 HIS B O 1
ATOM 6789 N N . LYS B 1 360 ? 1.93 -65.188 -5.254 1 72.19 360 LYS B N 1
ATOM 6790 C CA . LYS B 1 360 ? 1.77 -66.562 -5.703 1 72.19 360 LYS B CA 1
ATOM 6791 C C . LYS B 1 360 ? 0.934 -66.625 -6.977 1 72.19 360 LYS B C 1
ATOM 6793 O O . LYS B 1 360 ? 0.103 -65.75 -7.23 1 72.19 360 LYS B O 1
ATOM 6798 N N . THR B 1 361 ? 1.218 -67.5 -7.762 1 58.75 361 THR B N 1
ATOM 6799 C CA . THR B 1 361 ? 0.692 -67.75 -9.102 1 58.75 361 THR B CA 1
ATOM 6800 C C . THR B 1 361 ? -0.787 -67.438 -9.18 1 58.75 361 THR B C 1
ATOM 6802 O O . THR B 1 361 ? -1.613 -68 -8.469 1 58.75 361 THR B O 1
ATOM 6805 N N . GLU B 1 362 ? -1.241 -66.188 -8.93 1 54.78 362 GLU B N 1
ATOM 6806 C CA . GLU B 1 362 ? -2.623 -66.125 -9.391 1 54.78 362 GLU B CA 1
ATOM 6807 C C . GLU B 1 362 ? -2.691 -65.875 -10.898 1 54.78 362 GLU B C 1
ATOM 6809 O O . GLU B 1 362 ? -1.781 -65.312 -11.484 1 54.78 362 GLU B O 1
ATOM 6814 N N . THR B 1 363 ? -3.375 -66.75 -11.773 1 51.22 363 THR B N 1
ATOM 6815 C CA . THR B 1 363 ? -3.734 -66.688 -13.188 1 51.22 363 THR B CA 1
ATOM 6816 C C . THR B 1 363 ? -3.924 -65.25 -13.68 1 51.22 363 THR B C 1
ATOM 6818 O O . THR B 1 363 ? -4.293 -65.062 -14.836 1 51.22 363 THR B O 1
ATOM 6821 N N . GLY B 1 364 ? -3.736 -64.312 -12.922 1 53.97 364 GLY B N 1
ATOM 6822 C CA . GLY B 1 364 ? -4.258 -63.062 -13.422 1 53.97 364 GLY B CA 1
ATOM 6823 C C . GLY B 1 364 ? -3.213 -62.219 -14.141 1 53.97 364 GLY B C 1
ATOM 6824 O O . GLY B 1 364 ? -2.047 -62.625 -14.219 1 53.97 364 GLY B O 1
ATOM 6825 N N . LYS B 1 365 ? -3.525 -61.219 -15.023 1 60.31 365 LYS B N 1
ATOM 6826 C CA . LYS B 1 365 ? -2.803 -60.281 -15.867 1 60.31 365 LYS B CA 1
ATOM 6827 C C . LYS B 1 365 ? -1.833 -59.438 -15.047 1 60.31 365 LYS B C 1
ATOM 6829 O O . LYS B 1 365 ? -2.236 -58.781 -14.078 1 60.31 365 LYS B O 1
ATOM 6834 N N . LEU B 1 366 ? -0.579 -59.625 -15.227 1 64.88 366 LEU B N 1
ATOM 6835 C CA . LEU B 1 366 ? 0.452 -58.812 -14.586 1 64.88 366 LEU B CA 1
ATOM 6836 C C . LEU B 1 366 ? 0.317 -57.344 -14.984 1 64.88 366 LEU B C 1
ATOM 6838 O O . LEU B 1 366 ? -0.106 -57.062 -16.094 1 64.88 366 LEU B O 1
ATOM 6842 N N . LYS B 1 367 ? 0.468 -56.562 -14.008 1 69 367 LYS B N 1
ATOM 6843 C CA . LYS B 1 367 ? 0.423 -55.125 -14.312 1 69 367 LYS B CA 1
ATOM 6844 C C . LYS B 1 367 ? 1.489 -54.75 -15.336 1 69 367 LYS B C 1
ATOM 6846 O O . LYS B 1 367 ? 2.637 -55.188 -15.234 1 69 367 LYS B O 1
ATOM 6851 N N . LYS B 1 368 ? 0.995 -54.156 -16.438 1 70.06 368 LYS B N 1
ATOM 6852 C CA . LYS B 1 368 ? 1.869 -53.719 -17.516 1 70.06 368 LYS B CA 1
ATOM 6853 C C . LYS B 1 368 ? 2.293 -52.25 -17.312 1 70.06 368 LYS B C 1
ATOM 6855 O O . LYS B 1 368 ? 1.623 -51.5 -16.609 1 70.06 368 LYS B O 1
ATOM 6860 N N . GLY B 1 369 ? 3.537 -51.906 -17.625 1 76.06 369 GLY B N 1
ATOM 6861 C CA . GLY B 1 369 ? 4.062 -50.562 -17.594 1 76.06 369 GLY B CA 1
ATOM 6862 C C . GLY B 1 369 ? 5.484 -50.5 -17.062 1 76.06 369 GLY B C 1
ATOM 6863 O O . GLY B 1 369 ? 5.965 -51.438 -16.422 1 76.06 369 GLY B O 1
ATOM 6864 N N . HIS B 1 370 ? 6.125 -49.406 -17.297 1 78.81 370 HIS B N 1
ATOM 6865 C CA . HIS B 1 370 ? 7.523 -49.219 -16.922 1 78.81 370 HIS B CA 1
ATOM 6866 C C . HIS B 1 370 ? 7.672 -48.969 -15.43 1 78.81 370 HIS B C 1
ATOM 6868 O O . HIS B 1 370 ? 8.789 -48.938 -14.906 1 78.81 370 HIS B O 1
ATOM 6874 N N . ASP B 1 371 ? 6.535 -48.969 -14.773 1 83.62 371 ASP B N 1
ATOM 6875 C CA . ASP B 1 371 ? 6.605 -48.688 -13.336 1 83.62 371 ASP B CA 1
ATOM 6876 C C . ASP B 1 371 ? 6.602 -49.969 -12.531 1 83.62 371 ASP B C 1
ATOM 6878 O O . ASP B 1 371 ? 6.727 -49.969 -11.305 1 83.62 371 ASP B O 1
ATOM 6882 N N . PHE B 1 372 ? 6.449 -51.031 -13.234 1 84.94 372 PHE B N 1
ATOM 6883 C CA . PHE B 1 372 ? 6.426 -52.344 -12.57 1 84.94 372 PHE B CA 1
ATOM 6884 C C . PHE B 1 372 ? 7.5 -53.25 -13.141 1 84.94 372 PHE B C 1
ATOM 6886 O O . PHE B 1 372 ? 7.863 -53.156 -14.312 1 84.94 372 PHE B O 1
ATOM 6893 N N . PHE B 1 373 ? 8.039 -54.094 -12.367 1 87.62 373 PHE B N 1
ATOM 6894 C CA . PHE B 1 373 ? 8.977 -55.125 -12.781 1 87.62 373 PHE B CA 1
ATOM 6895 C C . PHE B 1 373 ? 8.633 -56.469 -12.117 1 87.62 373 PHE B C 1
ATOM 6897 O O . PHE B 1 373 ? 8.492 -56.531 -10.898 1 87.62 373 PHE B O 1
ATOM 6904 N N . HIS B 1 374 ? 8.477 -57.438 -12.93 1 85.69 374 HIS B N 1
ATOM 6905 C CA . HIS B 1 374 ? 8.125 -58.75 -12.422 1 85.69 374 HIS B CA 1
ATOM 6906 C C . HIS B 1 374 ? 9.297 -59.719 -12.555 1 85.69 374 HIS B C 1
ATOM 6908 O O . HIS B 1 374 ? 9.789 -59.969 -13.664 1 85.69 374 HIS B O 1
ATOM 6914 N N . LEU B 1 375 ? 9.703 -60.281 -11.477 1 83.38 375 LEU B N 1
ATOM 6915 C CA . LEU B 1 375 ? 10.812 -61.219 -11.414 1 83.38 375 LEU B CA 1
ATOM 6916 C C . LEU B 1 375 ? 10.312 -62.625 -11.023 1 83.38 375 LEU B C 1
ATOM 6918 O O . LEU B 1 375 ? 9.742 -62.781 -9.953 1 83.38 375 LEU B O 1
ATOM 6922 N N . PRO B 1 376 ? 10.492 -63.531 -11.867 1 79.5 376 PRO B N 1
ATOM 6923 C CA . PRO B 1 376 ? 10.086 -64.875 -11.492 1 79.5 376 PRO B CA 1
ATOM 6924 C C . PRO B 1 376 ? 10.977 -65.5 -10.422 1 79.5 376 PRO B C 1
ATOM 6926 O O . PRO B 1 376 ? 12.195 -65.312 -10.422 1 79.5 376 PRO B O 1
ATOM 6929 N N . LEU B 1 377 ? 10.312 -66.062 -9.398 1 76.38 377 LEU B N 1
ATOM 6930 C CA . LEU B 1 377 ? 11.07 -66.75 -8.359 1 76.38 377 LEU B CA 1
ATOM 6931 C C . LEU B 1 377 ? 11.031 -68.25 -8.586 1 76.38 377 LEU B C 1
ATOM 6933 O O . LEU B 1 377 ? 9.961 -68.812 -8.805 1 76.38 377 LEU B O 1
ATOM 6937 N N . ASN B 1 378 ? 12.117 -68.875 -8.875 1 64.81 378 ASN B N 1
ATOM 6938 C CA . ASN B 1 378 ? 12.164 -70.312 -8.867 1 64.81 378 ASN B CA 1
ATOM 6939 C C . ASN B 1 378 ? 12.055 -70.875 -7.453 1 64.81 378 ASN B C 1
ATOM 6941 O O . ASN B 1 378 ? 12.664 -70.312 -6.523 1 64.81 378 ASN B O 1
ATOM 6945 N N . GLU B 1 379 ? 11.125 -71.75 -7.152 1 57.16 379 GLU B N 1
ATOM 6946 C CA . GLU B 1 379 ? 10.805 -72.375 -5.859 1 57.16 379 GLU B CA 1
ATOM 6947 C C . GLU B 1 379 ? 12.07 -72.812 -5.133 1 57.16 379 GLU B C 1
ATOM 6949 O O . GLU B 1 379 ? 12.125 -72.75 -3.9 1 57.16 379 GLU B O 1
ATOM 6954 N N . LYS B 1 380 ? 13.039 -73.312 -5.758 1 61.66 380 LYS B N 1
ATOM 6955 C CA . LYS B 1 380 ? 14.211 -73.938 -5.121 1 61.66 380 LYS B CA 1
ATOM 6956 C C . LYS B 1 380 ? 15.328 -72.938 -4.965 1 61.66 380 LYS B C 1
ATOM 6958 O O . LYS B 1 380 ? 16.328 -73.188 -4.301 1 61.66 380 LYS B O 1
ATOM 6963 N N . ALA B 1 381 ? 15.172 -71.75 -5.473 1 57.62 381 ALA B N 1
ATOM 6964 C CA . ALA B 1 381 ? 16.312 -70.875 -5.484 1 57.62 381 ALA B CA 1
ATOM 6965 C C . ALA B 1 381 ? 16.219 -69.875 -4.352 1 57.62 381 ALA B C 1
ATOM 6967 O O . ALA B 1 381 ? 15.109 -69.5 -3.918 1 57.62 381 ALA B O 1
ATOM 6968 N N . LYS B 1 382 ? 17.234 -69.625 -3.531 1 62.72 382 LYS B N 1
ATOM 6969 C CA . LYS B 1 382 ? 17.344 -68.625 -2.516 1 62.72 382 LYS B CA 1
ATOM 6970 C C . LYS B 1 382 ? 16.922 -67.25 -3.068 1 62.72 382 LYS B C 1
ATOM 6972 O O . LYS B 1 382 ? 17.266 -66.875 -4.199 1 62.72 382 LYS B O 1
ATOM 6977 N N . LEU B 1 383 ? 15.977 -66.688 -2.363 1 65.88 383 LEU B N 1
ATOM 6978 C CA . LEU B 1 383 ? 15.539 -65.375 -2.75 1 65.88 383 LEU B CA 1
ATOM 6979 C C . LEU B 1 383 ? 16.734 -64.438 -2.949 1 65.88 383 LEU B C 1
ATOM 6981 O O . LEU B 1 383 ? 17.625 -64.312 -2.092 1 65.88 383 LEU B O 1
ATOM 6985 N N . PRO B 1 384 ? 16.812 -63.844 -4.082 1 72.69 384 PRO B N 1
ATOM 6986 C CA . PRO B 1 384 ? 17.953 -62.938 -4.305 1 72.69 384 PRO B CA 1
ATOM 6987 C C . PRO B 1 384 ? 17.859 -61.656 -3.471 1 72.69 384 PRO B C 1
ATOM 6989 O O . PRO B 1 384 ? 16.766 -61.25 -3.084 1 72.69 384 PRO B O 1
ATOM 6992 N N . THR B 1 385 ? 18.891 -61.25 -3.006 1 79.31 385 THR B N 1
ATOM 6993 C CA . THR B 1 385 ? 18.969 -59.938 -2.377 1 79.31 385 THR B CA 1
ATOM 6994 C C . THR B 1 385 ? 19.031 -58.812 -3.432 1 79.31 385 THR B C 1
ATOM 6996 O O . THR B 1 385 ? 19.906 -58.844 -4.293 1 79.31 385 THR B O 1
ATOM 6999 N N . LEU B 1 386 ? 17.922 -58.031 -3.367 1 89.31 386 LEU B N 1
ATOM 7000 C CA . LEU B 1 386 ? 17.906 -56.906 -4.301 1 89.31 386 LEU B CA 1
ATOM 7001 C C . LEU B 1 386 ? 18.547 -55.656 -3.68 1 89.31 386 LEU B C 1
ATOM 7003 O O . LEU B 1 386 ? 18.516 -55.5 -2.459 1 89.31 386 LEU B O 1
ATOM 7007 N N . ILE B 1 387 ? 19.25 -54.938 -4.516 1 92 387 ILE B N 1
ATOM 7008 C CA . ILE B 1 387 ? 19.875 -53.688 -4.09 1 92 387 ILE B CA 1
ATOM 7009 C C . ILE B 1 387 ? 19.312 -52.531 -4.914 1 92 387 ILE B C 1
ATOM 7011 O O . ILE B 1 387 ? 19.203 -52.625 -6.141 1 92 387 ILE B O 1
ATOM 7015 N N . VAL B 1 388 ? 18.891 -51.562 -4.199 1 93.12 388 VAL B N 1
ATOM 7016 C CA . VAL B 1 388 ? 18.484 -50.312 -4.844 1 93.12 388 VAL B CA 1
ATOM 7017 C C . VAL B 1 388 ? 19.562 -49.25 -4.648 1 93.12 388 VAL B C 1
ATOM 7019 O O . VAL B 1 388 ? 19.906 -48.906 -3.514 1 93.12 388 VAL B O 1
ATOM 7022 N N . ARG B 1 389 ? 20.094 -48.812 -5.734 1 90.31 389 ARG B N 1
ATOM 7023 C CA . ARG B 1 389 ? 21.172 -47.844 -5.621 1 90.31 389 ARG B CA 1
ATOM 7024 C C . ARG B 1 389 ? 21.109 -46.781 -6.73 1 90.31 389 ARG B C 1
ATOM 7026 O O . ARG B 1 389 ? 20.328 -46.938 -7.68 1 90.31 389 ARG B O 1
ATOM 7033 N N . SER B 1 390 ? 21.969 -45.75 -6.504 1 88.81 390 SER B N 1
ATOM 7034 C CA . SER B 1 390 ? 22.125 -44.75 -7.555 1 88.81 390 SER B CA 1
ATOM 7035 C C . SER B 1 390 ? 23.031 -45.281 -8.672 1 88.81 390 SER B C 1
ATOM 7037 O O . SER B 1 390 ? 23.703 -46.281 -8.516 1 88.81 390 SER B O 1
ATOM 7039 N N . ARG B 1 391 ? 23 -44.594 -9.781 1 87.38 391 ARG B N 1
ATOM 7040 C CA . ARG B 1 391 ? 23.75 -45.031 -10.938 1 87.38 391 ARG B CA 1
ATOM 7041 C C . ARG B 1 391 ? 25.25 -44.969 -10.68 1 87.38 391 ARG B C 1
ATOM 7043 O O . ARG B 1 391 ? 25.719 -44.094 -9.93 1 87.38 391 ARG B O 1
ATOM 7050 N N . LYS B 1 392 ? 26.016 -45.938 -11.117 1 86.19 392 LYS B N 1
ATOM 7051 C CA . LYS B 1 392 ? 27.469 -45.969 -11.141 1 86.19 392 LYS B CA 1
ATOM 7052 C C . LYS B 1 392 ? 28 -45.781 -12.562 1 86.19 392 LYS B C 1
ATOM 7054 O O . LYS B 1 392 ? 27.328 -46.156 -13.531 1 86.19 392 LYS B O 1
ATOM 7059 N N . THR B 1 393 ? 29.188 -45.156 -12.531 1 85.5 393 THR B N 1
ATOM 7060 C CA . THR B 1 393 ? 29.812 -45 -13.836 1 85.5 393 THR B CA 1
ATOM 7061 C C . THR B 1 393 ? 30.047 -46.344 -14.5 1 85.5 393 THR B C 1
ATOM 7063 O O . THR B 1 393 ? 30.594 -47.25 -13.875 1 85.5 393 THR B O 1
ATOM 7066 N N . GLY B 1 394 ? 29.5 -46.531 -15.664 1 86.12 394 GLY B N 1
ATOM 7067 C CA . GLY B 1 394 ? 29.734 -47.75 -16.406 1 86.12 394 GLY B CA 1
ATOM 7068 C C . GLY B 1 394 ? 28.578 -48.75 -16.328 1 86.12 394 GLY B C 1
ATOM 7069 O O . GLY B 1 394 ? 28.641 -49.844 -16.891 1 86.12 394 GLY B O 1
ATOM 7070 N N . ASP B 1 395 ? 27.578 -48.375 -15.609 1 91.62 395 ASP B N 1
ATOM 7071 C CA . ASP B 1 395 ? 26.422 -49.25 -15.484 1 91.62 395 ASP B CA 1
ATOM 7072 C C . ASP B 1 395 ? 25.828 -49.625 -16.844 1 91.62 395 ASP B C 1
ATOM 7074 O O . ASP B 1 395 ? 25.672 -48.75 -17.703 1 91.62 395 ASP B O 1
ATOM 7078 N N . LYS B 1 396 ? 25.578 -50.938 -17.062 1 92.62 396 LYS B N 1
ATOM 7079 C CA . LYS B 1 396 ? 24.953 -51.438 -18.281 1 92.62 396 LYS B CA 1
ATOM 7080 C C . LYS B 1 396 ? 23.812 -52.406 -17.953 1 92.62 396 LYS B C 1
ATOM 7082 O O . LYS B 1 396 ? 23.891 -53.156 -16.969 1 92.62 396 LYS B O 1
ATOM 7087 N N . ILE B 1 397 ? 22.797 -52.344 -18.719 1 92.44 397 ILE B N 1
ATOM 7088 C CA . ILE B 1 397 ? 21.656 -53.219 -18.516 1 92.44 397 ILE B CA 1
ATOM 7089 C C . ILE B 1 397 ? 21.422 -54.062 -19.781 1 92.44 397 ILE B C 1
ATOM 7091 O O . ILE B 1 397 ? 21.562 -53.531 -20.906 1 92.44 397 ILE B O 1
ATOM 7095 N N . ARG B 1 398 ? 21.109 -55.344 -19.562 1 89.69 398 ARG B N 1
ATOM 7096 C CA . ARG B 1 398 ? 20.656 -56.188 -20.656 1 89.69 398 ARG B CA 1
ATOM 7097 C C . ARG B 1 398 ? 19.141 -56.094 -20.859 1 89.69 398 ARG B C 1
ATOM 7099 O O . ARG B 1 398 ? 18.375 -56.656 -20.062 1 89.69 398 ARG B O 1
ATOM 7106 N N . LEU B 1 399 ? 18.766 -55.375 -21.891 1 87.81 399 LEU B N 1
ATOM 7107 C CA . LEU B 1 399 ? 17.359 -55.062 -22.078 1 87.81 399 LEU B CA 1
ATOM 7108 C C . LEU B 1 399 ? 16.562 -56.25 -22.562 1 87.81 399 LEU B C 1
ATOM 7110 O O . LEU B 1 399 ? 17.109 -57.094 -23.297 1 87.81 399 LEU B O 1
ATOM 7114 N N . LYS B 1 400 ? 15.336 -56.219 -22.203 1 79.69 400 LYS B N 1
ATOM 7115 C CA . LYS B 1 400 ? 14.43 -57.281 -22.672 1 79.69 400 LYS B CA 1
ATOM 7116 C C . LYS B 1 400 ? 14.258 -57.219 -24.188 1 79.69 400 LYS B C 1
ATOM 7118 O O . LYS B 1 400 ? 13.945 -56.156 -24.734 1 79.69 400 LYS B O 1
ATOM 7123 N N . GLY B 1 401 ? 14.414 -58.344 -24.938 1 72.69 401 GLY B N 1
ATOM 7124 C CA . GLY B 1 401 ? 14.172 -58.438 -26.359 1 72.69 401 GLY B CA 1
ATOM 7125 C C . GLY B 1 401 ? 15.352 -58 -27.203 1 72.69 401 GLY B C 1
ATOM 7126 O O . GLY B 1 401 ? 15.297 -58.031 -28.438 1 72.69 401 GLY B O 1
ATOM 7127 N N . MET B 1 402 ? 16.359 -57.375 -26.672 1 72 402 MET B N 1
ATOM 7128 C CA . MET B 1 402 ? 17.516 -56.906 -27.438 1 72 402 MET B CA 1
ATOM 7129 C C . MET B 1 402 ? 18.766 -57.75 -27.094 1 72 402 MET B C 1
ATOM 7131 O O . MET B 1 402 ? 18.891 -58.219 -25.969 1 72 402 MET B O 1
ATOM 7135 N N . ASN B 1 403 ? 19.5 -58 -28.188 1 74.81 403 ASN B N 1
ATOM 7136 C CA . ASN B 1 403 ? 20.781 -58.688 -28.031 1 74.81 403 ASN B CA 1
ATOM 7137 C C . ASN B 1 403 ? 21.906 -57.719 -27.672 1 74.81 403 ASN B C 1
ATOM 7139 O O . ASN B 1 403 ? 22.172 -56.781 -28.422 1 74.81 403 ASN B O 1
ATOM 7143 N N . GLY B 1 404 ? 22.359 -57.594 -26.281 1 80.31 404 GLY B N 1
ATOM 7144 C CA . GLY B 1 404 ? 23.469 -56.75 -25.859 1 80.31 404 GLY B CA 1
ATOM 7145 C C . GLY B 1 404 ? 23.156 -55.906 -24.641 1 80.31 404 GLY B C 1
ATOM 7146 O O . GLY B 1 404 ? 22.047 -55.969 -24.109 1 80.31 404 GLY B O 1
ATOM 7147 N N . ARG B 1 405 ? 24.203 -55.312 -24.156 1 89.38 405 ARG B N 1
ATOM 7148 C CA . ARG B 1 405 ? 24.109 -54.438 -22.984 1 89.38 405 ARG B CA 1
ATOM 7149 C C . ARG B 1 405 ? 24.062 -52.969 -23.391 1 89.38 405 ARG B C 1
ATOM 7151 O O . ARG B 1 405 ? 24.766 -52.562 -24.312 1 89.38 405 ARG B O 1
ATOM 7158 N N . LYS B 1 406 ? 23.141 -52.219 -22.875 1 91.38 406 LYS B N 1
ATOM 7159 C CA . LYS B 1 406 ? 23.031 -50.781 -23.094 1 91.38 406 LYS B CA 1
ATOM 7160 C C . LYS B 1 406 ? 23.484 -50 -21.859 1 91.38 406 LYS B C 1
ATOM 7162 O O . LYS B 1 406 ? 23.156 -50.375 -20.734 1 91.38 406 LYS B O 1
ATOM 7167 N N . LYS B 1 407 ? 24.219 -48.969 -22.125 1 92.69 407 LYS B N 1
ATOM 7168 C CA . LYS B 1 407 ? 24.672 -48.125 -21.016 1 92.69 407 LYS B CA 1
ATOM 7169 C C . LYS B 1 407 ? 23.516 -47.375 -20.391 1 92.69 407 LYS B C 1
ATOM 7171 O O . LYS B 1 407 ? 22.672 -46.812 -21.094 1 92.69 407 LYS B O 1
ATOM 7176 N N . VAL B 1 408 ? 23.516 -47.344 -19.062 1 93.69 408 VAL B N 1
ATOM 7177 C CA . VAL B 1 408 ? 22.453 -46.656 -18.312 1 93.69 408 VAL B CA 1
ATOM 7178 C C . VAL B 1 408 ? 22.469 -45.188 -18.672 1 93.69 408 VAL B C 1
ATOM 7180 O O . VAL B 1 408 ? 21.422 -44.562 -18.812 1 93.69 408 VAL B O 1
ATOM 7183 N N . LYS B 1 409 ? 23.672 -44.625 -18.844 1 89.69 409 LYS B N 1
ATOM 7184 C CA . LYS B 1 409 ? 23.797 -43.219 -19.234 1 89.69 409 LYS B CA 1
ATOM 7185 C C . LYS B 1 409 ? 23.047 -42.938 -20.531 1 89.69 409 LYS B C 1
ATOM 7187 O O . LYS B 1 409 ? 22.344 -41.938 -20.656 1 89.69 409 LYS B O 1
ATOM 7192 N N . ASP B 1 410 ? 23.141 -43.781 -21.484 1 89.5 410 ASP B N 1
ATOM 7193 C CA . ASP B 1 410 ? 22.453 -43.625 -22.766 1 89.5 410 ASP B CA 1
ATOM 7194 C C . ASP B 1 410 ? 20.938 -43.719 -22.594 1 89.5 410 ASP B C 1
ATOM 7196 O O . ASP B 1 410 ? 20.188 -43.031 -23.281 1 89.5 410 ASP B O 1
ATOM 7200 N N . ILE B 1 411 ? 20.562 -44.562 -21.719 1 91.88 411 ILE B N 1
ATOM 7201 C CA . ILE B 1 411 ? 19.125 -44.719 -21.453 1 91.88 411 ILE B CA 1
ATOM 7202 C C . ILE B 1 411 ? 18.562 -43.406 -20.891 1 91.88 411 ILE B C 1
ATOM 7204 O O . ILE B 1 411 ? 17.484 -42.969 -21.297 1 91.88 411 ILE B O 1
ATOM 7208 N N . PHE B 1 412 ? 19.234 -42.844 -20.031 1 89.56 412 PHE B N 1
ATOM 7209 C CA . PHE B 1 412 ? 18.797 -41.594 -19.469 1 89.56 412 PHE B CA 1
ATOM 7210 C C . PHE B 1 412 ? 18.703 -40.5 -20.531 1 89.56 412 PHE B C 1
ATOM 7212 O O . PHE B 1 412 ? 17.734 -39.75 -20.562 1 89.56 412 PHE B O 1
ATOM 7219 N N . ILE B 1 413 ? 19.672 -40.406 -21.359 1 85.31 413 ILE B N 1
ATOM 7220 C CA . ILE B 1 413 ? 19.719 -39.406 -22.422 1 85.31 413 ILE B CA 1
ATOM 7221 C C . ILE B 1 413 ? 18.562 -39.656 -23.406 1 85.31 413 ILE B C 1
ATOM 7223 O O . ILE B 1 413 ? 17.875 -38.719 -23.812 1 85.31 413 ILE B O 1
ATOM 7227 N N . ASP B 1 414 ? 18.375 -40.969 -23.719 1 87.38 414 ASP B N 1
ATOM 7228 C CA . ASP B 1 414 ? 17.328 -41.344 -24.672 1 87.38 414 ASP B CA 1
ATOM 7229 C C . ASP B 1 414 ? 15.945 -40.969 -24.141 1 87.38 414 ASP B C 1
ATOM 7231 O O . ASP B 1 414 ? 15.039 -40.656 -24.922 1 87.38 414 ASP B O 1
ATOM 7235 N N . ASN B 1 415 ? 15.828 -41.031 -22.938 1 88.19 415 ASN B N 1
ATOM 7236 C CA . ASN B 1 415 ? 14.523 -40.781 -22.328 1 88.19 415 ASN B CA 1
ATOM 7237 C C . ASN B 1 415 ? 14.406 -39.344 -21.828 1 88.19 415 ASN B C 1
ATOM 7239 O O . ASN B 1 415 ? 13.484 -39 -21.094 1 88.19 415 ASN B O 1
ATOM 7243 N N . LYS B 1 416 ? 15.469 -38.531 -22.109 1 81.94 416 LYS B N 1
ATOM 7244 C CA . LYS B 1 416 ? 15.492 -37.094 -21.859 1 81.94 416 LYS B CA 1
ATOM 7245 C C . LYS B 1 416 ? 15.336 -36.781 -20.359 1 81.94 416 LYS B C 1
ATOM 7247 O O . LYS B 1 416 ? 14.609 -35.875 -19.984 1 81.94 416 LYS B O 1
ATOM 7252 N N . ILE B 1 417 ? 15.898 -37.656 -19.625 1 81.12 417 ILE B N 1
ATOM 7253 C CA . ILE B 1 417 ? 15.938 -37.406 -18.188 1 81.12 417 ILE B CA 1
ATOM 7254 C C . ILE B 1 417 ? 16.984 -36.344 -17.891 1 81.12 417 ILE B C 1
ATOM 7256 O O . ILE B 1 417 ? 18.141 -36.469 -18.281 1 81.12 417 ILE B O 1
ATOM 7260 N N . PRO B 1 418 ? 16.594 -35.281 -17.297 1 73.44 418 PRO B N 1
ATOM 7261 C CA . PRO B 1 418 ? 17.562 -34.219 -16.984 1 73.44 418 PRO B CA 1
ATOM 7262 C C . PRO B 1 418 ? 18.719 -34.719 -16.125 1 73.44 418 PRO B C 1
ATOM 7264 O O . PRO B 1 418 ? 18.547 -35.625 -15.297 1 73.44 418 PRO B O 1
ATOM 7267 N N . LYS B 1 419 ? 19.891 -34.125 -16.344 1 72.25 419 LYS B N 1
ATOM 7268 C CA . LYS B 1 419 ? 21.125 -34.531 -15.672 1 72.25 419 LYS B CA 1
ATOM 7269 C C . LYS B 1 419 ? 20.969 -34.5 -14.156 1 72.25 419 LYS B C 1
ATOM 7271 O O . LYS B 1 419 ? 21.469 -35.375 -13.453 1 72.25 419 LYS B O 1
ATOM 7276 N N . SER B 1 420 ? 20.219 -33.625 -13.703 1 67.25 420 SER B N 1
ATOM 7277 C CA . SER B 1 420 ? 20.047 -33.406 -12.266 1 67.25 420 SER B CA 1
ATOM 7278 C C . SER B 1 420 ? 19.266 -34.562 -11.633 1 67.25 420 SER B C 1
ATOM 7280 O O . SER B 1 420 ? 19.453 -34.875 -10.453 1 67.25 420 SER B O 1
ATOM 7282 N N . GLU B 1 421 ? 18.531 -35.25 -12.359 1 73.5 421 GLU B N 1
ATOM 7283 C CA . GLU B 1 421 ? 17.719 -36.344 -11.844 1 73.5 421 GLU B CA 1
ATOM 7284 C C . GLU B 1 421 ? 18.422 -37.688 -12.016 1 73.5 421 GLU B C 1
ATOM 7286 O O . GLU B 1 421 ? 18.125 -38.625 -11.305 1 73.5 421 GLU B O 1
ATOM 7291 N N . ARG B 1 422 ? 19.406 -37.688 -12.844 1 79.5 422 ARG B N 1
ATOM 7292 C CA . ARG B 1 422 ? 20.047 -38.969 -13.211 1 79.5 422 ARG B CA 1
ATOM 7293 C C . ARG B 1 422 ? 20.828 -39.531 -12.031 1 79.5 422 ARG B C 1
ATOM 7295 O O . ARG B 1 422 ? 20.812 -40.75 -11.805 1 79.5 422 ARG B O 1
ATOM 7302 N N . GLU B 1 423 ? 21.359 -38.562 -11.312 1 76.94 423 GLU B N 1
ATOM 7303 C CA . GLU B 1 423 ? 22.234 -39.031 -10.227 1 76.94 423 GLU B CA 1
ATOM 7304 C C . GLU B 1 423 ? 21.406 -39.594 -9.078 1 76.94 423 GLU B C 1
ATOM 7306 O O . GLU B 1 423 ? 21.891 -40.469 -8.328 1 76.94 423 GLU B O 1
ATOM 7311 N N . ALA B 1 424 ? 20.25 -39.219 -9 1 76.94 424 ALA B N 1
ATOM 7312 C CA . ALA B 1 424 ? 19.406 -39.688 -7.887 1 76.94 424 ALA B CA 1
ATOM 7313 C C . ALA B 1 424 ? 18.453 -40.781 -8.328 1 76.94 424 ALA B C 1
ATOM 7315 O O . ALA B 1 424 ? 17.766 -41.375 -7.5 1 76.94 424 ALA B O 1
ATOM 7316 N N . TRP B 1 425 ? 18.453 -41.094 -9.594 1 85.56 425 TRP B N 1
ATOM 7317 C CA . TRP B 1 425 ? 17.516 -42.094 -10.109 1 85.56 425 TRP B CA 1
ATOM 7318 C C . TRP B 1 425 ? 17.828 -43.5 -9.562 1 85.56 425 TRP B C 1
ATOM 7320 O O . TRP B 1 425 ? 18.969 -43.938 -9.617 1 85.56 425 TRP B O 1
ATOM 7330 N N . PRO B 1 426 ? 16.844 -44.125 -9.023 1 90.38 426 PRO B N 1
ATOM 7331 C CA . PRO B 1 426 ? 17.141 -45.469 -8.461 1 90.38 426 PRO B CA 1
ATOM 7332 C C . PRO B 1 426 ? 17.328 -46.531 -9.539 1 90.38 426 PRO B C 1
ATOM 7334 O O . PRO B 1 426 ? 16.672 -46.5 -10.578 1 90.38 426 PRO B O 1
ATOM 7337 N N . ILE B 1 427 ? 18.266 -47.406 -9.367 1 93.19 427 ILE B N 1
ATOM 7338 C CA . ILE B 1 427 ? 18.5 -48.594 -10.172 1 93.19 427 ILE B CA 1
ATOM 7339 C C . ILE B 1 427 ? 18.391 -49.844 -9.289 1 93.19 427 ILE B C 1
ATOM 7341 O O . ILE B 1 427 ? 18.969 -49.906 -8.195 1 93.19 427 ILE B O 1
ATOM 7345 N N . VAL B 1 428 ? 17.594 -50.75 -9.711 1 93.94 428 VAL B N 1
ATOM 7346 C CA . VAL B 1 428 ? 17.469 -52 -8.969 1 93.94 428 VAL B CA 1
ATOM 7347 C C . VAL B 1 428 ? 18.422 -53.062 -9.539 1 93.94 428 VAL B C 1
ATOM 7349 O O . VAL B 1 428 ? 18.375 -53.375 -10.734 1 93.94 428 VAL B O 1
ATOM 7352 N N . VAL B 1 429 ? 19.266 -53.531 -8.711 1 92.88 429 VAL B N 1
ATOM 7353 C CA . VAL B 1 429 ? 20.297 -54.469 -9.164 1 92.88 429 VAL B CA 1
ATOM 7354 C C . VAL B 1 429 ? 20.25 -55.75 -8.305 1 92.88 429 VAL B C 1
ATOM 7356 O O . VAL B 1 429 ? 19.766 -55.719 -7.172 1 92.88 429 VAL B O 1
ATOM 7359 N N . LEU B 1 430 ? 20.766 -56.875 -8.859 1 87.12 430 LEU B N 1
ATOM 7360 C CA . LEU B 1 430 ? 21 -58.094 -8.109 1 87.12 430 LEU B CA 1
ATOM 7361 C C . LEU B 1 430 ? 22.312 -58.031 -7.344 1 87.12 430 LEU B C 1
ATOM 7363 O O . LEU B 1 430 ? 23.094 -57.094 -7.539 1 87.12 430 LEU B O 1
ATOM 7367 N N . ASP B 1 431 ? 22.531 -59 -6.496 1 80.69 431 ASP B N 1
ATOM 7368 C CA . ASP B 1 431 ? 23.75 -59.094 -5.695 1 80.69 431 ASP B CA 1
ATOM 7369 C C . ASP B 1 431 ? 24.984 -59.094 -6.586 1 80.69 431 ASP B C 1
ATOM 7371 O O . ASP B 1 431 ? 26.047 -58.594 -6.191 1 80.69 431 ASP B O 1
ATOM 7375 N N . ASN B 1 432 ? 24.875 -59.625 -7.758 1 80.75 432 ASN B N 1
ATOM 7376 C CA . ASN B 1 432 ? 26 -59.688 -8.672 1 80.75 432 ASN B CA 1
ATOM 7377 C C . ASN B 1 432 ? 26.141 -58.438 -9.508 1 80.75 432 ASN B C 1
ATOM 7379 O O . ASN B 1 432 ? 26.859 -58.406 -10.516 1 80.75 432 ASN B O 1
ATOM 7383 N N . GLU B 1 433 ? 25.453 -57.344 -9.156 1 86.06 433 GLU B N 1
ATOM 7384 C CA . GLU B 1 433 ? 25.5 -56.031 -9.758 1 86.06 433 GLU B CA 1
ATOM 7385 C C . GLU B 1 433 ? 24.828 -56 -11.125 1 86.06 433 GLU B C 1
ATOM 7387 O O . GLU B 1 433 ? 24.984 -55.062 -11.891 1 86.06 433 GLU B O 1
ATOM 7392 N N . GLU B 1 434 ? 24.156 -57.094 -11.406 1 88.25 434 GLU B N 1
ATOM 7393 C CA . GLU B 1 434 ? 23.375 -57.062 -12.641 1 88.25 434 GLU B CA 1
ATOM 7394 C C . GLU B 1 434 ? 22.125 -56.188 -12.477 1 88.25 434 GLU B C 1
ATOM 7396 O O . GLU B 1 434 ? 21.359 -56.375 -11.539 1 88.25 434 GLU B O 1
ATOM 7401 N N . ILE B 1 435 ? 21.906 -55.312 -13.43 1 92.5 435 ILE B N 1
ATOM 7402 C CA . ILE B 1 435 ? 20.781 -54.375 -13.336 1 92.5 435 ILE B CA 1
ATOM 7403 C C . ILE B 1 435 ? 19.5 -55.094 -13.781 1 92.5 435 ILE B C 1
ATOM 7405 O O . ILE B 1 435 ? 19.438 -55.625 -14.883 1 92.5 435 ILE B O 1
ATOM 7409 N N . LEU B 1 436 ? 18.469 -55 -12.961 1 90.75 436 LEU B N 1
ATOM 7410 C CA . LEU B 1 436 ? 17.172 -55.656 -13.234 1 90.75 436 LEU B CA 1
ATOM 7411 C C . LEU B 1 436 ? 16.203 -54.656 -13.836 1 90.75 436 LEU B C 1
ATOM 7413 O O . LEU B 1 436 ? 15.469 -54.969 -14.781 1 90.75 436 LEU B O 1
ATOM 7417 N N . TRP B 1 437 ? 16.297 -53.531 -13.234 1 92.12 437 TRP B N 1
ATOM 7418 C CA . TRP B 1 437 ? 15.195 -52.625 -13.5 1 92.12 437 TRP B CA 1
ATOM 7419 C C . TRP B 1 437 ? 15.617 -51.188 -13.266 1 92.12 437 TRP B C 1
ATOM 7421 O O . TRP B 1 437 ? 16.328 -50.875 -12.305 1 92.12 437 TRP B O 1
ATOM 7431 N N . ILE B 1 438 ? 15.359 -50.312 -14.211 1 92.56 438 ILE B N 1
ATOM 7432 C CA . ILE B 1 438 ? 15.398 -48.875 -14.055 1 92.56 438 ILE B CA 1
ATOM 7433 C C . ILE B 1 438 ? 13.977 -48.312 -14.047 1 92.56 438 ILE B C 1
ATOM 7435 O O . ILE B 1 438 ? 13.391 -48.094 -15.109 1 92.56 438 ILE B O 1
ATOM 7439 N N . PRO B 1 439 ? 13.523 -48.094 -12.82 1 90.81 439 PRO B N 1
ATOM 7440 C CA . PRO B 1 439 ? 12.102 -47.781 -12.68 1 90.81 439 PRO B CA 1
ATOM 7441 C C . PRO B 1 439 ? 11.648 -46.656 -13.602 1 90.81 439 PRO B C 1
ATOM 7443 O O . PRO B 1 439 ? 12.281 -45.594 -13.625 1 90.81 439 PRO B O 1
ATOM 7446 N N . GLY B 1 440 ? 10.547 -46.938 -14.297 1 87.38 440 GLY B N 1
ATOM 7447 C CA . GLY B 1 440 ? 9.93 -45.938 -15.148 1 87.38 440 GLY B CA 1
ATOM 7448 C C . GLY B 1 440 ? 10.594 -45.812 -16.5 1 87.38 440 GLY B C 1
ATOM 7449 O O . GLY B 1 440 ? 10.102 -45.125 -17.391 1 87.38 440 GLY B O 1
ATOM 7450 N N . LEU B 1 441 ? 11.719 -46.5 -16.734 1 89.88 441 LEU B N 1
ATOM 7451 C CA . LEU B 1 441 ? 12.461 -46.281 -17.984 1 89.88 441 LEU B CA 1
ATOM 7452 C C . LEU B 1 441 ? 12.625 -47.594 -18.75 1 89.88 441 LEU B C 1
ATOM 7454 O O . LEU B 1 441 ? 12.109 -47.719 -19.859 1 89.88 441 LEU B O 1
ATOM 7458 N N . LYS B 1 442 ? 13.344 -48.531 -18.156 1 89.75 442 LYS B N 1
ATOM 7459 C CA . LYS B 1 442 ? 13.609 -49.781 -18.891 1 89.75 442 LYS B CA 1
ATOM 7460 C C . LYS B 1 442 ? 13.656 -50.969 -17.938 1 89.75 442 LYS B C 1
ATOM 7462 O O . LYS B 1 442 ? 13.977 -50.844 -16.75 1 89.75 442 LYS B O 1
ATOM 7467 N N . LYS B 1 443 ? 13.398 -52.156 -18.516 1 90.12 443 LYS B N 1
ATOM 7468 C CA . LYS B 1 443 ? 13.414 -53.438 -17.797 1 90.12 443 LYS B CA 1
ATOM 7469 C C . LYS B 1 443 ? 14.461 -54.375 -18.375 1 90.12 443 LYS B C 1
ATOM 7471 O O . LYS B 1 443 ? 14.75 -54.344 -19.578 1 90.12 443 LYS B O 1
ATOM 7476 N N . SER B 1 444 ? 14.961 -55.188 -17.531 1 90.25 444 SER B N 1
ATOM 7477 C CA . SER B 1 444 ? 15.969 -56.156 -17.984 1 90.25 444 SER B CA 1
ATOM 7478 C C . SER B 1 444 ? 15.328 -57.375 -18.578 1 90.25 444 SER B C 1
ATOM 7480 O O . SER B 1 444 ? 14.109 -57.562 -18.469 1 90.25 444 SER B O 1
ATOM 7482 N N . HIS B 1 445 ? 16.203 -58.312 -19.094 1 86.19 445 HIS B N 1
ATOM 7483 C CA . HIS B 1 445 ? 15.758 -59.562 -19.688 1 86.19 445 HIS B CA 1
ATOM 7484 C C . HIS B 1 445 ? 15.234 -60.531 -18.641 1 86.19 445 HIS B C 1
ATOM 7486 O O . HIS B 1 445 ? 14.578 -61.531 -18.969 1 86.19 445 HIS B O 1
ATOM 7492 N N . TYR B 1 446 ? 15.469 -60.156 -17.406 1 83.12 446 TYR B N 1
ATOM 7493 C CA . TYR B 1 446 ? 15.008 -61.031 -16.344 1 83.12 446 TYR B CA 1
ATOM 7494 C C . TYR B 1 446 ? 13.5 -60.906 -16.156 1 83.12 446 TYR B C 1
ATOM 7496 O O . TYR B 1 446 ? 12.875 -61.75 -15.516 1 83.12 446 TYR B O 1
ATOM 7504 N N . GLU B 1 447 ? 12.984 -59.906 -16.797 1 84.56 447 GLU B N 1
ATOM 7505 C CA . GLU B 1 447 ? 11.547 -59.719 -16.641 1 84.56 447 GLU B CA 1
ATOM 7506 C C . GLU B 1 447 ? 10.75 -60.781 -17.391 1 84.56 447 GLU B C 1
ATOM 7508 O O . GLU B 1 447 ? 11.078 -61.125 -18.531 1 84.56 447 GLU B O 1
ATOM 7513 N N . VAL B 1 448 ? 9.711 -61.25 -16.734 1 75.81 448 VAL B N 1
ATOM 7514 C CA . VAL B 1 448 ? 8.898 -62.25 -17.406 1 75.81 448 VAL B CA 1
ATOM 7515 C C . VAL B 1 448 ? 7.535 -61.688 -17.766 1 75.81 448 VAL B C 1
ATOM 7517 O O . VAL B 1 448 ? 6.973 -60.875 -17.016 1 75.81 448 VAL B O 1
ATOM 7520 N N . ASP B 1 449 ? 7.094 -61.875 -19 1 68.44 449 ASP B N 1
ATOM 7521 C CA . ASP B 1 449 ? 5.797 -61.406 -19.484 1 68.44 449 ASP B CA 1
ATOM 7522 C C . ASP B 1 449 ? 4.668 -62.312 -19.016 1 68.44 449 ASP B C 1
ATOM 7524 O O . ASP B 1 449 ? 3.535 -61.844 -18.828 1 68.44 449 ASP B O 1
ATOM 7528 N N . ASN B 1 450 ? 4.914 -63.531 -19.047 1 65.5 450 ASN B N 1
ATOM 7529 C CA . ASN B 1 450 ? 3.947 -64.562 -18.625 1 65.5 450 ASN B CA 1
ATOM 7530 C C . ASN B 1 450 ? 4.523 -65.438 -17.562 1 65.5 450 ASN B C 1
ATOM 7532 O O . ASN B 1 450 ? 5.695 -65.812 -17.625 1 65.5 450 ASN B O 1
ATOM 7536 N N . ILE B 1 451 ? 4.004 -65.438 -16.359 1 59.19 451 ILE B N 1
ATOM 7537 C CA . ILE B 1 451 ? 4.566 -66.188 -15.258 1 59.19 451 ILE B CA 1
ATOM 7538 C C . ILE B 1 451 ? 3.977 -67.562 -15.25 1 59.19 451 ILE B C 1
ATOM 7540 O O . ILE B 1 451 ? 2.762 -67.75 -15.117 1 59.19 451 ILE B O 1
ATOM 7544 N N . GLN B 1 452 ? 4.527 -68.5 -15.789 1 57.88 452 GLN B N 1
ATOM 7545 C CA . GLN B 1 452 ? 4.137 -69.875 -15.617 1 57.88 452 GLN B CA 1
ATOM 7546 C C . GLN B 1 452 ? 4.547 -70.438 -14.234 1 57.88 452 GLN B C 1
ATOM 7548 O O . GLN B 1 452 ? 4.098 -71.5 -13.812 1 57.88 452 GLN B O 1
ATOM 7553 N N . GLU B 1 453 ? 5.422 -69.75 -13.609 1 60.69 453 GLU B N 1
ATOM 7554 C CA . GLU B 1 453 ? 5.965 -70.312 -12.367 1 60.69 453 GLU B CA 1
ATOM 7555 C C . GLU B 1 453 ? 5.098 -69.875 -11.172 1 60.69 453 GLU B C 1
ATOM 7557 O O . GLU B 1 453 ? 4.285 -69 -11.258 1 60.69 453 GLU B O 1
ATOM 7562 N N . GLN B 1 454 ? 5.199 -70.625 -10.055 1 67.25 454 GLN B N 1
ATOM 7563 C CA . GLN B 1 454 ? 4.332 -70.688 -8.883 1 67.25 454 GLN B CA 1
ATOM 7564 C C . GLN B 1 454 ? 4.488 -69.375 -8.055 1 67.25 454 GLN B C 1
ATOM 7566 O O . GLN B 1 454 ? 3.514 -68.875 -7.492 1 67.25 454 GLN B O 1
ATOM 7571 N N . LYS B 1 455 ? 5.711 -68.812 -8.039 1 77.5 455 LYS B N 1
ATOM 7572 C CA . LYS B 1 455 ? 5.871 -67.625 -7.227 1 77.5 455 LYS B CA 1
ATOM 7573 C C . LYS B 1 455 ? 6.621 -66.562 -7.996 1 77.5 455 LYS B C 1
ATOM 7575 O O . LYS B 1 455 ? 7.527 -66.875 -8.781 1 77.5 455 LYS B O 1
ATOM 7580 N N . TYR B 1 456 ? 6.195 -65.375 -7.902 1 82.94 456 TYR B N 1
ATOM 7581 C CA . TYR B 1 456 ? 6.93 -64.25 -8.523 1 82.94 456 TYR B CA 1
ATOM 7582 C C . TYR B 1 456 ? 6.934 -63.031 -7.621 1 82.94 456 TYR B C 1
ATOM 7584 O O . TYR B 1 456 ? 6.102 -62.906 -6.719 1 82.94 456 TYR B O 1
ATOM 7592 N N . VAL B 1 457 ? 7.953 -62.219 -7.887 1 85.88 457 VAL B N 1
ATOM 7593 C CA . VAL B 1 457 ? 8.109 -60.969 -7.145 1 85.88 457 VAL B CA 1
ATOM 7594 C C . VAL B 1 457 ? 7.73 -59.781 -8.031 1 85.88 457 VAL B C 1
ATOM 7596 O O . VAL B 1 457 ? 8.156 -59.688 -9.188 1 85.88 457 VAL B O 1
ATOM 7599 N N . THR B 1 458 ? 6.879 -58.969 -7.543 1 87.88 458 THR B N 1
ATOM 7600 C CA . THR B 1 458 ? 6.539 -57.719 -8.242 1 87.88 458 THR B CA 1
ATOM 7601 C C . THR B 1 458 ? 7.191 -56.531 -7.559 1 87.88 458 THR B C 1
ATOM 7603 O O . THR B 1 458 ? 7.043 -56.344 -6.348 1 87.88 458 THR B O 1
ATOM 7606 N N . LEU B 1 459 ? 7.957 -55.781 -8.398 1 90 459 LEU B N 1
ATOM 7607 C CA . LEU B 1 459 ? 8.539 -54.5 -7.938 1 90 459 LEU B CA 1
ATOM 7608 C C . LEU B 1 459 ? 7.789 -53.312 -8.523 1 90 459 LEU B C 1
ATOM 7610 O O . LEU B 1 459 ? 7.426 -53.344 -9.703 1 90 459 LEU B O 1
ATOM 7614 N N . TYR B 1 460 ? 7.508 -52.375 -7.754 1 90.44 460 TYR B N 1
ATOM 7615 C CA . TYR B 1 460 ? 6.922 -51.156 -8.328 1 90.44 460 TYR B CA 1
ATOM 7616 C C . TYR B 1 460 ? 7.449 -49.906 -7.629 1 90.44 460 TYR B C 1
ATOM 7618 O O . TYR B 1 460 ? 7.844 -49.969 -6.461 1 90.44 460 TYR B O 1
ATOM 7626 N N . TYR B 1 461 ? 7.57 -48.844 -8.391 1 85.81 461 TYR B N 1
ATOM 7627 C CA . TYR B 1 461 ? 8.102 -47.531 -8.039 1 85.81 461 TYR B CA 1
ATOM 7628 C C . TYR B 1 461 ? 6.98 -46.531 -7.777 1 85.81 461 TYR B C 1
ATOM 7630 O O . TYR B 1 461 ? 6.109 -46.344 -8.625 1 85.81 461 TYR B O 1
ATOM 7638 N N . LYS B 1 462 ? 6.902 -46 -6.469 1 78.81 462 LYS B N 1
ATOM 7639 C CA . LYS B 1 462 ? 5.832 -45.062 -6.117 1 78.81 462 LYS B CA 1
ATOM 7640 C C . LYS B 1 462 ? 6.379 -43.875 -5.367 1 78.81 462 LYS B C 1
ATOM 7642 O O . LYS B 1 462 ? 7.367 -43.969 -4.637 1 78.81 462 LYS B O 1
#

Sequence (924 aa):
MKTKVEKFIRKHCLLKENDNVIVGVSGGPDSLALLHLLWSLKKEWNIEVIAAHLDHMFRGEQSREDLLYVKNFCFKHDIPCEAISIDVEAYKKKHHLSSQIAARECRYQFYEDVMKKHNGTKLALAHHGDDQVETILMRLTRGTTMKGAAGMAPSRSFAGGSLIRPFLTLKKDEIEVYCQHYELHPRIDPSNSDDKYTRNRFRKLLPFFKKENEHVHTHFQQFSENLLEDQSYLEELTYDMMNKVIVDKTPEYVKLLRQDFLRMRKPLQRRGIQLILNYLYKEIPLALSSAHIDQLFAFFKEEQPSGMLHFPKGLYVIRSYETCLFTFEKPRVEPYCFSLHIPGRVTLPTGREIVCEIHKTETGKLKKGHDFFHLPLNEKAKLPTLIVRSRKTGDKIRLKGMNGRKKVKDIFIDNKIPKSEREAWPIVVLDNEEILWIPGLKKSHYEVDNIQEQKYVTLYYKMKTKVEKFIRKHCLLKENDNVIVGVSGGPDSLALLHLLWSLKKEWNIEVIAAHLDHMFRGEQSREDLLYVKNFCFKHDIPCEAISIDVEAYKKKHHLSSQIAARECRYQFYEDVMKKHNGTKLALAHHGDDQVETILMRLTRGTTMKGAAGMAPSRSFAGGSLIRPFLTLKKDEIEVYCQHYELHPRIDPSNSDDKYTRNRFRKLLPFFKKENEHVHTHFQQFSENLLEDQSYLEELTYDMMNKVIVDKTPEYVKLLRQDFLRMRKPLQRRGIQLILNYLYKEIPLALSSAHIDQLFAFFKEEQPSGMLHFPKGLYVIRSYETCLFTFEKPRVEPYCFSLHIPGRVTLPTGREIVCEIHKTETGKLKKGHDFFHLPLNEKAKLPTLIVRSRKTGDKIRLKGMNGRKKVKDIFIDNKIPKSEREAWPIVVLDNEEILWIPGLKKSHYEVDNIQEQKYVTLYYK

Solvent-accessible surface area (backbone atoms only — not comparable to full-atom values): 49584 Å² total; per-residue (Å²): 106,69,66,60,35,50,51,47,28,61,75,65,60,68,70,55,76,68,32,29,34,34,28,49,34,73,32,27,57,51,21,44,45,46,49,52,52,53,55,71,39,20,73,84,47,45,38,44,62,33,41,37,31,73,30,51,53,84,57,54,66,61,36,52,50,39,52,50,50,45,51,49,55,26,57,76,67,73,36,56,71,51,72,50,76,44,63,36,67,61,50,14,64,73,65,76,46,52,70,69,56,30,48,47,52,52,50,53,52,49,50,40,51,52,24,62,74,65,63,26,43,30,38,39,40,46,50,26,7,54,52,40,47,40,43,23,53,52,29,39,40,71,44,60,52,72,70,49,46,23,33,73,65,57,59,44,82,40,74,94,26,28,35,30,27,59,35,36,80,35,51,68,67,59,50,53,51,50,33,60,76,70,62,63,78,54,51,84,64,75,71,68,73,40,70,86,38,69,66,40,51,48,50,66,49,46,63,58,49,40,69,77,25,81,58,24,38,54,27,42,44,51,48,19,52,52,46,44,48,42,48,52,51,49,48,52,54,23,52,59,52,43,66,72,26,45,76,43,78,53,82,62,32,42,32,31,36,41,66,60,46,67,68,44,56,66,61,37,40,56,52,43,51,49,51,52,46,44,62,58,52,72,59,76,55,85,78,62,47,71,65,56,55,51,49,48,54,52,58,68,66,45,80,66,49,46,50,74,44,83,45,73,96,55,32,33,39,37,37,49,68,59,31,34,37,38,26,56,63,74,77,73,57,66,76,51,77,43,77,35,52,83,62,36,66,43,76,44,97,73,59,40,33,44,37,34,40,74,40,62,60,60,95,63,85,72,82,81,57,50,43,44,45,39,39,72,41,59,92,87,54,78,80,71,54,33,31,40,22,30,70,54,94,83,42,50,32,42,37,53,97,50,95,57,70,44,47,48,69,56,52,38,58,73,67,65,50,54,75,81,51,51,47,62,36,61,31,34,22,39,81,85,67,46,43,46,34,32,70,62,71,49,52,15,55,70,48,53,92,70,79,85,50,63,30,32,33,42,34,37,61,84,107,70,66,61,34,50,51,47,27,61,74,66,61,67,69,54,75,68,34,29,34,33,28,50,34,74,33,28,57,50,21,44,47,47,48,51,52,52,55,71,38,19,72,86,45,44,37,45,62,32,40,38,31,73,31,52,53,85,56,53,67,62,35,53,51,38,52,51,50,45,52,49,54,25,56,75,67,72,34,54,71,50,73,52,79,42,64,35,66,61,51,15,64,73,65,74,46,53,70,68,56,30,48,48,52,50,48,51,52,49,52,39,52,50,26,61,74,66,62,27,44,30,37,38,38,46,51,26,7,55,53,40,48,41,44,23,51,52,30,39,43,70,46,62,52,73,70,48,48,22,35,72,64,56,59,45,82,41,72,96,25,28,35,30,28,58,35,36,80,36,50,67,68,59,50,52,51,48,34,60,75,70,64,63,78,54,50,83,65,76,70,68,72,40,71,86,39,69,66,39,53,47,51,67,48,45,63,59,48,41,69,77,24,81,56,24,38,53,26,42,44,51,47,20,54,53,47,45,49,40,49,53,51,49,47,52,54,24,51,60,51,43,65,72,26,46,75,45,78,54,83,62,31,42,30,30,35,41,66,61,46,66,69,44,58,66,60,37,41,57,51,42,51,49,51,53,47,43,63,58,52,70,58,77,58,84,78,62,46,69,64,56,54,51,49,48,54,52,59,69,65,46,80,66,51,46,49,74,45,84,45,72,96,56,31,33,38,36,37,49,71,60,31,33,35,38,26,56,65,73,78,71,58,66,77,48,78,41,76,34,51,85,62,37,65,41,76,43,97,74,58,39,33,45,36,35,41,76,41,62,61,59,96,65,85,73,81,82,56,50,44,43,46,41,37,73,41,61,90,87,52,78,80,70,53,33,31,40,21,30,69,55,95,83,42,51,31,42,37,53,98,52,95,58,71,43,50,48,70,56,51,37,57,75,67,65,51,54,75,83,52,50,48,61,37,60,32,35,22,39,80,85,66,47,40,47,33,33,70,62,70,50,51,15,56,69,47,53,92,69,78,86,52,62,33,30,34,41,34,37,60,84

Nearest PDB structures (foldseek):
  3a2k-assembly2_B  TM=7.155E-01  e=5.724E-52  Geobacillus kaustophilus
  2e89-assembly2_C  TM=9.321E-01  e=1.537E-22  Aquifex aeolicus
  3hj7-assembly1_A  TM=9.081E-01  e=4.912E-13  Geobacillus kaustophilus
  6scy-assembly1_B  TM=8.587E-01  e=1.182E-12  Methanococcus maripaludis S2
  6scy-assembly1_A  TM=8.437E-01  e=4.539E-12  Methanococcus maripaludis S2

Foldseek 3Di:
DLVLLVVLCVVVVQDAAAAEEEQEAALALQSLLVQVSCLVCCVVRVYAYAYEYEQQCPPPPVSVVSQVLVVVVCVVSVHHYHYDYDPLVVQCVVVVHDSVVSVVVVVQVSVLVVCVVVVGQEYEYRDALLNQVLQLVVCVVVDDDLLSNLGDDQWDDGNNHIYGHSRLQDDPVVSVVSCVVVVSPGDDDPCLCPVVDSSSVSSVCSVVQCVVPVNSSVVSNVSSVVSNVVVVVLLVVLVVQQVVFWDDDDLFKTKGFLVSLVPDDPSSNLSNVVVRQCSNVVDHDPPDDVVLVVVVVVVSVDPQQWDWDADPPQWIWIGHRGMIMTGSDLPPPPKDKDKQDVQGKDAFPRRKMKGKYKDFDDVDAPDDALQKFKADDDPPDPDWIKMKIADDPPQWAAAAPDDDTDGPVVQCVVVVPDPSCRRRFIFIATPVRHTAHRRRGGGHNSGDRDHPDGMMMMMGMD/DLVLLVVLCVVVVQDAAAAEEEQEAALALQSLLVQVSCLVCCVVRVYAYAYEYEQQCPPPPLSVVSQVLVVVVCVVSVHHYHYDYDPLVVQCVVVVHDSVVSVVVVVQVSVLVVCVVVVGQEYEYRDALLNQVLQLVVPVVVDDDLLSNLGDDQWDDGNNHIYGHSRLQDDPVVSVVSCVVVVSPGDDDPCLCPPVDSSSVSSVCSVVQCVVPVNSSVVSNVSSVVSNVVVVVLLVVLVVQQVVFWDDDDLFKTKGFLVSLVPDDPSSNLSNVVVRQCSNVVDHDPQDDVVVVVVVVVVSPDPQQWDWDADPPQWIWIGHRGMIMTGSDLPPPPKDKDKQDVQGKDAFPRRKMKGKYKDFPDVDAPDDALFKFKAADDPPDPDWIKMKIADDPPDWAAFAPDDDTDHPVVQCVVVPPDPSCRRRFIFIATPVRHTAHRRRGGGHNSGDRDHPDGMMMMMGMD